Protein 7DVD (pdb70)

Structure (mmCIF, N/CA/C/O backbone):
data_7DVD
#
_entry.id   7DVD
#
_cell.length_a   68.612
_cell.length_b   73.411
_cell.length_c   84.408
_cell.angle_alpha   89.939
_cell.angle_beta   89.823
_cell.angle_gamma   89.996
#
_symmetry.space_group_name_H-M   'P 1'
#
loop_
_entity.id
_entity.type
_entity.pdbx_description
1 polymer 'Cellular tumor antigen p53'
2 polymer 'Bcl-2-binding component 3, isoforms 1/2'
3 non-polymer 'ZINC ION'
4 water water
#
loop_
_atom_site.group_PDB
_atom_site.id
_atom_site.type_symbol
_atom_site.label_atom_id
_atom_site.label_alt_id
_atom_site.label_comp_id
_atom_site.label_asym_id
_atom_site.label_entity_id
_atom_site.label_seq_id
_atom_site.pdbx_PDB_ins_code
_atom_site.Cartn_x
_atom_site.Cartn_y
_atom_site.Cartn_z
_atom_site.occupancy
_atom_site.B_iso_or_equiv
_atom_site.auth_seq_id
_atom_site.auth_comp_id
_atom_site.auth_asym_id
_atom_site.auth_atom_id
_atom_site.pdbx_PDB_model_num
ATOM 1 N N . PRO A 1 1 ? -16.00746 -9.13812 -28.07497 1.000 63.39612 92 PRO A N 1
ATOM 2 C CA . PRO A 1 1 ? -16.23578 -10.59271 -28.02665 1.000 61.37936 92 PRO A CA 1
ATOM 3 C C . PRO A 1 1 ? -15.09273 -11.41700 -28.66263 1.000 60.53801 92 PRO A C 1
ATOM 4 O O . PRO A 1 1 ? -13.92119 -10.99060 -28.63247 1.000 56.40135 92 PRO A O 1
ATOM 8 N N . LEU A 1 2 ? -15.42577 -12.59353 -29.20046 1.000 45.93473 93 LEU A N 1
ATOM 9 C CA . LEU A 1 2 ? -14.48712 -13.39106 -29.97461 1.000 44.02124 93 LEU A CA 1
ATOM 10 C C . LEU A 1 2 ? -14.82615 -13.27459 -31.44935 1.000 44.81312 93 LEU A C 1
ATOM 11 O O . LEU A 1 2 ? -15.97345 -13.49566 -31.85289 1.000 45.94113 93 LEU A O 1
ATOM 16 N N . SER A 1 3 ? -13.83776 -12.90734 -32.24690 1.000 44.08912 94 SER A N 1
ATOM 17 C CA . SER A 1 3 ? -14.00852 -13.00974 -33.68193 1.000 39.99520 94 SER A CA 1
ATOM 18 C C . SER A 1 3 ? -13.96220 -14.47742 -34.08834 1.000 46.07007 94 SER A C 1
ATOM 19 O O . SER A 1 3 ? -13.37575 -15.32203 -33.39969 1.000 44.55302 94 SER A O 1
ATOM 22 N N . SER A 1 4 ? -14.60856 -14.78182 -35.21216 1.000 45.17333 95 SER A N 1
ATOM 23 C CA . SER A 1 4 ? -14.42384 -16.09069 -35.81873 1.000 42.71762 95 SER A CA 1
ATOM 24 C C . SER A 1 4 ? -13.14508 -16.14199 -36.64280 1.000 45.29975 95 SER A C 1
ATOM 25 O O . SER A 1 4 ? -12.43966 -17.15921 -36.62435 1.000 53.76162 95 SER A O 1
ATOM 28 N N . SER A 1 5 ? -12.82241 -15.05860 -37.34593 1.000 44.39343 96 SER A N 1
ATOM 29 C CA . SER A 1 5 ? -11.70204 -14.99397 -38.27370 1.000 45.35686 96 SER A CA 1
ATOM 30 C C . SER A 1 5 ? -10.45952 -14.42675 -37.58892 1.000 44.91723 96 SER A C 1
ATOM 31 O O . SER A 1 5 ? -10.50209 -13.91294 -36.47138 1.000 42.08276 96 SER A O 1
ATOM 34 N N . VAL A 1 6 ? -9.32010 -14.55264 -38.27316 1.000 49.77009 97 VAL A N 1
ATOM 35 C CA . VAL A 1 6 ? -8.10652 -13.83424 -37.91610 1.000 45.02510 97 VAL A CA 1
ATOM 36 C C . VAL A 1 6 ? -7.61652 -13.08127 -39.14811 1.000 51.93999 97 VAL A C 1
ATOM 37 O O . VAL A 1 6 ? -7.35867 -13.70100 -40.18743 1.000 51.72319 97 VAL A O 1
ATOM 41 N N . PRO A 1 7 ? -7.48541 -11.74798 -39.08842 1.000 45.87496 98 PRO A N 1
ATOM 42 C CA . PRO A 1 7 ? -6.99117 -10.98942 -40.24480 1.000 38.23258 98 PRO A CA 1
ATOM 43 C C . PRO A 1 7 ? -5.62564 -11.47014 -40.70747 1.000 40.55110 98 PRO A C 1
ATOM 44 O O . PRO A 1 7 ? -4.78605 -11.89521 -39.90589 1.000 39.67243 98 PRO A O 1
ATOM 48 N N . SER A 1 8 ? -5.40865 -11.41068 -42.01989 1.000 36.02881 99 SER A N 1
ATOM 49 C CA . SER A 1 8 ? -4.08692 -11.70748 -42.54097 1.000 30.36767 99 SER A CA 1
ATOM 50 C C . SER A 1 8 ? -3.11496 -10.60969 -42.12945 1.000 37.43140 99 SER A C 1
ATOM 51 O O . SER A 1 8 ? -3.44744 -9.41930 -42.18302 1.000 40.66907 99 SER A O 1
ATOM 54 N N . GLN A 1 9 ? -1.91021 -11.00109 -41.70870 1.000 30.80637 100 GLN A N 1
ATOM 55 C CA . GLN A 1 9 ? -0.88827 -10.01934 -41.37400 1.000 31.47468 100 GLN A CA 1
ATOM 56 C C . GLN A 1 9 ? 0.28231 -10.04292 -42.33941 1.000 32.16463 100 GLN A C 1
ATOM 57 O O . GLN A 1 9 ? 1.29759 -9.40565 -42.07397 1.000 35.66061 100 GLN A O 1
ATOM 63 N N . LYS A 1 10 ? 0.16008 -10.73217 -43.46807 1.000 38.16303 101 LYS A N 1
ATOM 64 C CA . LYS A 1 10 ? 1.30738 -10.89803 -44.35006 1.000 37.25485 101 LYS A CA 1
ATOM 65 C C . LYS A 1 10 ? 1.59380 -9.61386 -45.09937 1.000 29.80469 101 LYS A C 1
ATOM 66 O O . LYS A 1 10 ? 0.68884 -9.01836 -45.67971 1.000 34.18773 101 LYS A O 1
ATOM 70 N N . THR A 1 11 ? 2.85941 -9.20205 -45.08176 1.000 30.13589 102 THR A N 1
ATOM 71 C CA . THR A 1 11 ? 3.35442 -8.11136 -45.91762 1.000 32.86661 102 THR A CA 1
ATOM 72 C C . THR A 1 11 ? 3.10795 -8.37876 -47.40518 1.000 33.79264 102 THR A C 1
ATOM 73 O O . THR A 1 11 ? 3.44506 -9.44535 -47.93129 1.000 36.80863 102 THR A O 1
ATOM 77 N N . TYR A 1 12 ? 2.56299 -7.38814 -48.09676 1.000 29.61497 103 TYR A N 1
ATOM 78 C CA . TYR A 1 12 ? 2.23500 -7.55229 -49.50758 1.000 34.81265 103 TYR A CA 1
ATOM 79 C C . TYR A 1 12 ? 2.43191 -6.19567 -50.15991 1.000 36.47825 103 TYR A C 1
ATOM 80 O O . TYR A 1 12 ? 1.63351 -5.29058 -49.93038 1.000 36.39882 103 TYR A O 1
ATOM 89 N N . GLN A 1 13 ? 3.49253 -6.02930 -50.94713 1.000 40.98934 104 GLN A N 1
ATOM 90 C CA . GLN A 1 13 ? 3.74295 -4.68593 -51.45416 1.000 40.97907 104 GLN A CA 1
ATOM 91 C C . GLN A 1 13 ? 2.90141 -4.37264 -52.68909 1.000 43.80339 104 GLN A C 1
ATOM 92 O O . GLN A 1 13 ? 2.48930 -3.22025 -52.86620 1.000 43.72405 104 GLN A O 1
ATOM 98 N N . GLY A 1 14 ? 2.60611 -5.36989 -53.52771 1.000 41.13783 105 GLY A N 1
ATOM 99 C CA . GLY A 1 14 ? 1.64151 -5.17499 -54.59732 1.000 35.70095 105 GLY A CA 1
ATOM 100 C C . GLY A 1 14 ? 2.14439 -4.30871 -55.74118 1.000 38.97705 105 GLY A C 1
ATOM 101 O O . GLY A 1 14 ? 3.32790 -3.99117 -55.86529 1.000 41.58380 105 GLY A O 1
ATOM 102 N N . SER A 1 15 ? 1.18402 -3.92162 -56.58948 1.000 39.82581 106 SER A N 1
ATOM 103 C CA . SER A 1 15 ? 1.48799 -3.13430 -57.78047 1.000 34.60190 106 SER A CA 1
ATOM 104 C C . SER A 1 15 ? 2.21431 -1.84229 -57.44533 1.000 36.15710 106 SER A C 1
ATOM 105 O O . SER A 1 15 ? 3.08336 -1.40152 -58.20766 1.000 40.84269 106 SER A O 1
ATOM 108 N N . TYR A 1 16 ? 1.84733 -1.19008 -56.34146 1.000 34.15551 107 TYR A N 1
ATOM 109 C CA . TYR A 1 16 ? 2.25869 0.18974 -56.12909 1.000 39.49148 107 TYR A CA 1
ATOM 110 C C . TYR A 1 16 ? 3.51161 0.32708 -55.28044 1.000 37.87281 107 TYR A C 1
ATOM 111 O O . TYR A 1 16 ? 3.93427 1.45321 -55.01044 1.000 42.32388 107 TYR A O 1
ATOM 120 N N . GLY A 1 17 ? 4.13895 -0.77955 -54.89924 1.000 36.25761 108 GLY A N 1
ATOM 121 C CA . GLY A 1 17 ? 5.32272 -0.72898 -54.06524 1.000 41.21837 108 GLY A CA 1
ATOM 122 C C . GLY A 1 17 ? 5.01964 -0.08178 -52.72926 1.000 42.97478 108 GLY A C 1
ATOM 123 O O . GLY A 1 17 ? 5.56474 0.98600 -52.43390 1.000 43.41760 108 GLY A O 1
ATOM 124 N N . PHE A 1 18 ? 4.15014 -0.70294 -51.92149 1.000 39.80638 109 PHE A N 1
ATOM 125 C CA . PHE A 1 18 ? 3.61743 -0.07651 -50.70895 1.000 38.55768 109 PHE A CA 1
ATOM 126 C C . PHE A 1 18 ? 4.45088 -0.46419 -49.49076 1.000 36.64664 109 PHE A C 1
ATOM 127 O O . PHE A 1 18 ? 4.57517 -1.65309 -49.17423 1.000 37.86438 109 PHE A O 1
ATOM 135 N N . ARG A 1 19 ? 4.99939 0.53686 -48.79450 1.000 35.28175 110 ARG A N 1
ATOM 136 C CA . ARG A 1 19 ? 5.79806 0.30373 -47.59497 1.000 38.44284 110 ARG A CA 1
ATOM 137 C C . ARG A 1 19 ? 5.51813 1.39023 -46.56007 1.000 39.16578 110 ARG A C 1
ATOM 138 O O . ARG A 1 19 ? 5.03458 2.48036 -46.88814 1.000 35.18596 110 ARG A O 1
ATOM 146 N N . LEU A 1 20 ? 5.85188 1.08449 -45.30099 1.000 36.83610 111 LEU A N 1
ATOM 147 C CA . LEU A 1 20 ? 5.71467 2.02587 -44.19166 1.000 39.65532 111 LEU A CA 1
ATOM 148 C C . LEU A 1 20 ? 7.06103 2.64353 -43.81408 1.000 39.48617 111 LEU A C 1
ATOM 149 O O . LEU A 1 20 ? 8.09701 1.96581 -43.82188 1.000 34.82595 111 LEU A O 1
ATOM 154 N N . GLY A 1 21 ? 7.02647 3.93114 -43.44646 1.000 36.48171 112 GLY A N 1
ATOM 155 C CA . GLY A 1 21 ? 8.17068 4.58273 -42.84919 1.000 35.97154 112 GLY A CA 1
ATOM 156 C C . GLY A 1 21 ? 7.79989 5.25841 -41.54189 1.000 34.77562 112 GLY A C 1
ATOM 157 O O . GLY A 1 21 ? 6.62798 5.47703 -41.23670 1.000 35.39316 112 GLY A O 1
ATOM 158 N N . PHE A 1 22 ? 8.82862 5.60289 -40.76902 1.000 33.85933 113 PHE A N 1
ATOM 159 C CA . PHE A 1 22 ? 8.61174 6.19206 -39.45641 1.000 34.63116 113 PHE A CA 1
ATOM 160 C C . PHE A 1 22 ? 9.63755 7.28495 -39.21344 1.000 35.59987 113 PHE A C 1
ATOM 161 O O . PHE A 1 22 ? 10.77528 7.20028 -39.68391 1.000 42.02903 113 PHE A O 1
ATOM 169 N N . LEU A 1 23 ? 9.21733 8.33283 -38.50382 1.000 31.19692 114 LEU A N 1
ATOM 170 C CA . LEU A 1 23 ? 10.18939 9.24962 -37.93719 1.000 32.07816 114 LEU A CA 1
ATOM 171 C C . LEU A 1 23 ? 11.21597 8.45714 -37.12655 1.000 37.78934 114 LEU A C 1
ATOM 172 O O . LEU A 1 23 ? 10.87137 7.51470 -36.40387 1.000 41.64490 114 LEU A O 1
ATOM 177 N N . HIS A 1 24 ? 12.48969 8.80525 -37.27572 1.000 38.60927 115 HIS A N 1
ATOM 178 C CA . HIS A 1 24 ? 13.53690 8.24373 -36.43033 1.000 33.61456 115 HIS A CA 1
ATOM 179 C C . HIS A 1 24 ? 13.73806 9.26173 -35.32345 1.000 28.96545 115 HIS A C 1
ATOM 180 O O . HIS A 1 24 ? 14.41542 10.26790 -35.51803 1.000 31.69313 115 HIS A O 1
ATOM 187 N N . SER A 1 25 ? 13.15480 9.00553 -34.15485 1.000 28.99017 116 SER A N 1
ATOM 188 C CA . SER A 1 25 ? 13.03499 10.04439 -33.14767 1.000 27.30841 116 SER A CA 1
ATOM 189 C C . SER A 1 25 ? 14.01953 9.92020 -31.99531 1.000 29.05284 116 SER A C 1
ATOM 190 O O . SER A 1 25 ? 14.19612 10.88705 -31.25318 1.000 32.39154 116 SER A O 1
ATOM 193 N N . GLY A 1 26 ? 14.68419 8.80496 -31.84272 1.000 26.15111 117 GLY A N 1
ATOM 194 C CA . GLY A 1 26 ? 15.52028 8.64022 -30.68299 1.000 27.14234 117 GLY A CA 1
ATOM 195 C C . GLY A 1 26 ? 14.72225 8.19105 -29.46948 1.000 30.58666 117 GLY A C 1
ATOM 196 O O . GLY A 1 26 ? 13.50761 7.90192 -29.53278 1.000 27.02438 117 GLY A O 1
ATOM 197 N N . THR A 1 27 ? 15.42716 8.15020 -28.32762 1.000 27.58283 118 THR A N 1
ATOM 198 C CA . THR A 1 27 ? 14.85363 7.64817 -27.08409 1.000 33.82524 118 THR A CA 1
ATOM 199 C C . THR A 1 27 ? 15.00470 8.61908 -25.92982 1.000 37.67842 118 THR A C 1
ATOM 200 O O . THR A 1 27 ? 14.82543 8.20550 -24.77179 1.000 36.41068 118 THR A O 1
ATOM 204 N N . ALA A 1 28 ? 15.37279 9.87402 -26.20875 1.000 36.81551 119 ALA A N 1
ATOM 205 C CA . ALA A 1 28 ? 15.29578 10.93027 -25.20975 1.000 37.69955 119 ALA A CA 1
ATOM 206 C C . ALA A 1 28 ? 14.01252 10.77943 -24.41372 1.000 41.88268 119 ALA A C 1
ATOM 207 O O . ALA A 1 28 ? 12.95164 10.49908 -24.97751 1.000 46.37306 119 ALA A O 1
ATOM 209 N N . LYS A 1 29 ? 14.11602 10.93232 -23.09286 1.000 39.65684 120 LYS A N 1
ATOM 210 C CA . LYS A 1 29 ? 12.95387 10.68710 -22.24989 1.000 39.87657 120 LYS A CA 1
ATOM 211 C C . LYS A 1 29 ? 11.74535 11.50511 -22.68211 1.000 42.86243 120 LYS A C 1
ATOM 212 O O . LYS A 1 29 ? 10.61472 11.13985 -22.34241 1.000 51.56449 120 LYS A O 1
ATOM 216 N N . SER A 1 30 ? 11.94724 12.57727 -23.45441 1.000 37.79819 121 SER A N 1
ATOM 217 C CA . SER A 1 30 ? 10.84977 13.47090 -23.80609 1.000 34.84881 121 SER A CA 1
ATOM 218 C C . SER A 1 30 ? 10.01670 12.99696 -25.00268 1.000 40.89711 121 SER A C 1
ATOM 219 O O . SER A 1 30 ? 8.90127 13.50716 -25.19346 1.000 32.83920 121 SER A O 1
ATOM 222 N N . VAL A 1 31 ? 10.51472 12.04250 -25.80577 1.000 42.33127 122 VAL A N 1
ATOM 223 C CA . VAL A 1 31 ? 9.84627 11.71453 -27.06260 1.000 38.24135 122 VAL A CA 1
ATOM 224 C C . VAL A 1 31 ? 8.55972 10.95787 -26.77410 1.000 37.08387 122 VAL A C 1
ATOM 225 O O . VAL A 1 31 ? 8.49817 10.08551 -25.89417 1.000 38.23054 122 VAL A O 1
ATOM 229 N N . THR A 1 32 ? 7.50881 11.30851 -27.50201 1.000 35.21823 123 THR A N 1
ATOM 230 C CA . THR A 1 32 ? 6.23011 10.67597 -27.24400 1.000 40.67068 123 THR A CA 1
ATOM 231 C C . THR A 1 32 ? 5.94006 9.52527 -28.18866 1.000 35.54753 123 THR A C 1
ATOM 232 O O . THR A 1 32 ? 5.18686 8.62395 -27.81281 1.000 33.22956 123 THR A O 1
ATOM 236 N N . CYS A 1 33 ? 6.54264 9.51711 -29.38533 1.000 32.71496 124 CYS A N 1
ATOM 237 C CA . CYS A 1 33 ? 6.38302 8.41401 -30.33281 1.000 33.98653 124 CYS A CA 1
ATOM 238 C C . CYS A 1 33 ? 7.72610 8.11176 -30.98198 1.000 35.66416 124 CYS A C 1
ATOM 239 O O . CYS A 1 33 ? 8.31973 8.99417 -31.61100 1.000 40.06273 124 CYS A O 1
ATOM 242 N N . THR A 1 34 ? 8.19743 6.87516 -30.84122 1.000 28.39666 125 THR A N 1
ATOM 243 C CA . THR A 1 34 ? 9.48104 6.48760 -31.39769 1.000 24.36638 125 THR A CA 1
ATOM 244 C C . THR A 1 34 ? 9.37939 5.05171 -31.89022 1.000 27.48476 125 THR A C 1
ATOM 245 O O . THR A 1 34 ? 8.83707 4.18324 -31.20238 1.000 28.58666 125 THR A O 1
ATOM 249 N N . TYR A 1 35 ? 9.91615 4.79652 -33.06649 1.000 28.92854 126 TYR A N 1
ATOM 250 C CA . TYR A 1 35 ? 9.90178 3.46905 -33.65649 1.000 28.68018 126 TYR A CA 1
ATOM 251 C C . TYR A 1 35 ? 11.27272 2.80340 -33.55758 1.000 28.96803 126 TYR A C 1
ATOM 252 O O . TYR A 1 35 ? 12.31063 3.44994 -33.72344 1.000 31.28318 126 TYR A O 1
ATOM 261 N N . SER A 1 36 ? 11.26393 1.49783 -33.29047 1.000 32.64540 127 SER A N 1
ATOM 262 C CA . SER A 1 36 ? 12.46835 0.68328 -33.14300 1.000 36.74969 127 SER A CA 1
ATOM 263 C C . SER A 1 36 ? 12.65513 -0.19103 -34.37520 1.000 33.74347 127 SER A C 1
ATOM 264 O O . SER A 1 36 ? 11.94278 -1.18587 -34.53763 1.000 36.54748 127 SER A O 1
ATOM 267 N N . PRO A 1 37 ? 13.56551 0.13481 -35.28677 1.000 37.32137 128 PRO A N 1
ATOM 268 C CA . PRO A 1 37 ? 13.75426 -0.76699 -36.44053 1.000 42.80252 128 PRO A CA 1
ATOM 269 C C . PRO A 1 37 ? 14.14546 -2.17552 -36.02766 1.000 38.97211 128 PRO A C 1
ATOM 270 O O . PRO A 1 37 ? 13.71854 -3.14536 -36.66373 1.000 35.27314 128 PRO A O 1
ATOM 274 N N . ALA A 1 38 ? 14.90794 -2.30997 -34.94671 1.000 40.02598 129 ALA A N 1
ATOM 275 C CA . ALA A 1 38 ? 15.35450 -3.62490 -34.50974 1.000 41.27016 129 ALA A CA 1
ATOM 276 C C . ALA A 1 38 ? 14.17236 -4.53874 -34.23251 1.000 43.58560 129 ALA A C 1
ATOM 277 O O . ALA A 1 38 ? 14.12166 -5.67331 -34.71895 1.000 53.21930 129 ALA A O 1
ATOM 279 N N . LEU A 1 39 ? 13.21242 -4.06342 -33.46132 1.000 35.19269 130 LEU A N 1
ATOM 280 C CA . LEU A 1 39 ? 12.08232 -4.87475 -33.04886 1.000 35.11639 130 LEU A CA 1
ATOM 281 C C . LEU A 1 39 ? 10.87348 -4.71253 -33.97345 1.000 36.05069 130 LEU A C 1
ATOM 282 O O . LEU A 1 39 ? 9.83853 -5.35611 -33.75015 1.000 32.28980 130 LEU A O 1
ATOM 287 N N . ASN A 1 40 ? 10.99724 -3.88883 -35.01238 1.000 35.69107 131 ASN A N 1
ATOM 288 C CA . ASN A 1 40 ? 9.87612 -3.45661 -35.85726 1.000 39.32788 131 ASN A CA 1
ATOM 289 C C . ASN A 1 40 ? 8.64889 -3.08907 -35.01626 1.000 36.66952 131 ASN A C 1
ATOM 290 O O . ASN A 1 40 ? 7.53349 -3.58372 -35.21902 1.000 33.05841 131 ASN A O 1
ATOM 295 N N . LYS A 1 41 ? 8.86491 -2.18796 -34.06078 1.000 34.04625 132 LYS A N 1
ATOM 296 C CA . LYS A 1 41 ? 7.90057 -1.96108 -32.99155 1.000 30.44233 132 LYS A CA 1
ATOM 297 C C . LYS A 1 41 ? 7.80839 -0.47285 -32.66541 1.000 28.02541 132 LYS A C 1
ATOM 298 O O . LYS A 1 41 ? 8.81262 0.15992 -32.32256 1.000 28.44026 132 LYS A O 1
ATOM 304 N N . MET A 1 42 ? 6.59886 0.06858 -32.74556 1.000 25.49774 133 MET A N 1
ATOM 305 C CA . MET A 1 42 ? 6.29992 1.44138 -32.36288 1.000 26.87700 133 MET A CA 1
ATOM 306 C C . MET A 1 42 ? 6.02597 1.56656 -30.85824 1.000 34.25534 133 MET A C 1
ATOM 307 O O . MET A 1 42 ? 5.22809 0.80725 -30.28413 1.000 29.60924 133 MET A O 1
ATOM 312 N N . PHE A 1 43 ? 6.67242 2.55108 -30.23187 1.000 35.30646 134 PHE A N 1
ATOM 313 C CA . PHE A 1 43 ? 6.51286 2.86381 -28.81442 1.000 34.06580 134 PHE A CA 1
ATOM 314 C C . PHE A 1 43 ? 5.87837 4.24471 -28.74974 1.000 35.12022 134 PHE A C 1
ATOM 315 O O . PHE A 1 43 ? 6.50010 5.23736 -29.13562 1.000 34.58497 134 PHE A O 1
ATOM 323 N N . CYS A 1 44 ? 4.63958 4.31532 -28.28840 1.000 39.06342 135 CYS A N 1
ATOM 324 C CA . CYS A 1 44 ? 3.88816 5.55757 -28.35325 1.000 37.79932 135 CYS A CA 1
ATOM 325 C C . CYS A 1 44 ? 3.16516 5.82546 -27.02865 1.000 38.48040 135 CYS A C 1
ATOM 326 O O . CYS A 1 44 ? 2.85108 4.90463 -26.26558 1.000 36.20717 135 CYS A O 1
ATOM 329 N N . GLN A 1 45 ? 2.91192 7.10350 -26.75447 1.000 40.59422 136 GLN A N 1
ATOM 330 C CA . GLN A 1 45 ? 2.15365 7.50969 -25.57620 1.000 44.29280 136 GLN A CA 1
ATOM 331 C C . GLN A 1 45 ? 0.64789 7.48569 -25.83679 1.000 44.73924 136 GLN A C 1
ATOM 332 O O . GLN A 1 45 ? 0.17735 7.71930 -26.95406 1.000 41.80729 136 GLN A O 1
ATOM 338 N N . LEU A 1 46 ? -0.09876 7.21267 -24.76947 1.000 43.35506 137 LEU A N 1
ATOM 339 C CA . LEU A 1 46 ? -1.55285 7.31466 -24.74169 1.000 45.07634 137 LEU A CA 1
ATOM 340 C C . LEU A 1 46 ? -2.03809 8.64867 -25.32010 1.000 43.96365 137 LEU A C 1
ATOM 341 O O . LEU A 1 46 ? -1.75248 9.71637 -24.77163 1.000 44.94801 137 LEU A O 1
ATOM 346 N N . ALA A 1 47 ? -2.75822 8.58449 -26.44148 1.000 42.41011 138 ALA A N 1
ATOM 347 C CA . ALA A 1 47 ? -3.39993 9.72072 -27.10697 1.000 46.46438 138 ALA A CA 1
ATOM 348 C C . ALA A 1 47 ? -2.42893 10.74449 -27.70308 1.000 46.30948 138 ALA A C 1
ATOM 349 O O . ALA A 1 47 ? -2.86627 11.81987 -28.12608 1.000 47.45315 138 ALA A O 1
ATOM 351 N N . LYS A 1 48 ? -1.13840 10.46042 -27.76924 1.000 37.14842 139 LYS A N 1
ATOM 352 C CA . LYS A 1 48 ? -0.25505 11.40520 -28.43368 1.000 40.52815 139 LYS A CA 1
ATOM 353 C C . LYS A 1 48 ? -0.10729 11.03332 -29.90754 1.000 38.52912 139 LYS A C 1
ATOM 354 O O . LYS A 1 48 ? -0.39934 9.91300 -30.32198 1.000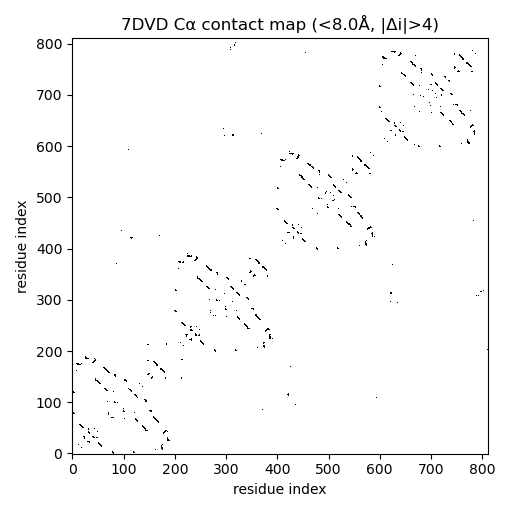 36.05782 139 LYS A O 1
ATOM 360 N N . THR A 1 49 ? 0.34488 11.99912 -30.69717 1.000 34.35571 140 THR A N 1
ATOM 361 C CA . THR A 1 49 ? 0.48782 11.78777 -32.12707 1.000 36.65763 140 THR A CA 1
ATOM 362 C C . THR A 1 49 ? 1.48124 10.66895 -32.41637 1.000 37.78894 140 THR A C 1
ATOM 363 O O . THR A 1 49 ? 2.60650 10.68010 -31.92116 1.000 43.53799 140 THR A O 1
ATOM 367 N N . CYS A 1 50 ? 1.07258 9.70903 -33.23659 1.000 37.55639 141 CYS A N 1
ATOM 368 C CA . CYS A 1 50 ? 1.95084 8.65554 -33.75151 1.000 39.24691 141 CYS A CA 1
ATOM 369 C C . CYS A 1 50 ? 1.96303 8.72532 -35.27882 1.000 40.62276 141 CYS A C 1
ATOM 370 O O . CYS A 1 50 ? 1.04053 8.21483 -35.94745 1.000 45.00175 141 CYS A O 1
ATOM 373 N N . PRO A 1 51 ? 2.94614 9.39037 -35.87919 1.000 37.68063 142 PRO A N 1
ATOM 374 C CA . PRO A 1 51 ? 2.93863 9.51438 -37.34193 1.000 36.66759 142 PRO A CA 1
ATOM 375 C C . PRO A 1 51 ? 3.35042 8.20488 -37.99063 1.000 37.42300 142 PRO A C 1
ATOM 376 O O . PRO A 1 51 ? 4.30559 7.55603 -37.55816 1.000 37.91083 142 PRO A O 1
ATOM 380 N N . VAL A 1 52 ? 2.61328 7.80387 -39.02695 1.000 32.92378 143 VAL A N 1
ATOM 381 C CA . VAL A 1 52 ? 2.98171 6.64560 -39.83491 1.000 37.09253 143 VAL A CA 1
ATOM 382 C C . VAL A 1 52 ? 3.02220 7.08646 -41.29137 1.000 34.23383 143 VAL A C 1
ATOM 383 O O . VAL A 1 52 ? 2.11131 7.76758 -41.76493 1.000 33.04639 143 VAL A O 1
ATOM 387 N N . GLN A 1 53 ? 4.08120 6.72498 -41.99432 1.000 36.09279 144 GLN A N 1
ATOM 388 C CA . GLN A 1 53 ? 4.26917 7.19182 -43.35719 1.000 36.66534 144 GLN A CA 1
ATOM 389 C C . GLN A 1 53 ? 3.96704 6.08764 -44.35762 1.000 39.32088 144 GLN A C 1
ATOM 390 O O . GLN A 1 53 ? 4.38374 4.93359 -44.18855 1.000 37.55795 144 GLN A O 1
ATOM 396 N N . LEU A 1 54 ? 3.25851 6.46355 -45.41154 1.000 39.48824 145 LEU A N 1
ATOM 397 C CA . LEU A 1 54 ? 3.00157 5.58853 -46.54006 1.000 40.64011 145 LEU A CA 1
ATOM 398 C C . LEU A 1 54 ? 3.97205 5.94814 -47.66225 1.000 39.16371 145 LEU A C 1
ATOM 399 O O . LEU A 1 54 ? 4.10655 7.12265 -48.03324 1.000 36.27456 145 LEU A O 1
ATOM 404 N N . TRP A 1 55 ? 4.67168 4.94045 -48.17000 1.000 36.13502 146 TRP A N 1
ATOM 405 C CA . TRP A 1 55 ? 5.65829 5.11476 -49.22651 1.000 42.03278 146 TRP A CA 1
ATOM 406 C C . TRP A 1 55 ? 5.27319 4.20230 -50.38038 1.000 41.63728 146 TRP A C 1
ATOM 407 O O . TRP A 1 55 ? 5.16406 2.98474 -50.20144 1.000 39.15568 146 TRP A O 1
ATOM 418 N N . VAL A 1 56 ? 5.05941 4.78241 -51.55376 1.000 41.50518 147 VAL A N 1
ATOM 419 C CA . VAL A 1 56 ? 4.76224 4.00597 -52.74618 1.000 45.88616 147 VAL A CA 1
ATOM 420 C C . VAL A 1 56 ? 5.78543 4.34034 -53.81837 1.000 48.79828 147 VAL A C 1
ATOM 421 O O . VAL A 1 56 ? 6.25535 5.48176 -53.91245 1.000 49.85147 147 VAL A O 1
ATOM 425 N N . ASP A 1 57 ? 6.15988 3.32822 -54.60295 1.000 46.84137 148 ASP A N 1
ATOM 426 C CA . ASP A 1 57 ? 6.93910 3.59282 -55.79960 1.000 46.23706 148 ASP A CA 1
ATOM 427 C C . ASP A 1 57 ? 6.05607 4.03029 -56.95607 1.000 45.28884 148 ASP A C 1
ATOM 428 O O . ASP A 1 57 ? 6.56113 4.63506 -57.90685 1.000 47.00233 148 ASP A O 1
ATOM 433 N N . SER A 1 58 ? 4.74360 3.80727 -56.85046 1.000 46.09218 149 SER A N 1
ATOM 434 C CA . SER A 1 58 ? 3.77993 4.02328 -57.92526 1.000 44.99367 149 SER A CA 1
ATOM 435 C C . SER A 1 58 ? 2.47938 4.54831 -57.33114 1.000 43.78858 149 SER A C 1
ATOM 436 O O . SER A 1 58 ? 1.93845 3.94558 -56.40100 1.000 50.28575 149 SER A O 1
ATOM 439 N N . THR A 1 59 ? 1.96699 5.64042 -57.86849 1.000 38.06200 150 THR A N 1
ATOM 440 C CA . THR A 1 59 ? 0.79506 6.28285 -57.27409 1.000 45.94013 150 THR A CA 1
ATOM 441 C C . THR A 1 59 ? -0.48729 5.48803 -57.51594 1.000 46.58588 150 THR A C 1
ATOM 442 O O . THR A 1 59 ? -0.87058 5.27534 -58.67406 1.000 48.10212 150 THR A O 1
ATOM 446 N N . PRO A 1 60 ? -1.18531 5.05711 -56.47357 1.000 41.04521 151 PRO A N 1
ATOM 447 C CA . PRO A 1 60 ? -2.44121 4.31878 -56.66251 1.000 40.88303 151 PRO A CA 1
ATOM 448 C C . PRO A 1 60 ? -3.53716 5.23993 -57.16452 1.000 48.31803 151 PRO A C 1
ATOM 449 O O . PRO A 1 60 ? -3.47195 6.46139 -56.95392 1.000 54.85288 151 PRO A O 1
ATOM 453 N N . PRO A 1 61 ? -4.56552 4.69451 -57.81081 1.000 44.54536 152 PRO A N 1
ATOM 454 C CA . PRO A 1 61 ? -5.61479 5.53321 -58.42959 1.000 44.39822 152 PRO A CA 1
ATOM 455 C C . PRO A 1 61 ? -6.33953 6.37661 -57.39134 1.000 48.16975 152 PRO A C 1
ATOM 456 O O . PRO A 1 61 ? -6.07498 6.24909 -56.18727 1.000 49.94509 152 PRO A O 1
ATOM 460 N N . PRO A 1 62 ? -7.26742 7.24507 -57.79554 1.000 51.01930 153 PRO A N 1
ATOM 461 C CA . PRO A 1 62 ? -8.04354 7.99306 -56.80373 1.000 48.20029 153 PRO A CA 1
ATOM 462 C C . PRO A 1 62 ? -9.10289 7.09137 -56.18764 1.000 50.46278 153 PRO A C 1
ATOM 463 O O . PRO A 1 62 ? -9.39448 5.99904 -56.67901 1.000 51.76231 153 PRO A O 1
ATOM 467 N N . GLY A 1 63 ? -9.69005 7.57598 -55.09667 1.000 44.37615 154 GLY A N 1
ATOM 468 C CA . GLY A 1 63 ? -10.64186 6.77665 -54.36926 1.000 37.09372 154 GLY A CA 1
ATOM 469 C C . GLY A 1 63 ? -10.02964 5.70543 -53.50703 1.000 37.52772 154 GLY A C 1
ATOM 470 O O . GLY A 1 63 ? -10.78073 5.00355 -52.81173 1.000 36.91078 154 GLY A O 1
ATOM 471 N N . THR A 1 64 ? -8.69610 5.56178 -53.52917 1.000 37.82831 155 THR A N 1
ATOM 472 C CA . THR A 1 64 ? -7.98240 4.62715 -52.65530 1.000 38.89663 155 THR A CA 1
ATOM 473 C C . THR A 1 64 ? -8.08216 5.07334 -51.19630 1.000 30.52360 155 THR A C 1
ATOM 474 O O . THR A 1 64 ? -8.14974 6.26538 -50.89262 1.000 27.81620 155 THR A O 1
ATOM 478 N N . ARG A 1 65 ? -8.09607 4.09754 -50.28750 1.000 33.88705 156 ARG A N 1
ATOM 479 C CA . ARG A 1 65 ? -8.29751 4.34890 -48.86508 1.000 35.80269 156 ARG A CA 1
ATOM 480 C C . ARG A 1 65 ? -7.23749 3.61688 -48.03387 1.000 31.62078 156 ARG A C 1
ATOM 481 O O . ARG A 1 65 ? -6.63198 2.64904 -48.49593 1.000 36.49226 156 ARG A O 1
ATOM 489 N N . VAL A 1 66 ? -6.98491 4.11079 -46.81613 1.000 28.19883 157 VAL A N 1
ATOM 490 C CA . VAL A 1 66 ? -6.00412 3.53561 -45.88655 1.000 25.39069 157 VAL A CA 1
ATOM 491 C C . VAL A 1 66 ? -6.72183 3.09860 -44.60518 1.000 27.84394 157 VAL A C 1
ATOM 492 O O . VAL A 1 66 ? -7.28250 3.93251 -43.88010 1.000 24.85409 157 VAL A O 1
ATOM 496 N N . ARG A 1 67 ? -6.67214 1.80043 -44.30444 1.000 27.45474 158 ARG A N 1
ATOM 497 C CA . ARG A 1 67 ? -7.29263 1.23108 -43.11444 1.000 21.29650 158 ARG A CA 1
ATOM 498 C C . ARG A 1 67 ? -6.20625 0.88824 -42.10348 1.000 23.89943 158 ARG A C 1
ATOM 499 O O . ARG A 1 67 ? -5.09070 0.52042 -42.48495 1.000 27.70145 158 ARG A O 1
ATOM 507 N N . ALA A 1 68 ? -6.50427 1.08200 -40.82351 1.000 21.56445 159 ALA A N 1
ATOM 508 C CA . ALA A 1 68 ? -5.66173 0.61461 -39.73094 1.000 23.64595 159 ALA A CA 1
ATOM 509 C C . ALA A 1 68 ? -6.49718 -0.26735 -38.81089 1.000 27.37641 159 ALA A C 1
ATOM 510 O O . ALA A 1 68 ? -7.66296 0.03112 -38.53827 1.000 23.33428 159 ALA A O 1
ATOM 512 N N . MET A 1 69 ? -5.90591 -1.36314 -38.34739 1.000 28.94854 160 MET A N 1
ATOM 513 C CA . MET A 1 69 ? -6.61212 -2.30861 -37.49512 1.000 27.90963 160 MET A CA 1
ATOM 514 C C . MET A 1 69 ? -5.60867 -2.96703 -36.56443 1.000 28.56690 160 MET A C 1
ATOM 515 O O . MET A 1 69 ? -4.48837 -3.26632 -36.97185 1.000 27.26242 160 MET A O 1
ATOM 520 N N . ALA A 1 70 ? -6.01365 -3.17974 -35.31793 1.000 33.46806 161 ALA A N 1
ATOM 521 C CA . ALA A 1 70 ? -5.19066 -3.83609 -34.31097 1.000 28.19662 161 ALA A CA 1
ATOM 522 C C . ALA A 1 70 ? -5.66878 -5.25973 -34.04136 1.000 32.58785 161 ALA A C 1
ATOM 523 O O . ALA A 1 70 ? -6.87391 -5.53723 -34.02849 1.000 32.02743 161 ALA A O 1
ATOM 525 N N . ILE A 1 71 ? -4.71208 -6.16444 -33.81675 1.000 36.69574 162 ILE A N 1
ATOM 526 C CA . ILE A 1 71 ? -4.98986 -7.54326 -33.42886 1.000 37.23559 162 ILE A CA 1
ATOM 527 C C . ILE A 1 71 ? -3.96215 -7.94246 -32.38416 1.000 36.38637 162 ILE A C 1
ATOM 528 O O . ILE A 1 71 ? -2.91432 -7.30935 -32.24675 1.000 39.07814 162 ILE A O 1
ATOM 533 N N . TYR A 1 72 ? -4.26889 -9.00366 -31.63827 1.000 36.47140 163 TYR A N 1
ATOM 534 C CA . TYR A 1 72 ? -3.32454 -9.49365 -30.64684 1.000 33.72676 163 TYR A CA 1
ATOM 535 C C . TYR A 1 72 ? -2.26214 -10.35252 -31.32244 1.000 37.60163 163 TYR A C 1
ATOM 536 O O . TYR A 1 72 ? -2.51396 -11.03098 -32.32167 1.000 34.80502 163 TYR A O 1
ATOM 545 N N . LYS A 1 73 ? -1.04898 -10.28498 -30.78309 1.000 41.40056 164 LYS A N 1
ATOM 546 C CA . LYS A 1 73 ? 0.10263 -10.89183 -31.43129 1.000 39.46378 164 LYS A CA 1
ATOM 547 C C . LYS A 1 73 ? 0.24772 -12.36415 -31.07053 1.000 40.38486 164 LYS A C 1
ATOM 548 O O . LYS A 1 73 ? 0.41314 -13.19967 -31.96527 1.000 38.72284 164 LYS A O 1
ATOM 554 N N . GLN A 1 74 ? 0.17383 -12.68963 -29.77544 1.000 39.19942 165 GLN A N 1
ATOM 555 C CA . GLN A 1 74 ? 0.22159 -14.08183 -29.32655 1.000 40.44066 165 GLN A CA 1
ATOM 556 C C . GLN A 1 74 ? -0.92904 -14.90002 -29.91318 1.000 40.09044 165 GLN A C 1
ATOM 557 O O . GLN A 1 74 ? -2.07721 -14.44771 -29.96028 1.000 38.39888 165 GLN A O 1
ATOM 563 N N . SER A 1 75 ? -0.61027 -16.13665 -30.31887 1.000 43.39787 166 SER A N 1
ATOM 564 C CA . SER A 1 75 ? -1.58029 -17.02053 -30.97122 1.000 39.73854 166 SER A CA 1
ATOM 565 C C . SER A 1 75 ? -2.84820 -17.22389 -30.14274 1.000 42.97982 166 SER A C 1
ATOM 566 O O . SER A 1 75 ? -3.95118 -17.29771 -30.69854 1.000 43.37690 166 SER A O 1
ATOM 569 N N . GLN A 1 76 ? -2.71917 -17.33615 -28.81905 1.000 42.03819 167 GLN A N 1
ATOM 570 C CA . GLN A 1 76 ? -3.89044 -17.66441 -28.01107 1.000 45.90277 167 GLN A CA 1
ATOM 571 C C . GLN A 1 76 ? -4.87414 -16.50944 -27.86010 1.000 46.42140 167 GLN A C 1
ATOM 572 O O . GLN A 1 76 ? -5.93887 -16.70702 -27.26510 1.000 53.89242 167 GLN A O 1
ATOM 578 N N . HIS A 1 77 ? -4.56466 -15.31895 -28.35925 1.000 49.70386 168 HIS A N 1
ATOM 579 C CA . HIS A 1 77 ? -5.47169 -14.18388 -28.25123 1.000 49.57404 168 HIS A CA 1
ATOM 580 C C . HIS A 1 77 ? -5.90588 -13.67177 -29.60790 1.000 46.82966 168 HIS A C 1
ATOM 581 O O . HIS A 1 77 ? -6.73111 -12.75087 -29.66791 1.000 43.24682 168 HIS A O 1
ATOM 588 N N . MET A 1 78 ? -5.37917 -14.25435 -30.68976 1.000 39.85064 169 MET A N 1
ATOM 589 C CA . MET A 1 78 ? -5.68005 -13.77160 -32.02508 1.000 39.40401 169 MET A CA 1
ATOM 590 C C . MET A 1 78 ? -7.17445 -13.52862 -32.20609 1.000 42.28979 169 MET A C 1
ATOM 591 O O . MET A 1 78 ? -7.58799 -12.42534 -32.57012 1.000 45.52384 169 MET A O 1
ATOM 596 N N . THR A 1 79 ? -8.00566 -14.52359 -31.90874 1.000 39.04464 170 THR A N 1
ATOM 597 C CA . THR A 1 79 ? -9.40545 -14.29554 -32.27019 1.000 35.02762 170 THR A CA 1
ATOM 598 C C . THR A 1 79 ? -10.10983 -13.26047 -31.36660 1.000 36.74538 170 THR A C 1
ATOM 599 O O . THR A 1 79 ? -11.33613 -13.06101 -31.50525 1.000 38.83676 170 THR A O 1
ATOM 603 N N . GLU A 1 80 ? -9.42138 -12.55764 -30.47114 1.000 33.33459 171 GLU A N 1
ATOM 604 C CA . GLU A 1 80 ? -10.05549 -11.57451 -29.59413 1.000 41.47394 171 GLU A CA 1
ATOM 605 C C . GLU A 1 80 ? -9.93407 -10.15980 -30.17665 1.000 36.75881 171 GLU A C 1
ATOM 606 O O . GLU A 1 80 ? -8.84161 -9.71012 -30.53006 1.000 34.22907 171 GLU A O 1
ATOM 612 N N . VAL A 1 81 ? -11.06402 -9.46659 -30.27665 1.000 37.62622 172 VAL A N 1
ATOM 613 C CA . VAL A 1 81 ? -11.09344 -8.13454 -30.87171 1.000 37.68868 172 VAL A CA 1
ATOM 614 C C . VAL A 1 81 ? -10.35807 -7.16600 -29.96364 1.000 32.07476 172 VAL A C 1
ATOM 615 O O . VAL A 1 81 ? -10.69052 -7.03787 -28.78328 1.000 34.88330 172 VAL A O 1
ATOM 619 N N . VAL A 1 82 ? -9.35542 -6.47721 -30.50311 1.000 29.89790 173 VAL A N 1
ATOM 620 C CA . VAL A 1 82 ? -8.68517 -5.45161 -29.71357 1.000 33.69636 173 VAL A CA 1
ATOM 621 C C . VAL A 1 82 ? -9.62674 -4.26812 -29.50979 1.000 37.20936 173 VAL A C 1
ATOM 622 O O . VAL A 1 82 ? -10.25721 -3.77933 -30.45648 1.000 33.75343 173 VAL A O 1
ATOM 626 N N . ARG A 1 83 ? -9.72759 -3.80412 -28.26281 1.000 43.97262 174 ARG A N 1
ATOM 627 C CA . ARG A 1 83 ? -10.78104 -2.88858 -27.85476 1.000 41.89889 174 ARG A CA 1
ATOM 628 C C . ARG A 1 83 ? -10.36541 -2.18694 -26.57636 1.000 40.19611 174 ARG A C 1
ATOM 629 O O . ARG A 1 83 ? -9.68890 -2.77730 -25.73439 1.000 39.29498 174 ARG A O 1
ATOM 637 N N . ARG A 1 84 ? -10.80150 -0.93078 -26.43308 1.000 43.14003 175 ARG A N 1
ATOM 638 C CA . ARG A 1 84 ? -10.49660 -0.14693 -25.24203 1.000 39.59043 175 ARG A CA 1
ATOM 639 C C . ARG A 1 84 ? -11.08177 -0.79211 -24.00072 1.000 40.92472 175 ARG A C 1
ATOM 640 O O . ARG A 1 84 ? -12.12436 -1.44548 -24.04605 1.000 39.48284 175 ARG A O 1
ATOM 648 N N . CYS A 1 85 ? -10.40659 -0.57525 -22.87703 1.000 47.39575 176 CYS A N 1
ATOM 649 C CA . CYS A 1 85 ? -10.89168 -1.04164 -21.58258 1.000 50.85620 176 CYS A CA 1
ATOM 650 C C . CYS A 1 85 ? -12.14359 -0.27190 -21.14728 1.000 44.71276 176 CYS A C 1
ATOM 651 O O . CYS A 1 85 ? -12.40535 0.83703 -21.62253 1.000 48.36830 176 CYS A O 1
ATOM 654 N N . PRO A 1 86 ? -12.93457 -0.84290 -20.23387 1.000 49.47385 177 PRO A N 1
ATOM 655 C CA . PRO A 1 86 ? -14.14798 -0.13822 -19.76363 1.000 48.40991 177 PRO A CA 1
ATOM 656 C C . PRO A 1 86 ? -13.89866 1.26937 -19.25161 1.000 41.80187 177 PRO A C 1
ATOM 657 O O . PRO A 1 86 ? -14.69837 2.16854 -19.53769 1.000 44.65410 177 PRO A O 1
ATOM 661 N N . HIS A 1 87 ? -12.80145 1.48713 -18.52679 1.000 38.78507 178 HIS A N 1
ATOM 662 C CA . HIS A 1 87 ? -12.50874 2.81042 -17.98802 1.000 44.08945 178 HIS A CA 1
ATOM 663 C C . HIS A 1 87 ? -12.34722 3.83955 -19.10178 1.000 44.91770 178 HIS A C 1
ATOM 664 O O . HIS A 1 87 ? -12.93235 4.92695 -19.04437 1.000 40.83979 178 HIS A O 1
ATOM 671 N N . HIS A 1 88 ? -11.53148 3.52676 -20.11508 1.000 40.95307 179 HIS A N 1
ATOM 672 C CA . HIS A 1 88 ? -11.37811 4.45544 -21.22606 1.000 40.07338 179 HIS A CA 1
ATOM 673 C C . HIS A 1 88 ? -12.57171 4.40873 -22.16888 1.000 45.67219 179 HIS A C 1
ATOM 674 O O . HIS A 1 88 ? -12.83887 5.39172 -22.87082 1.000 41.81986 179 HIS A O 1
ATOM 681 N N . GLU A 1 89 ? -13.30340 3.29278 -22.19623 1.000 45.83485 180 GLU A N 1
ATOM 682 C CA . GLU A 1 89 ? -14.56737 3.28447 -22.91748 1.000 44.81472 180 GLU A CA 1
ATOM 683 C C . GLU A 1 89 ? -15.53740 4.31813 -22.33947 1.000 48.38266 180 GLU A C 1
ATOM 684 O O . GLU A 1 89 ? -16.19892 5.04249 -23.09070 1.000 48.02738 180 GLU A O 1
ATOM 690 N N . ARG A 1 90 ? -15.61821 4.42023 -21.00710 1.000 53.48498 181 ARG A N 1
ATOM 691 C CA . ARG A 1 90 ? -16.50728 5.37028 -20.33957 1.000 53.39954 181 ARG A CA 1
ATOM 692 C C . ARG A 1 90 ? -15.88793 6.75544 -20.15984 1.000 53.70875 181 ARG A C 1
ATOM 693 O O . ARG A 1 90 ? -16.55825 7.64274 -19.62518 1.000 55.56577 181 ARG A O 1
ATOM 701 N N . CYS A 1 91 ? -14.63872 6.96433 -20.57987 1.000 53.15583 182 CYS A N 1
ATOM 702 C CA . CYS A 1 91 ? -13.96160 8.23948 -20.34988 1.000 52.85864 182 CYS A CA 1
ATOM 703 C C . CYS A 1 91 ? -14.61708 9.36968 -21.13850 1.000 56.29706 182 CYS A C 1
ATOM 704 O O . CYS A 1 91 ? -15.20672 9.15250 -22.20249 1.000 55.16310 182 CYS A O 1
ATOM 707 N N . SER A 1 92 ? -14.48557 10.59375 -20.60835 1.000 56.76804 183 SER A N 1
ATOM 708 C CA . SER A 1 92 ? -14.90544 11.81978 -21.29999 1.000 54.30971 183 SER A CA 1
ATOM 709 C C . SER A 1 92 ? -13.87164 12.15332 -22.37582 1.000 54.37462 183 SER A C 1
ATOM 710 O O . SER A 1 92 ? -13.19271 13.18353 -22.34742 1.000 57.81770 183 SER A O 1
ATOM 713 N N . ASP A 1 93 ? -13.79529 11.26561 -23.36414 1.000 49.90025 184 ASP A N 1
ATOM 714 C CA . ASP A 1 93 ? -12.65937 11.18612 -24.26558 1.000 47.22732 184 ASP A CA 1
ATOM 715 C C . ASP A 1 93 ? -12.94130 11.65253 -25.68137 1.000 45.41497 184 ASP A C 1
ATOM 716 O O . ASP A 1 93 ? -11.99234 11.84629 -26.44751 1.000 43.77541 184 ASP A O 1
ATOM 721 N N . SER A 1 94 ? -14.20604 11.84131 -26.04822 1.000 41.94221 185 SER A N 1
ATOM 722 C CA . SER A 1 94 ? -14.59112 11.78772 -27.45310 1.000 33.95935 185 SER A CA 1
ATOM 723 C C . SER A 1 94 ? -14.01297 12.94080 -28.26600 1.000 41.43585 185 SER A C 1
ATOM 724 O O . SER A 1 94 ? -13.96293 14.08322 -27.80981 1.000 41.70734 185 SER A O 1
ATOM 727 N N . ASP A 1 95 ? -13.57405 12.63232 -29.48710 1.000 45.94728 186 ASP A N 1
ATOM 728 C CA . ASP A 1 95 ? -13.13673 13.64562 -30.43910 1.000 41.38534 186 ASP A CA 1
ATOM 729 C C . ASP A 1 95 ? -14.24606 14.11083 -31.36729 1.000 40.74512 186 ASP A C 1
ATOM 730 O O . ASP A 1 95 ? -13.95929 14.81074 -32.33859 1.000 48.21072 186 ASP A O 1
ATOM 735 N N . GLY A 1 96 ? -15.49844 13.73423 -31.09902 1.000 43.66085 187 GLY A N 1
ATOM 736 C CA . GLY A 1 96 ? -16.62349 14.07626 -31.94063 1.000 38.80848 187 GLY A CA 1
ATOM 737 C C . GLY A 1 96 ? -16.90146 13.08905 -33.05537 1.000 38.62138 187 GLY A C 1
ATOM 738 O O . GLY A 1 96 ? -18.04480 12.99230 -33.51193 1.000 37.19390 187 GLY A O 1
ATOM 739 N N . LEU A 1 97 ? -15.89053 12.34777 -33.49993 1.000 40.85561 188 LEU A N 1
ATOM 740 C CA . LEU A 1 97 ? -16.03501 11.42440 -34.61783 1.000 37.96740 188 LEU A CA 1
ATOM 741 C C . LEU A 1 97 ? -15.93337 9.95813 -34.22650 1.000 34.87447 188 LEU A C 1
ATOM 742 O O . LEU A 1 97 ? -16.77547 9.17142 -34.64634 1.000 34.97567 188 LEU A O 1
ATOM 747 N N . ALA A 1 98 ? -14.93973 9.57106 -33.37043 1.000 31.77399 189 ALA A N 1
ATOM 748 C CA . ALA A 1 98 ? -14.52590 8.18728 -33.14000 1.000 27.41360 189 ALA A CA 1
ATOM 749 C C . ALA A 1 98 ? -15.45969 7.46160 -32.15850 1.000 28.72694 189 ALA A C 1
ATOM 750 O O . ALA A 1 98 ? -15.92767 8.04786 -31.18310 1.000 30.65270 189 ALA A O 1
ATOM 752 N N . PRO A 1 99 ? -15.74934 6.18755 -32.38675 1.000 29.81834 190 PRO A N 1
ATOM 753 C CA . PRO A 1 99 ? -16.54111 5.41777 -31.42350 1.000 27.79897 190 PRO A CA 1
ATOM 754 C C . PRO A 1 99 ? -15.77119 5.21861 -30.13663 1.000 34.88948 190 PRO A C 1
ATOM 755 O O . PRO A 1 99 ? -14.56226 4.91803 -30.16597 1.000 34.79309 190 PRO A O 1
ATOM 759 N N . PRO A 1 100 ? -16.45037 5.32560 -28.99105 1.000 32.92828 191 PRO A N 1
ATOM 760 C CA . PRO A 1 100 ? -15.74040 5.32725 -27.69783 1.000 31.12326 191 PRO A CA 1
ATOM 761 C C . PRO A 1 100 ? -14.97095 4.05105 -27.40092 1.000 33.82502 191 PRO A C 1
ATOM 762 O O . PRO A 1 100 ? -14.15322 4.04106 -26.47153 1.000 36.11995 191 PRO A O 1
ATOM 766 N N . GLN A 1 101 ? -15.16413 2.97785 -28.15243 1.000 33.47883 192 GLN A N 1
ATOM 767 C CA . GLN A 1 101 ? -14.44479 1.76119 -27.82104 1.000 36.49412 192 GLN A CA 1
ATOM 768 C C . GLN A 1 101 ? -13.31966 1.40289 -28.78508 1.000 36.81941 192 GLN A C 1
ATOM 769 O O . GLN A 1 101 ? -12.62204 0.41977 -28.52799 1.000 44.56118 192 GLN A O 1
ATOM 775 N N . HIS A 1 102 ? -13.10008 2.15513 -29.86787 1.000 33.62138 193 HIS A N 1
ATOM 776 C CA . HIS A 1 102 ? -11.99255 1.82740 -30.75644 1.000 28.65704 193 HIS A CA 1
ATOM 777 C C . HIS A 1 102 ? -10.66760 2.22999 -30.13413 1.000 28.85801 193 HIS A C 1
ATOM 778 O O . HIS A 1 102 ? -10.52987 3.30838 -29.55029 1.000 29.07300 193 HIS A O 1
ATOM 785 N N . LEU A 1 103 ? -9.68221 1.35294 -30.27956 1.000 30.06896 194 LEU A N 1
ATOM 786 C CA . LEU A 1 103 ? -8.33177 1.69662 -29.87372 1.000 26.64280 194 LEU A CA 1
ATOM 787 C C . LEU A 1 103 ? -7.77427 2.83509 -30.72750 1.000 27.80440 194 LEU A C 1
ATOM 788 O O . LEU A 1 103 ? -7.28339 3.83822 -30.19546 1.000 26.52222 194 LEU A O 1
ATOM 793 N N . ILE A 1 104 ? -7.86707 2.71138 -32.05099 1.000 23.50539 195 ILE A N 1
ATOM 794 C CA . ILE A 1 104 ? -7.12878 3.55388 -32.99106 1.000 22.14251 195 ILE A CA 1
ATOM 795 C C . ILE A 1 104 ? -8.01049 4.68931 -33.49930 1.000 22.06699 195 ILE A C 1
ATOM 796 O O . ILE A 1 104 ? -9.10966 4.46065 -34.01389 1.000 26.55955 195 ILE A O 1
ATOM 801 N N . ARG A 1 105 ? -7.53726 5.91378 -33.37049 1.000 26.61550 196 ARG A N 1
ATOM 802 C CA . ARG A 1 105 ? -8.17184 7.03786 -34.04192 1.000 26.97640 196 ARG A CA 1
ATOM 803 C C . ARG A 1 105 ? -7.18867 7.65280 -35.01886 1.000 24.21632 196 ARG A C 1
ATOM 804 O O . ARG A 1 105 ? -5.99073 7.38730 -34.98691 1.000 29.01397 196 ARG A O 1
ATOM 812 N N . VAL A 1 106 ? -7.70587 8.50380 -35.87814 1.000 26.54554 197 VAL A N 1
ATOM 813 C CA . VAL A 1 106 ? -6.89459 9.37822 -36.71102 1.000 27.39417 197 VAL A CA 1
ATOM 814 C C . VAL A 1 106 ? -7.24439 10.79740 -36.32208 1.000 25.49954 197 VAL A C 1
ATOM 815 O O . VAL A 1 106 ? -8.42814 11.12236 -36.20108 1.000 24.64108 197 VAL A O 1
ATOM 819 N N . GLU A 1 107 ? -6.22827 11.62679 -36.08779 1.000 35.09048 198 GLU A N 1
ATOM 820 C CA . GLU A 1 107 ? -6.42998 13.05280 -35.84566 1.000 38.63992 198 GLU A CA 1
ATOM 821 C C . GLU A 1 107 ? -6.06307 13.86146 -37.08636 1.000 36.61942 198 GLU A C 1
ATOM 822 O O . GLU A 1 107 ? -5.20223 13.46653 -37.88405 1.000 29.05895 198 GLU A O 1
ATOM 828 N N . GLY A 1 108 ? -6.75877 14.98991 -37.25135 1.000 41.61074 199 GLY A N 1
ATOM 829 C CA . GLY A 1 108 ? -6.47902 15.93353 -38.32133 1.000 34.06896 199 GLY A CA 1
ATOM 830 C C . GLY A 1 108 ? -7.23829 15.72453 -39.61317 1.000 39.14785 199 GLY A C 1
ATOM 831 O O . GLY A 1 108 ? -6.83197 16.27308 -40.64473 1.000 42.22707 199 GLY A O 1
ATOM 832 N N . ASN A 1 109 ? -8.33823 14.97107 -39.60415 1.000 36.13079 200 ASN A N 1
ATOM 833 C CA . ASN A 1 109 ? -8.94509 14.56332 -40.86800 1.000 35.95999 200 ASN A CA 1
ATOM 834 C C . ASN A 1 109 ? -10.44739 14.38351 -40.67117 1.000 33.75328 200 ASN A C 1
ATOM 835 O O . ASN A 1 109 ? -10.88797 13.35797 -40.14590 1.000 38.29037 200 ASN A O 1
ATOM 840 N N . LEU A 1 110 ? -11.22622 15.35792 -41.13552 1.000 33.85710 201 LEU A N 1
ATOM 841 C CA . LEU A 1 110 ? -12.67918 15.24900 -41.05647 1.000 34.61566 201 LEU A CA 1
ATOM 842 C C . LEU A 1 110 ? -13.26081 14.19882 -42.00187 1.000 34.45685 201 LEU A C 1
ATOM 843 O O . LEU A 1 110 ? -14.41546 13.79763 -41.81634 1.000 40.58051 201 LEU A O 1
ATOM 848 N N . ARG A 1 111 ? -12.49696 13.71451 -42.98297 1.000 34.33869 202 ARG A N 1
ATOM 849 C CA . ARG A 1 111 ? -12.93979 12.60838 -43.82518 1.000 32.95774 202 ARG A CA 1
ATOM 850 C C . ARG A 1 111 ? -12.69067 11.20345 -43.20029 1.000 33.76352 202 ARG A C 1
ATOM 851 O O . ARG A 1 111 ? -12.70829 10.20077 -43.92809 1.000 30.97413 202 ARG A O 1
ATOM 859 N N . VAL A 1 112 ? -12.45743 11.10648 -41.88588 1.000 33.63997 203 VAL A N 1
ATOM 860 C CA . VAL A 1 112 ? -12.22700 9.81541 -41.24797 1.000 26.71125 203 VAL A CA 1
ATOM 861 C C . VAL A 1 112 ? -13.53087 9.03536 -41.20850 1.000 27.41280 203 VAL A C 1
ATOM 862 O O . VAL A 1 112 ? -14.62858 9.60713 -41.19310 1.000 36.26492 203 VAL A O 1
ATOM 866 N N . GLU A 1 113 ? -13.40714 7.71708 -41.17570 1.000 23.64932 204 GLU A N 1
ATOM 867 C CA . GLU A 1 113 ? -14.51421 6.77539 -41.15981 1.000 24.10991 204 GLU A CA 1
ATOM 868 C C . GLU A 1 113 ? -14.17395 5.66471 -40.18063 1.000 25.86541 204 GLU A C 1
ATOM 869 O O . GLU A 1 113 ? -13.04201 5.15296 -40.16580 1.000 28.32364 204 GLU A O 1
ATOM 875 N N . TYR A 1 114 ? -15.14063 5.27489 -39.36768 1.000 26.00118 205 TYR A N 1
ATOM 876 C CA . TYR A 1 114 ? -14.89963 4.22574 -38.39040 1.000 21.68407 205 TYR A CA 1
ATOM 877 C C . TYR A 1 114 ? -15.86332 3.08705 -38.63319 1.000 25.05190 205 TYR A C 1
ATOM 878 O O . TYR A 1 114 ? -17.04387 3.32146 -38.90860 1.000 25.32990 205 TYR A O 1
ATOM 887 N N . LEU A 1 115 ? -15.35482 1.85310 -38.54510 1.000 25.03961 206 LEU A N 1
ATOM 888 C CA . LEU A 1 115 ? -16.12325 0.68171 -38.94617 1.000 27.13798 206 LEU A CA 1
ATOM 889 C C . LEU A 1 115 ? -16.15974 -0.37864 -37.85028 1.000 28.00326 206 LEU A C 1
ATOM 890 O O . LEU A 1 115 ? -15.11611 -0.81189 -37.34358 1.000 24.75295 206 LEU A O 1
ATOM 895 N N . ASP A 1 116 ? -17.36840 -0.78394 -37.48190 1.000 30.76111 207 ASP A N 1
ATOM 896 C CA . ASP A 1 116 ? -17.60193 -1.95673 -36.63685 1.000 32.79669 207 ASP A CA 1
ATOM 897 C C . ASP A 1 116 ? -18.03579 -3.05833 -37.58771 1.000 35.15952 207 ASP A C 1
ATOM 898 O O . ASP A 1 116 ? -19.17540 -3.05170 -38.05561 1.000 35.84602 207 ASP A O 1
ATOM 903 N N . ASP A 1 117 ? -17.13493 -3.98920 -37.90161 1.000 34.84474 208 ASP A N 1
ATOM 904 C CA . ASP A 1 117 ? -17.47865 -5.03779 -38.85679 1.000 39.31607 208 ASP A CA 1
ATOM 905 C C . ASP A 1 117 ? -18.58256 -5.91683 -38.27207 1.000 42.97480 208 ASP A C 1
ATOM 906 O O . ASP A 1 117 ? -18.39919 -6.51776 -37.20588 1.000 42.52876 208 ASP A O 1
ATOM 911 N N . ARG A 1 118 ? -19.73823 -5.98137 -38.95609 1.000 39.12766 209 ARG A N 1
ATOM 912 C CA . ARG A 1 118 ? -20.91229 -6.62341 -38.37160 1.000 38.08506 209 ARG A CA 1
ATOM 913 C C . ARG A 1 118 ? -20.86023 -8.15146 -38.41195 1.000 41.35944 209 ARG A C 1
ATOM 914 O O . ARG A 1 118 ? -21.65200 -8.78872 -37.70780 1.000 42.33242 209 ARG A O 1
ATOM 916 N N . ASN A 1 119 ? -19.95658 -8.74380 -39.20067 1.000 42.08846 210 ASN A N 1
ATOM 917 C CA . ASN A 1 119 ? -19.72796 -10.18608 -39.24329 1.000 39.81903 210 ASN A CA 1
ATOM 918 C C . ASN A 1 119 ? -18.51886 -10.62716 -38.42379 1.000 39.49564 210 ASN A C 1
ATOM 919 O O . ASN A 1 119 ? -18.55629 -11.69498 -37.80670 1.000 41.16779 210 ASN A O 1
ATOM 924 N N . THR A 1 120 ? -17.42839 -9.86079 -38.42427 1.000 39.05460 211 THR A N 1
ATOM 925 C CA . THR A 1 120 ? -16.22616 -10.25162 -37.70023 1.000 33.58699 211 THR A CA 1
ATOM 926 C C . THR A 1 120 ? -16.10428 -9.63290 -36.31046 1.000 34.60993 211 THR A C 1
ATOM 927 O O . THR A 1 120 ? -15.34584 -10.15671 -35.50468 1.000 39.19722 211 THR A O 1
ATOM 931 N N . PHE A 1 121 ? -16.78957 -8.51911 -36.01965 1.000 40.62666 212 PHE A N 1
ATOM 932 C CA . PHE A 1 121 ? -16.74965 -7.72628 -34.75308 1.000 38.40113 212 PHE A CA 1
ATOM 933 C C . PHE A 1 121 ? -15.50292 -6.86286 -34.62386 1.000 35.15884 212 PHE A C 1
ATOM 934 O O . PHE A 1 121 ? -15.28995 -6.23684 -33.55314 1.000 35.12258 212 PHE A O 1
ATOM 942 N N . ARG A 1 122 ? -14.68746 -6.77381 -35.67319 1.000 34.66507 213 ARG A N 1
ATOM 943 C CA . ARG A 1 122 ? -13.40418 -6.08303 -35.60222 1.000 35.34109 213 ARG A CA 1
ATOM 944 C C . ARG A 1 122 ? -13.56781 -4.57263 -35.77708 1.000 29.13449 213 ARG A C 1
ATOM 945 O O . ARG A 1 122 ? -14.39255 -4.12177 -36.57138 1.000 27.55007 213 ARG A O 1
ATOM 953 N N . HIS A 1 123 ? -12.75291 -3.78991 -35.05350 1.000 34.19619 214 HIS A N 1
ATOM 954 C CA . HIS A 1 123 ? -12.73954 -2.33076 -35.19376 1.000 31.48802 214 HIS A CA 1
ATOM 955 C C . HIS A 1 123 ? -11.66650 -1.91289 -36.18785 1.000 25.52213 214 HIS A C 1
ATOM 956 O O . HIS A 1 123 ? -10.54299 -2.40060 -36.12975 1.000 31.49743 214 HIS A O 1
ATOM 963 N N . SER A 1 124 ? -11.99771 -0.99232 -37.08523 1.000 25.02910 215 SER A N 1
ATOM 964 C CA . SER A 1 124 ? -10.95576 -0.38967 -37.91417 1.000 27.84518 215 SER A CA 1
ATOM 965 C C . SER A 1 124 ? -11.29233 1.07867 -38.18296 1.000 24.96755 215 SER A C 1
ATOM 966 O O . SER A 1 124 ? -12.41504 1.53151 -37.94801 1.000 26.36005 215 SER A O 1
ATOM 969 N N . VAL A 1 125 ? -10.28541 1.82620 -38.63705 1.000 18.70112 216 VAL A N 1
ATOM 970 C CA . VAL A 1 125 ? -10.42396 3.22590 -38.99921 1.000 20.61565 216 VAL A CA 1
ATOM 971 C C . VAL A 1 125 ? -9.83807 3.40510 -40.39212 1.000 24.48634 216 VAL A C 1
ATOM 972 O O . VAL A 1 125 ? -8.83175 2.77753 -40.73298 1.000 25.66679 216 VAL A O 1
ATOM 976 N N . VAL A 1 126 ? -10.49316 4.22758 -41.21287 1.000 28.20465 217 VAL A N 1
ATOM 977 C CA . VAL A 1 126 ? -10.15627 4.37102 -42.62841 1.000 31.51938 217 VAL A CA 1
ATOM 978 C C . VAL A 1 126 ? -10.14801 5.84842 -43.00026 1.000 28.11829 217 VAL A C 1
ATOM 979 O O . VAL A 1 126 ? -11.07758 6.58240 -42.65348 1.000 22.90726 217 VAL A O 1
ATOM 983 N N . VAL A 1 127 ? -9.11920 6.25957 -43.74128 1.000 29.00624 218 VAL A N 1
ATOM 984 C CA . VAL A 1 127 ? -8.97032 7.61483 -44.27472 1.000 29.97087 218 VAL A CA 1
ATOM 985 C C . VAL A 1 127 ? -8.68123 7.49510 -45.76224 1.000 26.03686 218 VAL A C 1
ATOM 986 O O . VAL A 1 127 ? -8.22374 6.44081 -46.22959 1.000 23.65406 218 VAL A O 1
ATOM 990 N N . PRO A 1 128 ? -8.96981 8.54243 -46.54229 1.000 32.87512 219 PRO A N 1
ATOM 991 C CA . PRO A 1 128 ? -8.56011 8.53254 -47.95462 1.000 28.92081 219 PRO A CA 1
ATOM 992 C C . PRO A 1 128 ? -7.05056 8.61869 -48.10126 1.000 31.09729 219 PRO A C 1
ATOM 993 O O . PRO A 1 128 ? -6.35583 9.29678 -47.33981 1.000 27.74065 219 PRO A O 1
ATOM 997 N N . TYR A 1 129 ? -6.54635 7.89711 -49.08897 1.000 34.63197 220 TYR A N 1
ATOM 998 C CA . TYR A 1 129 ? -5.16486 8.06159 -49.50027 1.000 31.19172 220 TYR A CA 1
ATOM 999 C C . TYR A 1 129 ? -4.99036 9.40841 -50.19075 1.000 35.79664 220 TYR A C 1
ATOM 1000 O O . TYR A 1 129 ? -5.80755 9.79772 -51.02827 1.000 38.39206 220 TYR A O 1
ATOM 1009 N N . GLU A 1 130 ? -3.94278 10.13521 -49.82075 1.000 39.70846 221 GLU A N 1
ATOM 1010 C CA . GLU A 1 130 ? -3.54447 11.32406 -50.55465 1.000 42.57685 221 GLU A CA 1
ATOM 1011 C C . GLU A 1 130 ? -2.11168 11.14204 -51.02956 1.000 41.27302 221 GLU A C 1
ATOM 1012 O O . GLU A 1 130 ? -1.27586 10.68226 -50.24566 1.000 44.12178 221 GLU A O 1
ATOM 1018 N N . PRO A 1 131 ? -1.79283 11.46015 -52.28470 1.000 41.85409 222 PRO A N 1
ATOM 1019 C CA . PRO A 1 131 ? -0.38395 11.39570 -52.72797 1.000 44.31183 222 PRO A CA 1
ATOM 1020 C C . PRO A 1 131 ? 0.48546 12.31870 -51.89254 1.000 42.82952 222 PRO A C 1
ATOM 1021 O O . PRO A 1 131 ? -0.02367 13.24673 -51.25131 1.000 42.27517 222 PRO A O 1
ATOM 1025 N N . PRO A 1 132 ? 1.79734 12.09367 -51.86198 1.000 47.00474 223 PRO A N 1
ATOM 1026 C CA . PRO A 1 132 ? 2.69725 13.00062 -51.13312 1.000 45.75063 223 PRO A CA 1
ATOM 1027 C C . PRO A 1 132 ? 2.60668 14.43444 -51.63736 1.000 53.96030 223 PRO A C 1
ATOM 1028 O O . PRO A 1 132 ? 1.98858 14.74184 -52.66055 1.000 56.34597 223 PRO A O 1
ATOM 1032 N N . GLU A 1 133 ? 3.23240 15.33231 -50.87678 1.000 60.27209 224 GLU A N 1
ATOM 1033 C CA . GLU A 1 133 ? 3.45356 16.69393 -51.34659 1.000 61.29322 224 GLU A CA 1
ATOM 1034 C C . GLU A 1 133 ? 4.36831 16.66609 -52.56548 1.000 68.52697 224 GLU A C 1
ATOM 1035 O O . GLU A 1 133 ? 5.19436 15.75814 -52.72225 1.000 68.00334 224 GLU A O 1
ATOM 1041 N N . VAL A 1 134 ? 4.20330 17.64932 -53.45158 1.000 67.54436 225 VAL A N 1
ATOM 1042 C CA . VAL A 1 134 ? 5.17713 17.84362 -54.52580 1.000 67.68243 225 VAL A CA 1
ATOM 1043 C C . VAL A 1 134 ? 6.50744 18.22839 -53.87762 1.000 71.14643 225 VAL A C 1
ATOM 1044 O O . VAL A 1 134 ? 6.64927 19.33612 -53.35261 1.000 75.92689 225 VAL A O 1
ATOM 1048 N N . GLY A 1 135 ? 7.47948 17.30931 -53.89013 1.000 71.24911 226 GLY A N 1
ATOM 1049 C CA . GLY A 1 135 ? 8.74305 17.49722 -53.20081 1.000 64.23312 226 GLY A CA 1
ATOM 1050 C C . GLY A 1 135 ? 8.89465 16.70992 -51.91267 1.000 64.84813 226 GLY A C 1
ATOM 1051 O O . GLY A 1 135 ? 9.96574 16.76587 -51.28870 1.000 61.22598 226 GLY A O 1
ATOM 1052 N N . SER A 1 136 ? 7.85447 16.00765 -51.48118 1.000 61.96148 227 SER A N 1
ATOM 1053 C CA . SER A 1 136 ? 7.94891 15.04177 -50.40044 1.000 57.34062 227 SER A CA 1
ATOM 1054 C C . SER A 1 136 ? 7.96400 13.63599 -50.97481 1.000 50.44867 227 SER A C 1
ATOM 1055 O O . SER A 1 136 ? 7.47711 13.37663 -52.07447 1.000 50.71078 227 SER A O 1
ATOM 1058 N N . ASP A 1 137 ? 8.53613 12.72728 -50.21370 1.000 49.98129 228 ASP A N 1
ATOM 1059 C CA . ASP A 1 137 ? 8.57192 11.34496 -50.63439 1.000 51.78697 228 ASP A CA 1
ATOM 1060 C C . ASP A 1 137 ? 7.42971 10.50761 -50.06067 1.000 48.85360 228 ASP A C 1
ATOM 1061 O O . ASP A 1 137 ? 7.21139 9.39341 -50.54434 1.000 49.57606 228 ASP A O 1
ATOM 1066 N N . CYS A 1 138 ? 6.68983 10.99194 -49.06347 1.000 44.60039 229 CYS A N 1
ATOM 1067 C CA . CYS A 1 138 ? 5.80739 10.08465 -48.34409 1.000 45.79170 229 CYS A CA 1
ATOM 1068 C C . CYS A 1 138 ? 4.52027 10.79291 -47.92988 1.000 39.30978 229 CYS A C 1
ATOM 1069 O O . CYS A 1 138 ? 4.44947 12.02069 -47.86407 1.000 45.84600 229 CYS A O 1
ATOM 1072 N N . THR A 1 139 ? 3.50343 9.98952 -47.62599 1.000 34.49413 230 THR A N 1
ATOM 1073 C CA . THR A 1 139 ? 2.27133 10.46260 -47.00299 1.000 37.14227 230 THR A CA 1
ATOM 1074 C C . THR A 1 139 ? 2.27789 10.09856 -45.52579 1.000 32.85282 230 THR A C 1
ATOM 1075 O O . THR A 1 139 ? 2.69181 9.00343 -45.15701 1.000 31.68027 230 THR A O 1
ATOM 1079 N N . THR A 1 140 ? 1.79137 11.01674 -44.68904 1.000 32.64678 231 THR A N 1
ATOM 1080 C CA . THR A 1 140 ? 1.82151 10.88432 -43.23832 1.000 28.28981 231 THR A CA 1
ATOM 1081 C C . THR A 1 140 ? 0.40440 10.85070 -42.69385 1.000 27.31286 231 THR A C 1
ATOM 1082 O O . THR A 1 140 ? -0.40116 11.71999 -43.02365 1.000 30.11713 231 THR A O 1
ATOM 1086 N N . ILE A 1 141 ? 0.11203 9.86512 -41.84739 1.000 22.70454 232 ILE A N 1
ATOM 1087 C CA . ILE A 1 141 ? -1.15337 9.77002 -41.13219 1.000 24.78367 232 ILE A CA 1
ATOM 1088 C C . ILE A 1 141 ? -0.84318 9.82638 -39.64295 1.000 31.49578 232 ILE A C 1
ATOM 1089 O O . ILE A 1 141 ? 0.04913 9.11035 -39.16885 1.000 30.55355 232 ILE A O 1
ATOM 1094 N N . HIS A 1 142 ? -1.56260 10.69363 -38.91064 1.000 31.13622 233 HIS A N 1
ATOM 1095 C CA . HIS A 1 142 ? -1.37095 10.86610 -37.47088 1.000 29.14541 233 HIS A CA 1
ATOM 1096 C C . HIS A 1 142 ? -2.35264 9.97401 -36.71879 1.000 32.28468 233 HIS A C 1
ATOM 1097 O O . HIS A 1 142 ? -3.55647 10.23962 -36.71692 1.000 28.40917 233 HIS A O 1
ATOM 1104 N N . TYR A 1 143 ? -1.84577 8.91011 -36.08487 1.000 32.74584 234 TYR A N 1
ATOM 1105 C CA . TYR A 1 143 ? -2.69565 7.94713 -35.39154 1.000 33.81342 234 TYR A CA 1
ATOM 1106 C C . TYR A 1 143 ? -2.66570 8.20653 -33.89091 1.000 30.95715 234 TYR A C 1
ATOM 1107 O O . TYR A 1 143 ? -1.66841 8.67577 -33.34727 1.000 34.11598 234 TYR A O 1
ATOM 1116 N N . ASN A 1 144 ? -3.76763 7.89737 -33.22266 1.000 28.50272 235 ASN A N 1
ATOM 1117 C CA . ASN A 1 144 ? -3.84892 7.98974 -31.77310 1.000 31.63830 235 ASN A CA 1
ATOM 1118 C C . ASN A 1 144 ? -4.26344 6.63826 -31.22576 1.000 31.97828 235 ASN A C 1
ATOM 1119 O O . ASN A 1 144 ? -5.23707 6.04985 -31.70318 1.000 34.12127 235 ASN A O 1
ATOM 1124 N N . TYR A 1 145 ? -3.54149 6.15744 -30.22552 1.000 33.61044 236 TYR A N 1
ATOM 1125 C CA . TYR A 1 145 ? -3.92883 4.96912 -29.47420 1.000 32.63369 236 TYR A CA 1
ATOM 1126 C C . TYR A 1 145 ? -4.48895 5.45146 -28.13644 1.000 40.48564 236 TYR A C 1
ATOM 1127 O O . TYR A 1 145 ? -3.81357 6.19681 -27.41337 1.000 44.05640 236 TYR A O 1
ATOM 1136 N N . MET A 1 146 ? -5.74629 5.08799 -27.83731 1.000 40.43814 237 MET A N 1
ATOM 1137 C CA . MET A 1 146 ? -6.48575 5.66949 -26.71509 1.000 38.70801 237 MET A CA 1
ATOM 1138 C C . MET A 1 146 ? -6.63246 4.69747 -25.55039 1.000 42.53502 237 MET A C 1
ATOM 1139 O O . MET A 1 146 ? -7.49750 4.87573 -24.68717 1.000 37.19125 237 MET A O 1
ATOM 1144 N N . CYS A 1 147 ? -5.77610 3.68610 -25.49022 1.000 46.07646 238 CYS A N 1
ATOM 1145 C CA . CYS A 1 147 ? -5.75211 2.78951 -24.34119 1.000 44.54846 238 CYS A CA 1
ATOM 1146 C C . CYS A 1 147 ? -4.36801 2.15652 -24.19058 1.000 53.70785 238 CYS A C 1
ATOM 1147 O O . CYS A 1 147 ? -3.80906 1.63855 -25.16809 1.000 50.02133 238 CYS A O 1
ATOM 1150 N N . ASN A 1 148 ? -3.81804 2.21050 -22.97014 1.000 54.51662 239 ASN A N 1
ATOM 1151 C CA . ASN A 1 148 ? -2.45884 1.73307 -22.70289 1.000 49.86946 239 ASN A CA 1
ATOM 1152 C C . ASN A 1 148 ? -2.35502 0.21348 -22.82294 1.000 49.49250 239 ASN A C 1
ATOM 1153 O O . ASN A 1 148 ? -3.31847 -0.52357 -22.56775 1.000 50.77306 239 ASN A O 1
ATOM 1158 N N . SER A 1 149 ? -1.14989 -0.26062 -23.17716 1.000 47.97107 240 SER A N 1
ATOM 1159 C CA . SER A 1 149 ? -0.90069 -1.70077 -23.16390 1.000 46.27261 240 SER A CA 1
ATOM 1160 C C . SER A 1 149 ? -1.01667 -2.26607 -21.76121 1.000 49.54730 240 SER A C 1
ATOM 1161 O O . SER A 1 149 ? -1.22206 -3.46998 -21.60716 1.000 52.76091 240 SER A O 1
ATOM 1164 N N . SER A 1 150 ? -0.94014 -1.41345 -20.73968 1.000 48.00688 241 SER A N 1
ATOM 1165 C CA . SER A 1 150 ? -1.00865 -1.86070 -19.35792 1.000 54.70552 241 SER A CA 1
ATOM 1166 C C . SER A 1 150 ? -2.42969 -2.06730 -18.85493 1.000 52.40250 241 SER A C 1
ATOM 1167 O O . SER A 1 150 ? -2.61391 -2.79908 -17.87841 1.000 53.97821 241 SER A O 1
ATOM 1170 N N . CYS A 1 151 ? -3.42686 -1.44652 -19.48942 1.000 52.95674 242 CYS A N 1
ATOM 1171 C CA . CYS A 1 151 ? -4.77942 -1.37784 -18.94030 1.000 53.26748 242 CYS A CA 1
ATOM 1172 C C . CYS A 1 151 ? -5.44132 -2.73643 -18.79343 1.000 50.19740 242 CYS A C 1
ATOM 1173 O O . CYS A 1 151 ? -5.81134 -3.36308 -19.78878 1.000 47.87957 242 CYS A O 1
ATOM 1176 N N . MET A 1 152 ? -5.62686 -3.18480 -17.55463 1.000 57.10354 243 MET A N 1
ATOM 1177 C CA . MET A 1 152 ? -6.39096 -4.40143 -17.34158 1.000 55.74391 243 MET A CA 1
ATOM 1178 C C . MET A 1 152 ? -7.85491 -4.13536 -17.67666 1.000 55.42518 243 MET A C 1
ATOM 1179 O O . MET A 1 152 ? -8.33712 -2.99874 -17.62510 1.000 57.04348 243 MET A O 1
ATOM 1184 N N . GLY A 1 153 ? -8.54924 -5.18897 -18.08150 1.000 49.28661 244 GLY A N 1
ATOM 1185 C CA . GLY A 1 153 ? -9.80931 -5.02497 -18.75473 1.000 48.86185 244 GLY A CA 1
ATOM 1186 C C . GLY A 1 153 ? -9.68092 -4.69745 -20.22316 1.000 54.55682 244 GLY A C 1
ATOM 1187 O O . GLY A 1 153 ? -10.69125 -4.72443 -20.93668 1.000 56.01395 244 GLY A O 1
ATOM 1188 N N . GLY A 1 154 ? -8.47582 -4.39097 -20.70302 1.000 51.29566 245 GLY A N 1
ATOM 1189 C CA . GLY A 1 154 ? -8.26086 -4.17632 -22.12007 1.000 51.52011 245 GLY A CA 1
ATOM 1190 C C . GLY A 1 154 ? -7.23379 -5.11583 -22.71961 1.000 51.18095 245 GLY A C 1
ATOM 1191 O O . GLY A 1 154 ? -7.36399 -6.34068 -22.62578 1.000 53.18195 245 GLY A O 1
ATOM 1192 N N . MET A 1 155 ? -6.20823 -4.55261 -23.35484 1.000 48.53587 246 MET A N 1
ATOM 1193 C CA . MET A 1 155 ? -5.12309 -5.38529 -23.85495 1.000 53.69065 246 MET A CA 1
ATOM 1194 C C . MET A 1 155 ? -4.39898 -6.09618 -22.72125 1.000 52.88451 246 MET A C 1
ATOM 1195 O O . MET A 1 155 ? -3.93348 -7.22646 -22.90240 1.000 56.44375 246 MET A O 1
ATOM 1200 N N . ASN A 1 156 ? -4.30854 -5.46921 -21.54873 1.000 52.21531 247 ASN A N 1
ATOM 1201 C CA . ASN A 1 156 ? -3.86357 -6.15977 -20.33871 1.000 56.17352 247 ASN A CA 1
ATOM 1202 C C . ASN A 1 156 ? -2.48607 -6.80196 -20.54836 1.000 58.80484 247 ASN A C 1
ATOM 1203 O O . ASN A 1 156 ? -2.28756 -8.00630 -20.36866 1.000 62.01013 247 ASN A O 1
ATOM 1208 N N . ARG A 1 157 ? -1.53442 -5.98314 -20.98575 1.000 57.50694 248 ARG A N 1
ATOM 1209 C CA . ARG A 1 157 ? -0.13464 -6.37292 -21.12545 1.000 52.64276 248 ARG A CA 1
ATOM 1210 C C . ARG A 1 157 ? 0.07500 -7.46550 -22.17438 1.000 51.92432 248 ARG A C 1
ATOM 1211 O O . ARG A 1 157 ? 1.12083 -8.12060 -22.19115 1.000 55.57877 248 ARG A O 1
ATOM 1219 N N . ARG A 1 158 ? -0.89431 -7.66553 -23.06527 1.000 46.56051 249 ARG A N 1
ATOM 1220 C CA . ARG A 1 158 ? -0.64035 -8.51893 -24.21838 1.000 47.67486 249 ARG A CA 1
ATOM 1221 C C . ARG A 1 158 ? -0.22893 -7.68743 -25.43268 1.000 47.91925 249 ARG A C 1
ATOM 1222 O O . ARG A 1 158 ? -0.85613 -6.66624 -25.72956 1.000 46.44904 249 ARG A O 1
ATOM 1230 N N . PRO A 1 159 ? 0.79415 -8.10242 -26.17305 1.000 48.68098 250 PRO A N 1
ATOM 1231 C CA . PRO A 1 159 ? 1.23298 -7.31408 -27.33180 1.000 44.88529 250 PRO A CA 1
ATOM 1232 C C . PRO A 1 159 ? 0.18916 -7.29338 -28.43969 1.000 41.37890 250 PRO A C 1
ATOM 1233 O O . PRO A 1 159 ? -0.58386 -8.23601 -28.61723 1.000 38.15530 250 PRO A O 1
ATOM 1237 N N . ILE A 1 160 ? 0.17928 -6.19320 -29.19680 1.000 42.31562 251 ILE A N 1
ATOM 1238 C CA . ILE A 1 160 ? -0.69871 -6.05227 -30.35073 1.000 43.23039 251 ILE A CA 1
ATOM 1239 C C . ILE A 1 160 ? 0.14986 -5.72713 -31.57081 1.000 43.70751 251 ILE A C 1
ATOM 1240 O O . ILE A 1 160 ? 1.28565 -5.25265 -31.46580 1.000 43.73131 251 ILE A O 1
ATOM 1245 N N . LEU A 1 161 ? -0.41479 -5.98973 -32.74244 1.000 42.17642 252 LEU A N 1
ATOM 1246 C CA . LEU A 1 161 ? 0.08266 -5.40106 -33.97537 1.000 38.63869 252 LEU A CA 1
ATOM 1247 C C . LEU A 1 161 ? -0.94824 -4.42519 -34.52240 1.000 40.62713 252 LEU A C 1
ATOM 1248 O O . LEU A 1 161 ? -2.13973 -4.50782 -34.21619 1.000 41.23036 252 LEU A O 1
ATOM 1253 N N . THR A 1 162 ? -0.47888 -3.49372 -35.33996 1.000 37.97435 253 THR A N 1
ATOM 1254 C CA . THR A 1 162 ? -1.35668 -2.69137 -36.17006 1.000 33.34736 253 THR A CA 1
ATOM 1255 C C . THR A 1 162 ? -1.15328 -3.13682 -37.60567 1.000 34.60926 253 THR A C 1
ATOM 1256 O O . THR A 1 162 ? -0.01534 -3.34886 -38.04016 1.000 36.03161 253 THR A O 1
ATOM 1260 N N . ILE A 1 163 ? -2.25275 -3.29491 -38.33370 1.000 32.94225 254 ILE A N 1
ATOM 1261 C CA . ILE A 1 163 ? -2.22678 -3.75394 -39.71545 1.000 33.69514 254 ILE A CA 1
ATOM 1262 C C . ILE A 1 163 ? -2.73736 -2.61793 -40.60339 1.000 35.43382 254 ILE A C 1
ATOM 1263 O O . ILE A 1 163 ? -3.93062 -2.27784 -40.57602 1.000 31.75913 254 ILE A O 1
ATOM 1268 N N . ILE A 1 164 ? -1.85172 -2.05168 -41.41024 1.000 31.14069 255 ILE A N 1
ATOM 1269 C CA . ILE A 1 164 ? -2.22105 -1.00678 -42.35286 1.000 34.79032 255 ILE A CA 1
ATOM 1270 C C . ILE A 1 164 ? -2.42742 -1.64161 -43.70872 1.000 33.06835 255 ILE A C 1
ATOM 1271 O O . ILE A 1 164 ? -1.48567 -2.17818 -44.30061 1.000 34.44902 255 ILE A O 1
ATOM 1276 N N . THR A 1 165 ? -3.64376 -1.55537 -44.22573 1.000 36.33500 256 THR A N 1
ATOM 1277 C CA . THR A 1 165 ? -3.95073 -2.07247 -45.55074 1.000 31.53485 256 THR A CA 1
ATOM 1278 C C . THR A 1 165 ? -4.20419 -0.92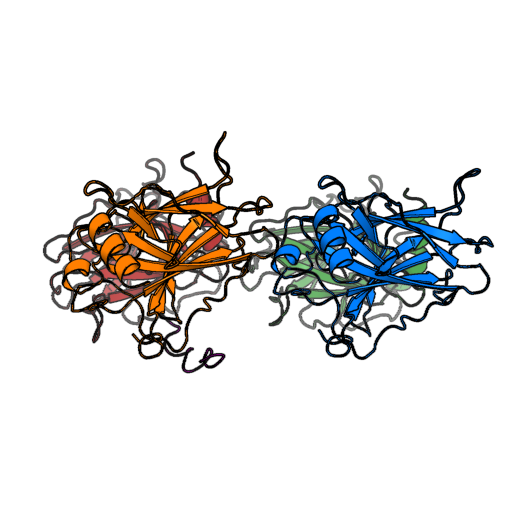217 -46.50687 1.000 34.91645 256 THR A C 1
ATOM 1279 O O . THR A 1 165 ? -4.84738 0.07122 -46.13808 1.000 33.68041 256 THR A O 1
ATOM 1283 N N . LEU A 1 166 ? -3.69829 -1.06127 -47.73606 1.000 31.77920 257 LEU A N 1
ATOM 1284 C CA . LEU A 1 166 ? -4.12461 -0.21257 -48.83940 1.000 29.38626 257 LEU A CA 1
ATOM 1285 C C . LEU A 1 166 ? -5.25805 -0.90105 -49.59698 1.000 34.93351 257 LEU A C 1
ATOM 1286 O O . LEU A 1 166 ? -5.13099 -2.06871 -49.96210 1.000 34.32221 257 LEU A O 1
ATOM 1291 N N . GLU A 1 167 ? -6.37235 -0.18902 -49.81648 1.000 41.38746 258 GLU A N 1
ATOM 1292 C CA . GLU A 1 167 ? -7.52935 -0.73018 -50.53089 1.000 41.09103 258 GLU A CA 1
ATOM 1293 C C . GLU A 1 167 ? -8.00282 0.24199 -51.59901 1.000 41.51978 258 GLU A C 1
ATOM 1294 O O . GLU A 1 167 ? -7.80493 1.45136 -51.48805 1.000 40.08455 258 GLU A O 1
ATOM 1300 N N . ASP A 1 168 ? -8.67806 -0.29820 -52.62026 1.000 44.64686 259 ASP A N 1
ATOM 1301 C CA . ASP A 1 168 ? -9.28893 0.53292 -53.65192 1.000 44.12379 259 ASP A CA 1
ATOM 1302 C C . ASP A 1 168 ? -10.72844 0.90155 -53.26487 1.000 41.26826 259 ASP A C 1
ATOM 1303 O O . ASP A 1 168 ? -11.26193 0.45040 -52.24670 1.000 42.07690 259 ASP A O 1
ATOM 1308 N N . SER A 1 169 ? -11.36770 1.72929 -54.10200 1.000 37.91985 260 SER A N 1
ATOM 1309 C CA . SER A 1 169 ? -12.66826 2.30259 -53.76209 1.000 38.15896 260 SER A CA 1
ATOM 1310 C C . SER A 1 169 ? -13.69850 1.23571 -53.42092 1.000 45.24441 260 SER A C 1
ATOM 1311 O O . SER A 1 169 ? -14.64044 1.50493 -52.66371 1.000 49.27023 260 SER A O 1
ATOM 1314 N N . SER A 1 170 ? -13.54216 0.03081 -53.96571 1.000 42.86719 261 SER A N 1
ATOM 1315 C CA . SER A 1 170 ? -14.45977 -1.07394 -53.72802 1.000 43.96691 261 SER A CA 1
ATOM 1316 C C . SER A 1 170 ? -13.99883 -1.98275 -52.59541 1.000 40.28691 261 SER A C 1
ATOM 1317 O O . SER A 1 170 ? -14.69474 -2.95152 -52.27769 1.000 37.38772 261 SER A O 1
ATOM 1320 N N . GLY A 1 171 ? -12.84009 -1.70936 -52.00235 1.000 37.46460 262 GLY A N 1
ATOM 1321 C CA . GLY A 1 171 ? -12.37586 -2.43176 -50.83538 1.000 40.29902 262 GLY A CA 1
ATOM 1322 C C . GLY A 1 171 ? -11.39163 -3.54619 -51.09727 1.000 42.02494 262 GLY A C 1
ATOM 1323 O O . GLY A 1 171 ? -11.05558 -4.28239 -50.16120 1.000 45.77717 262 GLY A O 1
ATOM 1324 N N . ASN A 1 172 ? -10.92961 -3.70404 -52.33070 1.000 36.62150 263 ASN A N 1
ATOM 1325 C CA . ASN A 1 172 ? -9.99970 -4.76383 -52.65316 1.000 33.56844 263 ASN A CA 1
ATOM 1326 C C . ASN A 1 172 ? -8.60967 -4.41916 -52.15844 1.000 39.49746 263 ASN A C 1
ATOM 1327 O O . ASN A 1 172 ? -8.19029 -3.25392 -52.19297 1.000 42.29963 263 ASN A O 1
ATOM 1332 N N . LEU A 1 173 ? -7.89463 -5.44350 -51.70518 1.000 31.53310 264 LEU A N 1
ATOM 1333 C CA . LEU A 1 173 ? -6.53952 -5.26006 -51.21019 1.000 27.00668 264 LEU A CA 1
ATOM 1334 C C . LEU A 1 173 ? -5.61563 -4.75953 -52.31262 1.000 32.06150 264 LEU A C 1
ATOM 1335 O O . LEU A 1 173 ? -5.61207 -5.28237 -53.43154 1.000 34.28532 264 LEU A O 1
ATOM 1340 N N . LEU A 1 174 ? -4.83031 -3.73626 -51.98948 1.000 31.94938 265 LEU A N 1
ATOM 1341 C CA . LEU A 1 174 ? -3.77034 -3.24702 -52.85666 1.000 30.87347 265 LEU A CA 1
ATOM 1342 C C . LEU A 1 174 ? -2.38592 -3.42527 -52.26545 1.000 31.09585 265 LEU A C 1
ATOM 1343 O O . LEU A 1 174 ? -1.40428 -3.37674 -53.01513 1.000 34.32059 265 LEU A O 1
ATOM 1348 N N . GLY A 1 175 ? -2.28481 -3.61877 -50.95663 1.000 28.33673 266 GLY A N 1
ATOM 1349 C CA . GLY A 1 175 ? -1.01284 -3.81712 -50.28645 1.000 28.93299 266 GLY A CA 1
ATOM 1350 C C . GLY A 1 175 ? -1.27823 -3.88916 -48.80129 1.000 28.50948 266 GLY A C 1
ATOM 1351 O O . GLY A 1 175 ? -2.37094 -3.55059 -48.33280 1.000 30.79776 266 GLY A O 1
ATOM 1352 N N . ARG A 1 176 ? -0.25953 -4.32646 -48.05936 1.000 27.39181 267 ARG A N 1
ATOM 1353 C CA . ARG A 1 176 ? -0.38703 -4.47320 -46.61453 1.000 29.52032 267 ARG A CA 1
ATOM 1354 C C . ARG A 1 176 ? 0.99718 -4.52257 -45.97413 1.000 31.58233 267 ARG A C 1
ATOM 1355 O O . ARG A 1 176 ? 1.90921 -5.17605 -46.49021 1.000 31.12119 267 ARG A O 1
ATOM 1363 N N . ASN A 1 177 ? 1.13464 -3.83618 -44.83996 1.000 26.79478 268 ASN A N 1
ATOM 1364 C CA . ASN A 1 177 ? 2.28756 -3.94168 -43.95664 1.000 28.59365 268 ASN A CA 1
ATOM 1365 C C . ASN A 1 177 ? 1.78240 -3.85846 -42.52777 1.000 24.65617 268 ASN A C 1
ATOM 1366 O O . ASN A 1 177 ? 0.60265 -3.61558 -42.29684 1.000 25.12265 268 ASN A O 1
ATOM 1371 N N . SER A 1 178 ? 2.68976 -4.03507 -41.56559 1.000 25.29367 269 SER A N 1
ATOM 1372 C CA . SER A 1 178 ? 2.32284 -4.22126 -40.16824 1.000 25.22181 269 SER A CA 1
ATOM 1373 C C . SER A 1 178 ? 3.49927 -3.79733 -39.29401 1.000 26.50131 269 SER A C 1
ATOM 1374 O O . SER A 1 178 ? 4.65418 -3.85497 -39.70209 1.000 29.71802 269 SER A O 1
ATOM 1377 N N . PHE A 1 179 ? 3.18599 -3.38553 -38.07489 1.000 27.33085 270 PHE A N 1
ATOM 1378 C CA . PHE A 1 179 ? 4.17950 -3.15343 -37.04341 1.000 28.24231 270 PHE A CA 1
ATOM 1379 C C . PHE A 1 179 ? 3.56165 -3.46824 -35.68122 1.000 35.03336 270 PHE A C 1
ATOM 1380 O O . PHE A 1 179 ? 2.34094 -3.35986 -35.49908 1.000 35.92360 270 PHE A O 1
ATOM 1388 N N . GLU A 1 180 ? 4.41224 -3.87426 -34.72960 1.000 32.43742 271 GLU A N 1
ATOM 1389 C CA . GLU A 1 180 ? 3.99911 -4.01213 -33.33579 1.000 31.80870 271 GLU A CA 1
ATOM 1390 C C . GLU A 1 180 ? 3.80517 -2.63269 -32.72141 1.000 27.81730 271 GLU A C 1
ATOM 1391 O O . GLU A 1 180 ? 4.33375 -1.63317 -33.20516 1.000 28.19275 271 GLU A O 1
ATOM 1397 N N . VAL A 1 181 ? 3.01837 -2.57511 -31.65840 1.000 27.00197 272 VAL A N 1
ATOM 1398 C CA . VAL A 1 181 ? 2.77086 -1.31982 -30.96734 1.000 30.13175 272 VAL A CA 1
ATOM 1399 C C . VAL A 1 181 ? 2.67909 -1.59593 -29.47704 1.000 32.54144 272 VAL A C 1
ATOM 1400 O O . VAL A 1 181 ? 2.00280 -2.53263 -29.04797 1.000 32.93001 272 VAL A O 1
ATOM 1404 N N . ARG A 1 182 ? 3.34974 -0.77414 -28.69019 1.000 34.88588 273 ARG A N 1
ATOM 1405 C CA . ARG A 1 182 ? 3.19015 -0.75677 -27.24654 1.000 36.16599 273 ARG A CA 1
ATOM 1406 C C . ARG A 1 182 ? 2.81587 0.66068 -26.83769 1.000 36.02581 273 ARG A C 1
ATOM 1407 O O . ARG A 1 182 ? 3.49653 1.61884 -27.21252 1.000 40.33474 273 ARG A O 1
ATOM 1415 N N . VAL A 1 183 ? 1.71850 0.81127 -26.12133 1.000 36.75003 274 VAL A N 1
ATOM 1416 C CA . VAL A 1 183 ? 1.30084 2.12210 -25.64800 1.000 37.77872 274 VAL A CA 1
ATOM 1417 C C . VAL A 1 183 ? 1.65495 2.19957 -24.17001 1.000 38.01618 274 VAL A C 1
ATOM 1418 O O . VAL A 1 183 ? 1.04673 1.52351 -23.33841 1.000 37.55165 274 VAL A O 1
ATOM 1422 N N . CYS A 1 184 ? 2.65049 3.01563 -23.83916 1.000 41.58704 275 CYS A N 1
ATOM 1423 C CA . CYS A 1 184 ? 3.15551 3.07051 -22.47048 1.000 49.49680 275 CYS A CA 1
ATOM 1424 C C . CYS A 1 184 ? 3.08950 4.49149 -21.92750 1.000 54.55129 275 CYS A C 1
ATOM 1425 O O . CYS A 1 184 ? 2.45916 5.36584 -22.52914 1.000 54.40494 275 CYS A O 1
ATOM 1428 N N . ALA A 1 185 ? 3.72631 4.72942 -20.78847 1.000 57.81462 276 ALA A N 1
ATOM 1429 C CA . ALA A 1 185 ? 3.94546 6.09750 -20.34861 1.000 54.46045 276 ALA A CA 1
ATOM 1430 C C . ALA A 1 185 ? 5.30145 6.62884 -20.80419 1.000 55.96694 276 ALA A C 1
ATOM 1431 O O . ALA A 1 185 ? 5.41969 7.81581 -21.12474 1.000 60.70304 276 ALA A O 1
ATOM 1433 N N . CYS A 1 186 ? 6.33098 5.77512 -20.85845 1.000 54.40752 277 CYS A N 1
ATOM 1434 C CA . CYS A 1 186 ? 7.69266 6.18495 -21.20894 1.000 62.58215 277 CYS A CA 1
ATOM 1435 C C . CYS A 1 186 ? 8.14227 5.52393 -22.51929 1.000 60.24694 277 CYS A C 1
ATOM 1436 O O . CYS A 1 186 ? 8.79936 4.47500 -22.50251 1.000 59.67994 277 CYS A O 1
ATOM 1439 N N . PRO A 1 187 ? 7.84162 6.10604 -23.68234 1.000 52.26622 278 PRO A N 1
ATOM 1440 C CA . PRO A 1 187 ? 8.17648 5.43729 -24.95045 1.000 48.80680 278 PRO A CA 1
ATOM 1441 C C . PRO A 1 187 ? 9.66096 5.44445 -25.24366 1.000 52.09921 278 PRO A C 1
ATOM 1442 O O . PRO A 1 187 ? 10.23513 4.39886 -25.56169 1.000 50.53852 278 PRO A O 1
ATOM 1446 N N . GLY A 1 188 ? 10.28587 6.62335 -25.17374 1.000 53.80341 279 GLY A N 1
ATOM 1447 C CA . GLY A 1 188 ? 11.73821 6.67030 -25.24065 1.000 49.11437 279 GLY A CA 1
ATOM 1448 C C . GLY A 1 188 ? 12.38291 5.70224 -24.26741 1.000 47.94474 279 GLY A C 1
ATOM 1449 O O . GLY A 1 188 ? 13.23159 4.89047 -24.64306 1.000 41.82313 279 GLY A O 1
ATOM 1450 N N . ARG A 1 189 ? 11.94824 5.74619 -23.00731 1.000 51.98387 280 ARG A N 1
ATOM 1451 C CA . ARG A 1 189 ? 12.56159 4.92400 -21.97260 1.000 51.05055 280 ARG A CA 1
ATOM 1452 C C . ARG A 1 189 ? 12.29235 3.44912 -22.20230 1.000 49.91353 280 ARG A C 1
ATOM 1453 O O . ARG A 1 189 ? 13.20012 2.61862 -22.09492 1.000 51.50017 280 ARG A O 1
ATOM 1461 N N . ASP A 1 190 ? 11.05118 3.09812 -22.52085 1.000 54.37919 281 ASP A N 1
ATOM 1462 C CA . ASP A 1 190 ? 10.73108 1.68511 -22.62877 1.000 51.28097 281 ASP A CA 1
ATOM 1463 C C . ASP A 1 190 ? 11.27219 1.06205 -23.91102 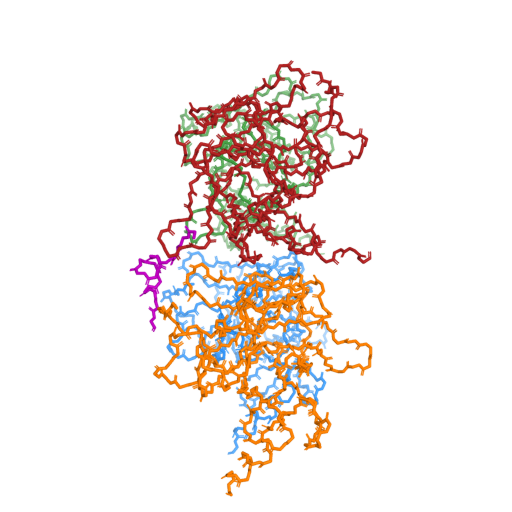1.000 53.84396 281 ASP A C 1
ATOM 1464 O O . ASP A 1 190 ? 11.41580 -0.16897 -23.96600 1.000 53.26990 281 ASP A O 1
ATOM 1469 N N . ARG A 1 191 ? 11.58953 1.86957 -24.93587 1.000 46.64679 282 ARG A N 1
ATOM 1470 C CA . ARG A 1 191 ? 12.18771 1.30653 -26.14334 1.000 43.43290 282 ARG A CA 1
ATOM 1471 C C . ARG A 1 191 ? 13.64576 0.92639 -25.90213 1.000 46.61365 282 ARG A C 1
ATOM 1472 O O . ARG A 1 191 ? 14.08018 -0.18741 -26.23760 1.000 39.24832 282 ARG A O 1
ATOM 1480 N N . ARG A 1 192 ? 14.41782 1.85563 -25.33056 1.000 43.06818 283 ARG A N 1
ATOM 1481 C CA . ARG A 1 192 ? 15.82189 1.59466 -25.02614 1.000 44.54304 283 ARG A CA 1
ATOM 1482 C C . ARG A 1 192 ? 15.97634 0.36692 -24.12901 1.000 51.35582 283 ARG A C 1
ATOM 1483 O O . ARG A 1 192 ? 16.87979 -0.44870 -24.33247 1.000 54.25118 283 ARG A O 1
ATOM 1491 N N . THR A 1 193 ? 15.08738 0.20961 -23.14313 1.000 53.18764 284 THR A N 1
ATOM 1492 C CA . THR A 1 193 ? 15.08196 -0.98890 -22.30949 1.000 52.59555 284 THR A CA 1
ATOM 1493 C C . THR A 1 193 ? 14.76387 -2.23498 -23.13626 1.000 53.54784 284 THR A C 1
ATOM 1494 O O . THR A 1 193 ? 15.48894 -3.23362 -23.08363 1.000 58.42536 284 THR A O 1
ATOM 1498 N N . GLU A 1 194 ? 13.66998 -2.20142 -23.89580 1.000 51.44244 285 GLU A N 1
ATOM 1499 C CA . GLU A 1 194 ? 13.32364 -3.34902 -24.72317 1.000 50.59539 285 GLU A CA 1
ATOM 1500 C C . GLU A 1 194 ? 14.36843 -3.58160 -25.79901 1.000 58.04521 285 GLU A C 1
ATOM 1501 O O . GLU A 1 194 ? 14.58199 -4.72052 -26.22878 1.000 57.09732 285 GLU A O 1
ATOM 1507 N N . GLU A 1 195 ? 14.97998 -2.50760 -26.30946 1.000 58.27907 286 GLU A N 1
ATOM 1508 C CA . GLU A 1 195 ? 16.05958 -2.74326 -27.25255 1.000 58.27569 286 GLU A CA 1
ATOM 1509 C C . GLU A 1 195 ? 17.25191 -3.36157 -26.55264 1.000 61.82670 286 GLU A C 1
ATOM 1510 O O . GLU A 1 195 ? 18.08697 -3.99617 -27.21349 1.000 62.59346 286 GLU A O 1
ATOM 1516 N N . GLU A 1 196 ? 17.30707 -3.21311 -25.21903 1.000 62.44849 287 GLU A N 1
ATOM 1517 C CA . GLU A 1 196 ? 18.33061 -3.82344 -24.38144 1.000 64.51718 287 GLU A CA 1
ATOM 1518 C C . GLU A 1 196 ? 18.00584 -5.29554 -24.08094 1.000 70.19801 287 GLU A C 1
ATOM 1519 O O . GLU A 1 196 ? 18.94152 -6.10356 -23.93910 1.000 69.53117 287 GLU A O 1
ATOM 1525 N N . ASN A 1 197 ? 16.70090 -5.64510 -23.93619 1.000 70.21174 288 ASN A N 1
ATOM 1526 C CA . ASN A 1 197 ? 16.20001 -7.01904 -24.08075 1.000 68.72469 288 ASN A CA 1
ATOM 1527 C C . ASN A 1 197 ? 17.14650 -7.77553 -24.99020 1.000 68.88940 288 ASN A C 1
ATOM 1528 O O . ASN A 1 197 ? 18.03717 -8.53249 -24.59330 1.000 69.07071 288 ASN A O 1
ATOM 1533 N N . LEU A 1 198 ? 16.84586 -7.51564 -26.25454 1.000 67.24478 289 LEU A N 1
ATOM 1534 C CA . LEU A 1 198 ? 17.56106 -7.96783 -27.42013 1.000 68.13748 289 LEU A CA 1
ATOM 1535 C C . LEU A 1 198 ? 18.98991 -7.43800 -27.42007 1.000 67.95669 289 LEU A C 1
ATOM 1536 O O . LEU A 1 198 ? 19.21650 -6.24638 -27.18580 1.000 63.81365 289 LEU A O 1
ATOM 1541 N N . ARG A 1 199 ? 19.92700 -8.35547 -27.65170 1.000 63.76583 290 ARG A N 1
ATOM 1542 C CA . ARG A 1 199 ? 21.36319 -8.17470 -27.88230 1.000 59.19361 290 ARG A CA 1
ATOM 1543 C C . ARG A 1 199 ? 22.12823 -9.34184 -27.26078 1.000 61.96796 290 ARG A C 1
ATOM 1544 O O . ARG A 1 199 ? 22.26466 -10.41136 -27.85882 1.000 59.32264 290 ARG A O 1
ATOM 1552 N N . PRO B 1 1 ? -18.65758 -12.36118 10.20387 1.000 67.71148 92 PRO B N 1
ATOM 1553 C CA . PRO B 1 1 ? -19.49053 -12.86019 9.10251 1.000 63.09914 92 PRO B CA 1
ATOM 1554 C C . PRO B 1 1 ? -18.65507 -13.29830 7.90905 1.000 59.78860 92 PRO B C 1
ATOM 1555 O O . PRO B 1 1 ? -18.67314 -12.60021 6.90662 1.000 63.41278 92 PRO B O 1
ATOM 1559 N N . LEU B 1 2 ? -17.96402 -14.43264 8.03655 1.000 60.42546 93 LEU B N 1
ATOM 1560 C CA . LEU B 1 2 ? -17.02628 -14.91025 7.02401 1.000 56.26644 93 LEU B CA 1
ATOM 1561 C C . LEU B 1 2 ? -17.55688 -14.68453 5.61782 1.000 53.61517 93 LEU B C 1
ATOM 1562 O O . LEU B 1 2 ? -18.73264 -14.91583 5.32500 1.000 58.81944 93 LEU B O 1
ATOM 1567 N N . SER B 1 3 ? -16.68067 -14.21135 4.75553 1.000 54.03535 94 SER B N 1
ATOM 1568 C CA . SER B 1 3 ? -17.06306 -13.84948 3.40684 1.000 56.75290 94 SER B CA 1
ATOM 1569 C C . SER B 1 3 ? -16.74672 -14.96660 2.42705 1.000 58.71682 94 SER B C 1
ATOM 1570 O O . SER B 1 3 ? -15.61295 -15.46274 2.41837 1.000 60.04979 94 SER B O 1
ATOM 1573 N N . SER B 1 4 ? -17.76386 -15.37453 1.63460 1.000 61.57691 95 SER B N 1
ATOM 1574 C CA . SER B 1 4 ? -17.60052 -16.15094 0.40893 1.000 63.83075 95 SER B CA 1
ATOM 1575 C C . SER B 1 4 ? -16.55596 -15.65418 -0.58249 1.000 58.36720 95 SER B C 1
ATOM 1576 O O . SER B 1 4 ? -16.45521 -16.21044 -1.67998 1.000 60.37614 95 SER B O 1
ATOM 1579 N N . SER B 1 5 ? -15.76431 -14.64980 -0.23206 1.000 58.94549 96 SER B N 1
ATOM 1580 C CA . SER B 1 5 ? -14.74512 -14.25150 -1.18422 1.000 61.41216 96 SER B CA 1
ATOM 1581 C C . SER B 1 5 ? -13.68872 -13.41303 -0.49968 1.000 58.07686 96 SER B C 1
ATOM 1582 O O . SER B 1 5 ? -13.85076 -12.95825 0.63684 1.000 55.84523 96 SER B O 1
ATOM 1585 N N . VAL B 1 6 ? -12.59248 -13.23004 -1.22750 1.000 51.20819 97 VAL B N 1
ATOM 1586 C CA . VAL B 1 6 ? -11.40879 -12.55790 -0.71045 1.000 45.16891 97 VAL B CA 1
ATOM 1587 C C . VAL B 1 6 ? -10.89123 -11.53533 -1.71729 1.000 45.08293 97 VAL B C 1
ATOM 1588 O O . VAL B 1 6 ? -10.51530 -11.91347 -2.83462 1.000 47.78593 97 VAL B O 1
ATOM 1592 N N . PRO B 1 7 ? -10.83950 -10.24543 -1.36752 1.000 41.45772 98 PRO B N 1
ATOM 1593 C CA . PRO B 1 7 ? -10.38844 -9.22830 -2.32942 1.000 33.40392 98 PRO B CA 1
ATOM 1594 C C . PRO B 1 7 ? -9.02090 -9.55194 -2.88441 1.000 35.02363 98 PRO B C 1
ATOM 1595 O O . PRO B 1 7 ? -8.16514 -10.09914 -2.18642 1.000 42.58932 98 PRO B O 1
ATOM 1599 N N . SER B 1 8 ? -8.80980 -9.18870 -4.14649 1.000 31.90367 99 SER B N 1
ATOM 1600 C CA . SER B 1 8 ? -7.49483 -9.35681 -4.74202 1.000 30.50034 99 SER B CA 1
ATOM 1601 C C . SER B 1 8 ? -6.52600 -8.34301 -4.14891 1.000 34.20164 99 SER B C 1
ATOM 1602 O O . SER B 1 8 ? -6.87305 -7.16965 -3.94741 1.000 36.02128 99 SER B O 1
ATOM 1605 N N . GLN B 1 9 ? -5.30063 -8.79921 -3.86596 1.000 31.63338 100 GLN B N 1
ATOM 1606 C CA . GLN B 1 9 ? -4.24366 -7.92919 -3.36408 1.000 31.96288 100 GLN B CA 1
ATOM 1607 C C . GLN B 1 9 ? -3.13727 -7.70026 -4.37568 1.000 32.94117 100 GLN B C 1
ATOM 1608 O O . GLN B 1 9 ? -2.16867 -6.99604 -4.06264 1.000 35.40335 100 GLN B O 1
ATOM 1614 N N . LYS B 1 10 ? -3.25962 -8.25972 -5.57835 1.000 31.31704 101 LYS B N 1
ATOM 1615 C CA . LYS B 1 10 ? -2.17496 -8.20692 -6.55256 1.000 31.36874 101 LYS B CA 1
ATOM 1616 C C . LYS B 1 10 ? -1.84228 -6.77129 -6.89463 1.000 30.13073 101 LYS B C 1
ATOM 1617 O O . LYS B 1 10 ? -2.72764 -6.00723 -7.29698 1.000 29.16132 101 LYS B O 1
ATOM 1621 N N . THR B 1 11 ? -0.56916 -6.40710 -6.72880 1.000 29.39204 102 THR B N 1
ATOM 1622 C CA . THR B 1 11 ? -0.13994 -5.06208 -7.08127 1.000 33.92282 102 THR B CA 1
ATOM 1623 C C . THR B 1 11 ? -0.29756 -4.84499 -8.58462 1.000 41.33592 102 THR B C 1
ATOM 1624 O O . THR B 1 11 ? -0.11888 -5.76487 -9.38871 1.000 40.80097 102 THR B O 1
ATOM 1628 N N . TYR B 1 12 ? -0.69303 -3.62816 -8.95903 1.000 42.35702 103 TYR B N 1
ATOM 1629 C CA . TYR B 1 12 ? -1.08437 -3.35064 -10.33947 1.000 38.89246 103 TYR B CA 1
ATOM 1630 C C . TYR B 1 12 ? -1.03364 -1.84612 -10.51842 1.000 37.81924 103 TYR B C 1
ATOM 1631 O O . TYR B 1 12 ? -1.88184 -1.14252 -9.96938 1.000 42.54442 103 TYR B O 1
ATOM 1640 N N . GLN B 1 13 ? -0.05709 -1.35221 -11.27552 1.000 37.79608 104 GLN B N 1
ATOM 1641 C CA . GLN B 1 13 ? 0.06174 0.09261 -11.40840 1.000 37.45562 104 GLN B CA 1
ATOM 1642 C C . GLN B 1 13 ? -0.90292 0.65283 -12.45078 1.000 40.48897 104 GLN B C 1
ATOM 1643 O O . GLN B 1 13 ? -1.37401 1.79302 -12.31660 1.000 46.03776 104 GLN B O 1
ATOM 1649 N N . GLY B 1 14 ? -1.23351 -0.12196 -13.46905 1.000 41.46948 105 GLY B N 1
ATOM 1650 C CA . GLY B 1 14 ? -2.13219 0.37779 -14.49647 1.000 40.62427 105 GLY B CA 1
ATOM 1651 C C . GLY B 1 14 ? -1.60775 1.59459 -15.26624 1.000 42.09445 105 GLY B C 1
ATOM 1652 O O . GLY B 1 14 ? -0.45980 2.03979 -15.13228 1.000 39.32046 105 GLY B O 1
ATOM 1653 N N . SER B 1 15 ? -2.51923 2.12871 -16.08382 1.000 43.53145 106 SER B N 1
ATOM 1654 C CA . SER B 1 15 ? -2.24237 3.29445 -16.91922 1.000 39.52213 106 SER B CA 1
ATOM 1655 C C . SER B 1 15 ? -1.61957 4.43806 -16.12705 1.000 40.52651 106 SER B C 1
ATOM 1656 O O . SER B 1 15 ? -0.65570 5.06659 -16.58990 1.000 38.59241 106 SER B O 1
ATOM 1659 N N . TYR B 1 16 ? -2.14093 4.72359 -14.93254 1.000 36.59922 107 TYR B N 1
ATOM 1660 C CA . TYR B 1 16 ? -1.77173 5.96418 -14.27289 1.000 35.67546 107 TYR B CA 1
ATOM 1661 C C . TYR B 1 16 ? -0.49639 5.85160 -13.42593 1.000 37.62193 107 TYR B C 1
ATOM 1662 O O . TYR B 1 16 ? -0.19659 6.76402 -12.64954 1.000 35.15739 107 TYR B O 1
ATOM 1671 N N . GLY B 1 17 ? 0.28731 4.79270 -13.60483 1.000 38.35986 108 GLY B N 1
ATOM 1672 C CA . GLY B 1 17 ? 1.56043 4.68838 -12.90146 1.000 44.25804 108 GLY B CA 1
ATOM 1673 C C . GLY B 1 17 ? 1.41801 4.72587 -11.39861 1.000 37.33296 108 GLY B C 1
ATOM 1674 O O . GLY B 1 17 ? 2.23378 5.34927 -10.71200 1.000 37.74472 108 GLY B O 1
ATOM 1675 N N . PHE B 1 18 ? 0.40096 4.05633 -10.87589 1.000 37.19882 109 PHE B N 1
ATOM 1676 C CA . PHE B 1 18 ? -0.01382 4.22629 -9.49099 1.000 38.61675 109 PHE B CA 1
ATOM 1677 C C . PHE B 1 18 ? 0.89286 3.43057 -8.55869 1.000 34.95741 109 PHE B C 1
ATOM 1678 O O . PHE B 1 18 ? 1.12795 2.23735 -8.77536 1.000 35.96682 109 PHE B O 1
ATOM 1686 N N . ARG B 1 19 ? 1.42716 4.10936 -7.54515 1.000 35.59498 110 ARG B N 1
ATOM 1687 C CA . ARG B 1 19 ? 2.26055 3.49717 -6.51633 1.000 33.63298 110 ARG B CA 1
ATOM 1688 C C . ARG B 1 19 ? 2.01069 4.22943 -5.19739 1.000 30.35740 110 ARG B C 1
ATOM 1689 O O . ARG B 1 19 ? 1.40969 5.30888 -5.16815 1.000 31.70586 110 ARG B O 1
ATOM 1697 N N . LEU B 1 20 ? 2.45601 3.62520 -4.09790 1.000 35.18485 111 LEU B N 1
ATOM 1698 C CA . LEU B 1 20 ? 2.31715 4.21349 -2.76390 1.000 35.06459 111 LEU B CA 1
ATOM 1699 C C . LEU B 1 20 ? 3.63870 4.76469 -2.24405 1.000 28.57643 111 LEU B C 1
ATOM 1700 O O . LEU B 1 20 ? 4.70336 4.16551 -2.45223 1.000 24.85067 111 LEU B O 1
ATOM 1705 N N . GLY B 1 21 ? 3.54609 5.89257 -1.53955 1.000 29.03758 112 GLY B N 1
ATOM 1706 C CA . GLY B 1 21 ? 4.68728 6.48836 -0.86525 1.000 28.21776 112 GLY B CA 1
ATOM 1707 C C . GLY B 1 21 ? 4.41196 6.69697 0.61588 1.000 32.69112 112 GLY B C 1
ATOM 1708 O O . GLY B 1 21 ? 3.26179 6.80447 1.05406 1.000 31.59377 112 GLY B O 1
ATOM 1709 N N . PHE B 1 22 ? 5.47743 6.72001 1.40272 1.000 36.20362 113 PHE B N 1
ATOM 1710 C CA . PHE B 1 22 ? 5.32639 6.79826 2.84641 1.000 29.57088 113 PHE B CA 1
ATOM 1711 C C . PHE B 1 22 ? 6.35635 7.77875 3.35513 1.000 29.55905 113 PHE B C 1
ATOM 1712 O O . PHE B 1 22 ? 7.42309 7.91969 2.75749 1.000 34.99704 113 PHE B O 1
ATOM 1720 N N . LEU B 1 23 ? 6.01287 8.48303 4.43150 1.000 26.43813 114 LEU B N 1
ATOM 1721 C CA . LEU B 1 23 ? 6.96124 9.38506 5.06849 1.000 32.57656 114 LEU B CA 1
ATOM 1722 C C . LEU B 1 23 ? 8.12828 8.60509 5.68653 1.000 33.86512 114 LEU B C 1
ATOM 1723 O O . LEU B 1 23 ? 7.91809 7.61715 6.39956 1.000 37.67824 114 LEU B O 1
ATOM 1728 N N . HIS B 1 24 ? 9.36551 9.05705 5.43027 1.000 36.85359 115 HIS B N 1
ATOM 1729 C CA . HIS B 1 24 ? 10.55922 8.45182 6.03850 1.000 32.81585 115 HIS B CA 1
ATOM 1730 C C . HIS B 1 24 ? 10.77532 9.02442 7.43357 1.000 26.40662 115 HIS B C 1
ATOM 1731 O O . HIS B 1 24 ? 11.69906 9.80554 7.67271 1.000 28.02622 115 HIS B O 1
ATOM 1738 N N . SER B 1 25 ? 9.92350 8.60172 8.37157 1.000 27.24797 116 SER B N 1
ATOM 1739 C CA . SER B 1 25 ? 9.84727 9.27435 9.67195 1.000 25.49936 116 SER B CA 1
ATOM 1740 C C . SER B 1 25 ? 10.83214 8.77429 10.71504 1.000 26.39512 116 SER B C 1
ATOM 1741 O O . SER B 1 25 ? 10.91308 9.38806 11.78310 1.000 25.76202 116 SER B O 1
ATOM 1744 N N . GLY B 1 26 ? 11.53941 7.66461 10.47738 1.000 28.42434 117 GLY B N 1
ATOM 1745 C CA . GLY B 1 26 ? 12.44299 7.14322 11.48447 1.000 26.72784 117 GLY B CA 1
ATOM 1746 C C . GLY B 1 26 ? 11.69731 6.37191 12.55598 1.000 20.91980 117 GLY B C 1
ATOM 1747 O O . GLY B 1 26 ? 10.53257 6.03018 12.39969 1.000 22.89632 117 GLY B O 1
ATOM 1748 N N . THR B 1 27 ? 12.38556 6.10198 13.66783 1.000 22.28994 118 THR B N 1
ATOM 1749 C CA . THR B 1 27 ? 11.82134 5.23240 14.70201 1.000 29.39135 118 THR B CA 1
ATOM 1750 C C . THR B 1 27 ? 11.94289 5.80246 16.12216 1.000 26.61283 118 THR B C 1
ATOM 1751 O O . THR B 1 27 ? 12.01549 5.03886 17.08443 1.000 27.32999 118 THR B O 1
ATOM 1755 N N . ALA B 1 28 ? 11.92786 7.12856 16.28285 1.000 26.95415 119 ALA B N 1
ATOM 1756 C CA . ALA B 1 28 ? 12.04160 7.73767 17.60743 1.000 28.36051 119 ALA B CA 1
ATOM 1757 C C . ALA B 1 28 ? 10.76565 7.52937 18.42266 1.000 33.60918 119 ALA B C 1
ATOM 1758 O O . ALA B 1 28 ? 9.69001 7.26200 17.87579 1.000 36.62953 119 ALA B O 1
ATOM 1760 N N . LYS B 1 29 ? 10.88869 7.67731 19.75263 1.000 33.74410 120 LYS B N 1
ATOM 1761 C CA . LYS B 1 29 ? 9.74832 7.40660 20.63273 1.000 30.58769 120 LYS B CA 1
ATOM 1762 C C . LYS B 1 29 ? 8.55407 8.27392 20.29332 1.000 36.15365 120 LYS B C 1
ATOM 1763 O O . LYS B 1 29 ? 7.41295 7.82644 20.44445 1.000 45.67277 120 LYS B O 1
ATOM 1767 N N . SER B 1 30 ? 8.78124 9.51073 19.84154 1.000 34.42232 121 SER B N 1
ATOM 1768 C CA . SER B 1 30 ? 7.66137 10.40056 19.56846 1.000 30.59273 121 SER B CA 1
ATOM 1769 C C . SER B 1 30 ? 6.94566 10.07369 18.25726 1.000 36.49164 121 SER B C 1
ATOM 1770 O O . SER B 1 30 ? 5.83066 10.57573 18.04275 1.000 38.90790 121 SER B O 1
ATOM 1773 N N . VAL B 1 31 ? 7.55565 9.24285 17.39348 1.000 34.63498 122 VAL B N 1
ATOM 1774 C CA . VAL B 1 31 ? 6.99863 8.91125 16.07594 1.000 32.56690 122 VAL B CA 1
ATOM 1775 C C . VAL B 1 31 ? 5.70784 8.11832 16.24342 1.000 35.79440 122 VAL B C 1
ATOM 1776 O O . VAL B 1 31 ? 5.69071 7.08853 16.92959 1.000 44.33907 122 VAL B O 1
ATOM 1780 N N . THR B 1 32 ? 4.60998 8.57988 15.62962 1.000 34.32884 123 THR B N 1
ATOM 1781 C CA . THR B 1 32 ? 3.36621 7.81078 15.77670 1.000 34.72894 123 THR B CA 1
ATOM 1782 C C . THR B 1 32 ? 3.08877 6.89054 14.60693 1.000 29.45155 123 THR B C 1
ATOM 1783 O O . THR B 1 32 ? 2.45502 5.84987 14.79260 1.000 32.05409 123 THR B O 1
ATOM 1787 N N . CYS B 1 33 ? 3.56574 7.22837 13.42006 1.000 27.72356 124 CYS B N 1
ATOM 1788 C CA . CYS B 1 33 ? 3.42384 6.36765 12.26147 1.000 29.27376 124 CYS B CA 1
ATOM 1789 C C . CYS B 1 33 ? 4.76063 6.29663 11.54599 1.000 34.24719 124 CYS B C 1
ATOM 1790 O O . CYS B 1 33 ? 5.45311 7.31179 11.41503 1.000 35.36030 124 CYS B O 1
ATOM 1793 N N . THR B 1 34 ? 5.13979 5.09127 11.12119 1.000 33.09850 125 THR B N 1
ATOM 1794 C CA . THR B 1 34 ? 6.44460 4.89300 10.51131 1.000 27.47945 125 THR B CA 1
ATOM 1795 C C . THR B 1 34 ? 6.39287 3.63909 9.64119 1.000 24.25845 125 THR B C 1
ATOM 1796 O O . THR B 1 34 ? 5.75900 2.64792 9.99863 1.000 23.70624 125 THR B O 1
ATOM 1800 N N . TYR B 1 35 ? 7.01465 3.70833 8.47802 1.000 26.36891 126 TYR B N 1
ATOM 1801 C CA . TYR B 1 35 ? 6.91199 2.65520 7.48277 1.000 27.54500 126 TYR B CA 1
ATOM 1802 C C . TYR B 1 35 ? 8.23124 1.90804 7.38702 1.000 29.14128 126 TYR B C 1
ATOM 1803 O O . TYR B 1 35 ? 9.29961 2.51527 7.41182 1.000 30.75327 126 TYR B O 1
ATOM 1812 N N . SER B 1 36 ? 8.14533 0.58815 7.28905 1.000 29.57886 127 SER B N 1
ATOM 1813 C CA . SER B 1 36 ? 9.29497 -0.29611 7.13613 1.000 33.38898 127 SER B CA 1
ATOM 1814 C C . SER B 1 36 ? 9.38007 -0.78651 5.69398 1.000 35.56647 127 SER B C 1
ATOM 1815 O O . SER B 1 36 ? 8.73534 -1.79376 5.34094 1.000 37.15262 127 SER B O 1
ATOM 1818 N N . PRO B 1 37 ? 10.15448 -0.12194 4.81918 1.000 34.40439 128 PRO B N 1
ATOM 1819 C CA . PRO B 1 37 ? 10.29854 -0.64799 3.44909 1.000 36.53154 128 PRO B CA 1
ATOM 1820 C C . PRO B 1 37 ? 10.83383 -2.06868 3.38927 1.000 40.07295 128 PRO B C 1
ATOM 1821 O O . PRO B 1 37 ? 10.45963 -2.81692 2.47663 1.000 42.84598 128 PRO B O 1
ATOM 1825 N N . ALA B 1 38 ? 11.70536 -2.47091 4.31908 1.000 42.18986 129 ALA B N 1
ATOM 1826 C CA . ALA B 1 38 ? 12.24682 -3.82695 4.24056 1.000 46.40745 129 ALA B CA 1
ATOM 1827 C C . ALA B 1 38 ? 11.18322 -4.86408 4.57449 1.000 39.94431 129 ALA B C 1
ATOM 1828 O O . ALA B 1 38 ? 11.26113 -6.00576 4.11179 1.000 41.40263 129 ALA B O 1
ATOM 1830 N N . LEU B 1 39 ? 10.18070 -4.49186 5.35713 1.000 36.94187 130 LEU B N 1
ATOM 1831 C CA . LEU B 1 39 ? 9.06266 -5.38315 5.63338 1.000 38.01580 130 LEU B CA 1
ATOM 1832 C C . LEU B 1 39 ? 7.79968 -5.01575 4.85924 1.000 35.73544 130 LEU B C 1
ATOM 1833 O O . LEU B 1 39 ? 6.81206 -5.76034 4.92859 1.000 35.36571 130 LEU B O 1
ATOM 1838 N N . ASN B 1 40 ? 7.81914 -3.90091 4.12232 1.000 36.66229 131 ASN B N 1
ATOM 1839 C CA . ASN B 1 40 ? 6.62728 -3.32488 3.49005 1.000 35.65534 131 ASN B CA 1
ATOM 1840 C C . ASN B 1 40 ? 5.46602 -3.26953 4.48907 1.000 37.28357 131 ASN B C 1
ATOM 1841 O O . ASN B 1 40 ? 4.34034 -3.70830 4.22741 1.000 35.83009 131 ASN B O 1
ATOM 1846 N N . LYS B 1 41 ? 5.76487 -2.73522 5.67004 1.000 31.55877 132 LYS B N 1
ATOM 1847 C CA . LYS B 1 41 ? 4.87102 -2.83076 6.80652 1.000 30.86303 132 LYS B CA 1
ATOM 1848 C C . LYS B 1 41 ? 4.76062 -1.47413 7.47571 1.000 27.60411 132 LYS B C 1
ATOM 1849 O O . LYS B 1 41 ? 5.77366 -0.82995 7.76251 1.000 25.35129 132 LYS B O 1
ATOM 1855 N N . MET B 1 42 ? 3.52120 -1.04772 7.69625 1.000 30.72437 133 MET B N 1
ATOM 1856 C CA . MET B 1 42 ? 3.18639 0.19745 8.38413 1.000 29.92703 133 MET B CA 1
ATOM 1857 C C . MET B 1 42 ? 3.02227 -0.04484 9.88749 1.000 29.52733 133 MET B C 1
ATOM 1858 O O . MET B 1 42 ? 2.14796 -0.81311 10.29750 1.000 29.35214 133 MET B O 1
ATOM 1863 N N . PHE B 1 43 ? 3.83753 0.61257 10.70880 1.000 27.67449 134 PHE B N 1
ATOM 1864 C CA . PHE B 1 43 ? 3.66781 0.57356 12.15968 1.000 28.74639 134 PHE B CA 1
ATOM 1865 C C . PHE B 1 43 ? 3.00729 1.87803 12.58747 1.000 34.49266 134 PHE B C 1
ATOM 1866 O O . PHE B 1 43 ? 3.59002 2.95606 12.43722 1.000 34.78939 134 PHE B O 1
ATOM 1874 N N . CYS B 1 44 ? 1.78303 1.78826 13.08079 1.000 33.80252 135 CYS B N 1
ATOM 1875 C CA . CYS B 1 44 ? 1.04346 2.96181 13.48830 1.000 36.38900 135 CYS B CA 1
ATOM 1876 C C . CYS B 1 44 ? 0.54447 2.76552 14.91658 1.000 42.01192 135 CYS B C 1
ATOM 1877 O O . CYS B 1 44 ? 0.53592 1.64513 15.44452 1.000 44.42758 135 CYS B O 1
ATOM 1880 N N . GLN B 1 45 ? 0.17824 3.88249 15.55387 1.000 42.63302 136 GLN B N 1
ATOM 1881 C CA . GLN B 1 45 ? -0.51525 3.89718 16.83920 1.000 42.19910 136 GLN B CA 1
ATOM 1882 C C . GLN B 1 45 ? -2.00815 4.12561 16.64764 1.000 42.67256 136 GLN B C 1
ATOM 1883 O O . GLN B 1 45 ? -2.42735 4.90810 15.78760 1.000 38.74249 136 GLN B O 1
ATOM 1889 N N . LEU B 1 46 ? -2.79675 3.45191 17.48404 1.000 44.94203 137 LEU B N 1
ATOM 1890 C CA . LEU B 1 46 ? -4.23951 3.63718 17.57616 1.000 39.33655 137 LEU B CA 1
ATOM 1891 C C . LEU B 1 46 ? -4.63556 5.10208 17.43229 1.000 35.29011 137 LEU B C 1
ATOM 1892 O O . LEU B 1 46 ? -4.04834 5.97241 18.06796 1.000 36.79525 137 LEU B O 1
ATOM 1897 N N . ALA B 1 47 ? -5.63130 5.36746 16.58383 1.000 35.30639 138 ALA B N 1
ATOM 1898 C CA . ALA B 1 47 ? -6.27987 6.66957 16.42328 1.000 34.84944 138 ALA B CA 1
ATOM 1899 C C . ALA B 1 47 ? -5.32142 7.80537 16.03296 1.000 38.13889 138 ALA B C 1
ATOM 1900 O O . ALA B 1 47 ? -5.72892 8.97959 16.01533 1.000 41.56742 138 ALA B O 1
ATOM 1902 N N . LYS B 1 48 ? -4.07407 7.50787 15.70628 1.000 31.93506 139 LYS B N 1
ATOM 1903 C CA . LYS B 1 48 ? -3.13971 8.53735 15.28038 1.000 36.75727 139 LYS B CA 1
ATOM 1904 C C . LYS B 1 48 ? -3.07741 8.59441 13.75576 1.000 34.97853 139 LYS B C 1
ATOM 1905 O O . LYS B 1 48 ? -3.46256 7.65729 13.05596 1.000 31.94359 139 LYS B O 1
ATOM 1911 N N . THR B 1 49 ? -2.56423 9.71605 13.25825 1.000 37.30855 140 THR B N 1
ATOM 1912 C CA . THR B 1 49 ? -2.46856 9.96510 11.82742 1.000 33.99525 140 THR B CA 1
ATOM 1913 C C . THR B 1 49 ? -1.45861 9.01525 11.17683 1.000 33.27876 140 THR B C 1
ATOM 1914 O O . THR B 1 49 ? -0.32592 8.86461 11.64480 1.000 31.91637 140 THR B O 1
ATOM 1918 N N . CYS B 1 50 ? -1.87233 8.37125 10.09141 1.000 37.01861 141 CYS B N 1
ATOM 1919 C CA . CYS B 1 50 ? -0.97532 7.57332 9.25601 1.000 32.36000 141 CYS B CA 1
ATOM 1920 C C . CYS B 1 50 ? -1.03422 8.10958 7.83834 1.000 33.23414 141 CYS B C 1
ATOM 1921 O O . CYS B 1 50 ? -1.98403 7.80469 7.10606 1.000 36.17249 141 CYS B O 1
ATOM 1924 N N . PRO B 1 51 ? -0.08352 8.92973 7.40197 1.000 36.92515 142 PRO B N 1
ATOM 1925 C CA . PRO B 1 51 ? -0.07005 9.34822 5.99377 1.000 31.91308 142 PRO B CA 1
ATOM 1926 C C . PRO B 1 51 ? 0.19304 8.17061 5.06921 1.000 34.04002 142 PRO B C 1
ATOM 1927 O O . PRO B 1 51 ? 1.08003 7.35243 5.32210 1.000 36.52422 142 PRO B O 1
ATOM 1931 N N . VAL B 1 52 ? -0.59829 8.07769 4.00040 1.000 35.64982 143 VAL B N 1
ATOM 1932 C CA . VAL B 1 52 ? -0.20548 7.34138 2.80611 1.000 29.94119 143 VAL B CA 1
ATOM 1933 C C . VAL B 1 52 ? -0.10754 8.34195 1.67432 1.000 31.70375 143 VAL B C 1
ATOM 1934 O O . VAL B 1 52 ? -0.88548 9.29848 1.62079 1.000 35.86474 143 VAL B O 1
ATOM 1938 N N . GLN B 1 53 ? 0.85835 8.14450 0.78588 1.000 32.82630 144 GLN B N 1
ATOM 1939 C CA . GLN B 1 53 ? 1.05174 9.03269 -0.34501 1.000 30.15441 144 GLN B CA 1
ATOM 1940 C C . GLN B 1 53 ? 0.63964 8.30192 -1.60469 1.000 36.93914 144 GLN B C 1
ATOM 1941 O O . GLN B 1 53 ? 1.06193 7.16236 -1.83735 1.000 36.32096 144 GLN B O 1
ATOM 1947 N N . LEU B 1 54 ? -0.19982 8.95702 -2.39845 1.000 35.61584 145 LEU B N 1
ATOM 1948 C CA . LEU B 1 54 ? -0.56752 8.47253 -3.71329 1.000 34.08414 145 LEU B CA 1
ATOM 1949 C C . LEU B 1 54 ? 0.39151 9.07933 -4.72622 1.000 33.40114 145 LEU B C 1
ATOM 1950 O O . LEU B 1 54 ? 0.54367 10.30570 -4.79117 1.000 35.77538 145 LEU B O 1
ATOM 1955 N N . TRP B 1 55 ? 1.08548 8.22652 -5.46784 1.000 33.77651 146 TRP B N 1
ATOM 1956 C CA . TRP B 1 55 ? 2.03148 8.67070 -6.48177 1.000 34.15165 146 TRP B CA 1
ATOM 1957 C C . TRP B 1 55 ? 1.55927 8.15592 -7.83240 1.000 35.63658 146 TRP B C 1
ATOM 1958 O O . TRP B 1 55 ? 1.32613 6.95167 -7.99433 1.000 37.41561 146 TRP B O 1
ATOM 1969 N N . VAL B 1 56 ? 1.42166 9.05764 -8.79844 1.000 37.79334 147 VAL B N 1
ATOM 1970 C CA . VAL B 1 56 ? 1.05315 8.67799 -10.15530 1.000 43.56211 147 VAL B CA 1
ATOM 1971 C C . VAL B 1 56 ? 2.07449 9.23537 -11.14099 1.000 43.11398 147 VAL B C 1
ATOM 1972 O O . VAL B 1 56 ? 2.81184 10.17992 -10.84608 1.000 48.06397 147 VAL B O 1
ATOM 1976 N N . ASP B 1 57 ? 2.13161 8.60580 -12.31926 1.000 47.00099 148 ASP B N 1
ATOM 1977 C CA . ASP B 1 57 ? 2.87468 9.13750 -13.46067 1.000 40.57560 148 ASP B CA 1
ATOM 1978 C C . ASP B 1 57 ? 2.00757 10.03013 -14.32362 1.000 44.91511 148 ASP B C 1
ATOM 1979 O O . ASP B 1 57 ? 2.51796 10.96845 -14.94335 1.000 53.07633 148 ASP B O 1
ATOM 1984 N N . SER B 1 58 ? 0.70784 9.74477 -14.38217 1.000 45.04363 149 SER B N 1
ATOM 1985 C CA . SER B 1 58 ? -0.27081 10.55773 -15.08775 1.000 44.08167 149 SER B CA 1
ATOM 1986 C C . SER B 1 58 ? -1.36956 10.92904 -14.09920 1.000 42.21841 149 SER B C 1
ATOM 1987 O O . SER B 1 58 ? -1.68145 10.16019 -13.18837 1.000 44.55223 149 SER B O 1
ATOM 1990 N N . THR B 1 59 ? -1.97719 12.09228 -14.28818 1.000 39.23722 150 THR B N 1
ATOM 1991 C CA . THR B 1 59 ? -3.07031 12.48406 -13.41903 1.000 37.06048 150 THR B CA 1
ATOM 1992 C C . THR B 1 59 ? -4.34180 11.77387 -13.85760 1.000 36.69831 150 THR B C 1
ATOM 1993 O O . THR B 1 59 ? -4.74913 11.91188 -15.01556 1.000 40.66050 150 THR B O 1
ATOM 1997 N N . PRO B 1 60 ? -4.98661 11.01150 -12.98952 1.000 33.96569 151 PRO B N 1
ATOM 1998 C CA . PRO B 1 60 ? -6.21558 10.31667 -13.38162 1.000 34.35595 151 PRO B CA 1
ATOM 1999 C C . PRO B 1 60 ? -7.36159 11.29800 -13.58096 1.000 35.93241 151 PRO B C 1
ATOM 2000 O O . PRO B 1 60 ? -7.34511 12.42072 -13.04056 1.000 34.78784 151 PRO B O 1
ATOM 2004 N N . PRO B 1 61 ? -8.37904 10.91571 -14.35038 1.000 32.70965 152 PRO B N 1
ATOM 2005 C CA . PRO B 1 61 ? -9.51061 11.85028 -14.64144 1.000 33.80264 152 PRO B CA 1
ATOM 2006 C C . PRO B 1 61 ? -10.20386 12.29582 -13.36629 1.000 38.84652 152 PRO B C 1
ATOM 2007 O O . PRO B 1 61 ? -10.02435 11.67451 -12.30320 1.000 38.90035 152 PRO B O 1
ATOM 2011 N N . PRO B 1 62 ? -10.99571 13.37415 -13.41835 1.000 40.89307 153 PRO B N 1
ATOM 2012 C CA . PRO B 1 62 ? -11.78263 13.75734 -12.24156 1.000 36.68099 153 PRO B CA 1
ATOM 2013 C C . PRO B 1 62 ? -12.80921 12.67953 -11.90822 1.000 34.93395 153 PRO B C 1
ATOM 2014 O O . PRO B 1 62 ? -13.17542 11.85405 -12.75040 1.000 37.75483 153 PRO B O 1
ATOM 2018 N N . GLY B 1 63 ? -13.25827 12.67829 -10.64827 1.000 31.11816 154 GLY B N 1
ATOM 2019 C CA . GLY B 1 63 ? -14.15271 11.65612 -10.14212 1.000 28.33776 154 GLY B CA 1
ATOM 2020 C C . GLY B 1 63 ? -13.49467 10.33556 -9.81777 1.000 31.18542 154 GLY B C 1
ATOM 2021 O O . GLY B 1 63 ? -14.19308 9.37775 -9.46344 1.000 27.80577 154 GLY B O 1
ATOM 2022 N N . THR B 1 64 ? -12.17860 10.23858 -9.96890 1.000 38.15255 155 THR B N 1
ATOM 2023 C CA . THR B 1 64 ? -11.44885 9.07153 -9.50821 1.000 31.94974 155 THR B CA 1
ATOM 2024 C C . THR B 1 64 ? -11.47635 9.06320 -7.98968 1.000 31.57380 155 THR B C 1
ATOM 2025 O O . THR B 1 64 ? -11.52408 10.11599 -7.34804 1.000 32.78414 155 THR B O 1
ATOM 2029 N N . ARG B 1 65 ? -11.54441 7.86710 -7.41082 1.000 36.38610 156 ARG B N 1
ATOM 2030 C CA . ARG B 1 65 ? -11.69228 7.71104 -5.96646 1.000 34.39937 156 ARG B CA 1
ATOM 2031 C C . ARG B 1 65 ? -10.65424 6.71780 -5.44112 1.000 34.33093 156 ARG B C 1
ATOM 2032 O O . ARG B 1 65 ? -10.08164 5.92604 -6.19711 1.000 31.34302 156 ARG B O 1
ATOM 2040 N N . VAL B 1 66 ? -10.41618 6.75382 -4.12943 1.000 31.17624 157 VAL B N 1
ATOM 2041 C CA . VAL B 1 66 ? -9.33468 5.99373 -3.50343 1.000 28.65761 157 VAL B CA 1
ATOM 2042 C C . VAL B 1 66 ? -9.90411 5.20223 -2.32627 1.000 30.87178 157 VAL B C 1
ATOM 2043 O O . VAL B 1 66 ? -10.38152 5.79444 -1.34814 1.000 32.61850 157 VAL B O 1
ATOM 2047 N N . ARG B 1 67 ? -9.83215 3.87242 -2.40080 1.000 28.28310 158 ARG B N 1
ATOM 2048 C CA . ARG B 1 67 ? -10.43244 3.00472 -1.39608 1.000 25.83837 158 ARG B CA 1
ATOM 2049 C C . ARG B 1 67 ? -9.36195 2.28335 -0.58229 1.000 28.43510 158 ARG B C 1
ATOM 2050 O O . ARG B 1 67 ? -8.29094 1.94098 -1.09672 1.000 30.15721 158 ARG B O 1
ATOM 2058 N N . ALA B 1 68 ? -9.66195 2.07634 0.70936 1.000 27.46426 159 ALA B N 1
ATOM 2059 C CA . ALA B 1 68 ? -8.77784 1.39601 1.65176 1.000 29.60451 159 ALA B CA 1
ATOM 2060 C C . ALA B 1 68 ? -9.52922 0.25943 2.32306 1.000 35.39281 159 ALA B C 1
ATOM 2061 O O . ALA B 1 68 ? -10.66854 0.42915 2.76810 1.000 33.44100 159 ALA B O 1
ATOM 2063 N N . MET B 1 69 ? -8.89220 -0.89498 2.40988 1.000 37.33391 160 MET B N 1
ATOM 2064 C CA . MET B 1 69 ? -9.60055 -2.04370 2.93320 1.000 35.81056 160 MET B CA 1
ATOM 2065 C C . MET B 1 69 ? -8.58481 -2.93522 3.62346 1.000 36.50025 160 MET B C 1
ATOM 2066 O O . MET B 1 69 ? -7.42005 -2.99471 3.22063 1.000 36.91104 160 MET B O 1
ATOM 2071 N N . ALA B 1 70 ? -9.03419 -3.59953 4.68652 1.000 39.98361 161 ALA B N 1
ATOM 2072 C CA . ALA B 1 70 ? -8.20531 -4.49273 5.48084 1.000 34.86980 161 ALA B CA 1
ATOM 2073 C C . ALA B 1 70 ? -8.72165 -5.91799 5.36286 1.000 28.67757 161 ALA B C 1
ATOM 2074 O O . ALA B 1 70 ? -9.91740 -6.17409 5.49870 1.000 26.33381 161 ALA B O 1
ATOM 2076 N N . ILE B 1 71 ? -7.80693 -6.83476 5.09943 1.000 33.36278 162 ILE B N 1
ATOM 2077 C CA . ILE B 1 71 ? -8.06204 -8.26132 5.13403 1.000 33.56744 162 ILE B CA 1
ATOM 2078 C C . ILE B 1 71 ? -6.95416 -8.86640 5.98146 1.000 33.84390 162 ILE B C 1
ATOM 2079 O O . ILE B 1 71 ? -5.93404 -8.22287 6.24128 1.000 33.71537 162 ILE B O 1
ATOM 2084 N N . TYR B 1 72 ? -7.16952 -10.10083 6.44210 1.000 31.79706 163 TYR B N 1
ATOM 2085 C CA . TYR B 1 72 ? -6.13600 -10.80241 7.19232 1.000 31.76663 163 TYR B CA 1
ATOM 2086 C C . TYR B 1 72 ? -5.11323 -11.41723 6.23687 1.000 36.58312 163 TYR B C 1
ATOM 2087 O O . TYR B 1 72 ? -5.44877 -11.86682 5.13897 1.000 36.97804 163 TYR B O 1
ATOM 2096 N N . LYS B 1 73 ? -3.84989 -11.41508 6.66503 1.000 38.91918 164 LYS B N 1
ATOM 2097 C CA . LYS B 1 73 ? -2.75078 -11.83359 5.80713 1.000 39.11350 164 LYS B CA 1
ATOM 2098 C C . LYS B 1 73 ? -2.65144 -13.34624 5.71499 1.000 37.44791 164 LYS B C 1
ATOM 2099 O O . LYS B 1 73 ? -2.33483 -13.88240 4.64616 1.000 38.65885 164 LYS B O 1
ATOM 2105 N N . GLN B 1 74 ? -2.90507 -14.04247 6.81971 1.000 36.07828 165 GLN B N 1
ATOM 2106 C CA . GLN B 1 74 ? -2.80823 -15.49739 6.83991 1.000 35.71043 165 GLN B CA 1
ATOM 2107 C C . GLN B 1 74 ? -3.98490 -16.13017 6.10290 1.000 37.22070 165 GLN B C 1
ATOM 2108 O O . GLN B 1 74 ? -5.13802 -15.73395 6.28898 1.000 44.11493 165 GLN B O 1
ATOM 2114 N N . SER B 1 75 ? -3.68261 -17.14195 5.28428 1.000 36.25922 166 SER B N 1
ATOM 2115 C CA . SER B 1 75 ? -4.67952 -17.78349 4.42604 1.000 40.61698 166 SER B CA 1
ATOM 2116 C C . SER B 1 75 ? -5.88622 -18.31092 5.19908 1.000 39.82581 166 SER B C 1
ATOM 2117 O O . SER B 1 75 ? -7.02652 -18.16547 4.75335 1.000 40.05658 166 SER B O 1
ATOM 2120 N N . GLN B 1 76 ? -5.65026 -18.94446 6.34592 1.000 42.38949 167 GLN B N 1
ATOM 2121 C CA . GLN B 1 76 ? -6.67156 -19.51818 7.22236 1.000 47.26165 167 GLN B CA 1
ATOM 2122 C C . GLN B 1 76 ? -7.55154 -18.47822 7.93398 1.000 44.98099 167 GLN B C 1
ATOM 2123 O O . GLN B 1 76 ? -8.40175 -18.87489 8.73749 1.000 45.29772 167 GLN B O 1
ATOM 2129 N N . HIS B 1 77 ? -7.37051 -17.17951 7.70157 1.000 45.57114 168 HIS B N 1
ATOM 2130 C CA . HIS B 1 77 ? -8.23165 -16.17599 8.31349 1.000 44.58716 168 HIS B CA 1
ATOM 2131 C C . HIS B 1 77 ? -8.83699 -15.22693 7.29013 1.000 45.29323 168 HIS B C 1
ATOM 2132 O O . HIS B 1 77 ? -9.59850 -14.33229 7.68388 1.000 45.78662 168 HIS B O 1
ATOM 2139 N N . MET B 1 78 ? -8.54946 -15.41748 5.99414 1.000 40.06776 169 MET B N 1
ATOM 2140 C CA . MET B 1 78 ? -8.86658 -14.39447 5.00252 1.000 48.09445 169 MET B CA 1
ATOM 2141 C C . MET B 1 78 ? -10.36726 -14.18687 4.84739 1.000 49.95087 169 MET B C 1
ATOM 2142 O O . MET B 1 78 ? -10.82133 -13.05447 4.66091 1.000 54.04880 169 MET B O 1
ATOM 2147 N N . THR B 1 79 ? -11.15843 -15.25828 4.88507 1.000 46.28657 170 THR B N 1
ATOM 2148 C CA . THR B 1 79 ? -12.59315 -15.07042 4.70319 1.000 46.69032 170 THR B CA 1
ATOM 2149 C C . THR B 1 79 ? -13.17672 -14.16435 5.78239 1.000 53.52500 170 THR B C 1
ATOM 2150 O O . THR B 1 79 ? -14.17802 -13.48020 5.53713 1.000 58.98745 170 THR B O 1
ATOM 2154 N N . GLU B 1 80 ? -12.55512 -14.10958 6.96070 1.000 47.51570 171 GLU B N 1
ATOM 2155 C CA . GLU B 1 80 ? -13.10847 -13.30737 8.04308 1.000 46.38539 171 GLU B CA 1
ATOM 2156 C C . GLU B 1 80 ? -12.89121 -11.82033 7.78543 1.000 39.93100 171 GLU B C 1
ATOM 2157 O O . GLU B 1 80 ? -11.77329 -11.37461 7.52174 1.000 40.02056 171 GLU B O 1
ATOM 2163 N N . VAL B 1 81 ? -13.97922 -11.06175 7.86284 1.000 38.66410 172 VAL B N 1
ATOM 2164 C CA . VAL B 1 81 ? -13.94095 -9.61703 7.72035 1.000 32.11179 172 VAL B CA 1
ATOM 2165 C C . VAL B 1 81 ? -13.13644 -9.01682 8.86006 1.000 31.92745 172 VAL B C 1
ATOM 2166 O O . VAL B 1 81 ? -13.26577 -9.43113 10.01393 1.000 37.51455 172 VAL B O 1
ATOM 2170 N N . VAL B 1 82 ? -12.27988 -8.05170 8.53907 1.000 36.35458 173 VAL B N 1
ATOM 2171 C CA . VAL B 1 82 ? -11.53514 -7.32245 9.55650 1.000 31.10793 173 VAL B CA 1
ATOM 2172 C C . VAL B 1 82 ? -12.40827 -6.20390 10.10290 1.000 35.11839 173 VAL B C 1
ATOM 2173 O O . VAL B 1 82 ? -13.02473 -5.44645 9.34595 1.000 33.90112 173 VAL B O 1
ATOM 2177 N N . ARG B 1 83 ? -12.44191 -6.08514 11.42307 1.000 39.49795 174 ARG B N 1
ATOM 2178 C CA . ARG B 1 83 ? -13.48358 -5.34133 12.11034 1.000 39.85413 174 ARG B CA 1
ATOM 2179 C C . ARG B 1 83 ? -12.96059 -5.00608 13.49584 1.000 36.85673 174 ARG B C 1
ATOM 2180 O O . ARG B 1 83 ? -12.07524 -5.68648 14.01410 1.000 36.98286 174 ARG B O 1
ATOM 2188 N N . ARG B 1 84 ? -13.52889 -3.96862 14.10077 1.000 36.41745 175 ARG B N 1
ATOM 2189 C CA . ARG B 1 84 ? -13.11742 -3.61825 15.44688 1.000 38.47521 175 ARG B CA 1
ATOM 2190 C C . ARG B 1 84 ? -13.52130 -4.70688 16.43404 1.000 37.02093 175 ARG B C 1
ATOM 2191 O O . ARG B 1 84 ? -14.30660 -5.59991 16.13073 1.000 44.48424 175 ARG B O 1
ATOM 2199 N N . CYS B 1 85 ? -12.95162 -4.62864 17.62074 1.000 40.11691 176 CYS B N 1
ATOM 2200 C CA . CYS B 1 85 ? -13.29849 -5.50065 18.72415 1.000 45.15851 176 CYS B CA 1
ATOM 2201 C C . CYS B 1 85 ? -14.51552 -4.95664 19.46311 1.000 38.32591 176 CYS B C 1
ATOM 2202 O O . CYS B 1 85 ? -14.81476 -3.77051 19.39082 1.000 34.17991 176 CYS B O 1
ATOM 2205 N N . PRO B 1 86 ? -15.25066 -5.81369 20.16521 1.000 43.21042 177 PRO B N 1
ATOM 2206 C CA . PRO B 1 86 ? -16.50461 -5.35105 20.78785 1.000 52.41482 177 PRO B CA 1
ATOM 2207 C C . PRO B 1 86 ? -16.35130 -4.17186 21.73987 1.000 49.02145 177 PRO B C 1
ATOM 2208 O O . PRO B 1 86 ? -17.19387 -3.26220 21.70920 1.000 47.05072 177 PRO B O 1
ATOM 2212 N N . HIS B 1 87 ? -15.29977 -4.14863 22.56447 1.000 45.07330 178 HIS B N 1
ATOM 2213 C CA . HIS B 1 87 ? -15.01268 -2.98163 23.39663 1.000 43.06415 178 HIS B CA 1
ATOM 2214 C C . HIS B 1 87 ? -14.96548 -1.69687 22.56818 1.000 45.07067 178 HIS B C 1
ATOM 2215 O O . HIS B 1 87 ? -15.72537 -0.75196 22.80977 1.000 44.74406 178 HIS B O 1
ATOM 2222 N N . HIS B 1 88 ? -14.06872 -1.65549 21.57574 1.000 46.13418 179 HIS B N 1
ATOM 2223 C CA . HIS B 1 88 ? -13.81059 -0.43205 20.82993 1.000 43.68296 179 HIS B CA 1
ATOM 2224 C C . HIS B 1 88 ? -14.97613 -0.04962 19.92532 1.000 46.14416 179 HIS B C 1
ATOM 2225 O O . HIS B 1 88 ? -15.14058 1.13825 19.60795 1.000 43.74623 179 HIS B O 1
ATOM 2232 N N . GLU B 1 89 ? -15.79847 -1.02397 19.52662 1.000 43.36653 180 GLU B N 1
ATOM 2233 C CA . GLU B 1 89 ? -16.97936 -0.72345 18.72255 1.000 43.09677 180 GLU B CA 1
ATOM 2234 C C . GLU B 1 89 ? -17.99850 0.12078 19.48722 1.000 43.63113 180 GLU B C 1
ATOM 2235 O O . GLU B 1 89 ? -18.66652 0.96440 18.88956 1.000 45.02571 180 GLU B O 1
ATOM 2241 N N . ARG B 1 90 ? -18.14230 -0.09366 20.79874 1.000 47.83383 181 ARG B N 1
ATOM 2242 C CA . ARG B 1 90 ? -19.03560 0.70234 21.63498 1.000 51.77191 181 ARG B CA 1
ATOM 2243 C C . ARG B 1 90 ? -18.27318 1.68382 22.51657 1.000 51.17746 181 ARG B C 1
ATOM 2244 O O . ARG B 1 90 ? -18.78806 2.12208 23.55124 1.000 51.63530 181 ARG B O 1
ATOM 2252 N N . CYS B 1 91 ? -17.03298 1.98439 22.14628 1.000 53.35881 182 CYS B N 1
ATOM 2253 C CA . CYS B 1 91 ? -16.33371 3.19236 22.54863 1.000 50.18628 182 CYS B CA 1
ATOM 2254 C C . CYS B 1 91 ? -17.10669 4.42716 22.06811 1.000 52.91653 182 CYS B C 1
ATOM 2255 O O . CYS B 1 91 ? -17.83292 4.39015 21.06327 1.000 57.76325 182 CYS B O 1
ATOM 2258 N N . SER B 1 92 ? -16.95037 5.53894 22.78805 1.000 53.51663 183 SER B N 1
ATOM 2259 C CA . SER B 1 92 ? -17.61776 6.78200 22.38475 1.000 53.52032 183 SER B CA 1
ATOM 2260 C C . SER B 1 92 ? -16.76095 7.65598 21.46668 1.000 52.47654 183 SER B C 1
ATOM 2261 O O . SER B 1 92 ? -16.80751 8.88206 21.56246 1.000 53.13361 183 SER B O 1
ATOM 2264 N N . ASP B 1 93 ? -16.01142 7.06501 20.53560 1.000 55.17456 184 ASP B N 1
ATOM 2265 C CA . ASP B 1 93 ? -15.00906 7.77632 19.74323 1.000 48.75370 184 ASP B CA 1
ATOM 2266 C C . ASP B 1 93 ? -15.49532 8.15660 18.34135 1.000 49.73900 184 ASP B C 1
ATOM 2267 O O . ASP B 1 93 ? -14.67394 8.50777 17.48230 1.000 45.26182 184 ASP B O 1
ATOM 2272 N N . SER B 1 94 ? -16.80732 8.09787 18.10279 1.000 48.75221 185 SER B N 1
ATOM 2273 C CA . SER B 1 94 ? -17.39140 8.42991 16.80892 1.000 46.66190 185 SER B CA 1
ATOM 2274 C C . SER B 1 94 ? -16.94277 9.79738 16.29609 1.000 49.89855 185 SER B C 1
ATOM 2275 O O . SER B 1 94 ? -17.13965 10.82361 16.95745 1.000 49.25265 185 SER B O 1
ATOM 2278 N N . ASP B 1 95 ? -16.35562 9.80596 15.09647 1.000 45.97715 186 ASP B N 1
ATOM 2279 C CA . ASP B 1 95 ? -15.98044 11.04032 14.41866 1.000 43.34765 186 ASP B CA 1
ATOM 2280 C C . ASP B 1 95 ? -17.15677 11.70119 13.70430 1.000 45.50474 186 ASP B C 1
ATOM 2281 O O . ASP B 1 95 ? -16.95285 12.63980 12.92527 1.000 51.17142 186 ASP B O 1
ATOM 2286 N N . GLY B 1 96 ? -18.37662 11.23208 13.95092 1.000 46.35724 187 GLY B N 1
ATOM 2287 C CA . GLY B 1 96 ? -19.56073 11.82293 13.37314 1.000 42.92835 187 GLY B CA 1
ATOM 2288 C C . GLY B 1 96 ? -19.89918 11.35172 11.98549 1.000 47.19483 187 GLY B C 1
ATOM 2289 O O . GLY B 1 96 ? -20.94194 11.75926 11.45179 1.000 52.56242 187 GLY B O 1
ATOM 2290 N N . LEU B 1 97 ? -19.05276 10.52065 11.36972 1.000 48.02241 188 LEU B N 1
ATOM 2291 C CA . LEU B 1 97 ? -19.37809 9.96224 10.05976 1.000 43.69022 188 LEU B CA 1
ATOM 2292 C C . LEU B 1 97 ? -19.00233 8.50037 9.89528 1.000 37.30242 188 LEU B C 1
ATOM 2293 O O . LEU B 1 97 ? -19.60690 7.83518 9.05160 1.000 38.95575 188 LEU B O 1
ATOM 2298 N N . ALA B 1 98 ? -18.06416 7.96226 10.66394 1.000 36.44544 189 ALA B N 1
ATOM 2299 C CA . ALA B 1 98 ? -17.60956 6.58344 10.48976 1.000 34.57749 189 ALA B CA 1
ATOM 2300 C C . ALA B 1 98 ? -18.56243 5.59388 11.17563 1.000 37.40685 189 ALA B C 1
ATOM 2301 O O . ALA B 1 98 ? -19.03295 5.84033 12.29176 1.000 32.84711 189 ALA B O 1
ATOM 2303 N N . PRO B 1 99 ? -18.86576 4.46668 10.53683 1.000 38.50992 190 PRO B N 1
ATOM 2304 C CA . PRO B 1 99 ? -19.61997 3.42992 11.23181 1.000 33.56458 190 PRO B CA 1
ATOM 2305 C C . PRO B 1 99 ? -18.82639 2.93657 12.42006 1.000 37.85355 190 PRO B C 1
ATOM 2306 O O . PRO B 1 99 ? -17.58174 2.92492 12.39217 1.000 38.31103 190 PRO B O 1
ATOM 2310 N N . PRO B 1 100 ? -19.49877 2.51341 13.49310 1.000 43.21927 191 PRO B N 1
ATOM 2311 C CA . PRO B 1 100 ? -18.76352 2.18765 14.72818 1.000 41.06583 191 PRO B CA 1
ATOM 2312 C C . PRO B 1 100 ? -17.82227 1.00868 14.58078 1.000 38.59376 191 PRO B C 1
ATOM 2313 O O . PRO B 1 100 ? -16.91925 0.84626 15.41441 1.000 38.65098 191 PRO B O 1
ATOM 2317 N N . GLN B 1 101 ? -17.98490 0.19493 13.53773 1.000 36.78442 192 GLN B N 1
ATOM 2318 C CA . GLN B 1 101 ? -17.25850 -1.06147 13.43024 1.000 40.73671 192 GLN B CA 1
ATOM 2319 C C . GLN B 1 101 ? -16.03261 -0.99665 12.53585 1.000 39.89722 192 GLN B C 1
ATOM 2320 O O . GLN B 1 101 ? -15.17210 -1.87624 12.65393 1.000 44.21882 192 GLN B O 1
ATOM 2326 N N . HIS B 1 102 ? -15.93602 -0.00878 11.64189 1.000 35.15117 193 HIS B N 1
ATOM 2327 C CA . HIS B 1 102 ? -14.84740 0.02350 10.67060 1.000 30.95288 193 HIS B CA 1
ATOM 2328 C C . HIS B 1 102 ? -13.50527 0.26750 11.34875 1.000 35.98999 193 HIS B C 1
ATOM 2329 O O . HIS B 1 102 ? -13.38095 1.14227 12.21206 1.000 42.40925 193 HIS B O 1
ATOM 2336 N N . LEU B 1 103 ? -12.49815 -0.52290 10.96631 1.000 34.98611 194 LEU B N 1
ATOM 2337 C CA . LEU B 1 103 ? -11.16702 -0.33422 11.53431 1.000 33.01999 194 LEU B CA 1
ATOM 2338 C C . LEU B 1 103 ? -10.53231 0.94615 11.00667 1.000 33.35744 194 LEU B C 1
ATOM 2339 O O . LEU B 1 103 ? -9.90538 1.69470 11.76828 1.000 32.12247 194 LEU B O 1
ATOM 2344 N N . ILE B 1 104 ? -10.72087 1.23044 9.71737 1.000 32.14849 195 ILE B N 1
ATOM 2345 C CA . ILE B 1 104 ? -9.97018 2.25372 8.99605 1.000 30.65615 195 ILE B CA 1
ATOM 2346 C C . ILE B 1 104 ? -10.84984 3.48526 8.78717 1.000 31.45796 195 ILE B C 1
ATOM 2347 O O . ILE B 1 104 ? -11.95360 3.39503 8.23473 1.000 33.13176 195 ILE B O 1
ATOM 2352 N N . ARG B 1 105 ? -10.37021 4.63533 9.23752 1.000 27.11977 196 ARG B N 1
ATOM 2353 C CA . ARG B 1 105 ? -11.02632 5.90630 8.99438 1.000 27.77662 196 ARG B CA 1
ATOM 2354 C C . ARG B 1 105 ? -10.09509 6.79737 8.18711 1.000 34.03302 196 ARG B C 1
ATOM 2355 O O . ARG B 1 105 ? -8.88468 6.54483 8.09244 1.000 32.58326 196 ARG B O 1
ATOM 2363 N N . VAL B 1 106 ? -10.68562 7.83203 7.58739 1.000 28.35782 197 VAL B N 1
ATOM 2364 C CA . VAL B 1 106 ? -9.95817 8.97263 7.04945 1.000 26.31571 197 VAL B CA 1
ATOM 2365 C C . VAL B 1 106 ? -10.32477 10.17446 7.89891 1.000 26.90032 197 VAL B C 1
ATOM 2366 O O . VAL B 1 106 ? -11.51320 10.46444 8.08434 1.000 29.26927 197 VAL B O 1
ATOM 2370 N N . GLU B 1 107 ? -9.31950 10.86158 8.42257 1.000 29.95904 198 GLU B N 1
ATOM 2371 C CA . GLU B 1 107 ? -9.53797 12.11109 9.13804 1.000 31.74168 198 GLU B CA 1
ATOM 2372 C C . GLU B 1 107 ? -9.27935 13.29485 8.21321 1.000 31.01896 198 GLU B C 1
ATOM 2373 O O . GLU B 1 107 ? -8.51896 13.19741 7.24428 1.000 25.27094 198 GLU B O 1
ATOM 2379 N N . GLY B 1 108 ? -9.94468 14.41029 8.51311 1.000 32.54731 199 GLY B N 1
ATOM 2380 C CA . GLY B 1 108 ? -9.74868 15.63678 7.75888 1.000 26.36055 199 GLY B CA 1
ATOM 2381 C C . GLY B 1 108 ? -10.25642 15.59697 6.33180 1.000 28.73504 199 GLY B C 1
ATOM 2382 O O . GLY B 1 108 ? -9.65097 16.21949 5.45012 1.000 26.18988 199 GLY B O 1
ATOM 2383 N N . ASN B 1 109 ? -11.34690 14.86822 6.06946 1.000 28.11239 200 ASN B N 1
ATOM 2384 C CA . ASN B 1 109 ? -11.92243 14.83846 4.72737 1.000 30.42836 200 ASN B CA 1
ATOM 2385 C C . ASN B 1 109 ? -13.42238 14.63746 4.86642 1.000 30.98095 200 ASN B C 1
ATOM 2386 O O . ASN B 1 109 ? -13.87775 13.51157 5.08985 1.000 36.33778 200 ASN B O 1
ATOM 2391 N N . LEU B 1 110 ? -14.17353 15.73359 4.70779 1.000 32.68745 201 LEU B N 1
ATOM 2392 C CA . LEU B 1 110 ? -15.62627 15.70124 4.78191 1.000 30.13048 201 LEU B CA 1
ATOM 2393 C C . LEU B 1 110 ? -16.25876 15.02300 3.57734 1.000 34.68344 201 LEU B C 1
ATOM 2394 O O . LEU B 1 110 ? -17.44082 14.68741 3.63214 1.000 34.98117 201 LEU B O 1
ATOM 2399 N N . ARG B 1 111 ? -15.50595 14.80449 2.49481 1.000 36.64766 202 ARG B N 1
ATOM 2400 C CA . ARG B 1 111 ? -15.97715 13.95927 1.40460 1.000 36.93440 202 ARG B CA 1
ATOM 2401 C C . ARG B 1 111 ? -15.67506 12.45275 1.62392 1.000 35.31412 202 ARG B C 1
ATOM 2402 O O . ARG B 1 111 ? -15.65695 11.70203 0.64375 1.000 32.62500 202 ARG B O 1
ATOM 2410 N N . VAL B 1 112 ? -15.46089 12.00810 2.87280 1.000 34.58950 203 VAL B N 1
ATOM 2411 C CA . VAL B 1 112 ? -15.24762 10.59153 3.16778 1.000 32.88920 203 VAL B CA 1
ATOM 2412 C C . VAL B 1 112 ? -16.56094 9.83391 2.98703 1.000 27.63311 203 VAL B C 1
ATOM 2413 O O . VAL B 1 112 ? -17.65244 10.38056 3.18299 1.000 31.85895 203 VAL B O 1
ATOM 2417 N N . GLU B 1 113 ? -16.46609 8.58327 2.53456 1.000 32.09465 204 GLU B N 1
ATOM 2418 C CA . GLU B 1 113 ? -17.64730 7.74249 2.30517 1.000 34.69336 204 GLU B CA 1
ATOM 2419 C C . GLU B 1 113 ? -17.35292 6.31183 2.71359 1.000 34.81180 204 GLU B C 1
ATOM 2420 O O . GLU B 1 113 ? -16.28459 5.77777 2.39677 1.000 39.69857 204 GLU B O 1
ATOM 2426 N N . TYR B 1 114 ? -18.29641 5.68730 3.40560 1.000 32.10643 205 TYR B N 1
ATOM 2427 C CA . TYR B 1 114 ? -18.04248 4.40644 4.04773 1.000 31.63312 205 TYR B CA 1
ATOM 2428 C C . TYR B 1 114 ? -18.95085 3.34476 3.44778 1.000 28.75228 205 TYR B C 1
ATOM 2429 O O . TYR B 1 114 ? -20.11641 3.61391 3.15501 1.000 38.13708 205 TYR B O 1
ATOM 2438 N N . LEU B 1 115 ? -18.42237 2.14111 3.24913 1.000 27.23327 206 LEU B N 1
ATOM 2439 C CA . LEU B 1 115 ? -19.16861 1.08030 2.57426 1.000 29.29262 206 LEU B CA 1
ATOM 2440 C C . LEU B 1 115 ? -19.25262 -0.17118 3.43854 1.000 25.98755 206 LEU B C 1
ATOM 2441 O O . LEU B 1 115 ? -18.23040 -0.70165 3.86614 1.000 24.08677 206 LEU B O 1
ATOM 2446 N N . ASP B 1 116 ? -20.46988 -0.61904 3.70570 1.000 29.07041 207 ASP B N 1
ATOM 2447 C CA . ASP B 1 116 ? -20.75555 -1.94846 4.23487 1.000 28.85108 207 ASP B CA 1
ATOM 2448 C C . ASP B 1 116 ? -21.27080 -2.74880 3.05049 1.000 32.63432 207 ASP B C 1
ATOM 2449 O O . ASP B 1 116 ? -22.43788 -2.61645 2.67749 1.000 36.27862 207 ASP B O 1
ATOM 2454 N N . ASP B 1 117 ? -20.41286 -3.57441 2.45591 1.000 32.48495 208 ASP B N 1
ATOM 2455 C CA . ASP B 1 117 ? -20.78125 -4.28243 1.23421 1.000 38.60888 208 ASP B CA 1
ATOM 2456 C C . ASP B 1 117 ? -21.92582 -5.26339 1.48666 1.000 38.78775 208 ASP B C 1
ATOM 2457 O O . ASP B 1 117 ? -21.79654 -6.18565 2.29767 1.000 33.06253 208 ASP B O 1
ATOM 2462 N N . ARG B 1 118 ? -23.03892 -5.06183 0.76180 1.000 46.13201 209 ARG B N 1
ATOM 2463 C CA . ARG B 1 118 ? -24.24182 -5.88264 0.90916 1.000 41.94018 209 ARG B CA 1
ATOM 2464 C C . ARG B 1 118 ? -23.95046 -7.37144 0.76170 1.000 43.87639 209 ARG B C 1
ATOM 2465 O O . ARG B 1 118 ? -24.60056 -8.19491 1.40796 1.000 40.77785 209 ARG B O 1
ATOM 2467 N N . ASN B 1 119 ? -22.96742 -7.73152 -0.06292 1.000 49.23131 210 ASN B N 1
ATOM 2468 C CA . ASN B 1 119 ? -22.62679 -9.12709 -0.31298 1.000 51.35491 210 ASN B CA 1
ATOM 2469 C C . ASN B 1 119 ? -21.33122 -9.51597 0.39176 1.000 53.38760 210 ASN B C 1
ATOM 2470 O O . ASN B 1 119 ? -21.37332 -10.26322 1.37454 1.000 57.27987 210 ASN B O 1
ATOM 2475 N N . THR B 1 120 ? -20.17077 -9.03036 -0.06471 1.000 49.52514 211 THR B N 1
ATOM 2476 C CA . THR B 1 120 ? -18.90642 -9.49943 0.51214 1.000 47.57590 211 THR B CA 1
ATOM 2477 C C . THR B 1 120 ? -18.84786 -9.36076 2.03602 1.000 43.92912 211 THR B C 1
ATOM 2478 O O . THR B 1 120 ? -18.12094 -10.11288 2.69047 1.000 46.86377 211 THR B O 1
ATOM 2482 N N . PHE B 1 121 ? -19.60508 -8.42470 2.61907 1.000 43.99609 212 PHE B N 1
ATOM 2483 C CA . PHE B 1 121 ? -19.60676 -8.08623 4.04894 1.000 40.56932 212 PHE B CA 1
ATOM 2484 C C . PHE B 1 121 ? -18.36787 -7.30688 4.47634 1.000 34.57334 212 PHE B C 1
ATOM 2485 O O . PHE B 1 121 ? -18.18600 -7.05287 5.67080 1.000 33.90267 212 PHE B O 1
ATOM 2493 N N . ARG B 1 122 ? -17.50741 -6.91829 3.55060 1.000 36.20203 213 ARG B N 1
ATOM 2494 C CA . ARG B 1 122 ? -16.29440 -6.20616 3.92174 1.000 38.08010 213 ARG B CA 1
ATOM 2495 C C . ARG B 1 122 ? -16.56805 -4.71893 4.15198 1.000 32.21704 213 ARG B C 1
ATOM 2496 O O . ARG B 1 122 ? -17.48156 -4.13252 3.56585 1.000 29.30458 213 ARG B O 1
ATOM 2504 N N . HIS B 1 123 ? -15.78078 -4.12182 5.04136 1.000 30.37469 214 HIS B N 1
ATOM 2505 C CA . HIS B 1 123 ? -15.79176 -2.68347 5.24976 1.000 27.01845 214 HIS B CA 1
ATOM 2506 C C . HIS B 1 123 ? -14.78655 -2.02337 4.32240 1.000 28.09126 214 HIS B C 1
ATOM 2507 O O . HIS B 1 123 ? -13.77622 -2.62142 3.94025 1.000 33.47308 214 HIS B O 1
ATOM 2514 N N . SER B 1 124 ? -15.07980 -0.78367 3.94712 1.000 28.90442 215 SER B N 1
ATOM 2515 C CA . SER B 1 124 ? -14.11226 0.03220 3.22645 1.000 29.42168 215 SER B CA 1
ATOM 2516 C C . SER B 1 124 ? -14.47790 1.49799 3.41446 1.000 32.27921 215 SER B C 1
ATOM 2517 O O . SER B 1 124 ? -15.62126 1.83700 3.76030 1.000 29.08782 215 SER B O 1
ATOM 2520 N N . VAL B 1 125 ? -13.47497 2.35543 3.17942 1.000 29.81193 216 VAL B N 1
ATOM 2521 C CA . VAL B 1 125 ? -13.56868 3.80817 3.27959 1.000 28.36707 216 VAL B CA 1
ATOM 2522 C C . VAL B 1 125 ? -12.95001 4.42462 2.02546 1.000 32.88421 216 VAL B C 1
ATOM 2523 O O . VAL B 1 125 ? -11.95082 3.91264 1.50743 1.000 32.86899 216 VAL B O 1
ATOM 2527 N N . VAL B 1 126 ? -13.54462 5.52106 1.52897 1.000 35.95009 217 VAL B N 1
ATOM 2528 C CA . VAL B 1 126 ? -13.24342 6.06195 0.19658 1.000 37.91511 217 VAL B CA 1
ATOM 2529 C C . VAL B 1 126 ? -13.25145 7.59065 0.21481 1.000 38.37921 217 VAL B C 1
ATOM 2530 O O . VAL B 1 126 ? -14.13691 8.21801 0.81101 1.000 37.49519 217 VAL B O 1
ATOM 2534 N N . VAL B 1 127 ? -12.27665 8.18296 -0.47138 1.000 34.96142 218 VAL B N 1
ATOM 2535 C CA . VAL B 1 127 ? -12.19316 9.63177 -0.64333 1.000 32.68919 218 VAL B CA 1
ATOM 2536 C C . VAL B 1 127 ? -11.98828 9.89823 -2.12200 1.000 28.41008 218 VAL B C 1
ATOM 2537 O O . VAL B 1 127 ? -11.53033 9.01722 -2.86611 1.000 28.42119 218 VAL B O 1
ATOM 2541 N N . PRO B 1 128 ? -12.35365 11.08346 -2.58487 1.000 30.47253 219 PRO B N 1
ATOM 2542 C CA . PRO B 1 128 ? -12.05364 11.44427 -3.97321 1.000 28.60526 219 PRO B CA 1
ATOM 2543 C C . PRO B 1 128 ? -10.55893 11.61694 -4.17675 1.000 32.61119 219 PRO B C 1
ATOM 2544 O O . PRO B 1 128 ? -9.82117 12.02347 -3.27129 1.000 33.23890 219 PRO B O 1
ATOM 2548 N N . TYR B 1 129 ? -10.10485 11.26514 -5.37997 1.000 33.87738 220 TYR B N 1
ATOM 2549 C CA . TYR B 1 129 ? -8.72759 11.53193 -5.75122 1.000 29.48439 220 TYR B CA 1
ATOM 2550 C C . TYR B 1 129 ? -8.58489 13.01831 -6.06853 1.000 35.05011 220 TYR B C 1
ATOM 2551 O O . TYR B 1 129 ? -9.31563 13.56126 -6.91016 1.000 29.21469 220 TYR B O 1
ATOM 2560 N N . GLU B 1 130 ? -7.65131 13.67426 -5.37981 1.000 31.64268 221 GLU B N 1
ATOM 2561 C CA . GLU B 1 130 ? -7.23202 15.00392 -5.73620 1.000 27.71990 221 GLU B CA 1
ATOM 2562 C C . GLU B 1 130 ? -5.77989 14.98318 -6.18651 1.000 35.64022 221 GLU B C 1
ATOM 2563 O O . GLU B 1 130 ? -4.93387 14.34100 -5.53828 1.000 32.04682 221 GLU B O 1
ATOM 2569 N N . PRO B 1 131 ? -5.45990 15.64771 -7.29483 1.000 34.44958 222 PRO B N 1
ATOM 2570 C CA . PRO B 1 131 ? -4.06635 15.73945 -7.72613 1.000 29.17284 222 PRO B CA 1
ATOM 2571 C C . PRO B 1 131 ? -3.24550 16.46928 -6.68277 1.000 33.17795 222 PRO B C 1
ATOM 2572 O O . PRO B 1 131 ? -3.80585 17.17402 -5.83413 1.000 31.67928 222 PRO B O 1
ATOM 2576 N N . PRO B 1 132 ? -1.92434 16.28858 -6.67501 1.000 37.42501 223 PRO B N 1
ATOM 2577 C CA . PRO B 1 132 ? -1.11811 16.86131 -5.59082 1.000 32.32566 223 PRO B CA 1
ATOM 2578 C C . PRO B 1 132 ? -1.19121 18.37802 -5.55011 1.000 38.60287 223 PRO B C 1
ATOM 2579 O O . PRO B 1 132 ? -1.26813 19.06679 -6.57615 1.000 38.19228 223 PRO B O 1
ATOM 2583 N N . GLU B 1 133 ? -1.12827 18.89187 -4.33132 1.000 40.42640 224 GLU B N 1
ATOM 2584 C CA . GLU B 1 133 ? -1.08311 20.32101 -4.06221 1.000 43.69462 224 GLU B CA 1
ATOM 2585 C C . GLU B 1 133 ? 0.11648 20.99545 -4.74151 1.000 44.21843 224 GLU B C 1
ATOM 2586 O O . GLU B 1 133 ? 0.95607 20.32562 -5.35486 1.000 43.22595 224 GLU B O 1
ATOM 2592 N N . VAL B 1 134 ? 0.18581 22.33032 -4.65148 1.000 39.01141 225 VAL B N 1
ATOM 2593 C CA . VAL B 1 134 ? 1.26974 23.09701 -5.25620 1.000 41.31520 225 VAL B CA 1
ATOM 2594 C C . VAL B 1 134 ? 2.60639 22.70857 -4.62877 1.000 44.03944 225 VAL B C 1
ATOM 2595 O O . VAL B 1 134 ? 2.76536 22.68490 -3.40098 1.000 41.95375 225 VAL B O 1
ATOM 2599 N N . GLY B 1 135 ? 3.58700 22.41977 -5.47248 1.000 43.85042 226 GLY B N 1
ATOM 2600 C CA . GLY B 1 135 ? 4.89973 22.06115 -4.96761 1.000 53.11705 226 GLY B CA 1
ATOM 2601 C C . GLY B 1 135 ? 5.03440 20.63787 -4.44492 1.000 56.19551 226 GLY B C 1
ATOM 2602 O O . GLY B 1 135 ? 6.14573 20.10280 -4.32999 1.000 55.96299 226 GLY B O 1
ATOM 2603 N N . SER B 1 136 ? 3.91400 20.00846 -4.11128 1.000 54.65507 227 SER B N 1
ATOM 2604 C CA . SER B 1 136 ? 3.93439 18.62203 -3.68351 1.000 52.36206 227 SER B CA 1
ATOM 2605 C C . SER B 1 136 ? 3.88113 17.72543 -4.90570 1.000 52.10469 227 SER B C 1
ATOM 2606 O O . SER B 1 136 ? 3.14866 18.00246 -5.86003 1.000 53.03862 227 SER B O 1
ATOM 2609 N N . ASP B 1 137 ? 4.66767 16.65007 -4.87240 1.000 51.13686 228 ASP B N 1
ATOM 2610 C CA . ASP B 1 137 ? 4.70759 15.68206 -5.95617 1.000 48.90724 228 ASP B CA 1
ATOM 2611 C C . ASP B 1 137 ? 3.87673 14.44072 -5.65901 1.000 44.49496 228 ASP B C 1
ATOM 2612 O O . ASP B 1 137 ? 4.02712 13.42520 -6.34571 1.000 38.75901 228 ASP B O 1
ATOM 2617 N N . CYS B 1 138 ? 2.99835 14.50097 -4.66117 1.000 40.46003 229 CYS B N 1
ATOM 2618 C CA . CYS B 1 138 ? 2.18854 13.33547 -4.36621 1.000 35.99544 229 CYS B CA 1
ATOM 2619 C C . CYS B 1 138 ? 0.96755 13.78792 -3.58750 1.000 33.29128 229 CYS B C 1
ATOM 2620 O O . CYS B 1 138 ? 0.92798 14.89510 -3.04512 1.000 36.38149 229 CYS B O 1
ATOM 2623 N N . THR B 1 139 ? -0.00741 12.89887 -3.50383 1.000 29.37488 230 THR B N 1
ATOM 2624 C CA . THR B 1 139 ? -1.22315 13.13380 -2.74937 1.000 31.89818 230 THR B CA 1
ATOM 2625 C C . THR B 1 139 ? -1.16868 12.34751 -1.45495 1.000 30.64391 230 THR B C 1
ATOM 2626 O O . THR B 1 139 ? -0.81738 11.16792 -1.46842 1.000 34.83431 230 THR B O 1
ATOM 2630 N N . THR B 1 140 ? -1.54897 12.98668 -0.34497 1.000 32.30337 231 THR B N 1
ATOM 2631 C CA . THR B 1 140 ? -1.51763 12.35561 0.97095 1.000 29.23454 231 THR B CA 1
ATOM 2632 C C . THR B 1 140 ? -2.92151 12.17805 1.53024 1.000 28.68090 231 THR B C 1
ATOM 2633 O O . THR B 1 140 ? -3.75108 13.09117 1.46153 1.000 30.96230 231 THR B O 1
ATOM 2637 N N . ILE B 1 141 ? -3.18046 11.00034 2.09312 1.000 26.87658 232 ILE B N 1
ATOM 2638 C CA . ILE B 1 141 ? -4.42081 10.70355 2.80490 1.000 25.18757 232 ILE B CA 1
ATOM 2639 C C . ILE B 1 141 ? -4.04598 10.32799 4.22330 1.000 30.16840 232 ILE B C 1
ATOM 2640 O O . ILE B 1 141 ? -3.24479 9.40821 4.42927 1.000 37.19065 232 ILE B O 1
ATOM 2645 N N . HIS B 1 142 ? -4.62298 11.02462 5.19695 1.000 29.08026 233 HIS B N 1
ATOM 2646 C CA . HIS B 1 142 ? -4.37193 10.76225 6.60975 1.000 28.64424 233 HIS B CA 1
ATOM 2647 C C . HIS B 1 142 ? -5.30993 9.65609 7.10610 1.000 29.57509 233 HIS B C 1
ATOM 2648 O O . HIS B 1 142 ? -6.49575 9.88909 7.32879 1.000 32.22515 233 HIS B O 1
ATOM 2655 N N . TYR B 1 143 ? -4.78911 8.44769 7.30563 1.000 30.92669 234 TYR B N 1
ATOM 2656 C CA . TYR B 1 143 ? -5.61237 7.33251 7.77099 1.000 32.51030 234 TYR B CA 1
ATOM 2657 C C . TYR B 1 143 ? -5.53241 7.17397 9.29066 1.000 28.04963 234 TYR B C 1
ATOM 2658 O O . TYR B 1 143 ? -4.51788 7.49410 9.90570 1.000 28.50750 234 TYR B O 1
ATOM 2667 N N . ASN B 1 144 ? -6.61489 6.68121 9.89097 1.000 24.65585 235 ASN B N 1
ATOM 2668 C CA . ASN B 1 144 ? -6.63520 6.27573 11.29732 1.000 29.22571 235 ASN B CA 1
ATOM 2669 C C . ASN B 1 144 ? -7.04576 4.81247 11.38293 1.000 30.10900 235 ASN B C 1
ATOM 2670 O O . ASN B 1 144 ? -7.97959 4.38338 10.69696 1.000 28.09469 235 ASN B O 1
ATOM 2675 N N . TYR B 1 145 ? -6.36719 4.04733 12.23535 1.000 30.66964 236 TYR B N 1
ATOM 2676 C CA . TYR B 1 145 ? -6.76695 2.67672 12.55697 1.000 29.08211 236 TYR B CA 1
ATOM 2677 C C . TYR B 1 145 ? -7.26359 2.65929 13.99183 1.000 30.67758 236 TYR B C 1
ATOM 2678 O O . TYR B 1 145 ? -6.58337 3.17065 14.88840 1.000 32.44754 236 TYR B O 1
ATOM 2687 N N . MET B 1 146 ? -8.45894 2.10347 14.21294 1.000 31.00955 237 MET B N 1
ATOM 2688 C CA . MET B 1 146 ? -9.18425 2.35668 15.45743 1.000 32.78343 237 MET B CA 1
ATOM 2689 C C . MET B 1 146 ? -9.22238 1.14747 16.39173 1.000 39.76553 237 MET B C 1
ATOM 2690 O O . MET B 1 146 ? -10.03602 1.10765 17.32477 1.000 40.97334 237 MET B O 1
ATOM 2695 N N . CYS B 1 147 ? -8.32173 0.18709 16.20022 1.000 33.49083 238 CYS B N 1
ATOM 2696 C CA . CYS B 1 147 ? -8.23023 -0.97497 17.07339 1.000 36.76514 238 CYS B CA 1
ATOM 2697 C C . CYS B 1 147 ? -6.79018 -1.47876 17.03379 1.000 43.05597 238 CYS B C 1
ATOM 2698 O O . CYS B 1 147 ? -6.14680 -1.40934 15.97815 1.000 42.89869 238 CYS B O 1
ATOM 2701 N N . ASN B 1 148 ? -6.26674 -1.92052 18.19205 1.000 42.32198 239 ASN B N 1
ATOM 2702 C CA . ASN B 1 148 ? -4.90914 -2.48219 18.27102 1.000 43.38631 239 ASN B CA 1
ATOM 2703 C C . ASN B 1 148 ? -4.86519 -3.88826 17.67413 1.000 42.16094 239 ASN B C 1
ATOM 2704 O O . ASN B 1 148 ? -5.78710 -4.69351 17.86783 1.000 38.32773 239 ASN B O 1
ATOM 2709 N N . SER B 1 149 ? -3.75526 -4.20191 16.99251 1.000 40.01499 240 SER B N 1
ATOM 2710 C CA . SER B 1 149 ? -3.53452 -5.56606 16.51709 1.000 42.68843 240 SER B CA 1
ATOM 2711 C C . SER B 1 149 ? -3.54880 -6.57682 17.65296 1.000 40.86046 240 SER B C 1
ATOM 2712 O O . SER B 1 149 ? -3.64333 -7.78149 17.39394 1.000 39.06799 240 SER B O 1
ATOM 2715 N N . SER B 1 150 ? -3.44868 -6.11639 18.90694 1.000 43.63100 241 SER B N 1
ATOM 2716 C CA . SER B 1 150 ? -3.44306 -6.96221 20.09286 1.000 43.19327 241 SER B CA 1
ATOM 2717 C C . SER B 1 150 ? -4.82905 -7.22899 20.64875 1.000 42.45714 241 SER B C 1
ATOM 2718 O O . SER B 1 150 ? -4.95918 -8.01523 21.59121 1.000 53.34895 241 SER B O 1
ATOM 2721 N N . CYS B 1 151 ? -5.84952 -6.57893 20.12660 1.000 39.24842 242 CYS B N 1
ATOM 2722 C CA . CYS B 1 151 ? -7.16313 -6.64730 20.73341 1.000 41.81388 242 CYS B CA 1
ATOM 2723 C C . CYS B 1 151 ? -7.77944 -8.02752 20.55858 1.000 47.75988 242 CYS B C 1
ATOM 2724 O O . CYS B 1 151 ? -7.96056 -8.50741 19.43281 1.000 47.93786 242 CYS B O 1
ATOM 2727 N N . MET B 1 152 ? -8.12524 -8.65589 21.67920 1.000 42.83970 243 MET B N 1
ATOM 2728 C CA . MET B 1 152 ? -9.01080 -9.80872 21.63855 1.000 47.71257 243 MET B CA 1
ATOM 2729 C C . MET B 1 152 ? -10.44409 -9.36875 21.31185 1.000 48.64808 243 MET B C 1
ATOM 2730 O O . MET B 1 152 ? -10.80985 -8.19678 21.40317 1.000 54.36908 243 MET B O 1
ATOM 2735 N N . GLY B 1 153 ? -11.26909 -10.32777 20.91038 1.000 47.68386 244 GLY B N 1
ATOM 2736 C CA . GLY B 1 153 ? -12.52298 -9.98114 20.28879 1.000 50.06981 244 GLY B CA 1
ATOM 2737 C C . GLY B 1 153 ? -12.39970 -9.39398 18.89637 1.000 58.39711 244 GLY B C 1
ATOM 2738 O O . GLY B 1 153 ? -13.43153 -9.18442 18.24120 1.000 55.21296 244 GLY B O 1
ATOM 2739 N N . GLY B 1 154 ? -11.17667 -9.13229 18.41177 1.000 58.02625 245 GLY B N 1
ATOM 2740 C CA . GLY B 1 154 ? -10.96532 -8.60414 17.07109 1.000 57.90461 245 GLY B CA 1
ATOM 2741 C C . GLY B 1 154 ? -9.78276 -9.20226 16.32561 1.000 50.40628 245 GLY B C 1
ATOM 2742 O O . GLY B 1 154 ? -9.77063 -10.40248 16.04765 1.000 49.68458 245 GLY B O 1
ATOM 2743 N N . MET B 1 155 ? -8.77843 -8.37780 16.00093 1.000 51.22353 246 MET B N 1
ATOM 2744 C CA . MET B 1 155 ? -7.62358 -8.86474 15.24065 1.000 52.30759 246 MET B CA 1
ATOM 2745 C C . MET B 1 155 ? -6.81734 -9.90995 16.00991 1.000 45.13161 246 MET B C 1
ATOM 2746 O O . MET B 1 155 ? -6.20741 -10.79549 15.39658 1.000 41.93796 246 MET B O 1
ATOM 2751 N N . ASN B 1 156 ? -6.78110 -9.81626 17.33408 1.000 41.78560 247 ASN B N 1
ATOM 2752 C CA . ASN B 1 156 ? -6.28798 -10.91084 18.16247 1.000 47.32415 247 ASN B CA 1
ATOM 2753 C C . ASN B 1 156 ? -4.90648 -11.36907 17.70684 1.000 42.69398 247 ASN B C 1
ATOM 2754 O O . ASN B 1 156 ? -4.66458 -12.55530 17.48124 1.000 43.31347 247 ASN B O 1
ATOM 2759 N N . ARG B 1 157 ? -4.00476 -10.40105 17.53598 1.000 42.25750 248 ARG B N 1
ATOM 2760 C CA . ARG B 1 157 ? -2.60057 -10.64068 17.18888 1.000 43.83209 248 ARG B CA 1
ATOM 2761 C C . ARG B 1 157 ? -2.42415 -11.29635 15.80389 1.000 41.90846 248 ARG B C 1
ATOM 2762 O O . ARG B 1 157 ? -1.39367 -11.92953 15.53942 1.000 40.57187 248 ARG B O 1
ATOM 2770 N N . ARG B 1 158 ? -3.41201 -11.14517 14.90240 1.000 36.99119 249 ARG B N 1
ATOM 2771 C CA . ARG B 1 158 ? -3.32666 -11.65931 13.53622 1.000 41.70383 249 ARG B CA 1
ATOM 2772 C C . ARG B 1 158 ? -2.91317 -10.54500 12.57493 1.000 44.57366 249 ARG B C 1
ATOM 2773 O O . ARG B 1 158 ? -3.58424 -9.50092 12.53129 1.000 42.58539 249 ARG B O 1
ATOM 2781 N N . PRO B 1 159 ? -1.85808 -10.71272 11.77138 1.000 42.15302 250 PRO B N 1
ATOM 2782 C CA . PRO B 1 159 ? -1.42122 -9.61693 10.89419 1.000 34.58002 250 PRO B CA 1
ATOM 2783 C C . PRO B 1 159 ? -2.46530 -9.29713 9.83004 1.000 34.28453 250 PRO B C 1
ATOM 2784 O O . PRO B 1 159 ? -3.12584 -10.18966 9.29731 1.000 32.21961 250 PRO B O 1
ATOM 2788 N N . ILE B 1 160 ? -2.60383 -8.00960 9.49969 1.000 30.92012 251 ILE B N 1
ATOM 2789 C CA . ILE B 1 160 ? -3.53625 -7.62107 8.44944 1.000 32.90626 251 ILE B CA 1
ATOM 2790 C C . ILE B 1 160 ? -2.79148 -6.84509 7.37404 1.000 30.53855 251 ILE B C 1
ATOM 2791 O O . ILE B 1 160 ? -1.69062 -6.33395 7.58807 1.000 32.30860 251 ILE B O 1
ATOM 2796 N N . LEU B 1 161 ? -3.37911 -6.82186 6.18782 1.000 28.41855 252 LEU B N 1
ATOM 2797 C CA . LEU B 1 161 ? -2.94124 -5.95677 5.10641 1.000 30.24554 252 LEU B CA 1
ATOM 2798 C C . LEU B 1 161 ? -3.94036 -4.82617 4.92004 1.000 31.51986 252 LEU B C 1
ATOM 2799 O O . LEU B 1 161 ? -5.12930 -4.96764 5.21236 1.000 34.32612 252 LEU B O 1
ATOM 2804 N N . THR B 1 162 ? -3.47117 -3.71242 4.38548 1.000 32.23511 253 THR B N 1
ATOM 2805 C CA . THR B 1 162 ? -4.37600 -2.70731 3.85929 1.000 30.23520 253 THR B CA 1
ATOM 2806 C C . THR B 1 162 ? -4.21179 -2.67402 2.35304 1.000 32.59974 253 THR B C 1
ATOM 2807 O O . THR B 1 162 ? -3.08297 -2.67193 1.85462 1.000 29.81532 253 THR B O 1
ATOM 2811 N N . ILE B 1 163 ? -5.33640 -2.71520 1.63858 1.000 31.26394 254 ILE B N 1
ATOM 2812 C CA . ILE B 1 163 ? -5.35275 -2.68656 0.18876 1.000 29.59049 254 ILE B CA 1
ATOM 2813 C C . ILE B 1 163 ? -5.90162 -1.33932 -0.24196 1.000 33.37885 254 ILE B C 1
ATOM 2814 O O . ILE B 1 163 ? -7.07428 -1.03291 0.01187 1.000 37.65937 254 ILE B O 1
ATOM 2819 N N . ILE B 1 164 ? -5.05968 -0.53394 -0.88814 1.000 33.83060 255 ILE B N 1
ATOM 2820 C CA . ILE B 1 164 ? -5.45951 0.73543 -1.48091 1.000 30.63282 255 ILE B CA 1
ATOM 2821 C C . ILE B 1 164 ? -5.63339 0.49844 -2.96934 1.000 34.74633 255 ILE B C 1
ATOM 2822 O O . ILE B 1 164 ? -4.69850 0.04622 -3.64630 1.000 27.66329 255 ILE B O 1
ATOM 2827 N N . THR B 1 165 ? -6.83096 0.80053 -3.47146 1.000 33.18061 256 THR B N 1
ATOM 2828 C CA . THR B 1 165 ? -7.16327 0.67195 -4.88145 1.000 32.49867 256 THR B CA 1
ATOM 2829 C C . THR B 1 165 ? -7.63296 2.02043 -5.39767 1.000 35.83370 256 THR B C 1
ATOM 2830 O O . THR B 1 165 ? -8.42795 2.69745 -4.73122 1.000 35.39515 256 THR B O 1
ATOM 2834 N N . LEU B 1 166 ? -7.12708 2.40715 -6.57153 1.000 30.07614 257 LEU B N 1
ATOM 2835 C CA . LEU B 1 166 ? -7.62456 3.55636 -7.30884 1.000 30.68771 257 LEU B CA 1
ATOM 2836 C C . LEU B 1 166 ? -8.65977 3.08993 -8.33655 1.000 33.54060 257 LEU B C 1
ATOM 2837 O O . LEU B 1 166 ? -8.42595 2.12099 -9.06362 1.000 31.80191 257 LEU B O 1
ATOM 2842 N N . GLU B 1 167 ? -9.80119 3.77819 -8.39903 1.000 37.85986 258 GLU B N 1
ATOM 2843 C CA . GLU B 1 167 ? -10.89551 3.39787 -9.29121 1.000 36.44259 258 GLU B CA 1
ATOM 2844 C C . GLU B 1 167 ? -11.48084 4.62192 -9.97672 1.000 38.41226 258 GLU B C 1
ATOM 2845 O O . GLU B 1 167 ? -11.40397 5.74418 -9.47232 1.000 41.46164 258 GLU B O 1
ATOM 2851 N N . ASP B 1 168 ? -12.09195 4.40209 -11.13201 1.000 42.39739 259 ASP B N 1
ATOM 2852 C CA . ASP B 1 168 ? -12.75759 5.53139 -11.76363 1.000 40.22446 259 ASP B CA 1
ATOM 2853 C C . ASP B 1 168 ? -14.15277 5.69584 -11.17356 1.000 36.58836 259 ASP B C 1
ATOM 2854 O O . ASP B 1 168 ? -14.63311 4.85980 -10.40793 1.000 37.47687 259 ASP B O 1
ATOM 2859 N N . SER B 1 169 ? -14.81247 6.78967 -11.54978 1.000 37.58601 260 SER B N 1
ATOM 2860 C CA . SER B 1 169 ? -16.09912 7.11601 -10.95108 1.000 33.60515 260 SER B CA 1
ATOM 2861 C C . SER B 1 169 ? -17.14581 6.04676 -11.20495 1.000 33.18513 260 SER B C 1
ATOM 2862 O O . SER B 1 169 ? -18.13192 5.98294 -10.47179 1.000 38.43288 260 SER B O 1
ATOM 2865 N N . SER B 1 170 ? -16.95591 5.20337 -12.20959 1.000 34.46485 261 SER B N 1
ATOM 2866 C CA . SER B 1 170 ? -17.86358 4.09663 -12.46536 1.000 39.74392 261 SER B CA 1
ATOM 2867 C C . SER B 1 170 ? -17.49318 2.81964 -11.70842 1.000 36.82277 261 SER B C 1
ATOM 2868 O O . SER B 1 170 ? -18.22226 1.82906 -11.80081 1.000 34.99835 261 SER B O 1
ATOM 2871 N N . GLY B 1 171 ? -16.38445 2.80995 -10.97709 1.000 33.02845 262 GLY B N 1
ATOM 2872 C CA . GLY B 1 171 ? -15.99329 1.65418 -10.20792 1.000 33.26417 262 GLY B CA 1
ATOM 2873 C C . GLY B 1 171 ? -14.93471 0.77784 -10.84129 1.000 40.11999 262 GLY B C 1
ATOM 2874 O O . GLY B 1 171 ? -14.50599 -0.19774 -10.21187 1.000 38.95444 262 GLY B O 1
ATOM 2875 N N . ASN B 1 172 ? -14.49813 1.08662 -12.05829 1.000 40.20291 263 ASN B N 1
ATOM 2876 C CA . ASN B 1 172 ? -13.47822 0.27726 -12.70396 1.000 37.38221 263 ASN B CA 1
ATOM 2877 C C . ASN B 1 172 ? -12.14616 0.43479 -11.97796 1.000 38.50036 263 ASN B C 1
ATOM 2878 O O . ASN B 1 172 ? -11.79599 1.52368 -11.52148 1.000 43.40721 263 ASN B O 1
ATOM 2883 N N . LEU B 1 173 ? -11.41395 -0.66463 -11.84405 1.000 33.07694 264 LEU B N 1
ATOM 2884 C CA . LEU B 1 173 ? -10.11295 -0.61959 -11.19388 1.000 33.70448 264 LEU B CA 1
ATOM 2885 C C . LEU B 1 173 ? -9.11864 0.17531 -12.03683 1.000 36.58626 264 LEU B C 1
ATOM 2886 O O . LEU B 1 173 ? -9.13820 0.11963 -13.27146 1.000 45.06761 264 LEU B O 1
ATOM 2891 N N . LEU B 1 174 ? -8.24353 0.92303 -11.37365 1.000 31.94979 265 LEU B N 1
ATOM 2892 C CA . LEU B 1 174 ? -7.18519 1.64516 -12.07381 1.000 38.49343 265 LEU B CA 1
ATOM 2893 C C . LEU B 1 174 ? -5.80069 1.38520 -11.50509 1.000 41.42623 265 LEU B C 1
ATOM 2894 O O . LEU B 1 174 ? -4.80145 1.74767 -12.14609 1.000 44.64294 265 LEU B O 1
ATOM 2899 N N . GLY B 1 175 ? -5.70768 0.77747 -10.33841 1.000 31.87646 266 GLY B N 1
ATOM 2900 C CA . GLY B 1 175 ? -4.44037 0.61535 -9.69074 1.000 33.23231 266 GLY B CA 1
ATOM 2901 C C . GLY B 1 175 ? -4.71110 -0.05372 -8.37199 1.000 38.41295 266 GLY B C 1
ATOM 2902 O O . GLY B 1 175 ? -5.78980 0.15257 -7.80391 1.000 33.61779 266 GLY B O 1
ATOM 2903 N N . ARG B 1 176 ? -3.76421 -0.87117 -7.90321 1.000 35.07187 267 ARG B N 1
ATOM 2904 C CA . ARG B 1 176 ? -3.83278 -1.48350 -6.59120 1.000 30.90067 267 ARG B CA 1
ATOM 2905 C C . ARG B 1 176 ? -2.40685 -1.60989 -6.04691 1.000 30.12909 267 ARG B C 1
ATOM 2906 O O . ARG B 1 176 ? -1.47563 -1.92919 -6.78711 1.000 29.75695 267 ARG B O 1
ATOM 2914 N N . ASN B 1 177 ? -2.24057 -1.30893 -4.76060 1.000 29.70769 268 ASN B N 1
ATOM 2915 C CA . ASN B 1 177 ? -1.01119 -1.53228 -4.00574 1.000 29.38133 268 ASN B CA 1
ATOM 2916 C C . ASN B 1 177 ? -1.42634 -2.03423 -2.62411 1.000 32.25822 268 ASN B C 1
ATOM 2917 O O . ASN B 1 177 ? -2.61879 -2.13905 -2.32403 1.000 33.04110 268 ASN B O 1
ATOM 2922 N N . SER B 1 178 ? -0.46337 -2.37616 -1.77239 1.000 31.44092 269 SER B N 1
ATOM 2923 C CA . SER B 1 178 ? -0.86077 -2.92572 -0.48272 1.000 30.78922 269 SER B CA 1
ATOM 2924 C C . SER B 1 178 ? 0.32215 -2.89869 0.47299 1.000 30.32761 269 SER B C 1
ATOM 2925 O O . SER B 1 178 ? 1.47349 -2.70921 0.06929 1.000 28.02789 269 SER B O 1
ATOM 2928 N N . PHE B 1 179 ? 0.01002 -3.06863 1.76080 1.000 29.66482 270 PHE B N 1
ATOM 2929 C CA . PHE B 1 179 ? 1.03155 -3.09589 2.78973 1.000 28.52999 270 PHE B CA 1
ATOM 2930 C C . PHE B 1 179 ? 0.48240 -3.71263 4.06037 1.000 32.36088 270 PHE B C 1
ATOM 2931 O O . PHE B 1 179 ? -0.71774 -3.63465 4.33951 1.000 32.53433 270 PHE B O 1
ATOM 2939 N N . GLU B 1 180 ? 1.38358 -4.31369 4.83267 1.000 28.87894 271 GLU B N 1
ATOM 2940 C CA . GLU B 1 180 ? 1.00595 -4.84160 6.12306 1.000 29.17509 271 GLU B CA 1
ATOM 2941 C C . GLU B 1 180 ? 0.91258 -3.71053 7.12924 1.000 26.73791 271 GLU B C 1
ATOM 2942 O O . GLU B 1 180 ? 1.52152 -2.64901 6.96777 1.000 24.44554 271 GLU B O 1
ATOM 2948 N N . VAL B 1 181 ? 0.15743 -3.95802 8.19516 1.000 26.98177 272 VAL B N 1
ATOM 2949 C CA . VAL B 1 181 ? -0.10392 -2.94644 9.20936 1.000 29.55469 272 VAL B CA 1
ATOM 2950 C C . VAL B 1 181 ? 0.00028 -3.59065 10.57783 1.000 31.58249 272 VAL B C 1
ATOM 2951 O O . VAL B 1 181 ? -0.62721 -4.62239 10.83793 1.000 33.69114 272 VAL B O 1
ATOM 2955 N N . ARG B 1 182 ? 0.77557 -2.97864 11.45774 1.000 31.70506 273 ARG B N 1
ATOM 2956 C CA . ARG B 1 182 ? 0.75393 -3.30828 12.87510 1.000 33.46953 273 ARG B CA 1
ATOM 2957 C C . ARG B 1 182 ? 0.25145 -2.08315 13.62774 1.000 36.86219 273 ARG B C 1
ATOM 2958 O O . ARG B 1 182 ? 0.81326 -0.98928 13.49873 1.000 32.62782 273 ARG B O 1
ATOM 2966 N N . VAL B 1 183 ? -0.83006 -2.24737 14.36999 1.000 38.04108 274 VAL B N 1
ATOM 2967 C CA . VAL B 1 183 ? -1.35563 -1.17113 15.19051 1.000 43.38799 274 VAL B CA 1
ATOM 2968 C C . VAL B 1 183 ? -0.90673 -1.45188 16.61172 1.000 39.61507 274 VAL B C 1
ATOM 2969 O O . VAL B 1 183 ? -1.42430 -2.36922 17.25556 1.000 39.95729 274 VAL B O 1
ATOM 2973 N N . CYS B 1 184 ? 0.06922 -0.67379 17.09152 1.000 39.25839 275 CYS B N 1
ATOM 2974 C CA . CYS B 1 184 ? 0.67062 -0.92926 18.39281 1.000 41.34351 275 CYS B CA 1
ATOM 2975 C C . CYS B 1 184 ? 0.76144 0.32379 19.25114 1.000 45.65072 275 CYS B C 1
ATOM 2976 O O . CYS B 1 184 ? 0.18338 1.36747 18.92336 1.000 52.40254 275 CYS B O 1
ATOM 2979 N N . ALA B 1 185 ? 1.47570 0.20931 20.37102 1.000 44.84435 276 ALA B N 1
ATOM 2980 C CA . ALA B 1 185 ? 1.68292 1.31826 21.29071 1.000 49.78713 276 ALA B CA 1
ATOM 2981 C C . ALA B 1 185 ? 3.00621 2.03474 21.08209 1.000 48.02285 276 ALA B C 1
ATOM 2982 O O . ALA B 1 185 ? 3.11412 3.21406 21.43901 1.000 48.71848 276 ALA B O 1
ATOM 2984 N N . CYS B 1 186 ? 4.00628 1.36490 20.52238 1.000 48.12178 277 CYS B N 1
ATOM 2985 C CA . CYS B 1 186 ? 5.31124 1.97813 20.26437 1.000 45.26025 277 CYS B CA 1
ATOM 2986 C C . CYS B 1 186 ? 5.76017 1.58683 18.86240 1.000 41.90691 277 CYS B C 1
ATOM 2987 O O . CYS B 1 186 ? 6.57257 0.65893 18.69113 1.000 43.40060 277 CYS B O 1
ATOM 2990 N N . PRO B 1 187 ? 5.23263 2.25402 17.82451 1.000 44.85451 278 PRO B N 1
ATOM 2991 C CA . PRO B 1 187 ? 5.69753 1.94100 16.46443 1.000 39.83274 278 PRO B CA 1
ATOM 2992 C C . PRO B 1 187 ? 7.18316 2.08716 16.28423 1.000 28.37615 278 PRO B C 1
ATOM 2993 O O . PRO B 1 187 ? 7.81477 1.22688 15.65417 1.000 34.89423 278 PRO B O 1
ATOM 2997 N N . GLY B 1 188 ? 7.76121 3.14166 16.82033 1.000 32.73100 279 GLY B N 1
ATOM 2998 C CA . GLY B 1 188 ? 9.20835 3.24141 16.88816 1.000 36.87217 279 GLY B CA 1
ATOM 2999 C C . GLY B 1 188 ? 9.85928 1.95177 17.36303 1.000 32.60655 279 GLY B C 1
ATOM 3000 O O . GLY B 1 188 ? 10.55411 1.28145 16.58938 1.000 30.68208 279 GLY B O 1
ATOM 3001 N N . ARG B 1 189 ? 9.55983 1.55819 18.61051 1.000 35.84217 280 ARG B N 1
ATOM 3002 C CA . ARG B 1 189 ? 10.18457 0.37969 19.21339 1.000 36.97800 280 ARG B CA 1
ATOM 3003 C C . ARG B 1 189 ? 9.86638 -0.89070 18.43605 1.000 37.88497 280 ARG B C 1
ATOM 3004 O O . ARG B 1 189 ? 10.76536 -1.69875 18.15066 1.000 39.13655 280 ARG B O 1
ATOM 3012 N N . ASP B 1 190 ? 8.59161 -1.09506 18.09304 1.000 32.00062 281 ASP B N 1
ATOM 3013 C CA . ASP B 1 190 ? 8.21824 -2.35807 17.47205 1.000 34.71059 281 ASP B CA 1
ATOM 3014 C C . ASP B 1 190 ? 8.76588 -2.46408 16.05049 1.000 38.79054 281 ASP B C 1
ATOM 3015 O O . ASP B 1 190 ? 9.08050 -3.56811 15.59166 1.000 38.25939 281 ASP B O 1
ATOM 3020 N N . ARG B 1 191 ? 8.94466 -1.34051 15.34925 1.000 40.39455 282 ARG B N 1
ATOM 3021 C CA . ARG B 1 191 ? 9.56133 -1.43555 14.03431 1.000 33.09483 282 ARG B CA 1
ATOM 3022 C C . ARG B 1 191 ? 11.00064 -1.92120 14.14779 1.000 37.64927 282 ARG B C 1
ATOM 3023 O O . ARG B 1 191 ? 11.44111 -2.75620 13.34782 1.000 39.14494 282 ARG B O 1
ATOM 3031 N N . ARG B 1 192 ? 11.74673 -1.41938 15.14493 1.000 38.57320 283 ARG B N 1
ATOM 3032 C CA . ARG B 1 192 ? 13.12836 -1.86440 15.34556 1.000 38.86482 283 ARG B CA 1
ATOM 3033 C C . ARG B 1 192 ? 13.19108 -3.36427 15.60783 1.000 43.30857 283 ARG B C 1
ATOM 3034 O O . ARG B 1 192 ? 13.91052 -4.08827 14.91449 1.000 46.68073 283 ARG B O 1
ATOM 3042 N N . THR B 1 193 ? 12.43876 -3.84512 16.61305 1.000 42.49135 284 THR B N 1
ATOM 3043 C CA . THR B 1 193 ? 12.38321 -5.27307 16.92800 1.000 38.78840 284 THR B CA 1
ATOM 3044 C C . THR B 1 193 ? 12.12521 -6.11771 15.68781 1.000 42.28915 284 THR B C 1
ATOM 3045 O O . THR B 1 193 ? 12.83597 -7.09415 15.43119 1.000 42.52475 284 THR B O 1
ATOM 3049 N N . GLU B 1 194 ? 11.09388 -5.77150 14.91525 1.000 34.97087 285 GLU B N 1
ATOM 3050 C CA . GLU B 1 194 ? 10.75334 -6.59725 13.76358 1.000 38.74404 285 GLU B CA 1
ATOM 3051 C C . GLU B 1 194 ? 11.88512 -6.62226 12.74851 1.000 44.37618 285 GLU B C 1
ATOM 3052 O O . GLU B 1 194 ? 12.27089 -7.69043 12.25795 1.000 47.44574 285 GLU B O 1
ATOM 3058 N N . GLU B 1 195 ? 12.42855 -5.45097 12.41133 1.000 41.83838 286 GLU B N 1
ATOM 3059 C CA . GLU B 1 195 ? 13.55714 -5.42636 11.48832 1.000 45.75543 286 GLU B CA 1
ATOM 3060 C C . GLU B 1 195 ? 14.78080 -6.11385 12.07927 1.000 46.71357 286 GLU B C 1
ATOM 3061 O O . GLU B 1 195 ? 15.65586 -6.54899 11.32457 1.000 47.39430 286 GLU B O 1
ATOM 3067 N N . GLU B 1 196 ? 14.85923 -6.22037 13.41091 1.000 47.45665 287 GLU B N 1
ATOM 3068 C CA . GLU B 1 196 ? 15.97155 -6.93658 14.02652 1.000 53.36261 287 GLU B CA 1
ATOM 3069 C C . GLU B 1 196 ? 15.97777 -8.39353 13.58585 1.000 50.84337 287 GLU B C 1
ATOM 3070 O O . GLU B 1 196 ? 17.04802 -8.98671 13.41144 1.000 50.47507 287 GLU B O 1
ATOM 3076 N N . ASN B 1 197 ? 14.79370 -8.96013 13.34354 1.000 51.39587 288 ASN B N 1
ATOM 3077 C CA . ASN B 1 197 ? 14.67369 -10.35278 12.94341 1.000 49.64055 288 ASN B CA 1
ATOM 3078 C C . ASN B 1 197 ? 14.99576 -10.56487 11.46904 1.000 56.16673 288 ASN B C 1
ATOM 3079 O O . ASN B 1 197 ? 15.40150 -11.66985 11.08041 1.000 57.41050 288 ASN B O 1
ATOM 3084 N N . LEU B 1 198 ? 14.84280 -9.53478 10.63796 1.000 56.96566 289 LEU B N 1
ATOM 3085 C CA . LEU B 1 198 ? 15.33749 -9.58749 9.26275 1.000 53.68555 289 LEU B CA 1
ATOM 3086 C C . LEU B 1 198 ? 16.85875 -9.55629 9.33590 1.000 51.90488 289 LEU B C 1
ATOM 3087 O O . LEU B 1 198 ? 17.49443 -8.52136 9.11568 1.000 47.11348 289 LEU B O 1
ATOM 3092 N N . ARG B 1 199 ? 17.42675 -10.73281 9.63419 1.000 51.85409 290 ARG B N 1
ATOM 3093 C CA . ARG B 1 199 ? 18.81149 -10.93139 10.09877 1.000 50.79877 290 ARG B CA 1
ATOM 3094 C C . ARG B 1 199 ? 18.89011 -10.69224 11.60843 1.000 53.86274 290 ARG B C 1
ATOM 3095 O O . ARG B 1 199 ? 18.26443 -11.40929 12.40196 1.000 51.19786 290 ARG B O 1
ATOM 3103 N N . PRO C 1 1 ? -50.56916 19.58485 -45.20244 1.000 63.09210 92 PRO C N 1
ATOM 3104 C CA . PRO C 1 1 ? -50.57520 20.98482 -45.65238 1.000 63.72841 92 PRO C CA 1
ATOM 3105 C C . PRO C 1 1 ? -49.51875 21.86445 -44.93336 1.000 62.92555 92 PRO C C 1
ATOM 3106 O O . PRO C 1 1 ? -48.32076 21.50356 -44.88853 1.000 56.93213 92 PRO C O 1
ATOM 3110 N N . LEU C 1 2 ? -49.94986 23.00390 -44.37955 1.000 53.17286 93 LEU C N 1
ATOM 3111 C CA . LEU C 1 2 ? -49.05371 23.92715 -43.69516 1.000 43.62629 93 LEU C CA 1
ATOM 3112 C C . LEU C 1 2 ? -49.40638 23.98612 -42.21601 1.000 45.76285 93 LEU C C 1
ATOM 3113 O O . LEU C 1 2 ? -50.55588 24.24367 -41.84754 1.000 41.53366 93 LEU C O 1
ATOM 3118 N N . SER C 1 3 ? -48.41309 23.72266 -41.37758 1.000 51.17051 94 SER C N 1
ATOM 3119 C CA . SER C 1 3 ? -48.54399 23.85322 -39.93995 1.000 40.97584 94 SER C CA 1
ATOM 3120 C C . SER C 1 3 ? -48.50240 25.32579 -39.55929 1.000 47.99029 94 SER C C 1
ATOM 3121 O O . SER C 1 3 ? -48.13854 26.19383 -40.36612 1.000 46.25298 94 SER C O 1
ATOM 3124 N N . SER C 1 4 ? -48.86235 25.61486 -38.30465 1.000 48.41635 95 SER C N 1
ATOM 3125 C CA . SER C 1 4 ? -48.78629 26.98240 -37.80814 1.000 38.32342 95 SER C CA 1
ATOM 3126 C C . SER C 1 4 ? -47.64434 27.19659 -36.83227 1.000 43.53319 95 SER C C 1
ATOM 3127 O O . SER C 1 4 ? -47.36336 28.34507 -36.46622 1.000 47.45775 95 SER C O 1
ATOM 3130 N N . SER C 1 5 ? -46.97944 26.12692 -36.41063 1.000 41.41582 96 SER C N 1
ATOM 3131 C CA . SER C 1 5 ? -45.88093 26.17952 -35.46040 1.000 41.20906 96 SER C CA 1
ATOM 3132 C C . SER C 1 5 ? -44.72788 25.37653 -36.02912 1.000 40.89151 96 SER C C 1
ATOM 3133 O O . SER C 1 5 ? -44.90538 24.61132 -36.97570 1.000 38.77671 96 SER C O 1
ATOM 3136 N N . VAL C 1 6 ? -43.53476 25.55391 -35.46209 1.000 42.26206 97 VAL C N 1
ATOM 3137 C CA . VAL C 1 6 ? -42.39907 24.71164 -35.79041 1.000 38.78337 97 VAL C CA 1
ATOM 3138 C C . VAL C 1 6 ? -41.81698 24.09714 -34.52468 1.000 45.20981 97 VAL C C 1
ATOM 3139 O O . VAL C 1 6 ? -41.25165 24.81779 -33.69596 1.000 40.77368 97 VAL C O 1
ATOM 3143 N N . PRO C 1 7 ? -41.84721 22.76194 -34.37577 1.000 44.02646 98 PRO C N 1
ATOM 3144 C CA . PRO C 1 7 ? -41.54248 22.15024 -33.08177 1.000 40.79886 98 PRO C CA 1
ATOM 3145 C C . PRO C 1 7 ? -40.08981 22.35150 -32.71528 1.000 42.04836 98 PRO C C 1
ATOM 3146 O O . PRO C 1 7 ? -39.22250 22.42522 -33.58802 1.000 37.75202 98 PRO C O 1
ATOM 3150 N N . SER C 1 8 ? -39.83950 22.46135 -31.40654 1.000 40.51791 99 SER C N 1
ATOM 3151 C CA . SER C 1 8 ? -38.48438 22.67618 -30.92584 1.000 35.85686 99 SER C CA 1
ATOM 3152 C C . SER C 1 8 ? -37.54632 21.59398 -31.45684 1.000 41.87708 99 SER C C 1
ATOM 3153 O O . SER C 1 8 ? -37.81314 20.39049 -31.32667 1.000 44.97364 99 SER C O 1
ATOM 3156 N N . GLN C 1 9 ? -36.44981 22.01558 -32.07493 1.000 34.98207 100 GLN C N 1
ATOM 3157 C CA . GLN C 1 9 ? -35.43894 21.06175 -32.50028 1.000 37.69470 100 GLN C CA 1
ATOM 3158 C C . GLN C 1 9 ? -34.23274 21.07600 -31.57306 1.000 41.14751 100 GLN C C 1
ATOM 3159 O O . GLN C 1 9 ? -33.13129 20.67251 -31.97269 1.000 42.96066 100 GLN C O 1
ATOM 3165 N N . LYS C 1 10 ? -34.43605 21.50543 -30.33390 1.000 42.38043 101 LYS C N 1
ATOM 3166 C CA . LYS C 1 10 ? -33.35585 21.82956 -29.41337 1.000 45.87894 101 LYS C CA 1
ATOM 3167 C C . LYS C 1 10 ? -32.91770 20.58342 -28.65541 1.000 45.81143 101 LYS C C 1
ATOM 3168 O O . LYS C 1 10 ? -33.73096 19.94678 -27.97398 1.000 46.38816 101 LYS C O 1
ATOM 3172 N N . THR C 1 11 ? -31.63435 20.24745 -28.75834 1.000 46.25460 102 THR C N 1
ATOM 3173 C CA . THR C 1 11 ? -31.09633 19.14554 -27.97218 1.000 43.86802 102 THR C CA 1
ATOM 3174 C C . THR C 1 11 ? -31.28589 19.40819 -26.48073 1.000 41.00601 102 THR C C 1
ATOM 3175 O O . THR C 1 11 ? -31.06794 20.52221 -25.99723 1.000 42.50614 102 THR C O 1
ATOM 3179 N N . TYR C 1 12 ? -31.69505 18.36756 -25.74872 1.000 37.86720 103 TYR C N 1
ATOM 3180 C CA . TYR C 1 12 ? -31.97792 18.50293 -24.32111 1.000 34.15034 103 TYR C CA 1
ATOM 3181 C C . TYR C 1 12 ? -31.83507 17.11859 -23.69912 1.000 34.87515 103 TYR C C 1
ATOM 3182 O O . TYR C 1 12 ? -32.73490 16.28932 -23.83075 1.000 35.92584 103 TYR C O 1
ATOM 3191 N N . GLN C 1 13 ? -30.70762 16.87790 -23.03085 1.000 42.67344 104 GLN C N 1
ATOM 3192 C CA . GLN C 1 13 ? -30.47106 15.54457 -22.49333 1.000 48.42646 104 GLN C CA 1
ATOM 3193 C C . GLN C 1 13 ? -31.37050 15.22723 -21.30904 1.000 50.86988 104 GLN C C 1
ATOM 3194 O O . GLN C 1 13 ? -31.63017 14.04339 -21.04594 1.000 53.43854 104 GLN C O 1
ATOM 3200 N N . GLY C 1 14 ? -31.86923 16.24664 -20.60737 1.000 42.39338 105 GLY C N 1
ATOM 3201 C CA . GLY C 1 14 ? -32.86098 16.02410 -19.57228 1.000 37.89583 105 GLY C CA 1
ATOM 3202 C C . GLY C 1 14 ? -32.26282 15.36606 -18.35478 1.000 40.27950 105 GLY C C 1
ATOM 3203 O O . GLY C 1 14 ? -31.07042 15.07703 -18.27953 1.000 44.15247 105 GLY C O 1
ATOM 3204 N N . SER C 1 15 ? -33.13597 15.10833 -17.38152 1.000 41.46611 106 SER C N 1
ATOM 3205 C CA . SER C 1 15 ? -32.69888 14.53008 -16.11574 1.000 46.02336 106 SER C CA 1
ATOM 3206 C C . SER C 1 15 ? -32.36069 13.04953 -16.23090 1.000 50.08344 106 SER C C 1
ATOM 3207 O O . SER C 1 15 ? -31.87475 12.46069 -15.25678 1.000 55.11926 106 SER C O 1
ATOM 3210 N N . TYR C 1 16 ? -32.59181 12.43118 -17.38782 1.000 50.60244 107 TYR C N 1
ATOM 3211 C CA . TYR C 1 16 ? -32.21837 11.03899 -17.58906 1.000 52.03894 107 TYR C CA 1
ATOM 3212 C C . TYR C 1 16 ? -30.94661 10.88349 -18.40956 1.000 48.71172 107 TYR C C 1
ATOM 3213 O O . TYR C 1 16 ? -30.40516 9.77565 -18.48415 1.000 48.74667 107 TYR C O 1
ATOM 3222 N N . GLY C 1 17 ? -30.43217 11.96808 -18.97835 1.000 48.11173 108 GLY C N 1
ATOM 3223 C CA . GLY C 1 17 ? -29.19248 11.90593 -19.72829 1.000 51.62767 108 GLY C CA 1
ATOM 3224 C C . GLY C 1 17 ? -29.37088 11.15464 -21.02882 1.000 49.62380 108 GLY C C 1
ATOM 3225 O O . GLY C 1 17 ? -28.77294 10.09344 -21.22725 1.000 51.08870 108 GLY C O 1
ATOM 3226 N N . PHE C 1 18 ? -30.17481 11.70684 -21.93097 1.000 42.36606 109 PHE C N 1
ATOM 3227 C CA . PHE C 1 18 ? -30.68277 10.97452 -23.08342 1.000 42.93651 109 PHE C CA 1
ATOM 3228 C C . PHE C 1 18 ? -29.94932 11.42942 -24.34245 1.000 41.89995 109 PHE C C 1
ATOM 3229 O O . PHE C 1 18 ? -30.10834 12.57494 -24.77402 1.000 47.28916 109 PHE C O 1
ATOM 3237 N N . ARG C 1 19 ? -29.16823 10.53117 -24.94851 1.000 40.31844 110 ARG C N 1
ATOM 3238 C CA . ARG C 1 19 ? -28.45601 10.83621 -26.18663 1.000 36.49390 110 ARG C CA 1
ATOM 3239 C C . ARG C 1 19 ? -28.69553 9.74217 -27.22920 1.000 32.24943 110 ARG C C 1
ATOM 3240 O O . ARG C 1 19 ? -29.09186 8.61964 -26.90103 1.000 33.49248 110 ARG C O 1
ATOM 3248 N N . LEU C 1 20 ? -28.44374 10.07537 -28.50240 1.000 31.08167 111 LEU C N 1
ATOM 3249 C CA . LEU C 1 20 ? -28.64416 9.14998 -29.62330 1.000 29.93246 111 LEU C CA 1
ATOM 3250 C C . LEU C 1 20 ? -27.34381 8.45616 -30.01644 1.000 30.09029 111 LEU C C 1
ATOM 3251 O O . LEU C 1 20 ? -26.28213 9.08380 -30.05986 1.000 29.75631 111 LEU C O 1
ATOM 3256 N N . GLY C 1 21 ? -27.44442 7.16288 -30.34409 1.000 30.07492 112 GLY C N 1
ATOM 3257 C CA . GLY C 1 21 ? -26.34169 6.40730 -30.90403 1.000 26.34172 112 GLY C CA 1
ATOM 3258 C C . GLY C 1 21 ? -26.69897 5.82215 -32.26459 1.000 22.93686 112 GLY C C 1
ATOM 3259 O O . GLY C 1 21 ? -27.87836 5.76165 -32.66614 1.000 24.28620 112 GLY C O 1
ATOM 3260 N N . PHE C 1 22 ? -25.66038 5.38104 -32.97074 1.000 25.06678 113 PHE C N 1
ATOM 3261 C CA . PHE C 1 22 ? -25.78278 4.89861 -34.33914 1.000 22.83816 113 PHE C CA 1
ATOM 3262 C C . PHE C 1 22 ? -24.77918 3.78711 -34.57855 1.000 21.87298 113 PHE C C 1
ATOM 3263 O O . PHE C 1 22 ? -23.70576 3.76698 -33.97583 1.000 25.94179 113 PHE C O 1
ATOM 3271 N N . LEU C 1 23 ? -25.15213 2.84518 -35.44566 1.000 27.25210 114 LEU C N 1
ATOM 3272 C CA . LEU C 1 23 ? -24.20601 1.83465 -35.90202 1.000 29.04004 114 LEU C CA 1
ATOM 3273 C C . LEU C 1 23 ? -23.02094 2.49437 -36.60306 1.000 31.08414 114 LEU C C 1
ATOM 3274 O O . LEU C 1 23 ? -23.16532 3.47523 -37.34758 1.000 24.97244 114 LEU C O 1
ATOM 3279 N N . HIS C 1 24 ? -21.83877 1.95264 -36.35344 1.000 32.43654 115 HIS C N 1
ATOM 3280 C CA . HIS C 1 24 ? -20.62881 2.39196 -37.03659 1.000 32.63122 115 HIS C CA 1
ATOM 3281 C C . HIS C 1 24 ? -20.40625 1.43182 -38.21153 1.000 32.32799 115 HIS C C 1
ATOM 3282 O O . HIS C 1 24 ? -19.71624 0.41751 -38.08797 1.000 35.17558 115 HIS C O 1
ATOM 3289 N N . SER C 1 25 ? -20.97201 1.76960 -39.37820 1.000 25.66056 116 SER C N 1
ATOM 3290 C CA . SER C 1 25 ? -21.10713 0.80352 -40.45697 1.000 28.73320 116 SER C CA 1
ATOM 3291 C C . SER C 1 25 ? -20.20009 1.04348 -41.66421 1.000 33.28671 116 SER C C 1
ATOM 3292 O O . SER C 1 25 ? -20.11247 0.17408 -42.54135 1.000 27.12017 116 SER C O 1
ATOM 3295 N N . GLY C 1 26 ? -19.54292 2.17241 -41.76210 1.000 29.94786 117 GLY C N 1
ATOM 3296 C CA . GLY C 1 26 ? -18.71920 2.37194 -42.93530 1.000 28.60782 117 GLY C CA 1
ATOM 3297 C C . GLY C 1 26 ? -19.54746 2.78319 -44.12985 1.000 31.12076 117 GLY C C 1
ATOM 3298 O O . GLY C 1 26 ? -20.75778 3.02154 -44.04038 1.000 33.19821 117 GLY C O 1
ATOM 3299 N N . THR C 1 27 ? -18.87230 2.86041 -45.28097 1.000 31.36297 118 THR C N 1
ATOM 3300 C CA . THR C 1 27 ? -19.49512 3.35237 -46.50737 1.000 34.23072 118 THR C CA 1
ATOM 3301 C C . THR C 1 27 ? -19.29242 2.40345 -47.67581 1.000 40.86562 118 THR C C 1
ATOM 3302 O O . THR C 1 27 ? -19.34755 2.85069 -48.83156 1.000 45.41072 118 THR C O 1
ATOM 3306 N N . ALA C 1 28 ? -19.01601 1.12520 -47.41317 1.000 39.81790 119 ALA C N 1
ATOM 3307 C CA . ALA C 1 28 ? -18.99488 0.13701 -48.48602 1.000 38.49126 119 ALA C CA 1
ATOM 3308 C C . ALA C 1 28 ? -20.34057 0.12140 -49.20174 1.000 43.74415 119 ALA C C 1
ATOM 3309 O O . ALA C 1 28 ? -21.38480 0.43429 -48.61525 1.000 39.28184 119 ALA C O 1
ATOM 3311 N N . LYS C 1 29 ? -20.30035 -0.22400 -50.49555 1.000 45.91647 120 LYS C N 1
ATOM 3312 C CA . LYS C 1 29 ? -21.51823 -0.31038 -51.29696 1.000 42.33601 120 LYS C CA 1
ATOM 3313 C C . LYS C 1 29 ? -22.58381 -1.14291 -50.59668 1.000 47.16178 120 LYS C C 1
ATOM 3314 O O . LYS C 1 29 ? -23.78190 -0.86117 -50.71403 1.000 42.77137 120 LYS C O 1
ATOM 3318 N N . SER C 1 30 ? -22.14757 -2.14591 -49.82921 1.000 48.66780 121 SER C N 1
ATOM 3319 C CA . SER C 1 30 ? -23.03226 -3.08870 -49.14924 1.000 50.87469 121 SER C CA 1
ATOM 3320 C C . SER C 1 30 ? -24.03950 -2.42531 -48.20351 1.000 52.40239 121 SER C C 1
ATOM 3321 O O . SER C 1 30 ? -25.10376 -2.99655 -47.93380 1.000 54.16736 121 SER C O 1
ATOM 3324 N N . VAL C 1 31 ? -23.71885 -1.26218 -47.64910 1.000 50.62588 122 VAL C N 1
ATOM 3325 C CA . VAL C 1 31 ? -24.41837 -0.78695 -46.45972 1.000 50.38134 122 VAL C CA 1
ATOM 3326 C C . VAL C 1 31 ? -25.69786 -0.05565 -46.85811 1.000 47.92859 122 VAL C C 1
ATOM 3327 O O . VAL C 1 31 ? -25.69499 0.84513 -47.71061 1.000 46.66756 122 VAL C O 1
ATOM 3331 N N . THR C 1 32 ? -26.80937 -0.49333 -46.27202 1.000 49.06211 123 THR C N 1
ATOM 3332 C CA . THR C 1 32 ? -28.10561 0.10935 -46.51788 1.000 46.53681 123 THR C CA 1
ATOM 3333 C C . THR C 1 32 ? -28.35531 1.31121 -45.62348 1.000 45.37613 123 THR C C 1
ATOM 3334 O O . THR C 1 32 ? -29.25208 2.10985 -45.91246 1.000 46.79526 123 THR C O 1
ATOM 3338 N N . CYS C 1 33 ? -27.55002 1.47979 -44.58112 1.000 44.20349 124 CYS C N 1
ATOM 3339 C CA . CYS C 1 33 ? -27.78269 2.50026 -43.57137 1.000 41.90418 124 CYS C CA 1
ATOM 3340 C C . CYS C 1 33 ? -26.45170 2.86301 -42.93109 1.000 39.99205 124 CYS C C 1
ATOM 3341 O O . CYS C 1 33 ? -25.80141 2.01314 -42.31329 1.000 41.28457 124 CYS C O 1
ATOM 3344 N N . THR C 1 34 ? -26.05692 4.12049 -43.05880 1.000 33.98271 125 THR C N 1
ATOM 3345 C CA . THR C 1 34 ? -24.84501 4.58119 -42.41272 1.000 31.78185 125 THR C CA 1
ATOM 3346 C C . THR C 1 34 ? -25.00455 6.04141 -42.00197 1.000 30.04154 125 THR C C 1
ATOM 3347 O O . THR C 1 34 ? -25.59999 6.84211 -42.72517 1.000 35.03203 125 THR C O 1
ATOM 3351 N N . TYR C 1 35 ? -24.47125 6.36606 -40.83227 1.000 25.70060 126 TYR C N 1
ATOM 3352 C CA . TYR C 1 35 ? -24.54246 7.68102 -40.22430 1.000 26.70422 126 TYR C CA 1
ATOM 3353 C C . TYR C 1 35 ? -23.16868 8.32899 -40.19814 1.000 28.88823 126 TYR C C 1
ATOM 3354 O O . TYR C 1 35 ? -22.16747 7.67071 -39.89916 1.000 33.37809 126 TYR C O 1
ATOM 3363 N N . SER C 1 36 ? -23.14838 9.63866 -40.47140 1.000 29.50568 127 SER C N 1
ATOM 3364 C CA . SER C 1 36 ? -21.93974 10.43983 -40.53246 1.000 31.48587 127 SER C CA 1
ATOM 3365 C C . SER C 1 36 ? -21.77478 11.17080 -39.21802 1.000 28.45631 127 SER C C 1
ATOM 3366 O O . SER C 1 36 ? -22.62586 11.99521 -38.88542 1.000 28.29341 127 SER C O 1
ATOM 3369 N N . PRO C 1 37 ? -20.73926 10.89514 -38.42910 1.000 31.39617 128 PRO C N 1
ATOM 3370 C CA . PRO C 1 37 ? -20.51094 11.73305 -37.24111 1.000 28.15599 128 PRO C CA 1
ATOM 3371 C C . PRO C 1 37 ? -20.21999 13.17742 -37.60239 1.000 34.51590 128 PRO C C 1
ATOM 3372 O O . PRO C 1 37 ? -20.71509 14.08920 -36.92655 1.000 35.99438 128 PRO C O 1
ATOM 3376 N N . ALA C 1 38 ? -19.45415 13.41539 -38.67268 1.000 34.71597 129 ALA C N 1
ATOM 3377 C CA . ALA C 1 38 ? -19.06397 14.77753 -39.01875 1.000 32.84520 129 ALA C CA 1
ATOM 3378 C C . ALA C 1 38 ? -20.27711 15.63059 -39.34457 1.000 35.83805 129 ALA C C 1
ATOM 3379 O O . ALA C 1 38 ? -20.44239 16.72994 -38.80234 1.000 41.41276 129 ALA C O 1
ATOM 3381 N N . LEU C 1 39 ? -21.13317 15.14308 -40.23964 1.000 34.75552 130 LEU C N 1
ATOM 3382 C CA . LEU C 1 39 ? -22.30590 15.88730 -40.67161 1.000 32.53930 130 LEU C CA 1
ATOM 3383 C C . LEU C 1 39 ? -23.48022 15.77598 -39.69477 1.000 33.02171 130 LEU C C 1
ATOM 3384 O O . LEU C 1 39 ? -24.40263 16.58661 -39.78018 1.000 32.99189 130 LEU C O 1
ATOM 3389 N N . ASN C 1 40 ? -23.43062 14.83823 -38.73779 1.000 34.75431 131 ASN C N 1
ATOM 3390 C CA . ASN C 1 40 ? -24.58476 14.39760 -37.92749 1.000 33.76835 131 ASN C CA 1
ATOM 3391 C C . ASN C 1 40 ? -25.75649 13.98187 -38.80753 1.000 35.17329 131 ASN C C 1
ATOM 3392 O O . ASN C 1 40 ? -26.88072 14.45948 -38.65173 1.000 37.09823 131 ASN C O 1
ATOM 3397 N N . LYS C 1 41 ? -25.49293 13.06469 -39.73243 1.000 33.30043 132 LYS C N 1
ATOM 3398 C CA . LYS C 1 41 ? -26.41002 12.81811 -40.82963 1.000 32.40026 132 LYS C CA 1
ATOM 3399 C C . LYS C 1 41 ? -26.50699 11.32118 -41.05697 1.000 34.66299 132 LYS C C 1
ATOM 3400 O O . LYS C 1 41 ? -25.49953 10.65340 -41.33196 1.000 29.44360 132 LYS C O 1
ATOM 3406 N N . MET C 1 42 ? -27.71600 10.80083 -40.93918 1.000 31.98549 133 MET C N 1
ATOM 3407 C CA . MET C 1 42 ? -27.97606 9.41598 -41.27891 1.000 35.64621 133 MET C CA 1
ATOM 3408 C C . MET C 1 42 ? -28.28717 9.31712 -42.76657 1.000 41.24254 133 MET C C 1
ATOM 3409 O O . MET C 1 42 ? -29.09921 10.08742 -43.29211 1.000 36.46879 133 MET C O 1
ATOM 3414 N N . PHE C 1 43 ? -27.62530 8.38003 -43.43911 1.000 41.15584 134 PHE C N 1
ATOM 3415 C CA . PHE C 1 43 ? -27.87976 8.07074 -44.83485 1.000 40.76005 134 PHE C CA 1
ATOM 3416 C C . PHE C 1 43 ? -28.44648 6.66701 -44.87202 1.000 40.27660 134 PHE C C 1
ATOM 3417 O O . PHE C 1 43 ? -27.77600 5.72571 -44.42560 1.000 38.04482 134 PHE C O 1
ATOM 3425 N N . CYS C 1 44 ? -29.67046 6.51677 -45.38530 1.000 38.55720 135 CYS C N 1
ATOM 3426 C CA . CYS C 1 44 ? -30.19152 5.16501 -45.49494 1.000 42.85110 135 CYS C CA 1
ATOM 3427 C C . CYS C 1 44 ? -31.19188 5.06845 -46.63685 1.000 41.03069 135 CYS C C 1
ATOM 3428 O O . CYS C 1 44 ? -31.45169 6.03085 -47.36054 1.000 41.55062 135 CYS C O 1
ATOM 3431 N N . GLN C 1 45 ? -31.71916 3.87269 -46.81954 1.000 39.58473 136 GLN C N 1
ATOM 3432 C CA . GLN C 1 45 ? -32.41068 3.50878 -48.03768 1.000 42.52382 136 GLN C CA 1
ATOM 3433 C C . GLN C 1 45 ? -33.88542 3.32563 -47.74303 1.000 37.29193 136 GLN C C 1
ATOM 3434 O O . GLN C 1 45 ? -34.24267 2.77009 -46.70297 1.000 39.45028 136 GLN C O 1
ATOM 3440 N N . LEU C 1 46 ? -34.72686 3.77192 -48.67871 1.000 33.01007 137 LEU C N 1
ATOM 3441 C CA . LEU C 1 46 ? -36.17984 3.61480 -48.58615 1.000 43.13692 137 LEU C CA 1
ATOM 3442 C C . LEU C 1 46 ? -36.59000 2.20805 -48.13757 1.000 41.55915 137 LEU C C 1
ATOM 3443 O O . LEU C 1 46 ? -36.30665 1.22167 -48.81656 1.000 41.80438 137 LEU C O 1
ATOM 3448 N N . ALA C 1 47 ? -37.26532 2.11955 -46.99004 1.000 44.99852 138 ALA C N 1
ATOM 3449 C CA . ALA C 1 47 ? -37.82798 0.89047 -46.40332 1.000 47.90097 138 ALA C CA 1
ATOM 3450 C C . ALA C 1 47 ? -36.77084 -0.10562 -45.93445 1.000 44.27142 138 ALA C C 1
ATOM 3451 O O . ALA C 1 47 ? -37.12860 -1.21348 -45.51508 1.000 47.29692 138 ALA C O 1
ATOM 3453 N N . LYS C 1 48 ? -35.49042 0.23928 -45.98858 1.000 40.23902 139 LYS C N 1
ATOM 3454 C CA . LYS C 1 48 ? -34.49329 -0.53184 -45.27333 1.000 36.53051 139 LYS C CA 1
ATOM 3455 C C . LYS C 1 48 ? -34.46174 -0.09845 -43.80625 1.000 44.04946 139 LYS C C 1
ATOM 3456 O O . LYS C 1 48 ? -34.98901 0.95429 -43.42570 1.000 43.38343 139 LYS C O 1
ATOM 3462 N N . THR C 1 49 ? -33.85219 -0.93794 -42.97612 1.000 41.07161 140 THR C N 1
ATOM 3463 C CA . THR C 1 49 ? -33.78592 -0.69320 -41.54293 1.000 40.78683 140 THR C CA 1
ATOM 3464 C C . THR C 1 49 ? -32.74524 0.38042 -41.25875 1.000 42.33537 140 THR C C 1
ATOM 3465 O O . THR C 1 49 ? -31.56796 0.21891 -41.59412 1.000 48.65697 140 THR C O 1
ATOM 3469 N N . CYS C 1 50 ? -33.17354 1.47286 -40.63554 1.000 43.21160 141 CYS C N 1
ATOM 3470 C CA . CYS C 1 50 ? -32.24695 2.48616 -40.13196 1.000 48.03531 141 CYS C CA 1
ATOM 3471 C C . CYS C 1 50 ? -32.22371 2.38238 -38.59843 1.000 46.68401 141 CYS C C 1
ATOM 3472 O O . CYS C 1 50 ? -33.14575 2.85670 -37.91745 1.000 42.60022 141 CYS C O 1
ATOM 3475 N N . PRO C 1 51 ? -31.23168 1.72883 -38.00785 1.000 43.95749 142 PRO C N 1
ATOM 3476 C CA . PRO C 1 51 ? -31.22633 1.57211 -36.54985 1.000 40.41634 142 PRO C CA 1
ATOM 3477 C C . PRO C 1 51 ? -30.86696 2.88118 -35.86651 1.000 33.21542 142 PRO C C 1
ATOM 3478 O O . PRO C 1 51 ? -30.03229 3.64606 -36.35537 1.000 36.41439 142 PRO C O 1
ATOM 3482 N N . VAL C 1 52 ? -31.52351 3.13901 -34.73500 1.000 28.56424 143 VAL C N 1
ATOM 3483 C CA . VAL C 1 52 ? -31.24255 4.29791 -33.89313 1.000 28.68501 143 VAL C CA 1
ATOM 3484 C C . VAL C 1 52 ? -31.24413 3.84157 -32.44161 1.000 26.90007 143 VAL C C 1
ATOM 3485 O O . VAL C 1 52 ? -32.25017 3.33429 -31.94858 1.000 21.75218 143 VAL C O 1
ATOM 3489 N N . GLN C 1 53 ? -30.13502 4.04701 -31.75338 1.000 28.98200 144 GLN C N 1
ATOM 3490 C CA . GLN C 1 53 ? -29.99694 3.62317 -30.37513 1.000 27.93409 144 GLN C CA 1
ATOM 3491 C C . GLN C 1 53 ? -30.39497 4.74188 -29.41867 1.000 26.02390 144 GLN C C 1
ATOM 3492 O O . GLN C 1 53 ? -30.10928 5.91631 -29.65911 1.000 27.50129 144 GLN C O 1
ATOM 3498 N N . LEU C 1 54 ? -31.05618 4.37445 -28.32904 1.000 29.44664 145 LEU C N 1
ATOM 3499 C CA . LEU C 1 54 ? -31.46974 5.32556 -27.30000 1.000 29.02046 145 LEU C CA 1
ATOM 3500 C C . LEU C 1 54 ? -30.59931 5.09065 -26.08315 1.000 31.03505 145 LEU C C 1
ATOM 3501 O O . LEU C 1 54 ? -30.63646 4.00891 -25.48904 1.000 34.32001 145 LEU C O 1
ATOM 3506 N N . TRP C 1 55 ? -29.80001 6.08353 -25.73470 1.000 34.87993 146 TRP C N 1
ATOM 3507 C CA . TRP C 1 55 ? -28.83530 5.97020 -24.65322 1.000 35.24923 146 TRP C CA 1
ATOM 3508 C C . TRP C 1 55 ? -29.24455 6.88635 -23.50353 1.000 38.49950 146 TRP C C 1
ATOM 3509 O O . TRP C 1 55 ? -29.43496 8.09807 -23.69657 1.000 34.83509 146 TRP C O 1
ATOM 3520 N N . VAL C 1 56 ? -29.37321 6.30357 -22.31773 1.000 37.77369 147 VAL C N 1
ATOM 3521 C CA . VAL C 1 56 ? -29.69918 7.02595 -21.09731 1.000 44.49097 147 VAL C CA 1
ATOM 3522 C C . VAL C 1 56 ? -28.58969 6.80479 -20.07469 1.000 52.07303 147 VAL C C 1
ATOM 3523 O O . VAL C 1 56 ? -27.84094 5.82141 -20.13238 1.000 54.70480 147 VAL C O 1
ATOM 3527 N N . ASP C 1 57 ? -28.47589 7.74220 -19.13714 1.000 53.33038 148 ASP C N 1
ATOM 3528 C CA . ASP C 1 57 ? -27.63448 7.54129 -17.96423 1.000 49.91440 148 ASP C CA 1
ATOM 3529 C C . ASP C 1 57 ? -28.40007 6.87889 -16.82245 1.000 49.43615 148 ASP C C 1
ATOM 3530 O O . ASP C 1 57 ? -27.80434 6.13948 -16.03217 1.000 55.48765 148 ASP C O 1
ATOM 3535 N N . SER C 1 58 ? -29.71028 7.11856 -16.73407 1.000 49.69773 149 SER C N 1
ATOM 3536 C CA . SER C 1 58 ? -30.59567 6.49574 -15.75694 1.000 47.80762 149 SER C CA 1
ATOM 3537 C C . SER C 1 58 ? -31.90254 6.15193 -16.45862 1.000 47.81587 149 SER C C 1
ATOM 3538 O O . SER C 1 58 ? -32.23082 6.72177 -17.50059 1.000 53.58131 149 SER C O 1
ATOM 3541 N N . THR C 1 59 ? -32.65940 5.22101 -15.89023 1.000 42.13151 150 THR C N 1
ATOM 3542 C CA . THR C 1 59 ? -33.81368 4.68454 -16.60822 1.000 49.54197 150 THR C CA 1
ATOM 3543 C C . THR C 1 59 ? -35.06245 5.52123 -16.36451 1.000 49.79779 150 THR C C 1
ATOM 3544 O O . THR C 1 59 ? -35.47241 5.68357 -15.20683 1.000 45.82925 150 THR C O 1
ATOM 3548 N N . PRO C 1 60 ? -35.69502 6.04386 -17.40988 1.000 49.36065 151 PRO C N 1
ATOM 3549 C CA . PRO C 1 60 ? -37.00990 6.68897 -17.26534 1.000 47.85532 151 PRO C CA 1
ATOM 3550 C C . PRO C 1 60 ? -37.98734 5.76108 -16.57037 1.000 45.89619 151 PRO C C 1
ATOM 3551 O O . PRO C 1 60 ? -37.81988 4.53166 -16.60411 1.000 45.43733 151 PRO C O 1
ATOM 3555 N N . PRO C 1 61 ? -39.01626 6.30456 -15.93107 1.000 44.16439 152 PRO C N 1
ATOM 3556 C CA . PRO C 1 61 ? -40.02837 5.45035 -15.29629 1.000 47.68570 152 PRO C CA 1
ATOM 3557 C C . PRO C 1 61 ? -40.78354 4.65920 -16.35024 1.000 45.48103 152 PRO C C 1
ATOM 3558 O O . PRO C 1 61 ? -40.71660 4.99663 -17.54421 1.000 40.54714 152 PRO C O 1
ATOM 3562 N N . PRO C 1 62 ? -41.51437 3.60985 -15.95976 1.000 47.50940 153 PRO C N 1
ATOM 3563 C CA . PRO C 1 62 ? -42.26208 2.82947 -16.95483 1.000 39.20720 153 PRO C CA 1
ATOM 3564 C C . PRO C 1 62 ? -43.42333 3.64231 -17.49152 1.000 33.68608 153 PRO C C 1
ATOM 3565 O O . PRO C 1 62 ? -43.93445 4.55625 -16.84075 1.000 43.03712 153 PRO C O 1
ATOM 3569 N N . GLY C 1 63 ? -43.84609 3.29011 -18.69722 1.000 31.98729 154 GLY C N 1
ATOM 3570 C CA . GLY C 1 63 ? -44.78394 4.10081 -19.43389 1.000 22.69574 154 GLY C CA 1
ATOM 3571 C C . GLY C 1 63 ? -44.14780 5.26826 -20.13522 1.000 22.41660 154 GLY C C 1
ATOM 3572 O O . GLY C 1 63 ? -44.85567 6.04235 -20.79086 1.000 19.30591 154 GLY C O 1
ATOM 3573 N N . THR C 1 64 ? -42.83945 5.43798 -20.00107 1.000 23.10731 155 THR C N 1
ATOM 3574 C CA . THR C 1 64 ? -42.13763 6.38342 -20.85674 1.000 29.05254 155 THR C CA 1
ATOM 3575 C C . THR C 1 64 ? -42.27979 5.98680 -22.32444 1.000 24.12103 155 THR C C 1
ATOM 3576 O O . THR C 1 64 ? -42.26980 4.80790 -22.67632 1.000 22.55625 155 THR C O 1
ATOM 3580 N N . ARG C 1 65 ? -42.41069 6.97620 -23.18527 1.000 27.53387 156 ARG C N 1
ATOM 3581 C CA . ARG C 1 65 ? -42.58751 6.72065 -24.59964 1.000 31.07632 156 ARG C CA 1
ATOM 3582 C C . ARG C 1 65 ? -41.50340 7.42244 -25.41108 1.000 30.04873 156 ARG C C 1
ATOM 3583 O O . ARG C 1 65 ? -40.84579 8.35865 -24.93762 1.000 25.59189 156 ARG C O 1
ATOM 3591 N N . VAL C 1 66 ? -41.33301 6.95207 -26.65113 1.000 32.25071 157 VAL C N 1
ATOM 3592 C CA . VAL C 1 66 ? -40.33959 7.48275 -27.58630 1.000 32.47777 157 VAL C CA 1
ATOM 3593 C C . VAL C 1 66 ? -41.03307 7.86641 -28.88085 1.000 29.27179 157 VAL C C 1
ATOM 3594 O O . VAL C 1 66 ? -41.60605 7.00833 -29.56057 1.000 27.18098 157 VAL C O 1
ATOM 3598 N N . ARG C 1 67 ? -40.94542 9.14090 -29.23543 1.000 28.45856 158 ARG C N 1
ATOM 3599 C CA . ARG C 1 67 ? -41.61849 9.70655 -30.39399 1.000 26.91959 158 ARG C CA 1
ATOM 3600 C C . ARG C 1 67 ? -40.57896 10.11805 -31.42407 1.000 21.44943 158 ARG C C 1
ATOM 3601 O O . ARG C 1 67 ? -39.46779 10.52970 -31.07277 1.000 23.78470 158 ARG C O 1
ATOM 3609 N N . ALA C 1 68 ? -40.91413 9.94186 -32.68807 1.000 22.14836 159 ALA C N 1
ATOM 3610 C CA . ALA C 1 68 ? -40.08391 10.41128 -33.78762 1.000 23.59635 159 ALA C CA 1
ATOM 3611 C C . ALA C 1 68 ? -40.97171 11.23337 -34.70631 1.000 22.48905 159 ALA C C 1
ATOM 3612 O O . ALA C 1 68 ? -42.14333 10.89974 -34.90387 1.000 24.48167 159 ALA C O 1
ATOM 3614 N N . MET C 1 69 ? -40.41575 12.31935 -35.23525 1.000 22.74778 160 MET C N 1
ATOM 3615 C CA . MET C 1 69 ? -41.12781 13.25534 -36.09728 1.000 23.50400 160 MET C CA 1
ATOM 3616 C C . MET C 1 69 ? -40.11499 13.93423 -37.01218 1.000 23.59986 160 MET C C 1
ATOM 3617 O O . MET C 1 69 ? -39.00957 14.24856 -36.58023 1.000 24.31589 160 MET C O 1
ATOM 3622 N N . ALA C 1 70 ? -40.46860 14.14723 -38.27151 1.000 25.00259 161 ALA C N 1
ATOM 3623 C CA . ALA C 1 70 ? -39.56944 14.80114 -39.21548 1.000 25.66115 161 ALA C CA 1
ATOM 3624 C C . ALA C 1 70 ? -40.03789 16.21863 -39.56742 1.000 26.78971 161 ALA C C 1
ATOM 3625 O O . ALA C 1 70 ? -41.23402 16.46928 -39.73327 1.000 26.11398 161 ALA C O 1
ATOM 3627 N N . ILE C 1 71 ? -39.08965 17.15043 -39.69855 1.000 27.10328 162 ILE C N 1
ATOM 3628 C CA . ILE C 1 71 ? -39.35568 18.47625 -40.25140 1.000 27.31273 162 ILE C CA 1
ATOM 3629 C C . ILE C 1 71 ? -38.28043 18.79315 -41.28701 1.000 28.06768 162 ILE C C 1
ATOM 3630 O O . ILE C 1 71 ? -37.26035 18.11430 -41.37992 1.000 35.40593 162 ILE C O 1
ATOM 3635 N N . TYR C 1 72 ? -38.51636 19.84285 -42.06753 1.000 33.01143 163 TYR C N 1
ATOM 3636 C CA . TYR C 1 72 ? -37.56646 20.28385 -43.09102 1.000 34.55882 163 TYR C CA 1
ATOM 3637 C C . TYR C 1 72 ? -36.45345 21.12201 -42.46692 1.000 37.71236 163 TYR C C 1
ATOM 3638 O O . TYR C 1 72 ? -36.71268 21.99723 -41.63649 1.000 40.92447 163 TYR C O 1
ATOM 3647 N N . LYS C 1 73 ? -35.20904 20.86009 -42.87077 1.000 42.68947 164 LYS C N 1
ATOM 3648 C CA . LYS C 1 73 ? -34.09248 21.58610 -42.27315 1.000 42.16175 164 LYS C CA 1
ATOM 3649 C C . LYS C 1 73 ? -34.12270 23.06629 -42.63645 1.000 45.62015 164 LYS C C 1
ATOM 3650 O O . LYS C 1 73 ? -33.89748 23.91856 -41.76967 1.000 51.85297 164 LYS C O 1
ATOM 3656 N N . GLN C 1 74 ? -34.40254 23.40001 -43.89476 1.000 36.85155 165 GLN C N 1
ATOM 3657 C CA . GLN C 1 74 ? -34.28017 24.79123 -44.32233 1.000 41.72424 165 GLN C CA 1
ATOM 3658 C C . GLN C 1 74 ? -35.35141 25.67967 -43.68729 1.000 44.18247 165 GLN C C 1
ATOM 3659 O O . GLN C 1 74 ? -36.51992 25.30551 -43.58552 1.000 41.82521 165 GLN C O 1
ATOM 3665 N N . SER C 1 75 ? -34.93317 26.86967 -43.26364 1.000 49.23901 166 SER C N 1
ATOM 3666 C CA . SER C 1 75 ? -35.80484 27.97822 -42.88446 1.000 42.87563 166 SER C CA 1
ATOM 3667 C C . SER C 1 75 ? -37.11984 28.06431 -43.66037 1.000 47.68718 166 SER C C 1
ATOM 3668 O O . SER C 1 75 ? -38.20158 28.07873 -43.05992 1.000 46.40328 166 SER C O 1
ATOM 3671 N N . GLN C 1 76 ? -37.04078 28.14067 -44.99447 1.000 47.29482 167 GLN C N 1
ATOM 3672 C CA . GLN C 1 76 ? -38.19838 28.50791 -45.80698 1.000 45.79497 167 GLN C CA 1
ATOM 3673 C C . GLN C 1 76 ? -39.27007 27.42521 -45.85515 1.000 42.86755 167 GLN C C 1
ATOM 3674 O O . GLN C 1 76 ? -40.36532 27.67836 -46.37830 1.000 47.58332 167 GLN C O 1
ATOM 3680 N N . HIS C 1 77 ? -38.99761 26.23467 -45.34797 1.000 37.74110 168 HIS C N 1
ATOM 3681 C CA . HIS C 1 77 ? -39.92155 25.13025 -45.52863 1.000 35.34947 168 HIS C CA 1
ATOM 3682 C C . HIS C 1 77 ? -40.35850 24.52636 -44.21213 1.000 33.66139 168 HIS C C 1
ATOM 3683 O O . HIS C 1 77 ? -41.14860 23.57401 -44.21258 1.000 31.93502 168 HIS C O 1
ATOM 3690 N N . MET C 1 78 ? -39.86951 25.05194 -43.09051 1.000 34.76479 169 MET C N 1
ATOM 3691 C CA . MET C 1 78 ? -40.15568 24.42855 -41.81264 1.000 30.30716 169 MET C CA 1
ATOM 3692 C C . MET C 1 78 ? -41.64479 24.22959 -41.60032 1.000 26.64760 169 MET C C 1
ATOM 3693 O O . MET C 1 78 ? -42.06084 23.16047 -41.16821 1.000 36.54805 169 MET C O 1
ATOM 3698 N N . THR C 1 79 ? -42.47455 25.21477 -41.93971 1.000 28.84595 170 THR C N 1
ATOM 3699 C CA . THR C 1 79 ? -43.88820 25.02828 -41.62846 1.000 29.88008 170 THR C CA 1
ATOM 3700 C C . THR C 1 79 ? -44.60590 24.04346 -42.56281 1.000 30.41992 170 THR C C 1
ATOM 3701 O O . THR C 1 79 ? -45.79710 23.76883 -42.34833 1.000 30.29184 170 THR C O 1
ATOM 3705 N N . GLU C 1 80 ? -43.93637 23.51534 -43.58295 1.000 30.38957 171 GLU C N 1
ATOM 3706 C CA . GLU C 1 80 ? -44.51094 22.45022 -44.39447 1.000 35.49971 171 GLU C CA 1
ATOM 3707 C C . GLU C 1 80 ? -44.44107 21.11534 -43.63845 1.000 32.90506 171 GLU C C 1
ATOM 3708 O O . GLU C 1 80 ? -43.50067 20.84612 -42.88450 1.000 29.12872 171 GLU C O 1
ATOM 3714 N N . VAL C 1 81 ? -45.46787 20.29558 -43.79852 1.000 32.84811 172 VAL C N 1
ATOM 3715 C CA . VAL C 1 81 ? -45.52906 19.02821 -43.08165 1.000 36.06956 172 VAL C CA 1
ATOM 3716 C C . VAL C 1 81 ? -44.84546 17.96659 -43.92623 1.000 31.09515 172 VAL C C 1
ATOM 3717 O O . VAL C 1 81 ? -45.21822 17.75562 -45.08646 1.000 28.52524 172 VAL C O 1
ATOM 3721 N N . VAL C 1 82 ? -43.83303 17.31755 -43.35113 1.000 28.36027 173 VAL C N 1
ATOM 3722 C CA . VAL C 1 82 ? -43.15535 16.20975 -44.02191 1.000 28.02714 173 VAL C CA 1
ATOM 3723 C C . VAL C 1 82 ? -44.11936 15.03727 -44.16680 1.000 29.70718 173 VAL C C 1
ATOM 3724 O O . VAL C 1 82 ? -44.54828 14.44206 -43.17776 1.000 30.20353 173 VAL C O 1
ATOM 3728 N N . ARG C 1 83 ? -44.46712 14.69973 -45.40477 1.000 31.05718 174 ARG C N 1
ATOM 3729 C CA . ARG C 1 83 ? -45.35412 13.59436 -45.69960 1.000 31.59282 174 ARG C CA 1
ATOM 3730 C C . ARG C 1 83 ? -44.83166 12.88429 -46.94131 1.000 36.43579 174 ARG C C 1
ATOM 3731 O O . ARG C 1 83 ? -44.01377 13.42476 -47.68534 1.000 32.12894 174 ARG C O 1
ATOM 3739 N N . ARG C 1 84 ? -45.30297 11.65413 -47.15527 1.000 33.21743 175 ARG C N 1
ATOM 3740 C CA . ARG C 1 84 ? -44.88011 10.88985 -48.31563 1.000 33.37975 175 ARG C CA 1
ATOM 3741 C C . ARG C 1 84 ? -45.38115 11.52078 -49.61293 1.000 43.62492 175 ARG C C 1
ATOM 3742 O O . ARG C 1 84 ? -46.44041 12.15593 -49.65262 1.000 43.25666 175 ARG C O 1
ATOM 3750 N N . CYS C 1 85 ? -44.59772 11.33206 -50.69414 1.000 42.06414 176 CYS C N 1
ATOM 3751 C CA . CYS C 1 85 ? -44.97867 11.82566 -52.01242 1.000 43.33995 176 CYS C CA 1
ATOM 3752 C C . CYS C 1 85 ? -46.26823 11.13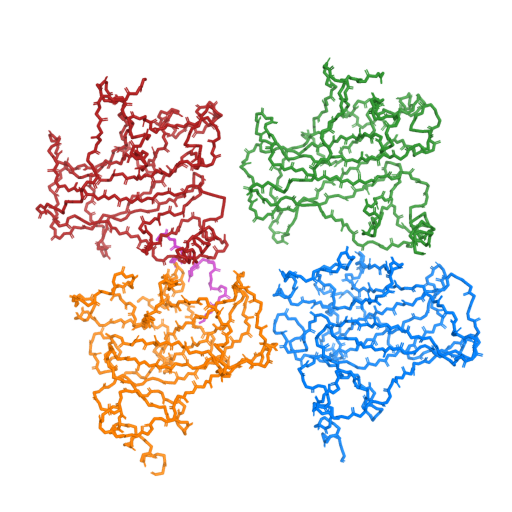630 -52.47059 1.000 45.60079 176 CYS C C 1
ATOM 3753 O O . CYS C 1 85 ? -46.62760 10.08098 -51.93908 1.000 49.70006 176 CYS C O 1
ATOM 3756 N N . PRO C 1 86 ? -46.99293 11.70454 -53.45639 1.000 46.16887 177 PRO C N 1
ATOM 3757 C CA . PRO C 1 86 ? -48.29434 11.08824 -53.81449 1.000 41.39067 177 PRO C CA 1
ATOM 3758 C C . PRO C 1 86 ? -48.14238 9.65134 -54.27961 1.000 40.04358 177 PRO C C 1
ATOM 3759 O O . PRO C 1 86 ? -48.95353 8.78941 -53.91800 1.000 39.74364 177 PRO C O 1
ATOM 3763 N N . HIS C 1 87 ? -47.07777 9.36786 -55.02887 1.000 37.76898 178 HIS C N 1
ATOM 3764 C CA . HIS C 1 87 ? -46.85000 8.02134 -55.53075 1.000 42.24352 178 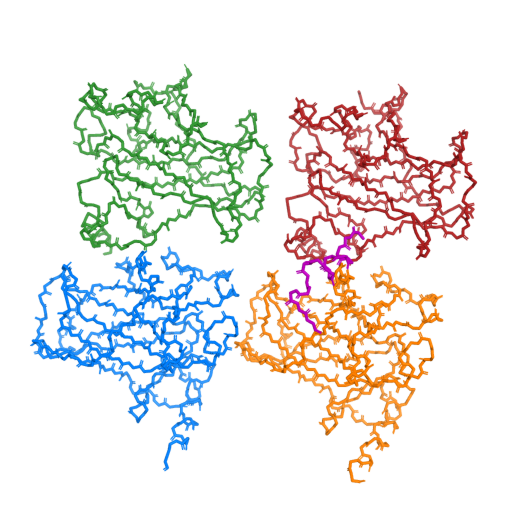HIS C CA 1
ATOM 3765 C C . HIS C 1 87 ? -46.68933 7.02453 -54.38668 1.000 40.41594 178 HIS C C 1
ATOM 3766 O O . HIS C 1 87 ? -47.37154 5.99566 -54.34997 1.000 35.59205 178 HIS C O 1
ATOM 3773 N N . HIS C 1 88 ? -45.78665 7.30587 -53.44325 1.000 38.29520 179 HIS C N 1
ATOM 3774 C CA . HIS C 1 88 ? -45.55979 6.33875 -52.37204 1.000 44.72947 179 HIS C CA 1
ATOM 3775 C C . HIS C 1 88 ? -46.76220 6.23494 -51.44713 1.000 46.34698 179 HIS C C 1
ATOM 3776 O O . HIS C 1 88 ? -47.03710 5.15801 -50.90342 1.000 44.98443 179 HIS C O 1
ATOM 3783 N N . GLU C 1 89 ? -47.47881 7.33967 -51.25356 1.000 44.33071 180 GLU C N 1
ATOM 3784 C CA . GLU C 1 89 ? -48.72686 7.28952 -50.50616 1.000 45.68586 180 GLU C CA 1
ATOM 3785 C C . GLU C 1 89 ? -49.64582 6.21140 -51.06747 1.000 44.72464 180 GLU C C 1
ATOM 3786 O O . GLU C 1 89 ? -50.15141 5.36031 -50.32479 1.000 47.60041 180 GLU C O 1
ATOM 3792 N N . ARG C 1 90 ? -49.84049 6.21029 -52.38947 1.000 48.05643 181 ARG C N 1
ATOM 3793 C CA . ARG C 1 90 ? -50.80564 5.33306 -53.05164 1.000 50.76631 181 ARG C CA 1
ATOM 3794 C C . ARG C 1 90 ? -50.25200 3.94976 -53.37131 1.000 50.79535 181 ARG C C 1
ATOM 3795 O O . ARG C 1 90 ? -50.96189 3.14429 -53.97821 1.000 53.82504 181 ARG C O 1
ATOM 3803 N N . CYS C 1 91 ? -49.02087 3.64276 -52.98682 1.000 50.67820 182 CYS C N 1
ATOM 3804 C CA . CYS C 1 91 ? -48.49338 2.33039 -53.31803 1.000 55.30636 182 CYS C CA 1
ATOM 3805 C C . CYS C 1 91 ? -48.78648 1.34466 -52.18956 1.000 60.96412 182 CYS C C 1
ATOM 3806 O O . CYS C 1 91 ? -49.03491 1.72700 -51.04200 1.000 59.02188 182 CYS C O 1
ATOM 3809 N N . SER C 1 92 ? -48.76563 0.06002 -52.54046 1.000 61.16405 183 SER C N 1
ATOM 3810 C CA . SER C 1 92 ? -49.07950 -1.02503 -51.61398 1.000 56.72649 183 SER C CA 1
ATOM 3811 C C . SER C 1 92 ? -47.83948 -1.47360 -50.84952 1.000 58.46934 183 SER C C 1
ATOM 3812 O O . SER C 1 92 ? -47.50169 -2.65227 -50.79676 1.000 63.94280 183 SER C O 1
ATOM 3815 N N . ASP C 1 93 ? -47.15290 -0.49393 -50.25934 1.000 62.48720 184 ASP C N 1
ATOM 3816 C CA . ASP C 1 93 ? -46.04715 -0.65625 -49.32204 1.000 57.17804 184 ASP C CA 1
ATOM 3817 C C . ASP C 1 93 ? -46.52631 -0.98678 -47.91307 1.000 57.96280 184 ASP C C 1
ATOM 3818 O O . ASP C 1 93 ? -45.69779 -1.09863 -47.00313 1.000 57.99894 184 ASP C O 1
ATOM 3823 N N . SER C 1 94 ? -47.83530 -1.13585 -47.71364 1.000 56.89248 185 SER C N 1
ATOM 3824 C CA . SER C 1 94 ? -48.41251 -1.16478 -46.37473 1.000 55.24577 185 SER C CA 1
ATOM 3825 C C . SER C 1 94 ? -47.86719 -2.31070 -45.51898 1.000 57.05112 185 SER C C 1
ATOM 3826 O O . SER C 1 94 ? -47.53689 -3.39349 -46.00960 1.000 55.38080 185 SER C O 1
ATOM 3829 N N . ASP C 1 95 ? -47.79298 -2.06360 -44.21117 1.000 54.88111 186 ASP C N 1
ATOM 3830 C CA . ASP C 1 95 ? -47.42919 -3.09609 -43.25134 1.000 53.61597 186 ASP C CA 1
ATOM 3831 C C . ASP C 1 95 ? -48.56823 -3.43618 -42.29926 1.000 54.94460 186 ASP C C 1
ATOM 3832 O O . ASP C 1 95 ? -48.33391 -4.08969 -41.27335 1.000 57.37242 186 ASP C O 1
ATOM 3837 N N . GLY C 1 96 ? -49.79461 -3.02161 -42.60616 1.000 53.32169 187 GLY C N 1
ATOM 3838 C CA . GLY C 1 96 ? -50.88692 -3.27878 -41.69476 1.000 45.00917 187 GLY C CA 1
ATOM 3839 C C . GLY C 1 96 ? -51.01927 -2.23782 -40.60345 1.000 45.61537 187 GLY C C 1
ATOM 3840 O O . GLY C 1 96 ? -52.14128 -1.88783 -40.23786 1.000 44.31432 187 GLY C O 1
ATOM 3841 N N . LEU C 1 97 ? -49.90643 -1.70817 -40.08844 1.000 48.96895 188 LEU C N 1
ATOM 3842 C CA . LEU C 1 97 ? -49.98991 -0.80614 -38.94732 1.000 45.52729 188 LEU C CA 1
ATOM 3843 C C . LEU C 1 97 ? -49.85633 0.67986 -39.28696 1.000 43.64861 188 LEU C C 1
ATOM 3844 O O . LEU C 1 97 ? -50.44054 1.50360 -38.58095 1.000 42.74007 188 LEU C O 1
ATOM 3849 N N . ALA C 1 98 ? -49.15087 1.07174 -40.35302 1.000 42.42517 189 ALA C N 1
ATOM 3850 C CA . ALA C 1 98 ? -48.85960 2.50482 -40.40295 1.000 40.58463 189 ALA C CA 1
ATOM 3851 C C . ALA C 1 98 ? -49.78729 3.24867 -41.35895 1.000 39.18371 189 ALA C C 1
ATOM 3852 O O . ALA C 1 98 ? -50.36603 2.66188 -42.27789 1.000 44.23401 189 ALA C O 1
ATOM 3854 N N . PRO C 1 99 ? -49.97614 4.54919 -41.14966 1.000 38.02409 190 PRO C N 1
ATOM 3855 C CA . PRO C 1 99 ? -50.77535 5.34555 -42.08111 1.000 39.35502 190 PRO C CA 1
ATOM 3856 C C . PRO C 1 99 ? -50.02408 5.60749 -43.37422 1.000 42.68916 190 PRO C C 1
ATOM 3857 O O . PRO C 1 99 ? -48.83486 5.96975 -43.35540 1.000 40.78459 190 PRO C O 1
ATOM 3861 N N . PRO C 1 100 ? -50.70147 5.49022 -44.52092 1.000 41.44238 191 PRO C N 1
ATOM 3862 C CA . PRO C 1 100 ? -49.98706 5.51790 -45.81589 1.000 40.16639 191 PRO C CA 1
ATOM 3863 C C . PRO C 1 100 ? -49.28102 6.84250 -46.12838 1.000 39.45789 191 PRO C C 1
ATOM 3864 O O . PRO C 1 100 ? -48.45659 6.88201 -47.05758 1.000 40.38867 191 PRO C O 1
ATOM 3868 N N . GLN C 1 101 ? -49.54852 7.91837 -45.39148 1.000 34.57014 192 GLN C N 1
ATOM 3869 C CA . GLN C 1 101 ? -48.84779 9.16429 -45.67066 1.000 32.70534 192 GLN C CA 1
ATOM 3870 C C . GLN C 1 101 ? -47.58548 9.34655 -44.85147 1.000 31.75332 192 GLN C C 1
ATOM 3871 O O . GLN C 1 101 ? -46.75557 10.19058 -45.20503 1.000 39.52961 192 GLN C O 1
ATOM 3877 N N . HIS C 1 102 ? -47.41229 8.59070 -43.77923 1.000 29.58458 193 HIS C N 1
ATOM 3878 C CA . HIS C 1 102 ? -46.31193 8.86018 -42.86867 1.000 31.15859 193 HIS C CA 1
ATOM 3879 C C . HIS C 1 102 ? -44.98293 8.50041 -43.50307 1.000 26.42984 193 HIS C C 1
ATOM 3880 O O . HIS C 1 102 ? -44.82686 7.41554 -44.07061 1.000 26.18493 193 HIS C O 1
ATOM 3887 N N . LEU C 1 103 ? -44.01357 9.40478 -43.36164 1.000 27.50663 194 LEU C N 1
ATOM 3888 C CA . LEU C 1 103 ? -42.65514 9.10827 -43.79485 1.000 30.62380 194 LEU C CA 1
ATOM 3889 C C . LEU C 1 103 ? -42.01468 8.05660 -42.90701 1.000 29.79507 194 LEU C C 1
ATOM 3890 O O . LEU C 1 103 ? -41.39741 7.11276 -43.40615 1.000 34.41768 194 LEU C O 1
ATOM 3895 N N . ILE C 1 104 ? -42.17248 8.18301 -41.59925 1.000 29.77486 195 ILE C N 1
ATOM 3896 C CA . ILE C 1 104 ? -41.41796 7.39459 -40.63154 1.000 32.04135 195 ILE C CA 1
ATOM 3897 C C . ILE C 1 104 ? -42.29104 6.25583 -40.11243 1.000 32.46272 195 ILE C C 1
ATOM 3898 O O . ILE C 1 104 ? -43.34273 6.49489 -39.51686 1.000 35.53604 195 ILE C O 1
ATOM 3903 N N . ARG C 1 105 ? -41.86667 5.01563 -40.33688 1.000 40.56384 196 ARG C N 1
ATOM 3904 C CA . ARG C 1 105 ? -42.45408 3.86356 -39.67024 1.000 41.00998 196 ARG C CA 1
ATOM 3905 C C . ARG C 1 105 ? -41.47215 3.31945 -38.64379 1.000 38.51381 196 ARG C C 1
ATOM 3906 O O . ARG C 1 105 ? -40.25947 3.52463 -38.73851 1.000 38.69446 196 ARG C O 1
ATOM 3914 N N . VAL C 1 106 ? -42.01220 2.60329 -37.66571 1.000 40.25315 197 VAL C N 1
ATOM 3915 C CA . VAL C 1 106 ? -41.23107 1.69176 -36.83546 1.000 38.99585 197 VAL C CA 1
ATOM 3916 C C . VAL C 1 106 ? -41.54365 0.26623 -37.26984 1.000 35.75142 197 VAL C C 1
ATOM 3917 O O . VAL C 1 106 ? -42.71861 -0.11365 -37.38781 1.000 36.22925 197 VAL C O 1
ATOM 3921 N N . GLU C 1 107 ? -40.50090 -0.51890 -37.52835 1.000 43.11664 198 GLU C N 1
ATOM 3922 C CA . GLU C 1 107 ? -40.65986 -1.94177 -37.81092 1.000 49.41505 198 GLU C CA 1
ATOM 3923 C C . GLU C 1 107 ? -40.29776 -2.75868 -36.56919 1.000 40.28337 198 GLU C C 1
ATOM 3924 O O . GLU C 1 107 ? -39.43565 -2.36512 -35.77368 1.000 37.03427 198 GLU C O 1
ATOM 3930 N N . GLY C 1 108 ? -41.00205 -3.87091 -36.38294 1.000 39.23927 199 GLY C N 1
ATOM 3931 C CA . GLY C 1 108 ? -40.70209 -4.80273 -35.30716 1.000 41.02137 199 GLY C CA 1
ATOM 3932 C C . GLY C 1 108 ? -41.40743 -4.54753 -33.99386 1.000 41.42495 199 GLY C C 1
ATOM 3933 O O . GLY C 1 108 ? -40.97239 -5.06032 -32.95998 1.000 40.79066 199 GLY C O 1
ATOM 3934 N N . ASN C 1 109 ? -42.48529 -3.77683 -33.99034 1.000 43.99812 200 ASN C N 1
ATOM 3935 C CA . ASN C 1 109 ? -43.15264 -3.41804 -32.74484 1.000 45.50822 200 ASN C CA 1
ATOM 3936 C C . ASN C 1 109 ? -44.65077 -3.38832 -33.00237 1.000 48.04903 200 ASN C C 1
ATOM 3937 O O . ASN C 1 109 ? -45.13592 -2.53991 -33.75935 1.000 52.24249 200 ASN C O 1
ATOM 3942 N N . LEU C 1 110 ? -45.38434 -4.31294 -32.39224 1.000 44.18062 201 LEU C N 1
ATOM 3943 C CA . LEU C 1 110 ? -46.83205 -4.30478 -32.52151 1.000 47.60695 201 LEU C CA 1
ATOM 3944 C C . LEU C 1 110 ? -47.50636 -3.37590 -31.50719 1.000 47.86356 201 LEU C C 1
ATOM 3945 O O . LEU C 1 110 ? -48.73988 -3.30815 -31.47354 1.000 53.21739 201 LEU C O 1
ATOM 3950 N N . ARG C 1 111 ? -46.73386 -2.64493 -30.69771 1.000 42.99114 202 ARG C N 1
ATOM 3951 C CA . ARG C 1 111 ? -47.26142 -1.59027 -29.83440 1.000 44.12937 202 ARG C CA 1
ATOM 3952 C C . ARG C 1 111 ? -46.93894 -0.19062 -30.35922 1.000 38.42262 202 ARG C C 1
ATOM 3953 O O . ARG C 1 111 ? -47.16077 0.79371 -29.64759 1.000 32.91000 202 ARG C O 1
ATOM 3961 N N . VAL C 1 112 ? -46.41158 -0.08888 -31.58338 1.000 36.36157 203 VAL C N 1
ATOM 3962 C CA . VAL C 1 112 ? -46.21689 1.18107 -32.27233 1.000 32.97921 203 VAL C CA 1
ATOM 3963 C C . VAL C 1 112 ? -47.55307 1.89223 -32.32172 1.000 33.70738 203 VAL C C 1
ATOM 3964 O O . VAL C 1 112 ? -48.60705 1.25345 -32.44052 1.000 41.58935 203 VAL C O 1
ATOM 3968 N N . GLU C 1 113 ? -47.52668 3.21237 -32.22373 1.000 30.99365 204 GLU C N 1
ATOM 3969 C CA . GLU C 1 113 ? -48.73588 4.00806 -32.32367 1.000 29.00303 204 GLU C CA 1
ATOM 3970 C C . GLU C 1 113 ? -48.40114 5.20545 -33.17794 1.000 33.89721 204 GLU C C 1
ATOM 3971 O O . GLU C 1 113 ? -47.31943 5.79316 -33.03075 1.000 36.52143 204 GLU C O 1
ATOM 3977 N N . TYR C 1 114 ? -49.31246 5.56087 -34.07419 1.000 29.80332 205 TYR C N 1
ATOM 3978 C CA . TYR C 1 114 ? -49.07693 6.67576 -34.97183 1.000 30.59589 205 TYR C CA 1
ATOM 3979 C C . TYR C 1 114 ? -50.12370 7.75033 -34.72984 1.000 38.35365 205 TYR C C 1
ATOM 3980 O O . TYR C 1 114 ? -51.26500 7.45597 -34.35790 1.000 33.83225 205 TYR C O 1
ATOM 3989 N N . LEU C 1 115 ? -49.73283 9.00337 -34.97729 1.000 40.48425 206 LEU C N 1
ATOM 3990 C CA . LEU C 1 115 ? -50.55276 10.15230 -34.61876 1.000 32.35905 206 LEU C CA 1
ATOM 3991 C C . LEU C 1 115 ? -50.55807 11.17730 -35.74142 1.000 32.82137 206 LEU C C 1
ATOM 3992 O O . LEU C 1 115 ? -49.50994 11.50639 -36.30041 1.000 30.96957 206 LEU C O 1
ATOM 3997 N N . ASP C 1 116 ? -51.74533 11.67197 -36.06182 1.000 35.36621 207 ASP C N 1
ATOM 3998 C CA . ASP C 1 116 ? -51.94315 12.82313 -36.93204 1.000 34.58923 207 ASP C CA 1
ATOM 3999 C C . ASP C 1 116 ? -52.39499 13.95424 -36.01465 1.000 33.37397 207 ASP C C 1
ATOM 4000 O O . ASP C 1 116 ? -53.55876 13.99801 -35.62174 1.000 33.64445 207 ASP C O 1
ATOM 4005 N N . ASP C 1 117 ? -51.46584 14.84588 -35.64511 1.000 38.58114 208 ASP C N 1
ATOM 4006 C CA . ASP C 1 117 ? -51.76463 15.88986 -34.66583 1.000 39.28966 208 ASP C CA 1
ATOM 4007 C C . ASP C 1 117 ? -52.83867 16.83264 -35.21702 1.000 35.80931 208 ASP C C 1
ATOM 4008 O O . ASP C 1 117 ? -52.64579 17.47375 -36.25470 1.000 33.51619 208 ASP C O 1
ATOM 4013 N N . ARG C 1 118 ? -53.97853 16.90538 -34.52730 1.000 31.65537 209 ARG C N 1
ATOM 4014 C CA . ARG C 1 118 ? -55.11980 17.60557 -35.09398 1.000 36.62163 209 ARG C CA 1
ATOM 4015 C C . ARG C 1 118 ? -54.98818 19.12819 -35.04727 1.000 33.90778 209 ARG C C 1
ATOM 4016 O O . ARG C 1 118 ? -55.75823 19.80143 -35.73791 1.000 33.80282 209 ARG C O 1
ATOM 4018 N N . ASN C 1 119 ? -54.01629 19.67766 -34.30925 1.000 32.12355 210 ASN C N 1
ATOM 4019 C CA . ASN C 1 119 ? -53.78227 21.12241 -34.21681 1.000 28.18931 210 ASN C CA 1
ATOM 4020 C C . ASN C 1 119 ? -52.63777 21.61330 -35.08613 1.000 32.00698 210 ASN C C 1
ATOM 4021 O O . ASN C 1 119 ? -52.76358 22.66418 -35.73415 1.000 32.01942 210 ASN C O 1
ATOM 4026 N N . THR C 1 120 ? -51.50325 20.91641 -35.07527 1.000 27.71924 211 THR C N 1
ATOM 4027 C CA . THR C 1 120 ? -50.36256 21.34464 -35.86447 1.000 30.87147 211 THR C CA 1
ATOM 4028 C C . THR C 1 120 ? -50.21652 20.58541 -37.17201 1.000 32.80069 211 THR C C 1
ATOM 4029 O O . THR C 1 120 ? -49.44899 21.02043 -38.03195 1.000 34.45612 211 THR C O 1
ATOM 4033 N N . PHE C 1 121 ? -50.92252 19.47264 -37.34482 1.000 32.60287 212 PHE C N 1
ATOM 4034 C CA . PHE C 1 121 ? -50.97086 18.65762 -38.55672 1.000 31.83164 212 PHE C CA 1
ATOM 4035 C C . PHE C 1 121 ? -49.76853 17.74504 -38.72899 1.000 27.48255 212 PHE C C 1
ATOM 4036 O O . PHE C 1 121 ? -49.75755 16.99275 -39.70761 1.000 29.33368 212 PHE C O 1
ATOM 4044 N N . ARG C 1 122 ? -48.76182 17.78277 -37.85173 1.000 26.24142 213 ARG C N 1
ATOM 4045 C CA . ARG C 1 122 ? -47.54811 16.98873 -38.06629 1.000 30.44930 213 ARG C CA 1
ATOM 4046 C C . ARG C 1 122 ? -47.76324 15.48573 -37.81141 1.000 26.78057 213 ARG C C 1
ATOM 4047 O O . ARG C 1 122 ? -48.48483 15.08858 -36.89557 1.000 25.20629 213 ARG C O 1
ATOM 4055 N N . HIS C 1 123 ? -47.10221 14.64747 -38.61192 1.000 28.86714 214 HIS C N 1
ATOM 4056 C CA . HIS C 1 123 ? -47.10039 13.20365 -38.38577 1.000 29.64024 214 HIS C CA 1
ATOM 4057 C C . HIS C 1 123 ? -46.03782 12.81541 -37.36481 1.000 26.50290 214 HIS C C 1
ATOM 4058 O O . HIS C 1 123 ? -44.94567 13.38085 -37.32467 1.000 26.85714 214 HIS C O 1
ATOM 4065 N N . SER C 1 124 ? -46.33734 11.79705 -36.57195 1.000 26.37904 215 SER C N 1
ATOM 4066 C CA . SER C 1 124 ? -45.34008 11.28404 -35.64753 1.000 27.14592 215 SER C CA 1
ATOM 4067 C C . SER C 1 124 ? -45.63688 9.81659 -35.36282 1.000 28.52441 215 SER C C 1
ATOM 4068 O O . SER C 1 124 ? -46.77036 9.34412 -35.52610 1.000 27.74898 215 SER C O 1
ATOM 4071 N N . VAL C 1 125 ? -44.60407 9.09484 -34.93402 1.000 25.11812 216 VAL C N 1
ATOM 4072 C CA . VAL C 1 125 ? -44.71075 7.66986 -34.63902 1.000 28.47614 216 VAL C CA 1
ATOM 4073 C C . VAL C 1 125 ? -44.08284 7.43986 -33.28243 1.000 29.50776 216 VAL C C 1
ATOM 4074 O O . VAL C 1 125 ? -43.04097 8.02825 -32.98292 1.000 31.87001 216 VAL C O 1
ATOM 4078 N N . VAL C 1 126 ? -44.73263 6.63966 -32.43624 1.000 29.96971 217 VAL C N 1
ATOM 4079 C CA . VAL C 1 126 ? -44.31502 6.53180 -31.04001 1.000 30.85820 217 VAL C CA 1
ATOM 4080 C C . VAL C 1 126 ? -44.36644 5.07490 -30.60466 1.000 31.49621 217 VAL C C 1
ATOM 4081 O O . VAL C 1 126 ? -45.26943 4.32486 -30.99841 1.000 29.22162 217 VAL C O 1
ATOM 4085 N N . VAL C 1 127 ? -43.37675 4.68028 -29.80199 1.000 30.81958 218 VAL C N 1
ATOM 4086 C CA . VAL C 1 127 ? -43.30862 3.34737 -29.20572 1.000 31.71014 218 VAL C CA 1
ATOM 4087 C C . VAL C 1 127 ? -43.06134 3.50451 -27.71370 1.000 36.37518 218 VAL C C 1
ATOM 4088 O O . VAL C 1 127 ? -42.56435 4.54916 -27.25679 1.000 33.63599 218 VAL C O 1
ATOM 4092 N N . PRO C 1 128 ? -43.41536 2.48695 -26.92289 1.000 37.40094 219 PRO C N 1
ATOM 4093 C CA . PRO C 1 128 ? -43.04320 2.48396 -25.50158 1.000 31.13618 219 PRO C CA 1
ATOM 4094 C C . PRO C 1 128 ? -41.55249 2.22073 -25.34047 1.000 37.74950 219 PRO C C 1
ATOM 4095 O O . PRO C 1 128 ? -40.99589 1.31765 -25.96780 1.000 44.79425 219 PRO C O 1
ATOM 4099 N N . TYR C 1 129 ? -40.90063 3.02841 -24.51041 1.000 37.76847 220 TYR C N 1
ATOM 4100 C CA . TYR C 1 129 ? -39.49892 2.79597 -24.19928 1.000 34.11533 220 TYR C CA 1
ATOM 4101 C C . TYR C 1 129 ? -39.33758 1.48634 -23.45514 1.000 37.82596 220 TYR C C 1
ATOM 4102 O O . TYR C 1 129 ? -40.10006 1.17905 -22.54009 1.000 38.51356 220 TYR C O 1
ATOM 4111 N N . GLU C 1 130 ? -38.33392 0.71676 -23.83904 1.000 36.88256 221 GLU C N 1
ATOM 4112 C CA . GLU C 1 130 ? -37.98469 -0.46643 -23.08248 1.000 42.57351 221 GLU C CA 1
ATOM 4113 C C . GLU C 1 130 ? -36.53302 -0.34286 -22.63043 1.000 37.19092 221 GLU C C 1
ATOM 4114 O O . GLU C 1 130 ? -35.68026 0.04448 -23.43773 1.000 38.78810 221 GLU C O 1
ATOM 4120 N N . PRO C 1 131 ? -36.20622 -0.61328 -21.36991 1.000 36.93615 222 PRO C N 1
ATOM 4121 C CA . PRO C 1 131 ? -34.80624 -0.51435 -20.95244 1.000 41.04621 222 PRO C CA 1
ATOM 4122 C C . PRO C 1 131 ? -33.94923 -1.41529 -21.81943 1.000 37.73735 222 PRO C C 1
ATOM 4123 O O . PRO C 1 131 ? -34.48426 -2.27379 -22.53601 1.000 35.60748 222 PRO C O 1
ATOM 4127 N N . PRO C 1 132 ? -32.63214 -1.21983 -21.83161 1.000 39.79590 223 PRO C N 1
ATOM 4128 C CA . PRO C 1 132 ? -31.77471 -2.10704 -22.63007 1.000 39.21002 223 PRO C CA 1
ATOM 4129 C C . PRO C 1 132 ? -31.89891 -3.54651 -22.15388 1.000 42.14204 223 PRO C C 1
ATOM 4130 O O . PRO C 1 132 ? -32.10421 -3.81212 -20.96550 1.000 42.46873 223 PRO C O 1
ATOM 4134 N N . GLU C 1 133 ? -31.80322 -4.47789 -23.10647 1.000 47.51138 224 GLU C N 1
ATOM 4135 C CA . GLU C 1 133 ? -31.71683 -5.89326 -22.76241 1.000 45.77435 224 GLU C CA 1
ATOM 4136 C C . GLU C 1 133 ? -30.49630 -6.11246 -21.87869 1.000 49.63026 224 GLU C C 1
ATOM 4137 O O . GLU C 1 133 ? -29.53623 -5.33195 -21.91577 1.000 50.79831 224 GLU C O 1
ATOM 4143 N N . VAL C 1 134 ? -30.54852 -7.15327 -21.03760 1.000 48.73687 225 VAL C N 1
ATOM 4144 C CA . VAL C 1 134 ? -29.41947 -7.40062 -20.14578 1.000 52.30457 225 VAL C CA 1
ATOM 4145 C C . VAL C 1 134 ? -28.17246 -7.59786 -20.98680 1.000 54.69766 225 VAL C C 1
ATOM 4146 O O . VAL C 1 134 ? -28.22460 -8.16065 -22.09174 1.000 53.92023 225 VAL C O 1
ATOM 4150 N N . GLY C 1 135 ? -27.04712 -7.09524 -20.48109 1.000 53.47093 226 GLY C N 1
ATOM 4151 C CA . GLY C 1 135 ? -25.82311 -7.13646 -21.24830 1.000 52.82864 226 GLY C CA 1
ATOM 4152 C C . GLY C 1 135 ? -25.77402 -6.17039 -22.40967 1.000 52.84657 226 GLY C C 1
ATOM 4153 O O . GLY C 1 135 ? -25.02684 -6.40903 -23.36275 1.000 54.92600 226 GLY C O 1
ATOM 4154 N N . SER C 1 136 ? -26.56039 -5.09246 -22.36652 1.000 46.38677 227 SER C N 1
ATOM 4155 C CA . SER C 1 136 ? -26.49874 -4.05151 -23.38132 1.000 46.76113 227 SER C CA 1
ATOM 4156 C C . SER C 1 136 ? -26.48702 -2.68215 -22.71964 1.000 41.77749 227 SER C C 1
ATOM 4157 O O . SER C 1 136 ? -26.96318 -2.50230 -21.59314 1.000 42.02559 227 SER C O 1
ATOM 4160 N N . ASP C 1 137 ? -25.94463 -1.71224 -23.45050 1.000 34.08955 228 ASP C N 1
ATOM 4161 C CA . ASP C 1 137 ? -25.90640 -0.33153 -23.00884 1.000 30.89823 228 ASP C CA 1
ATOM 4162 C C . ASP C 1 137 ? -26.94308 0.54945 -23.68391 1.000 26.96249 228 ASP C C 1
ATOM 4163 O O . ASP C 1 137 ? -26.98437 1.74100 -23.40049 1.000 30.30576 228 ASP C O 1
ATOM 4168 N N . CYS C 1 138 ? -27.77722 0.01633 -24.56455 1.000 31.33319 229 CYS C N 1
ATOM 4169 C CA . CYS C 1 138 ? -28.65398 0.89431 -25.32668 1.000 32.59606 229 CYS C CA 1
ATOM 4170 C C . CYS C 1 138 ? -29.90322 0.13867 -25.75959 1.000 27.78981 229 CYS C C 1
ATOM 4171 O O . CYS C 1 138 ? -29.94801 -1.08499 -25.73602 1.000 33.15690 229 CYS C O 1
ATOM 4174 N N . THR C 1 139 ? -30.93878 0.88590 -26.12855 1.000 32.56060 230 THR C N 1
ATOM 4175 C CA . THR C 1 139 ? -32.14298 0.31352 -26.72929 1.000 29.59101 230 THR C CA 1
ATOM 4176 C C . THR C 1 139 ? -32.18857 0.71942 -28.18829 1.000 34.04750 230 THR C C 1
ATOM 4177 O O . THR C 1 139 ? -32.03927 1.90234 -28.50376 1.000 31.22984 230 THR C O 1
ATOM 4181 N N . THR C 1 140 ? -32.42576 -0.24671 -29.06694 1.000 29.64561 231 THR C N 1
ATOM 4182 C CA . THR C 1 140 ? -32.45972 0.01894 -30.49070 1.000 24.98946 231 THR C CA 1
ATOM 4183 C C . THR C 1 140 ? -33.90349 0.02663 -31.00606 1.000 30.21604 231 THR C C 1
ATOM 4184 O O . THR C 1 140 ? -34.73775 -0.79816 -30.61531 1.000 28.74005 231 THR C O 1
ATOM 4188 N N . ILE C 1 141 ? -34.20696 0.99804 -31.85160 1.000 24.45814 232 ILE C N 1
ATOM 4189 C CA . ILE C 1 141 ? -35.49064 1.08969 -32.51421 1.000 26.32171 232 ILE C CA 1
ATOM 4190 C C . ILE C 1 141 ? -35.19923 1.01111 -34.00447 1.000 33.71530 232 ILE C C 1
ATOM 4191 O O . ILE C 1 141 ? -34.25784 1.65370 -34.48502 1.000 34.17949 232 ILE C O 1
ATOM 4196 N N . HIS C 1 142 ? -35.96384 0.19821 -34.72610 1.000 27.67822 233 HIS C N 1
ATOM 4197 C CA . HIS C 1 142 ? -35.76697 0.04766 -36.15871 1.000 30.59781 233 HIS C CA 1
ATOM 4198 C C . HIS C 1 142 ? -36.79339 0.93049 -36.85652 1.000 34.45742 233 HIS C C 1
ATOM 4199 O O . HIS C 1 142 ? -37.99039 0.62446 -36.87209 1.000 32.88752 233 HIS C O 1
ATOM 4206 N N . TYR C 1 143 ? -36.30999 2.04458 -37.40605 1.000 36.63551 234 TYR C N 1
ATOM 4207 C CA . TYR C 1 143 ? -37.08851 2.95098 -38.23424 1.000 36.84774 234 TYR C CA 1
ATOM 4208 C C . TYR C 1 143 ? -36.88193 2.59291 -39.70529 1.000 41.42263 234 TYR C C 1
ATOM 4209 O O . TYR C 1 143 ? -35.83539 2.06762 -40.10061 1.000 40.21433 234 TYR C O 1
ATOM 4218 N N . ASN C 1 144 ? -37.90596 2.84565 -40.50663 1.000 34.97676 235 ASN C N 1
ATOM 4219 C CA . ASN C 1 144 ? -37.77907 2.85443 -41.94993 1.000 40.05380 235 ASN C CA 1
ATOM 4220 C C . ASN C 1 144 ? -38.19624 4.23499 -42.41727 1.000 41.98103 235 ASN C C 1
ATOM 4221 O O . ASN C 1 144 ? -38.96445 4.92174 -41.74260 1.000 47.71914 235 ASN C O 1
ATOM 4226 N N . TYR C 1 145 ? -37.68436 4.64498 -43.56406 1.000 38.79295 236 TYR C N 1
ATOM 4227 C CA . TYR C 1 145 ? -38.11041 5.87222 -44.21747 1.000 34.84842 236 TYR C CA 1
ATOM 4228 C C . TYR C 1 145 ? -38.70168 5.46915 -45.55878 1.000 35.48256 236 TYR C C 1
ATOM 4229 O O . TYR C 1 145 ? -38.05306 4.75460 -46.33194 1.000 37.95485 236 TYR C O 1
ATOM 4238 N N . MET C 1 146 ? -39.93996 5.89019 -45.81928 1.000 33.89048 237 MET C N 1
ATOM 4239 C CA . MET C 1 146 ? -40.77542 5.25735 -46.82992 1.000 31.99419 237 MET C CA 1
ATOM 4240 C C . MET C 1 146 ? -40.96286 6.13578 -48.05890 1.000 33.29694 237 MET C C 1
ATOM 4241 O O . MET C 1 146 ? -41.95711 6.02464 -48.77992 1.000 35.61299 237 MET C O 1
ATOM 4246 N N . CYS C 1 147 ? -39.97912 6.98387 -48.33298 1.000 34.69573 238 CYS C N 1
ATOM 4247 C CA . CYS C 1 147 ? -40.00063 7.98285 -49.39940 1.000 38.15924 238 CYS C CA 1
ATOM 4248 C C . CYS C 1 147 ? -38.57918 8.50937 -49.56085 1.000 36.06166 238 CYS C C 1
ATOM 4249 O O . CYS C 1 147 ? -37.86967 8.67423 -48.57329 1.000 29.86477 238 CYS C O 1
ATOM 4252 N N . ASN C 1 148 ? -38.14755 8.69212 -50.80734 1.000 40.01624 239 ASN C N 1
ATOM 4253 C CA . ASN C 1 148 ? -36.78111 9.12380 -51.06429 1.000 35.80441 239 ASN C CA 1
ATOM 4254 C C . ASN C 1 148 ? -36.66634 10.63904 -50.93041 1.000 35.58603 239 ASN C C 1
ATOM 4255 O O . ASN C 1 148 ? -37.63944 11.37243 -51.11935 1.000 38.56708 239 ASN C O 1
ATOM 4260 N N . SER C 1 149 ? -35.46311 11.10877 -50.58581 1.000 31.35878 240 SER C N 1
ATOM 4261 C CA . SER C 1 149 ? -35.22419 12.54645 -50.55534 1.000 33.11875 240 SER C CA 1
ATOM 4262 C C . SER C 1 149 ? -35.53461 13.17991 -51.89880 1.000 37.01129 240 SER C C 1
ATOM 4263 O O . SER C 1 149 ? -35.95865 14.33426 -51.95404 1.000 37.68345 240 SER C O 1
ATOM 4266 N N . SER C 1 150 ? -35.31915 12.45136 -52.99054 1.000 35.98879 241 SER C N 1
ATOM 4267 C CA . SER C 1 150 ? -35.50284 12.97712 -54.33294 1.000 42.17608 241 SER C CA 1
ATOM 4268 C C . SER C 1 150 ? -36.91346 12.76937 -54.87474 1.000 42.22764 241 SER C C 1
ATOM 4269 O O . SER C 1 150 ? -37.12370 12.91286 -56.08278 1.000 43.56671 241 SER C O 1
ATOM 4272 N N . CYS C 1 151 ? -37.88007 12.42912 -54.02895 1.000 43.61414 242 CYS C N 1
ATOM 4273 C CA . CYS C 1 151 ? -39.23164 12.17377 -54.51904 1.000 41.06911 242 CYS C CA 1
ATOM 4274 C C . CYS C 1 151 ? -39.89843 13.48409 -54.85722 1.000 40.08957 242 CYS C C 1
ATOM 4275 O O . CYS C 1 151 ? -40.12549 14.31016 -53.97248 1.000 43.39484 242 CYS C O 1
ATOM 4278 N N . MET C 1 152 ? -40.20814 13.68981 -56.12905 1.000 45.89229 243 MET C N 1
ATOM 4279 C CA . MET C 1 152 ? -40.95653 14.88416 -56.46796 1.000 45.50646 243 MET C CA 1
ATOM 4280 C C . MET C 1 152 ? -42.39850 14.71057 -56.04899 1.000 39.97993 243 MET C C 1
ATOM 4281 O O . MET C 1 152 ? -42.93575 13.60010 -56.04503 1.000 37.58036 243 MET C O 1
ATOM 4286 N N . GLY C 1 153 ? -43.03102 15.83650 -55.73290 1.000 37.34271 244 GLY C N 1
ATOM 4287 C CA . GLY C 1 153 ? -44.28501 15.83159 -55.03748 1.000 36.44087 244 GLY C CA 1
ATOM 4288 C C . GLY C 1 153 ? -44.14554 15.59176 -53.55474 1.000 40.62407 244 GLY C C 1
ATOM 4289 O O . GLY C 1 153 ? -45.11341 15.81376 -52.81678 1.000 37.25784 244 GLY C O 1
ATOM 4290 N N . GLY C 1 154 ? -42.97030 15.14482 -53.09775 1.000 38.34254 245 GLY C N 1
ATOM 4291 C CA . GLY C 1 154 ? -42.67792 14.96190 -51.69133 1.000 39.26487 245 GLY C CA 1
ATOM 4292 C C . GLY C 1 154 ? -41.57747 15.88280 -51.19981 1.000 39.66139 245 GLY C C 1
ATOM 4293 O O . GLY C 1 154 ? -41.57751 17.08060 -51.50346 1.000 41.15988 245 GLY C O 1
ATOM 4294 N N . MET C 1 155 ? -40.63386 15.33182 -50.43303 1.000 39.93547 246 MET C N 1
ATOM 4295 C CA . MET C 1 155 ? -39.52033 16.12900 -49.92836 1.000 41.40070 246 MET C CA 1
ATOM 4296 C C . MET C 1 155 ? -38.84949 16.92057 -51.04261 1.000 39.44648 246 MET C C 1
ATOM 4297 O O . MET C 1 155 ? -38.49701 18.08883 -50.84953 1.000 43.54510 246 MET C O 1
ATOM 4302 N N . ASN C 1 156 ? -38.71046 16.33026 -52.23347 1.000 44.07222 247 ASN C N 1
ATOM 4303 C CA . ASN C 1 156 ? -38.38003 17.11886 -53.42470 1.000 44.76553 247 ASN C CA 1
ATOM 4304 C C . ASN C 1 156 ? -36.98272 17.74707 -53.28492 1.000 45.99917 247 ASN C C 1
ATOM 4305 O O . ASN C 1 156 ? -36.75717 18.91771 -53.60712 1.000 46.10445 247 ASN C O 1
ATOM 4310 N N . ARG C 1 157 ? -36.04464 16.95699 -52.74911 1.000 42.01844 248 ARG C N 1
ATOM 4311 C CA . ARG C 1 157 ? -34.64015 17.29477 -52.53893 1.000 35.49810 248 ARG C CA 1
ATOM 4312 C C . ARG C 1 157 ? -34.42420 18.32810 -51.45129 1.000 33.07174 248 ARG C C 1
ATOM 4313 O O . ARG C 1 157 ? -33.32950 18.89111 -51.36674 1.000 36.82265 248 ARG C O 1
ATOM 4321 N N . ARG C 1 158 ? -35.42970 18.60924 -50.62835 1.000 34.23038 249 ARG C N 1
ATOM 4322 C CA . ARG C 1 158 ? -35.02230 19.42511 -49.49284 1.000 33.88671 249 ARG C CA 1
ATOM 4323 C C . ARG C 1 158 ? -34.61367 18.54988 -48.30586 1.000 33.29283 249 ARG C C 1
ATOM 4324 O O . ARG C 1 158 ? -35.28238 17.55482 -48.00287 1.000 35.21968 249 ARG C O 1
ATOM 4332 N N . PRO C 1 159 ? -33.54052 18.93064 -47.62021 1.000 32.42463 250 PRO C N 1
ATOM 4333 C CA . PRO C 1 159 ? -33.06973 18.15083 -46.45818 1.000 33.17584 250 PRO C CA 1
ATOM 4334 C C . PRO C 1 159 ? -34.11200 18.06114 -45.34927 1.000 32.01579 250 PRO C C 1
ATOM 4335 O O . PRO C 1 159 ? -34.90839 18.97567 -45.13371 1.000 32.60266 250 PRO C O 1
ATOM 4339 N N . ILE C 1 160 ? -34.08135 16.95938 -44.60014 1.000 34.67727 251 ILE C N 1
ATOM 4340 C CA . ILE C 1 160 ? -34.98805 16.82234 -43.46918 1.000 34.13944 251 ILE C CA 1
ATOM 4341 C C . ILE C 1 160 ? -34.19473 16.50865 -42.21101 1.000 33.19366 251 ILE C C 1
ATOM 4342 O O . ILE C 1 160 ? -33.01595 16.15747 -42.25772 1.000 31.85038 251 ILE C O 1
ATOM 4347 N N . LEU C 1 161 ? -34.85123 16.72048 -41.07090 1.000 37.64330 252 LEU C N 1
ATOM 4348 C CA . LEU C 1 161 ? -34.37811 16.30537 -39.75991 1.000 30.79410 252 LEU C CA 1
ATOM 4349 C C . LEU C 1 161 ? -35.37527 15.30573 -39.19798 1.000 27.64164 252 LEU C C 1
ATOM 4350 O O . LEU C 1 161 ? -36.57050 15.39496 -39.48852 1.000 28.14333 252 LEU C O 1
ATOM 4355 N N . THR C 1 162 ? -34.88755 14.32713 -38.43647 1.000 24.73560 253 THR C N 1
ATOM 4356 C CA . THR C 1 162 ? -35.74277 13.57607 -37.52317 1.000 23.20617 253 THR C CA 1
ATOM 4357 C C . THR C 1 162 ? -35.50791 14.12319 -36.12711 1.000 17.67057 253 THR C C 1
ATOM 4358 O O . THR C 1 162 ? -34.36473 14.35384 -35.73568 1.000 25.15711 253 THR C O 1
ATOM 4362 N N . ILE C 1 163 ? -36.56971 14.34299 -35.38647 1.000 14.93011 254 ILE C N 1
ATOM 4363 C CA . ILE C 1 163 ? -36.48782 14.70405 -33.97599 1.000 20.18926 254 ILE C CA 1
ATOM 4364 C C . ILE C 1 163 ? -36.99322 13.51826 -33.15923 1.000 18.53723 254 ILE C C 1
ATOM 4365 O O . ILE C 1 163 ? -38.08392 12.98854 -33.42079 1.000 15.92330 254 ILE C O 1
ATOM 4370 N N . ILE C 1 164 ? -36.19949 13.08934 -32.19344 1.000 12.36438 255 ILE C N 1
ATOM 4371 C CA . ILE C 1 164 ? -36.58129 12.00826 -31.30156 1.000 21.51951 255 ILE C CA 1
ATOM 4372 C C . ILE C 1 164 ? -36.79421 12.60350 -29.93493 1.000 22.24276 255 ILE C C 1
ATOM 4373 O O . ILE C 1 164 ? -35.86999 13.16713 -29.34594 1.000 23.99713 255 ILE C O 1
ATOM 4378 N N . THR C 1 165 ? -37.98357 12.45583 -29.40720 1.000 23.00001 256 THR C N 1
ATOM 4379 C CA . THR C 1 165 ? -38.23003 12.97343 -28.08332 1.000 28.12604 256 THR C CA 1
ATOM 4380 C C . THR C 1 165 ? -38.52718 11.81602 -27.15367 1.000 32.77905 256 THR C C 1
ATOM 4381 O O . THR C 1 165 ? -39.01982 10.76297 -27.57088 1.000 34.65401 256 THR C O 1
ATOM 4385 N N . LEU C 1 166 ? -38.18874 12.02621 -25.89309 1.000 34.64133 257 LEU C N 1
ATOM 4386 C CA . LEU C 1 166 ? -38.54424 11.14587 -24.79679 1.000 32.38520 257 LEU C CA 1
ATOM 4387 C C . LEU C 1 166 ? -39.67462 11.81407 -24.02815 1.000 30.78317 257 LEU C C 1
ATOM 4388 O O . LEU C 1 166 ? -39.53646 12.96954 -23.62531 1.000 32.68477 257 LEU C O 1
ATOM 4393 N N . GLU C 1 167 ? -40.79982 11.11857 -23.85370 1.000 32.18203 258 GLU C N 1
ATOM 4394 C CA . GLU C 1 167 ? -41.93051 11.67930 -23.12255 1.000 33.10746 258 GLU C CA 1
ATOM 4395 C C . GLU C 1 167 ? -42.37109 10.75533 -21.98619 1.000 34.60181 258 GLU C C 1
ATOM 4396 O O . GLU C 1 167 ? -42.23485 9.52872 -22.07660 1.000 26.29144 258 GLU C O 1
ATOM 4402 N N . ASP C 1 168 ? -42.96054 11.35352 -20.93168 1.000 34.22633 259 ASP C N 1
ATOM 4403 C CA . ASP C 1 168 ? -43.53606 10.56914 -19.83968 1.000 29.99157 259 ASP C CA 1
ATOM 4404 C C . ASP C 1 168 ? -44.91229 10.01924 -20.25075 1.000 35.63781 259 ASP C C 1
ATOM 4405 O O . ASP C 1 168 ? -45.39498 10.26398 -21.36450 1.000 37.08321 259 ASP C O 1
ATOM 4410 N N . SER C 1 169 ? -45.55295 9.24675 -19.35531 1.000 28.21166 260 SER C N 1
ATOM 4411 C CA . SER C 1 169 ? -46.84077 8.63049 -19.67687 1.000 29.12611 260 SER C CA 1
ATOM 4412 C C . SER C 1 169 ? -47.92012 9.64341 -20.07904 1.000 37.20386 260 SER C C 1
ATOM 4413 O O . SER C 1 169 ? -48.87524 9.26550 -20.77094 1.000 34.82586 260 SER C O 1
ATOM 4416 N N . SER C 1 170 ? -47.79622 10.91197 -19.66446 1.000 39.15342 261 SER C N 1
ATOM 4417 C CA . SER C 1 170 ? -48.82443 11.92525 -19.87806 1.000 37.79329 261 SER C CA 1
ATOM 4418 C C . SER C 1 170 ? -48.44237 12.97056 -20.92127 1.000 39.31318 261 SER C C 1
ATOM 4419 O O . SER C 1 170 ? -49.20342 13.92857 -21.11561 1.000 38.28532 261 SER C O 1
ATOM 4422 N N . GLY C 1 171 ? -47.28616 12.83450 -21.58176 1.000 34.04850 262 GLY C N 1
ATOM 4423 C CA . GLY C 1 171 ? -46.91498 13.68019 -22.70889 1.000 35.12021 262 GLY C CA 1
ATOM 4424 C C . GLY C 1 171 ? -45.77179 14.63815 -22.44662 1.000 40.67314 262 GLY C C 1
ATOM 4425 O O . GLY C 1 171 ? -45.22751 15.21537 -23.40017 1.000 43.73542 262 GLY C O 1
ATOM 4426 N N . ASN C 1 172 ? -45.39347 14.81838 -21.18798 1.000 40.74775 263 ASN C N 1
ATOM 4427 C CA . ASN C 1 172 ? -44.38131 15.79256 -20.82594 1.000 41.62867 263 ASN C CA 1
ATOM 4428 C C . ASN C 1 172 ? -43.04219 15.42057 -21.43824 1.000 40.65234 263 ASN C C 1
ATOM 4429 O O . ASN C 1 172 ? -42.65254 14.24506 -21.44413 1.000 40.36232 263 ASN C O 1
ATOM 4434 N N . LEU C 1 173 ? -42.33533 16.44218 -21.93467 1.000 35.04265 264 LEU C N 1
ATOM 4435 C CA . LEU C 1 173 ? -40.97555 16.27763 -22.44687 1.000 34.63869 264 LEU C CA 1
ATOM 4436 C C . LEU C 1 173 ? -40.02695 15.80500 -21.35528 1.000 33.71350 264 LEU C C 1
ATOM 4437 O O . LEU C 1 173 ? -40.00606 16.35793 -20.25273 1.000 39.34095 264 LEU C O 1
ATOM 4442 N N . LEU C 1 174 ? -39.22791 14.78384 -21.66569 1.000 32.28684 265 LEU C N 1
ATOM 4443 C CA . LEU C 1 174 ? -38.15606 14.34437 -20.77733 1.000 33.83177 265 LEU C CA 1
ATOM 4444 C C . LEU C 1 174 ? -36.76044 14.44630 -21.37426 1.000 25.52947 265 LEU C C 1
ATOM 4445 O O . LEU C 1 174 ? -35.79823 14.45110 -20.60839 1.000 26.33624 265 LEU C O 1
ATOM 4450 N N . GLY C 1 175 ? -36.62756 14.52167 -22.69640 1.000 25.62405 266 GLY C N 1
ATOM 4451 C CA . GLY C 1 175 ? -35.34262 14.73753 -23.34704 1.000 20.92452 266 GLY C CA 1
ATOM 4452 C C . GLY C 1 175 ? -35.57737 14.85859 -24.83797 1.000 24.57461 266 GLY C C 1
ATOM 4453 O O . GLY C 1 175 ? -36.64821 14.52420 -25.34820 1.000 26.34759 266 GLY C O 1
ATOM 4454 N N . ARG C 1 176 ? -34.56228 15.34591 -25.53964 1.000 27.65776 267 ARG C N 1
ATOM 4455 C CA . ARG C 1 176 ? -34.75236 15.47329 -26.98318 1.000 34.36609 267 ARG C CA 1
ATOM 4456 C C . ARG C 1 176 ? -33.40859 15.51381 -27.69269 1.000 31.60867 267 ARG C C 1
ATOM 4457 O O . ARG C 1 176 ? -32.47429 16.16936 -27.22664 1.000 32.41175 267 ARG C O 1
ATOM 4465 N N . ASN C 1 177 ? -33.32776 14.80971 -28.82128 1.000 25.29459 268 ASN C N 1
ATOM 4466 C CA . ASN C 1 177 ? -32.18791 14.87932 -29.72980 1.000 27.19646 268 ASN C CA 1
ATOM 4467 C C . ASN C 1 177 ? -32.73423 14.92649 -31.14371 1.000 25.04035 268 ASN C C 1
ATOM 4468 O O . ASN C 1 177 ? -33.93231 14.75290 -31.36989 1.000 23.05135 268 ASN C O 1
ATOM 4473 N N . SER C 1 178 ? -31.84343 15.11169 -32.11315 1.000 29.63835 269 SER C N 1
ATOM 4474 C CA . SER C 1 178 ? -32.26501 15.16361 -33.50840 1.000 26.21374 269 SER C CA 1
ATOM 4475 C C . SER C 1 178 ? -31.07666 14.85628 -34.39596 1.000 25.13904 269 SER C C 1
ATOM 4476 O O . SER C 1 178 ? -29.92485 14.90523 -33.96066 1.000 24.13424 269 SER C O 1
ATOM 4479 N N . PHE C 1 179 ? -31.37875 14.55695 -35.65311 1.000 26.88005 270 PHE C N 1
ATOM 4480 C CA . PHE C 1 179 ? -30.35688 14.35696 -36.67265 1.000 29.83248 270 PHE C CA 1
ATOM 4481 C C . PHE C 1 179 ? -30.96277 14.59008 -38.05379 1.000 27.56744 270 PHE C C 1
ATOM 4482 O O . PHE C 1 179 ? -32.17705 14.46597 -38.25132 1.000 26.66873 270 PHE C O 1
ATOM 4490 N N . GLU C 1 180 ? -30.09285 14.91487 -39.00944 1.000 28.51970 271 GLU C N 1
ATOM 4491 C CA . GLU C 1 180 ? -30.49426 15.05720 -40.39793 1.000 27.00698 271 GLU C CA 1
ATOM 4492 C C . GLU C 1 180 ? -30.56971 13.69219 -41.05975 1.000 28.93001 271 GLU C C 1
ATOM 4493 O O . GLU C 1 180 ? -29.84246 12.76234 -40.69852 1.000 27.22210 271 GLU C O 1
ATOM 4499 N N . VAL C 1 181 ? -31.47573 13.56944 -42.02660 1.000 27.36361 272 VAL C N 1
ATOM 4500 C CA . VAL C 1 181 ? -31.61018 12.34430 -42.79501 1.000 30.57168 272 VAL C CA 1
ATOM 4501 C C . VAL C 1 181 ? -31.56444 12.65733 -44.27995 1.000 31.44108 272 VAL C C 1
ATOM 4502 O O . VAL C 1 181 ? -31.99458 13.72033 -44.73502 1.000 32.40213 272 VAL C O 1
ATOM 4506 N N . ARG C 1 182 ? -31.03124 11.70757 -45.03735 1.000 32.62346 273 ARG C N 1
ATOM 4507 C CA . ARG C 1 182 ? -31.16602 11.67032 -46.48532 1.000 28.13169 273 ARG C CA 1
ATOM 4508 C C . ARG C 1 182 ? -31.42853 10.21826 -46.87320 1.000 34.34314 273 ARG C C 1
ATOM 4509 O O . ARG C 1 182 ? -30.59267 9.33699 -46.62640 1.000 32.06787 273 ARG C O 1
ATOM 4517 N N . VAL C 1 183 ? -32.61049 9.96508 -47.42259 1.000 30.45628 274 VAL C N 1
ATOM 4518 C CA . VAL C 1 183 ? -32.95369 8.66076 -47.95930 1.000 32.71091 274 VAL C CA 1
ATOM 4519 C C . VAL C 1 183 ? -32.57184 8.65547 -49.43667 1.000 36.08794 274 VAL C C 1
ATOM 4520 O O . VAL C 1 183 ? -33.11294 9.43779 -50.22052 1.000 31.40970 274 VAL C O 1
ATOM 4524 N N . CYS C 1 184 ? -31.62998 7.78597 -49.81673 1.000 33.67774 275 CYS C N 1
ATOM 4525 C CA . CYS C 1 184 ? -31.08437 7.78133 -51.16557 1.000 37.03584 275 CYS C CA 1
ATOM 4526 C C . CYS C 1 184 ? -30.98570 6.34767 -51.67358 1.000 44.61191 275 CYS C C 1
ATOM 4527 O O . CYS C 1 184 ? -31.32402 5.39196 -50.96773 1.000 44.22668 275 CYS C O 1
ATOM 4530 N N . ALA C 1 185 ? -30.49417 6.19842 -52.90922 1.000 41.92064 276 ALA C N 1
ATOM 4531 C CA . ALA C 1 185 ? -30.30593 4.86762 -53.48329 1.000 35.98968 276 ALA C CA 1
ATOM 4532 C C . ALA C 1 185 ? -29.08663 4.16696 -52.89485 1.000 41.58110 276 ALA C C 1
ATOM 4533 O O . ALA C 1 185 ? -29.14741 2.98781 -52.53039 1.000 46.63970 276 ALA C O 1
ATOM 4535 N N . CYS C 1 186 ? -27.95667 4.85479 -52.82782 1.000 41.95847 277 CYS C N 1
ATOM 4536 C CA . CYS C 1 186 ? -26.72106 4.24856 -52.33510 1.000 45.92065 277 CYS C CA 1
ATOM 4537 C C . CYS C 1 186 ? -26.19050 5.10511 -51.20193 1.000 49.57754 277 CYS C C 1
ATOM 4538 O O . CYS C 1 186 ? -25.56114 6.14730 -51.45170 1.000 56.38426 277 CYS C O 1
ATOM 4541 N N . PRO C 1 187 ? -26.42786 4.72936 -49.95892 1.000 46.52777 278 PRO C N 1
ATOM 4542 C CA . PRO C 1 187 ? -26.02788 5.58352 -48.83192 1.000 48.01782 278 PRO C CA 1
ATOM 4543 C C . PRO C 1 187 ? -24.53941 5.51955 -48.55341 1.000 51.29150 278 PRO C C 1
ATOM 4544 O O . PRO C 1 187 ? -23.92930 6.55965 -48.26965 1.000 49.42349 278 PRO C O 1
ATOM 4548 N N . GLY C 1 188 ? -23.96243 4.30734 -48.59083 1.000 47.28053 279 GLY C N 1
ATOM 4549 C CA . GLY C 1 188 ? -22.52648 4.16258 -48.50189 1.000 42.14290 279 GLY C CA 1
ATOM 4550 C C . GLY C 1 188 ? -21.82686 5.18210 -49.37850 1.000 46.52721 279 GLY C C 1
ATOM 4551 O O . GLY C 1 188 ? -21.08949 6.03485 -48.88093 1.000 47.57002 279 GLY C O 1
ATOM 4552 N N . ARG C 1 189 ? -22.10477 5.13538 -50.68488 1.000 50.72343 280 ARG C N 1
ATOM 4553 C CA . ARG C 1 189 ? -21.43352 6.02036 -51.63405 1.000 50.07466 280 ARG C CA 1
ATOM 4554 C C . ARG C 1 189 ? -21.87022 7.46896 -51.45147 1.000 48.08424 280 ARG C C 1
ATOM 4555 O O . ARG C 1 189 ? -21.06737 8.39147 -51.61940 1.000 51.29197 280 ARG C O 1
ATOM 4563 N N . ASP C 1 190 ? -23.13453 7.69503 -51.10541 1.000 49.00269 281 ASP C N 1
ATOM 4564 C CA . ASP C 1 190 ? -23.59233 9.06530 -50.91760 1.000 47.99189 281 ASP C CA 1
ATOM 4565 C C . ASP C 1 190 ? -22.94169 9.71004 -49.70404 1.000 51.70408 281 ASP C C 1
ATOM 4566 O O . ASP C 1 190 ? -22.77126 10.93632 -49.67286 1.000 53.77096 281 ASP C O 1
ATOM 4571 N N . ARG C 1 191 ? -22.59273 8.91745 -48.68689 1.000 49.83058 282 ARG C N 1
ATOM 4572 C CA . ARG C 1 191 ? -21.90852 9.49548 -47.53609 1.000 50.83633 282 ARG C CA 1
ATOM 4573 C C . ARG C 1 191 ? -20.47242 9.87084 -47.88805 1.000 50.53357 282 ARG C C 1
ATOM 4574 O O . ARG C 1 191 ? -19.99837 10.95244 -47.51304 1.000 49.12603 282 ARG C O 1
ATOM 4582 N N . ARG C 1 192 ? -19.77039 8.99399 -48.61445 1.000 45.38273 283 ARG C N 1
ATOM 4583 C CA . ARG C 1 192 ? -18.40472 9.29974 -49.02903 1.000 50.07133 283 ARG C CA 1
ATOM 4584 C C . ARG C 1 192 ? -18.34494 10.62220 -49.79363 1.000 52.71719 283 ARG C C 1
ATOM 4585 O O . ARG C 1 192 ? -17.49093 11.47383 -49.51928 1.000 50.16353 283 ARG C O 1
ATOM 4593 N N . THR C 1 193 ? -19.27359 10.82755 -50.73099 1.000 57.90069 284 THR C N 1
ATOM 4594 C CA . THR C 1 193 ? -19.21664 12.00602 -51.59225 1.000 60.98695 284 THR C CA 1
ATOM 4595 C C . THR C 1 193 ? -19.50448 13.29591 -50.83054 1.000 58.76815 284 THR C C 1
ATOM 4596 O O . THR C 1 193 ? -18.97897 14.35134 -51.19789 1.000 61.21568 284 THR C O 1
ATOM 4600 N N . GLU C 1 194 ? -20.32631 13.23417 -49.77578 1.000 57.78994 285 GLU C N 1
ATOM 4601 C CA . GLU C 1 194 ? -20.68152 14.43330 -49.02029 1.000 53.77963 285 GLU C CA 1
ATOM 4602 C C . GLU C 1 194 ? -19.63771 14.75308 -47.96236 1.000 53.23877 285 GLU C C 1
ATOM 4603 O O . GLU C 1 194 ? -19.20960 15.90435 -47.83913 1.000 56.55499 285 GLU C O 1
ATOM 4609 N N . GLU C 1 195 ? -19.23266 13.75004 -47.17541 1.000 54.94567 286 GLU C N 1
ATOM 4610 C CA . GLU C 1 195 ? -18.16102 13.94420 -46.20174 1.000 53.10154 286 GLU C CA 1
ATOM 4611 C C . GLU C 1 195 ? -16.88717 14.45817 -46.86308 1.000 57.24514 286 GLU C C 1
ATOM 4612 O O . GLU C 1 195 ? -16.04646 15.06255 -46.18586 1.000 58.33679 286 GLU C O 1
ATOM 4618 N N . GLU C 1 196 ? -16.73348 14.23131 -48.17402 1.000 61.31659 287 GLU C N 1
ATOM 4619 C CA . GLU C 1 196 ? -15.56939 14.70072 -48.92246 1.000 63.67256 287 GLU C CA 1
ATOM 4620 C C . GLU C 1 196 ? -15.69643 16.17663 -49.28884 1.000 66.34025 287 GLU C C 1
ATOM 4621 O O . GLU C 1 196 ? -14.70670 16.92088 -49.23863 1.000 63.16026 287 GLU C O 1
ATOM 4627 N N . ASN C 1 197 ? -16.91042 16.61825 -49.64399 1.000 67.01124 288 ASN C N 1
ATOM 4628 C CA . ASN C 1 197 ? -17.12053 18.02765 -49.95667 1.000 63.11316 288 ASN C CA 1
ATOM 4629 C C . ASN C 1 197 ? -17.08223 18.88732 -48.69837 1.000 61.00168 288 ASN C C 1
ATOM 4630 O O . ASN C 1 197 ? -16.44501 19.94822 -48.69466 1.000 65.61889 288 ASN C O 1
ATOM 4635 N N . LEU C 1 198 ? -17.72466 18.45115 -47.61346 1.000 55.03452 289 LEU C N 1
ATOM 4636 C CA . LEU C 1 198 ? -17.24061 18.88978 -46.31267 1.000 56.81673 289 LEU C CA 1
ATOM 4637 C C . LEU C 1 198 ? -15.75319 18.54617 -46.25291 1.000 62.63957 289 LEU C C 1
ATOM 4638 O O . LEU C 1 198 ? -15.34248 17.47856 -46.71656 1.000 61.65046 289 LEU C O 1
ATOM 4643 N N . ARG C 1 199 ? -14.94773 19.48800 -45.75435 1.000 60.84618 290 ARG C N 1
ATOM 4644 C CA . ARG C 1 199 ? -13.47234 19.40407 -45.69834 1.000 55.38987 290 ARG C CA 1
ATOM 4645 C C . ARG C 1 199 ? -12.83461 19.92454 -46.98332 1.000 60.19199 290 ARG C C 1
ATOM 4646 O O . ARG C 1 199 ? -12.62891 21.13241 -47.14026 1.000 59.40315 290 ARG C O 1
ATOM 4654 N N . PRO D 1 1 ? -55.41215 23.25802 1.73926 1.000 57.74677 92 PRO D N 1
ATOM 4655 C CA . PRO D 1 1 ? -54.91433 24.59428 2.09876 1.000 53.91027 92 PRO D CA 1
ATOM 4656 C C . PRO D 1 1 ? -53.52230 24.54923 2.74139 1.000 53.15979 92 PRO D C 1
ATOM 4657 O O . PRO D 1 1 ? -52.99422 23.45045 2.92547 1.000 50.67552 92 PRO D O 1
ATOM 4661 N N . LEU D 1 2 ? -52.93881 25.71395 3.04005 1.000 50.65666 93 LEU D N 1
ATOM 4662 C CA . LEU D 1 2 ? -51.75064 25.77226 3.88630 1.000 42.82171 93 LEU D CA 1
ATOM 4663 C C . LEU D 1 2 ? -52.12207 25.49737 5.33822 1.000 47.04801 93 LEU D C 1
ATOM 4664 O O . LEU D 1 2 ? -53.21609 25.83103 5.80363 1.000 41.29763 93 LEU D O 1
ATOM 4669 N N . SER D 1 3 ? -51.18641 24.89334 6.06204 1.000 52.16373 94 SER D N 1
ATOM 4670 C CA . SER D 1 3 ? -51.47732 24.30906 7.36241 1.000 50.01601 94 SER D CA 1
ATOM 4671 C C . SER D 1 3 ? -51.23083 25.31260 8.46975 1.000 56.88268 94 SER D C 1
ATOM 4672 O O . SER D 1 3 ? -50.17869 25.95784 8.48956 1.000 58.06250 94 SER D O 1
ATOM 4675 N N . SER D 1 4 ? -52.18060 25.39819 9.41756 1.000 58.01688 95 SER D N 1
ATOM 4676 C CA . SER D 1 4 ? -52.07420 26.31961 10.55019 1.000 55.00662 95 SER D CA 1
ATOM 4677 C C . SER D 1 4 ? -50.91619 25.98558 11.47496 1.000 54.05688 95 SER D C 1
ATOM 4678 O O . SER D 1 4 ? -50.56838 26.80201 12.33098 1.000 54.62857 95 SER D O 1
ATOM 4681 N N . SER D 1 5 ? -50.34162 24.80039 11.35663 1.000 52.76583 96 SER D N 1
ATOM 4682 C CA . SER D 1 5 ? -49.28997 24.38075 12.26086 1.000 47.94430 96 SER D CA 1
ATOM 4683 C C . SER D 1 5 ? -48.02913 24.04327 11.47316 1.000 46.82035 96 SER D C 1
ATOM 4684 O O . SER D 1 5 ? -48.01133 24.03750 10.23505 1.000 42.33671 96 SER D O 1
ATOM 4687 N N . VAL D 1 6 ? -46.96371 23.80069 12.23011 1.000 42.59812 97 VAL D N 1
ATOM 4688 C CA . VAL D 1 6 ? -45.70734 23.24355 11.74074 1.000 40.13574 97 VAL D CA 1
ATOM 4689 C C . VAL D 1 6 ? -45.28244 22.15323 12.71763 1.000 41.13699 97 VAL D C 1
ATOM 4690 O O . VAL D 1 6 ? -45.24050 22.39802 13.93068 1.000 42.18251 97 VAL D O 1
ATOM 4694 N N . PRO D 1 7 ? -44.98555 20.94237 12.26363 1.000 38.92216 98 PRO D N 1
ATOM 4695 C CA . PRO D 1 7 ? -44.44937 19.94268 13.18931 1.000 33.95806 98 PRO D CA 1
ATOM 4696 C C . PRO D 1 7 ? -43.05387 20.34081 13.63055 1.000 37.00048 98 PRO D C 1
ATOM 4697 O O . PRO D 1 7 ? -42.26157 20.87076 12.84850 1.000 34.95086 98 PRO D O 1
ATOM 4701 N N . SER D 1 8 ? -42.76320 20.11837 14.90390 1.000 33.23591 99 SER D N 1
ATOM 4702 C CA . SER D 1 8 ? -41.39039 20.26515 15.34560 1.000 36.52471 99 SER D CA 1
ATOM 4703 C C . SER D 1 8 ? -40.52889 19.19251 14.69852 1.000 37.42441 99 SER D C 1
ATOM 4704 O O . SER D 1 8 ? -40.96385 18.05794 14.49205 1.000 36.80057 99 SER D O 1
ATOM 4707 N N . GLN D 1 9 ? -39.31071 19.57233 14.34359 1.000 40.07163 100 GLN D N 1
ATOM 4708 C CA . GLN D 1 9 ? -38.31033 18.64646 13.83977 1.000 40.70333 100 GLN D CA 1
ATOM 4709 C C . GLN D 1 9 ? -37.21294 18.45214 14.85717 1.000 40.53304 100 GLN D C 1
ATOM 4710 O O . GLN D 1 9 ? -36.18852 17.83340 14.55183 1.000 40.45559 100 GLN D O 1
ATOM 4716 N N . LYS D 1 10 ? -37.39219 19.01309 16.04583 1.000 40.74051 101 LYS D N 1
ATOM 4717 C CA . LYS D 1 10 ? -36.32074 19.05183 17.02478 1.000 41.18264 101 LYS D CA 1
ATOM 4718 C C . LYS D 1 10 ? -36.04616 17.64579 17.51402 1.000 38.01339 101 LYS D C 1
ATOM 4719 O O . LYS D 1 10 ? -36.97076 16.92002 17.89231 1.000 37.49506 101 LYS D O 1
ATOM 4723 N N . THR D 1 11 ? -34.77715 17.25605 17.48155 1.000 37.06358 102 THR D N 1
ATOM 4724 C CA . THR D 1 11 ? -34.40930 15.90499 17.86237 1.000 40.44615 102 THR D CA 1
ATOM 4725 C C . THR D 1 11 ? -34.70265 15.66161 19.34783 1.000 42.47487 102 THR D C 1
ATOM 4726 O O . THR D 1 11 ? -34.60584 16.56819 20.18137 1.000 37.70984 102 THR D O 1
ATOM 4730 N N . TYR D 1 12 ? -35.08256 14.41936 19.67327 1.000 43.32425 103 TYR D N 1
ATOM 4731 C CA . TYR D 1 12 ? -35.46534 14.07229 21.04669 1.000 40.38740 103 TYR D CA 1
ATOM 4732 C C . TYR D 1 12 ? -35.33259 12.56444 21.21994 1.000 35.72139 103 TYR D C 1
ATOM 4733 O O . TYR D 1 12 ? -36.16410 11.81239 20.71204 1.000 40.47297 103 TYR D O 1
ATOM 4742 N N . GLN D 1 13 ? -34.31330 12.11926 21.94657 1.000 37.40253 104 GLN D N 1
ATOM 4743 C CA . GLN D 1 13 ? -34.12999 10.67945 22.09286 1.000 39.97812 104 GLN D CA 1
ATOM 4744 C C . GLN D 1 13 ? -35.15749 10.06644 23.04576 1.000 41.76816 104 GLN D C 1
ATOM 4745 O O . GLN D 1 13 ? -35.54277 8.89665 22.87680 1.000 39.75939 104 GLN D O 1
ATOM 4751 N N . GLY D 1 14 ? -35.61853 10.83559 24.04598 1.000 40.94828 105 GLY D N 1
ATOM 4752 C CA . GLY D 1 14 ? -36.57092 10.39671 25.07145 1.000 37.64460 105 GLY D CA 1
ATOM 4753 C C . GLY D 1 14 ? -36.11125 9.15970 25.82566 1.000 36.86644 105 GLY D C 1
ATOM 4754 O O . GLY D 1 14 ? -34.98309 8.69240 25.68917 1.000 42.03491 105 GLY D O 1
ATOM 4755 N N . SER D 1 15 ? -37.04211 8.61345 26.61732 1.000 40.87468 106 SER D N 1
ATOM 4756 C CA . SER D 1 15 ? -36.71960 7.51110 27.53024 1.000 39.43807 106 SER D CA 1
ATOM 4757 C C . SER D 1 15 ? -36.04768 6.33919 26.83424 1.000 35.10969 106 SER D C 1
ATOM 4758 O O . SER D 1 15 ? -35.20710 5.65775 27.42852 1.000 37.16365 106 SER D O 1
ATOM 4761 N N . TYR D 1 16 ? -36.39275 6.08524 25.59041 1.000 40.60695 107 TYR D N 1
ATOM 4762 C CA . TYR D 1 16 ? -35.94996 4.85630 24.94764 1.000 48.34607 107 TYR D CA 1
ATOM 4763 C C . TYR D 1 16 ? -34.63467 5.00410 24.17635 1.000 42.11905 107 TYR D C 1
ATOM 4764 O O . TYR D 1 16 ? -34.17657 4.02993 23.56961 1.000 42.99051 107 TYR D O 1
ATOM 4773 N N . GLY D 1 17 ? -33.98045 6.16490 24.24261 1.000 42.86776 108 GLY D N 1
ATOM 4774 C CA . GLY D 1 17 ? -32.73003 6.35461 23.52738 1.000 42.79806 108 GLY D CA 1
ATOM 4775 C C . GLY D 1 17 ? -32.92913 6.20558 22.03461 1.000 38.30517 108 GLY D C 1
ATOM 4776 O O . GLY D 1 17 ? -32.19473 5.49467 21.35440 1.000 42.88282 108 GLY D O 1
ATOM 4777 N N . PHE D 1 18 ? -33.94192 6.87164 21.51739 1.000 40.67870 109 PHE D N 1
ATOM 4778 C CA . PHE D 1 18 ? -34.36976 6.65830 20.14672 1.000 39.36063 109 PHE D CA 1
ATOM 4779 C C . PHE D 1 18 ? -33.45170 7.42560 19.20460 1.000 36.91283 109 PHE D C 1
ATOM 4780 O O . PHE D 1 18 ? -33.29436 8.64206 19.33834 1.000 35.19230 109 PHE D O 1
ATOM 4788 N N . ARG D 1 19 ? -32.82404 6.70222 18.28190 1.000 36.07862 110 ARG D N 1
ATOM 4789 C CA . ARG D 1 19 ? -31.94705 7.25351 17.25988 1.000 34.38522 110 ARG D CA 1
ATOM 4790 C C . ARG D 1 19 ? -32.31007 6.60564 15.93379 1.000 33.61666 110 ARG D C 1
ATOM 4791 O O . ARG D 1 19 ? -32.78417 5.46085 15.90662 1.000 33.21482 110 ARG D O 1
ATOM 4799 N N . LEU D 1 20 ? -32.06119 7.32710 14.82923 1.000 31.87086 111 LEU D N 1
ATOM 4800 C CA . LEU D 1 20 ? -32.16362 6.73856 13.49156 1.000 32.49769 111 LEU D CA 1
ATOM 4801 C C . LEU D 1 20 ? -30.81738 6.21268 13.00955 1.000 26.18136 111 LEU D C 1
ATOM 4802 O O . LEU D 1 20 ? -29.76679 6.77759 13.32798 1.000 28.39096 111 LEU D O 1
ATOM 4807 N N . GLY D 1 21 ? -30.86158 5.12429 12.23643 1.000 30.44247 112 GLY D N 1
ATOM 4808 C CA . GLY D 1 21 ? -29.67642 4.58077 11.59922 1.000 26.91354 112 GLY D CA 1
ATOM 4809 C C . GLY D 1 21 ? -29.91498 4.30355 10.12643 1.000 30.07058 112 GLY D C 1
ATOM 4810 O O . GLY D 1 21 ? -31.05372 4.17051 9.65861 1.000 30.73318 112 GLY D O 1
ATOM 4811 N N . PHE D 1 22 ? -28.81502 4.20966 9.38758 1.000 33.41652 113 PHE D N 1
ATOM 4812 C CA . PHE D 1 22 ? -28.88921 4.00255 7.94501 1.000 26.87293 113 PHE D CA 1
ATOM 4813 C C . PHE D 1 22 ? -27.85544 2.97744 7.52982 1.000 30.51716 113 PHE D C 1
ATOM 4814 O O . PHE D 1 22 ? -26.85326 2.76698 8.21605 1.000 38.05366 113 PHE D O 1
ATOM 4822 N N . LEU D 1 23 ? -28.10502 2.32993 6.39862 1.000 28.23952 114 LEU D N 1
ATOM 4823 C CA . LEU D 1 23 ? -27.07862 1.47143 5.83139 1.000 32.10214 114 LEU D CA 1
ATOM 4824 C C . LEU D 1 23 ? -25.97795 2.33176 5.21494 1.000 34.85272 114 LEU D C 1
ATOM 4825 O O . LEU D 1 23 ? -26.26081 3.33949 4.55347 1.000 37.04363 114 LEU D O 1
ATOM 4830 N N . HIS D 1 24 ? -24.71909 1.95855 5.46749 1.000 31.64882 115 HIS D N 1
ATOM 4831 C CA . HIS D 1 24 ? -23.57879 2.58790 4.79752 1.000 34.79138 115 HIS D CA 1
ATOM 4832 C C . HIS D 1 24 ? -23.39244 1.88803 3.44465 1.000 33.79752 115 HIS D C 1
ATOM 4833 O O . HIS D 1 24 ? -22.71820 0.86205 3.32630 1.000 36.21143 115 HIS D O 1
ATOM 4840 N N . SER D 1 25 ? -24.00678 2.42837 2.39807 1.000 28.25374 116 SER D N 1
ATOM 4841 C CA . SER D 1 25 ? -24.05299 1.68764 1.14603 1.000 39.09720 116 SER D CA 1
ATOM 4842 C C . SER D 1 25 ? -23.31762 2.35761 -0.00455 1.000 40.51396 116 SER D C 1
ATOM 4843 O O . SER D 1 25 ? -23.36904 1.84347 -1.12414 1.000 44.80570 116 SER D O 1
ATOM 4846 N N . GLY D 1 26 ? -22.61980 3.46850 0.23613 1.000 37.40950 117 GLY D N 1
ATOM 4847 C CA . GLY D 1 26 ? -21.80024 4.05556 -0.79865 1.000 35.40668 117 GLY D CA 1
ATOM 4848 C C . GLY D 1 26 ? -22.64024 4.59876 -1.93808 1.000 35.87731 117 GLY D C 1
ATOM 4849 O O . GLY D 1 26 ? -23.85985 4.68172 -1.86364 1.000 37.75784 117 GLY D O 1
ATOM 4850 N N . THR D 1 27 ? -21.93935 4.93553 -3.02558 1.000 33.44806 118 THR D N 1
ATOM 4851 C CA . THR D 1 27 ? -22.47399 5.72611 -4.13734 1.000 37.40635 118 THR D CA 1
ATOM 4852 C C . THR D 1 27 ? -22.10722 5.13852 -5.50406 1.000 42.97362 118 THR D C 1
ATOM 4853 O O . THR D 1 27 ? -21.77022 5.87861 -6.43559 1.000 47.91908 118 THR D O 1
ATOM 4857 N N . ALA D 1 28 ? -22.16609 3.81974 -5.66913 1.000 40.69957 119 ALA D N 1
ATOM 4858 C CA . ALA D 1 28 ? -22.01365 3.28814 -7.01957 1.000 43.02616 119 ALA D CA 1
ATOM 4859 C C . ALA D 1 28 ? -23.30168 3.49933 -7.82711 1.000 47.80342 119 ALA D C 1
ATOM 4860 O O . ALA D 1 28 ? -24.37246 3.78856 -7.28045 1.000 47.32211 119 ALA D O 1
ATOM 4862 N N . LYS D 1 29 ? -23.18001 3.35421 -9.15485 1.000 50.36772 120 LYS D N 1
ATOM 4863 C CA . LYS D 1 29 ? -24.29478 3.61919 -10.06682 1.000 42.30924 120 LYS D CA 1
ATOM 4864 C C . LYS D 1 29 ? -25.53566 2.81601 -9.69573 1.000 47.22630 120 LYS D C 1
ATOM 4865 O O . LYS D 1 29 ? -26.66323 3.28685 -9.88842 1.000 47.55923 120 LYS D O 1
ATOM 4869 N N . SER D 1 30 ? -25.34591 1.61750 -9.14703 1.000 42.54252 121 SER D N 1
ATOM 4870 C CA . SER D 1 30 ? -26.41879 0.67166 -8.89424 1.000 38.39001 121 SER D CA 1
ATOM 4871 C C . SER D 1 30 ? -27.13601 0.88556 -7.56739 1.000 42.00960 121 SER D C 1
ATOM 4872 O O . SER D 1 30 ? -28.14022 0.21149 -7.31539 1.000 45.96227 121 SER D O 1
ATOM 4875 N N . VAL D 1 31 ? -26.65126 1.76995 -6.70726 1.000 42.84073 122 VAL D N 1
ATOM 4876 C CA . VAL D 1 31 ? -27.26104 1.95810 -5.39393 1.000 44.96285 122 VAL D CA 1
ATOM 4877 C C . VAL D 1 31 ? -28.44616 2.90222 -5.54426 1.000 48.13468 122 VAL D C 1
ATOM 4878 O O . VAL D 1 31 ? -28.31676 3.98999 -6.12259 1.000 55.77304 122 VAL D O 1
ATOM 4882 N N . THR D 1 32 ? -29.61424 2.48125 -5.05391 1.000 43.74091 123 THR D N 1
ATOM 4883 C CA . THR D 1 32 ? -30.80589 3.31028 -5.17386 1.000 46.80114 123 THR D CA 1
ATOM 4884 C C . THR D 1 32 ? -31.12769 4.07755 -3.90160 1.000 47.50097 123 THR D C 1
ATOM 4885 O O . THR D 1 32 ? -31.86782 5.05993 -3.96779 1.000 52.93489 123 THR D O 1
ATOM 4889 N N . CYS D 1 33 ? -30.60376 3.66516 -2.75187 1.000 42.31343 124 CYS D N 1
ATOM 4890 C CA . CYS D 1 33 ? -30.74159 4.45565 -1.53628 1.000 42.22384 124 CYS D CA 1
ATOM 4891 C C . CYS D 1 33 ? -29.37531 4.54242 -0.85835 1.000 43.48087 124 CYS D C 1
ATOM 4892 O O . CYS D 1 33 ? -28.71452 3.52056 -0.64467 1.000 36.47387 124 CYS D O 1
ATOM 4895 N N . THR D 1 34 ? -28.94038 5.76421 -0.55524 1.000 38.17550 125 THR D N 1
ATOM 4896 C CA . THR D 1 34 ? -27.66219 5.97175 0.10236 1.000 34.29761 125 THR D CA 1
ATOM 4897 C C . THR D 1 34 ? -27.75564 7.20521 0.98985 1.000 32.45552 125 THR D C 1
ATOM 4898 O O . THR D 1 34 ? -28.35602 8.21019 0.61467 1.000 35.55669 125 THR D O 1
ATOM 4902 N N . TYR D 1 35 ? -27.17616 7.12187 2.17055 1.000 31.62607 126 TYR D N 1
ATOM 4903 C CA . TYR D 1 35 ? -27.31204 8.17366 3.16416 1.000 32.92880 126 TYR D CA 1
ATOM 4904 C C . TYR D 1 35 ? -25.98749 8.87586 3.36683 1.000 30.40976 126 TYR D C 1
ATOM 4905 O O . TYR D 1 35 ? -24.93827 8.22929 3.45670 1.000 27.63902 126 TYR D O 1
ATOM 4914 N N . SER D 1 36 ? -26.06691 10.19622 3.48582 1.000 30.74034 127 SER D N 1
ATOM 4915 C CA . SER D 1 36 ? -24.89712 11.04884 3.65333 1.000 35.17928 127 SER D CA 1
ATOM 4916 C C . SER D 1 36 ? -24.82977 11.58557 5.08033 1.000 31.94664 127 SER D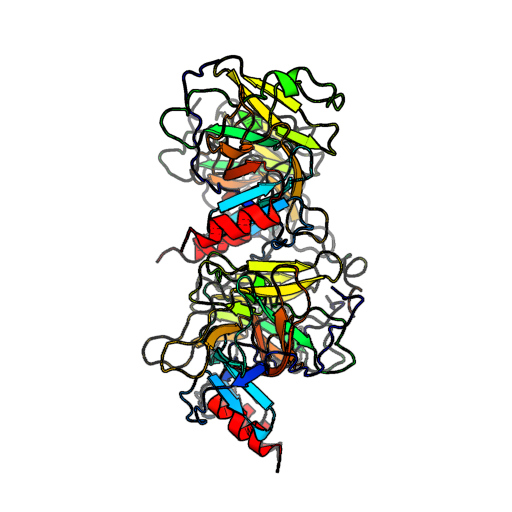 C 1
ATOM 4917 O O . SER D 1 36 ? -25.60774 12.48787 5.44022 1.000 24.77048 127 SER D O 1
ATOM 4920 N N . PRO D 1 37 ? -23.92817 11.06542 5.91940 1.000 32.46450 128 PRO D N 1
ATOM 4921 C CA . PRO D 1 37 ? -23.80946 11.60304 7.28621 1.000 31.11660 128 PRO D CA 1
ATOM 4922 C C . PRO D 1 37 ? -23.42169 13.06498 7.33975 1.000 30.15818 128 PRO D C 1
ATOM 4923 O O . PRO D 1 37 ? -23.92340 13.77765 8.21725 1.000 35.80149 128 PRO D O 1
ATOM 4927 N N . ALA D 1 38 ? -22.56192 13.54911 6.43211 1.000 38.17413 129 ALA D N 1
ATOM 4928 C CA . ALA D 1 38 ? -22.10176 14.94209 6.52560 1.000 34.32365 129 ALA D CA 1
ATOM 4929 C C . ALA D 1 38 ? -23.19813 15.94104 6.17651 1.000 30.42561 129 ALA D C 1
ATOM 4930 O O . ALA D 1 38 ? -23.17515 17.07052 6.67031 1.000 35.98659 129 ALA D O 1
ATOM 4932 N N . LEU D 1 39 ? -24.15354 15.57092 5.33155 1.000 28.01262 130 LEU D N 1
ATOM 4933 C CA . LEU D 1 39 ? -25.30035 16.44215 5.10261 1.000 26.23773 130 LEU D CA 1
ATOM 4934 C C . LEU D 1 39 ? -26.54427 16.00696 5.87820 1.000 27.24068 130 LEU D C 1
ATOM 4935 O O . LEU D 1 39 ? -27.49964 16.79042 5.96521 1.000 32.29160 130 LEU D O 1
ATOM 4940 N N . ASN D 1 40 ? -26.53517 14.80630 6.48884 1.000 30.89476 131 ASN D N 1
ATOM 4941 C CA . ASN D 1 40 ? -27.70578 14.23103 7.17255 1.000 25.64820 131 ASN D CA 1
ATOM 4942 C C . ASN D 1 40 ? -28.87413 14.14624 6.19500 1.000 28.22345 131 ASN D C 1
ATOM 4943 O O . ASN D 1 40 ? -29.99739 14.57421 6.46409 1.000 22.63000 131 ASN D O 1
ATOM 4948 N N . LYS D 1 41 ? -28.57609 13.58681 5.03371 1.000 27.66951 132 LYS D N 1
ATOM 4949 C CA . LYS D 1 41 ? -29.42273 13.68373 3.87274 1.000 26.13722 132 LYS D CA 1
ATOM 4950 C C . LYS D 1 41 ? -29.47647 12.31419 3.22804 1.000 29.99039 132 LYS D C 1
ATOM 4951 O O . LYS D 1 41 ? -28.44439 11.65182 3.05100 1.000 23.70517 132 LYS D O 1
ATOM 4957 N N . MET D 1 42 ? -30.68918 11.88253 2.91964 1.000 30.79626 133 MET D N 1
ATOM 4958 C CA . MET D 1 42 ? -30.91092 10.61565 2.25903 1.000 33.13846 133 MET D CA 1
ATOM 4959 C C . MET D 1 42 ? -31.16452 10.89022 0.78851 1.000 39.24525 133 MET D C 1
ATOM 4960 O O . MET D 1 42 ? -32.01236 11.72273 0.45572 1.000 41.26149 133 MET D O 1
ATOM 4965 N N . PHE D 1 43 ? -30.43147 10.20345 -0.08887 1.000 39.67988 134 PHE D N 1
ATOM 4966 C CA . PHE D 1 43 ? -30.62612 10.31065 -1.53745 1.000 39.07973 134 PHE D CA 1
ATOM 4967 C C . PHE D 1 43 ? -31.18107 8.97181 -1.99845 1.000 43.98655 134 PHE D C 1
ATOM 4968 O O . PHE D 1 43 ? -30.45595 7.97332 -1.99247 1.000 49.74537 134 PHE D O 1
ATOM 4976 N N . CYS D 1 44 ? -32.45983 8.92218 -2.37303 1.000 45.05704 135 CYS D N 1
ATOM 4977 C CA . CYS D 1 44 ? -32.98430 7.69029 -2.95028 1.000 49.07734 135 CYS D CA 1
ATOM 4978 C C . CYS D 1 44 ? -33.85583 8.00504 -4.15827 1.000 48.16674 135 CYS D C 1
ATOM 4979 O O . CYS D 1 44 ? -34.09915 9.16596 -4.49986 1.000 44.66963 135 CYS D O 1
ATOM 4982 N N . GLN D 1 45 ? -34.28641 6.93781 -4.83091 1.000 47.64362 136 GLN D N 1
ATOM 4983 C CA . GLN D 1 45 ? -34.96086 7.01377 -6.11688 1.000 43.82147 136 GLN D CA 1
ATOM 4984 C C . GLN D 1 45 ? -36.44607 6.73875 -5.97856 1.000 43.53921 136 GLN D C 1
ATOM 4985 O O . GLN D 1 45 ? -36.87603 5.99747 -5.08746 1.000 44.52030 136 GLN D O 1
ATOM 4991 N N . LEU D 1 46 ? -37.20770 7.32361 -6.90595 1.000 44.03145 137 LEU D N 1
ATOM 4992 C CA . LEU D 1 46 ? -38.64152 7.11329 -7.05562 1.000 40.94079 137 LEU D CA 1
ATOM 4993 C C . LEU D 1 46 ? -39.02189 5.65861 -6.82714 1.000 41.30503 137 LEU D C 1
ATOM 4994 O O . LEU D 1 46 ? -38.53161 4.76294 -7.51934 1.000 48.17881 137 LEU D O 1
ATOM 4999 N N . ALA D 1 47 ? -39.89761 5.43591 -5.84431 1.000 38.71679 138 ALA D N 1
ATOM 5000 C CA . ALA D 1 47 ? -40.49634 4.14620 -5.49551 1.000 41.57116 138 ALA D CA 1
ATOM 5001 C C . ALA D 1 47 ? -39.48266 3.03599 -5.26475 1.000 38.88747 138 ALA D C 1
ATOM 5002 O O . ALA D 1 47 ? -39.85008 1.85991 -5.23447 1.000 43.97608 138 ALA D O 1
ATOM 5004 N N . LYS D 1 48 ? -38.22035 3.37426 -5.07258 1.000 40.67184 139 LYS D N 1
ATOM 5005 C CA . LYS D 1 48 ? -37.28575 2.34480 -4.65848 1.000 37.29033 139 LYS D CA 1
ATOM 5006 C C . LYS D 1 48 ? -37.30327 2.21625 -3.13728 1.000 43.70040 139 LYS D C 1
ATOM 5007 O O . LYS D 1 48 ? -37.80870 3.07978 -2.41413 1.000 40.42088 139 LYS D O 1
ATOM 5013 N N . THR D 1 49 ? -36.75681 1.10708 -2.65606 1.000 45.65231 140 THR D N 1
ATOM 5014 C CA . THR D 1 49 ? -36.73090 0.84226 -1.22623 1.000 35.96571 140 THR D CA 1
ATOM 5015 C C . THR D 1 49 ? -35.70606 1.75723 -0.57000 1.000 34.10959 140 THR D C 1
ATOM 5016 O O . THR D 1 49 ? -34.52898 1.75389 -0.94302 1.000 37.61375 140 THR D O 1
ATOM 5020 N N . CYS D 1 50 ? -36.16076 2.57535 0.37798 1.000 42.92298 141 CYS D N 1
ATOM 5021 C CA . CYS D 1 50 ? -35.26801 3.41700 1.17158 1.000 35.88885 141 CYS D CA 1
ATOM 5022 C C . CYS D 1 50 ? -35.33119 2.92130 2.62120 1.000 39.38207 141 CYS D C 1
ATOM 5023 O O . CYS D 1 50 ? -36.31609 3.17880 3.33387 1.000 33.46388 141 CYS D O 1
ATOM 5026 N N . PRO D 1 51 ? -34.36417 2.12674 3.07139 1.000 39.54259 142 PRO D N 1
ATOM 5027 C CA . PRO D 1 51 ? -34.40328 1.63256 4.44701 1.000 38.78501 142 PRO D CA 1
ATOM 5028 C C . PRO D 1 51 ? -34.13420 2.73769 5.44009 1.000 36.16443 142 PRO D C 1
ATOM 5029 O O . PRO D 1 51 ? -33.49954 3.74379 5.12748 1.000 39.42666 142 PRO D O 1
ATOM 5033 N N . VAL D 1 52 ? -34.66459 2.54657 6.64255 1.000 36.24029 143 VAL D N 1
ATOM 5034 C CA . VAL D 1 52 ? -34.41170 3.41392 7.78773 1.000 29.22999 143 VAL D CA 1
ATOM 5035 C C . VAL D 1 52 ? -34.39160 2.51926 9.00819 1.000 28.07638 143 VAL D C 1
ATOM 5036 O O . VAL D 1 52 ? -35.26775 1.66591 9.16747 1.000 27.67184 143 VAL D O 1
ATOM 5040 N N . GLN D 1 53 ? -33.38933 2.69864 9.86291 1.000 31.48969 144 GLN D N 1
ATOM 5041 C CA . GLN D 1 53 ? -33.23959 1.88641 11.05985 1.000 30.21426 144 GLN D CA 1
ATOM 5042 C C . GLN D 1 53 ? -33.69467 2.63959 12.30243 1.000 33.64052 144 GLN D C 1
ATOM 5043 O O . GLN D 1 53 ? -33.39003 3.82389 12.47811 1.000 36.25320 144 GLN D O 1
ATOM 5049 N N . LEU D 1 54 ? -34.45504 1.94946 13.14694 1.000 37.10296 145 LEU D N 1
ATOM 5050 C CA . LEU D 1 54 ? -34.82824 2.43337 14.46836 1.000 30.55720 145 LEU D CA 1
ATOM 5051 C C . LEU D 1 54 ? -33.86037 1.82701 15.46642 1.000 27.78658 145 LEU D C 1
ATOM 5052 O O . LEU D 1 54 ? -33.71620 0.60122 15.52763 1.000 27.54679 145 LEU D O 1
ATOM 5057 N N . TRP D 1 55 ? -33.15915 2.68155 16.20312 1.000 31.24453 146 TRP D N 1
ATOM 5058 C CA . TRP D 1 55 ? -32.20160 2.24166 17.21165 1.000 36.03597 146 TRP D CA 1
ATOM 5059 C C . TRP D 1 55 ? -32.65583 2.75604 18.57272 1.000 34.79411 146 TRP D C 1
ATOM 5060 O O . TRP D 1 55 ? -32.81134 3.96736 18.76108 1.000 34.61506 146 TRP D O 1
ATOM 5071 N N . VAL D 1 56 ? -32.87927 1.83474 19.51182 1.000 38.35755 147 VAL D N 1
ATOM 5072 C CA . VAL D 1 56 ? -33.21496 2.17987 20.88604 1.000 39.40123 147 VAL D CA 1
ATOM 5073 C C . VAL D 1 56 ? -32.15857 1.59755 21.82056 1.000 40.41211 147 VAL D C 1
ATOM 5074 O O . VAL D 1 56 ? -31.35324 0.74165 21.44505 1.000 42.75540 147 VAL D O 1
ATOM 5078 N N . ASP D 1 57 ? -32.14861 2.11088 23.04926 1.000 41.53572 148 ASP D N 1
ATOM 5079 C CA . ASP D 1 57 ? -31.39138 1.52994 24.14864 1.000 43.21734 148 ASP D CA 1
ATOM 5080 C C . ASP D 1 57 ? -32.28550 0.74773 25.09922 1.000 44.27568 148 ASP D C 1
ATOM 5081 O O . ASP D 1 57 ? -31.77696 0.07880 26.00769 1.000 48.54986 148 ASP D O 1
ATOM 5086 N N . SER D 1 58 ? -33.59885 0.82289 24.90153 1.000 35.48157 149 SER D N 1
ATOM 5087 C CA . SER D 1 58 ? -34.59097 0.20696 25.76092 1.000 38.51685 149 SER D CA 1
ATOM 5088 C C . SER D 1 58 ? -35.79084 -0.09761 24.87984 1.000 39.39609 149 SER D C 1
ATOM 5089 O O . SER D 1 58 ? -36.14655 0.71419 24.02424 1.000 41.87252 149 SER D O 1
ATOM 5092 N N . THR D 1 59 ? -36.43010 -1.23754 25.09941 1.000 37.69855 150 THR D N 1
ATOM 5093 C CA . THR D 1 59 ? -37.54059 -1.62174 24.24061 1.000 37.16006 150 THR D CA 1
ATOM 5094 C C . THR D 1 59 ? -38.77592 -0.80089 24.58409 1.000 37.23874 150 THR D C 1
ATOM 5095 O O . THR D 1 59 ? -39.23962 -0.84945 25.72727 1.000 43.46972 150 THR D O 1
ATOM 5099 N N . PRO D 1 60 ? -39.33255 -0.03836 23.64587 1.000 40.62800 151 PRO D N 1
ATOM 5100 C CA . PRO D 1 60 ? -40.63137 0.57973 23.90252 1.000 42.62531 151 PRO D CA 1
ATOM 5101 C C . PRO D 1 60 ? -41.68232 -0.47315 24.08824 1.000 40.43442 151 PRO D C 1
ATOM 5102 O O . PRO D 1 60 ? -41.61521 -1.57627 23.50153 1.000 40.61345 151 PRO D O 1
ATOM 5106 N N . PRO D 1 61 ? -42.67727 -0.22334 24.93602 1.000 41.38799 152 PRO D N 1
ATOM 5107 C CA . PRO D 1 61 ? -43.71926 -1.22026 25.16213 1.000 44.19812 152 PRO D CA 1
ATOM 5108 C C . PRO D 1 61 ? -44.44160 -1.53302 23.85802 1.000 43.07770 152 PRO D C 1
ATOM 5109 O O . PRO D 1 61 ? -44.45961 -0.70299 22.93387 1.000 45.27635 152 PRO D O 1
ATOM 5113 N N . PRO D 1 62 ? -45.00740 -2.73217 23.73457 1.000 46.72534 153 PRO D N 1
ATOM 5114 C CA . PRO D 1 62 ? -45.80761 -3.01753 22.53847 1.000 42.27007 153 PRO D CA 1
ATOM 5115 C C . PRO D 1 62 ? -46.99307 -2.07228 22.51663 1.000 39.64530 153 PRO D C 1
ATOM 5116 O O . PRO D 1 62 ? -47.40918 -1.55901 23.55367 1.000 35.89567 153 PRO D O 1
ATOM 5120 N N . GLY D 1 63 ? -47.51951 -1.82594 21.31405 1.000 40.80552 154 GLY D N 1
ATOM 5121 C CA . GLY D 1 63 ? -48.45292 -0.74837 21.08430 1.000 36.65382 154 GLY D CA 1
ATOM 5122 C C . GLY D 1 63 ? -47.80257 0.56017 20.68573 1.000 35.88869 154 GLY D C 1
ATOM 5123 O O . GLY D 1 63 ? -48.49796 1.46903 20.21301 1.000 34.16496 154 GLY D O 1
ATOM 5124 N N . THR D 1 64 ? -46.49741 0.68916 20.88852 1.000 34.21482 155 THR D N 1
ATOM 5125 C CA . THR D 1 64 ? -45.75330 1.84418 20.40162 1.000 35.19879 155 THR D CA 1
ATOM 5126 C C . THR D 1 64 ? -45.83517 1.91321 18.87911 1.000 30.99822 155 THR D C 1
ATOM 5127 O O . THR D 1 64 ? -45.96403 0.89536 18.19535 1.000 29.20865 155 THR D O 1
ATOM 5131 N N . ARG D 1 65 ? -45.82537 3.12129 18.33600 1.000 33.43460 156 ARG D N 1
ATOM 5132 C CA . ARG D 1 65 ? -45.97097 3.27251 16.89298 1.000 31.81369 156 ARG D CA 1
ATOM 5133 C C . ARG D 1 65 ? -44.91504 4.21764 16.33158 1.000 30.88905 156 ARG D C 1
ATOM 5134 O O . ARG D 1 65 ? -44.30884 5.01694 17.04771 1.000 26.16986 156 ARG D O 1
ATOM 5142 N N . VAL D 1 66 ? -44.68267 4.08574 15.02761 1.000 35.65552 157 VAL D N 1
ATOM 5143 C CA . VAL D 1 66 ? -43.64289 4.82085 14.31969 1.000 32.97714 157 VAL D CA 1
ATOM 5144 C C . VAL D 1 66 ? -44.29248 5.58278 13.18485 1.000 29.12846 157 VAL D C 1
ATOM 5145 O O . VAL D 1 66 ? -44.85095 4.97655 12.26594 1.000 31.56107 157 VAL D O 1
ATOM 5149 N N . ARG D 1 67 ? -44.18032 6.89859 13.22432 1.000 27.37589 158 ARG D N 1
ATOM 5150 C CA . ARG D 1 67 ? -44.79442 7.76921 12.24164 1.000 28.59798 158 ARG D CA 1
ATOM 5151 C C . ARG D 1 67 ? -43.72660 8.47978 11.41924 1.000 24.77991 158 ARG D C 1
ATOM 5152 O O . ARG D 1 67 ? -42.72261 8.94707 11.96332 1.000 25.59926 158 ARG D O 1
ATOM 5160 N N . ALA D 1 68 ? -43.95522 8.57119 10.10901 1.000 26.60061 159 ALA D N 1
ATOM 5161 C CA . ALA D 1 68 ? -43.12406 9.35844 9.20410 1.000 25.28095 159 ALA D CA 1
ATOM 5162 C C . ALA D 1 68 ? -43.94818 10.49150 8.59144 1.000 16.99436 159 ALA D C 1
ATOM 5163 O O . ALA D 1 68 ? -45.14187 10.34614 8.35549 1.000 18.64632 159 ALA D O 1
ATOM 5165 N N . MET D 1 69 ? -43.31228 11.62268 8.33914 1.000 18.88036 160 MET D N 1
ATOM 5166 C CA . MET D 1 69 ? -44.02013 12.78836 7.82027 1.000 21.14817 160 MET D CA 1
ATOM 5167 C C . MET D 1 69 ? -42.97927 13.68132 7.16690 1.000 20.24668 160 MET D C 1
ATOM 5168 O O . MET D 1 69 ? -41.85965 13.78616 7.67407 1.000 21.53516 160 MET D O 1
ATOM 5173 N N . ALA D 1 70 ? -43.31641 14.26448 6.01991 1.000 18.05443 161 ALA D N 1
ATOM 5174 C CA . ALA D 1 70 ? -42.40826 15.17904 5.32947 1.000 23.99490 161 ALA D CA 1
ATOM 5175 C C . ALA D 1 70 ? -42.89084 16.62646 5.44651 1.000 22.59756 161 ALA D C 1
ATOM 5176 O O . ALA D 1 70 ? -44.07928 16.91305 5.27977 1.000 19.30566 161 ALA D O 1
ATOM 5178 N N . ILE D 1 71 ? -41.96523 17.53713 5.74142 1.000 24.21260 162 ILE D N 1
ATOM 5179 C CA . ILE D 1 71 ? -42.22339 18.96701 5.65432 1.000 25.30354 162 ILE D CA 1
ATOM 5180 C C . ILE D 1 71 ? -41.17115 19.60974 4.74177 1.000 27.04133 162 ILE D C 1
ATOM 5181 O O . ILE D 1 71 ? -40.14882 19.00835 4.41313 1.000 26.51055 162 ILE D O 1
ATOM 5186 N N . TYR D 1 72 ? -41.44517 20.85554 4.32846 1.000 32.03577 163 TYR D N 1
ATOM 5187 C CA . TYR D 1 72 ? -40.50585 21.62896 3.51922 1.000 27.90381 163 TYR D CA 1
ATOM 5188 C C . TYR D 1 72 ? -39.43862 22.22221 4.41785 1.000 28.89160 163 TYR D C 1
ATOM 5189 O O . TYR D 1 72 ? -39.74501 22.76143 5.48120 1.000 31.25371 163 TYR D O 1
ATOM 5198 N N . LYS D 1 73 ? -38.18276 22.10632 3.99898 1.000 30.65222 164 LYS D N 1
ATOM 5199 C CA . LYS D 1 73 ? -37.09656 22.53953 4.86564 1.000 35.58021 164 LYS D CA 1
ATOM 5200 C C . LYS D 1 73 ? -37.09966 24.05101 5.04552 1.000 35.81282 164 LYS D C 1
ATOM 5201 O O . LYS D 1 73 ? -37.02557 24.54543 6.17401 1.000 42.23105 164 LYS D O 1
ATOM 5207 N N . GLN D 1 74 ? -37.18540 24.80055 3.95325 1.000 29.24923 165 GLN D N 1
ATOM 5208 C CA . GLN D 1 74 ? -37.05354 26.24853 4.03837 1.000 31.60748 165 GLN D CA 1
ATOM 5209 C C . GLN D 1 74 ? -38.21346 26.87381 4.80520 1.000 29.99141 165 GLN D C 1
ATOM 5210 O O . GLN D 1 74 ? -39.37023 26.51744 4.59923 1.000 34.99129 165 GLN D O 1
ATOM 5216 N N . SER D 1 75 ? -37.89204 27.84174 5.66892 1.000 32.21816 166 SER D N 1
ATOM 5217 C CA . SER D 1 75 ? -38.88993 28.46083 6.54222 1.000 35.35994 166 SER D CA 1
ATOM 5218 C C . SER D 1 75 ? -40.02998 29.12092 5.76415 1.000 33.53888 166 SER D C 1
ATOM 5219 O O . SER D 1 75 ? -41.16199 29.16966 6.25644 1.000 27.44575 166 SER D O 1
ATOM 5222 N N . GLN D 1 76 ? -39.75640 29.62280 4.55400 1.000 30.03931 167 GLN D N 1
ATOM 5223 C CA . GLN D 1 76 ? -40.78104 30.30031 3.77285 1.000 32.44194 167 GLN D CA 1
ATOM 5224 C C . GLN D 1 76 ? -41.78050 29.34629 3.11955 1.000 36.18056 167 GLN D C 1
ATOM 5225 O O . GLN D 1 76 ? -42.84148 29.80460 2.66744 1.000 33.24790 167 GLN D O 1
ATOM 5231 N N . HIS D 1 77 ? -41.48077 28.04622 3.04419 1.000 32.74153 168 HIS D N 1
ATOM 5232 C CA . HIS D 1 77 ? -42.43753 27.07555 2.52525 1.000 31.13846 168 HIS D CA 1
ATOM 5233 C C . HIS D 1 77 ? -43.01283 26.15536 3.60687 1.000 33.62698 168 HIS D C 1
ATOM 5234 O O . HIS D 1 77 ? -43.67958 25.17237 3.26568 1.000 36.47962 168 HIS D O 1
ATOM 5241 N N . MET D 1 78 ? -42.79477 26.43866 4.89802 1.000 34.37799 169 MET D N 1
ATOM 5242 C CA . MET D 1 78 ? -43.05489 25.40289 5.90531 1.000 36.28940 169 MET D CA 1
ATOM 5243 C C . MET D 1 78 ? -44.53515 25.15736 6.13640 1.000 38.59317 169 MET D C 1
ATOM 5244 O O . MET D 1 78 ? -44.91102 24.04833 6.53532 1.000 35.93032 169 MET D O 1
ATOM 5249 N N . THR D 1 79 ? -45.37950 26.17462 5.92818 1.000 37.76397 170 THR D N 1
ATOM 5250 C CA . THR D 1 79 ? -46.81302 26.03346 6.15528 1.000 38.49109 170 THR D CA 1
ATOM 5251 C C . THR D 1 79 ? -47.47311 25.16587 5.10107 1.000 43.17578 170 THR D C 1
ATOM 5252 O O . THR D 1 79 ? -48.58425 24.66331 5.32124 1.000 44.92717 170 THR D O 1
ATOM 5256 N N . GLU D 1 80 ? -46.80871 24.99692 3.96521 1.000 41.41188 171 GLU D N 1
ATOM 5257 C CA . GLU D 1 80 ? -47.33891 24.24946 2.84506 1.000 36.56381 171 GLU D CA 1
ATOM 5258 C C . GLU D 1 80 ? -47.15653 22.75483 3.08978 1.000 37.25620 171 GLU D C 1
ATOM 5259 O O . GLU D 1 80 ? -46.09757 22.31112 3.54284 1.000 36.09693 171 GLU D O 1
ATOM 5265 N N . VAL D 1 81 ? -48.18915 21.96954 2.83001 1.000 34.03073 172 VAL D N 1
ATOM 5266 C CA . VAL D 1 81 ? -48.08476 20.54201 3.09880 1.000 35.06664 172 VAL D CA 1
ATOM 5267 C C . VAL D 1 81 ? -47.46107 19.86708 1.89024 1.000 34.75788 172 VAL D C 1
ATOM 5268 O O . VAL D 1 81 ? -47.77715 20.19617 0.74003 1.000 32.77537 172 VAL D O 1
ATOM 5272 N N . VAL D 1 82 ? -46.49307 18.99255 2.16108 1.000 35.63487 173 VAL D N 1
ATOM 5273 C CA . VAL D 1 82 ? -45.82339 18.23527 1.12069 1.000 25.46115 173 VAL D CA 1
ATOM 5274 C C . VAL D 1 82 ? -46.76550 17.14891 0.63399 1.000 32.39655 173 VAL D C 1
ATOM 5275 O O . VAL D 1 82 ? -47.40132 16.44547 1.43341 1.000 35.19930 173 VAL D O 1
ATOM 5279 N N . ARG D 1 83 ? -46.87871 17.02099 -0.67884 1.000 37.01500 174 ARG D N 1
ATOM 5280 C CA . ARG D 1 83 ? -47.81440 16.08628 -1.28220 1.000 35.95869 174 ARG D CA 1
ATOM 5281 C C . ARG D 1 83 ? -47.36355 15.82726 -2.71532 1.000 38.34830 174 ARG D C 1
ATOM 5282 O O . ARG D 1 83 ? -46.53759 16.55694 -3.27302 1.000 40.95023 174 ARG D O 1
ATOM 5290 N N . ARG D 1 84 ? -47.90996 14.77746 -3.30955 1.000 37.83042 175 ARG D N 1
ATOM 5291 C CA . ARG D 1 84 ? -47.44913 14.41064 -4.63621 1.000 43.06667 175 ARG D CA 1
ATOM 5292 C C . ARG D 1 84 ? -47.85463 15.45916 -5.67020 1.000 39.81232 175 ARG D C 1
ATOM 5293 O O . ARG D 1 84 ? -48.69977 16.32108 -5.42268 1.000 42.38330 175 ARG D O 1
ATOM 5301 N N . CYS D 1 85 ? -47.21676 15.37798 -6.83652 1.000 42.19925 176 CYS D N 1
ATOM 5302 C CA . CYS D 1 85 ? -47.52825 16.20627 -7.98104 1.000 40.82542 176 CYS D CA 1
ATOM 5303 C C . CYS D 1 85 ? -48.87104 15.76225 -8.55301 1.000 47.22670 176 CYS D C 1
ATOM 5304 O O . CYS D 1 85 ? -49.45150 14.77256 -8.11109 1.000 52.76686 176 CYS D O 1
ATOM 5307 N N . PRO D 1 86 ? -49.41421 16.48035 -9.53154 1.000 45.84666 177 PRO D N 1
ATOM 5308 C CA . PRO D 1 86 ? -50.65125 15.98112 -10.15231 1.000 52.19992 177 PRO D CA 1
ATOM 5309 C C . PRO D 1 86 ? -50.44015 14.73325 -10.98952 1.000 54.55971 177 PRO D C 1
ATOM 5310 O O . PRO D 1 86 ? -51.27614 13.81837 -10.94580 1.000 54.40340 177 PRO D O 1
ATOM 5314 N N . HIS D 1 87 ? -49.34764 14.66601 -11.75580 1.000 48.79953 178 HIS D N 1
ATOM 5315 C CA . HIS D 1 87 ? -49.08880 13.48447 -12.57430 1.000 49.92947 178 HIS D CA 1
ATOM 5316 C C . HIS D 1 87 ? -49.04752 12.22439 -11.71118 1.000 53.57310 178 HIS D C 1
ATOM 5317 O O . HIS D 1 87 ? -49.73117 11.23697 -11.99527 1.000 53.92129 178 HIS D O 1
ATOM 5324 N N . HIS D 1 88 ? -48.27432 12.25283 -10.62645 1.000 55.08526 179 HIS D N 1
ATOM 5325 C CA . HIS D 1 88 ? -48.12701 11.05153 -9.81216 1.000 56.39521 179 HIS D CA 1
ATOM 5326 C C . HIS D 1 88 ? -49.36142 10.76985 -8.96043 1.000 53.65382 179 HIS D C 1
ATOM 5327 O O . HIS D 1 88 ? -49.71236 9.60161 -8.76392 1.000 54.02120 179 HIS D O 1
ATOM 5334 N N . GLU D 1 89 ? -50.03656 11.81192 -8.46187 1.000 55.32063 180 GLU D N 1
ATOM 5335 C CA . GLU D 1 89 ? -51.28096 11.60802 -7.72399 1.000 52.87220 180 GLU D CA 1
ATOM 5336 C C . GLU D 1 89 ? -52.30839 10.86029 -8.56299 1.000 51.00817 180 GLU D C 1
ATOM 5337 O O . GLU D 1 89 ? -53.16290 10.15227 -8.01858 1.000 52.51483 180 GLU D O 1
ATOM 5343 N N . ARG D 1 90 ? -52.22857 10.97836 -9.88243 1.000 51.15144 181 ARG D N 1
ATOM 5344 C CA . ARG D 1 90 ? -53.28326 10.48679 -10.75215 1.000 52.55738 181 ARG D CA 1
ATOM 5345 C C . ARG D 1 90 ? -52.88058 9.27273 -11.56480 1.000 52.86421 181 ARG D C 1
ATOM 5346 O O . ARG D 1 90 ? -53.70399 8.76926 -12.33278 1.000 54.23002 181 ARG D O 1
ATOM 5354 N N . CYS D 1 91 ? -51.64445 8.79862 -11.43932 1.000 52.25186 182 CYS D N 1
ATOM 5355 C CA . CYS D 1 91 ? -51.25630 7.59675 -12.15561 1.000 52.86085 182 CYS D CA 1
ATOM 5356 C C . CYS D 1 91 ? -51.81177 6.36507 -11.44067 1.000 57.64740 182 CYS D C 1
ATOM 5357 O O . CYS D 1 91 ? -52.53972 6.45799 -10.44586 1.000 58.36491 182 CYS D O 1
ATOM 5360 N N . SER D 1 92 ? -51.48357 5.18916 -11.96056 1.000 57.22148 183 SER D N 1
ATOM 5361 C CA . SER D 1 92 ? -51.96670 3.93469 -11.39513 1.000 59.65110 183 SER D CA 1
ATOM 5362 C C . SER D 1 92 ? -50.78810 3.22504 -10.73793 1.000 63.09438 183 SER D C 1
ATOM 5363 O O . SER D 1 92 ? -50.15933 2.34561 -11.32630 1.000 67.65693 183 SER D O 1
ATOM 5366 N N . ASP D 1 93 ? -50.49772 3.61202 -9.49040 1.000 67.04651 184 ASP D N 1
ATOM 5367 C CA . ASP D 1 93 ? -49.42295 3.00428 -8.70997 1.000 65.43334 184 ASP D CA 1
ATOM 5368 C C . ASP D 1 93 ? -49.86480 2.62428 -7.29870 1.000 64.32362 184 ASP D C 1
ATOM 5369 O O . ASP D 1 93 ? -49.01366 2.26217 -6.47412 1.000 56.11812 184 ASP D O 1
ATOM 5374 N N . SER D 1 94 ? -51.16489 2.70587 -7.01121 1.000 62.65756 185 SER D N 1
ATOM 5375 C CA . SER D 1 94 ? -51.69595 2.59299 -5.65687 1.000 68.90708 185 SER D CA 1
ATOM 5376 C C . SER D 1 94 ? -51.09973 1.40946 -4.90199 1.000 72.33716 185 SER D C 1
ATOM 5377 O O . SER D 1 94 ? -51.24029 0.25378 -5.32175 1.000 68.59650 185 SER D O 1
ATOM 5380 N N . ASP D 1 95 ? -50.45626 1.70351 -3.76369 1.000 70.93593 186 ASP D N 1
ATOM 5381 C CA . ASP D 1 95 ? -49.86400 0.69785 -2.88063 1.000 65.59667 186 ASP D CA 1
ATOM 5382 C C . ASP D 1 95 ? -50.93757 -0.22000 -2.31331 1.000 68.28909 186 ASP D C 1
ATOM 5383 O O . ASP D 1 95 ? -50.86869 -0.60427 -1.14024 1.000 70.66046 186 ASP D O 1
ATOM 5388 N N . GLY D 1 96 ? -51.96621 -0.53059 -3.10214 1.000 67.48100 187 GLY D N 1
ATOM 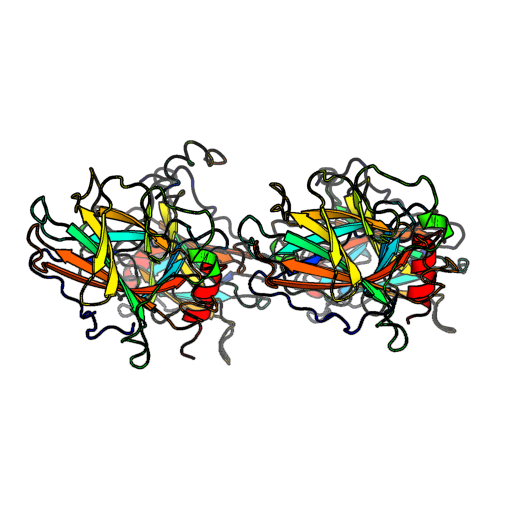5389 C CA . GLY D 1 96 ? -53.10778 -1.27592 -2.61169 1.000 64.57228 187 GLY D CA 1
ATOM 5390 C C . GLY D 1 96 ? -53.79447 -0.65044 -1.41348 1.000 67.14111 187 GLY D C 1
ATOM 5391 O O . GLY D 1 96 ? -54.98884 -0.88386 -1.20080 1.000 72.91095 187 GLY D O 1
ATOM 5392 N N . LEU D 1 97 ? -53.04713 0.13209 -0.61548 1.000 65.74049 188 LEU D N 1
ATOM 5393 C CA . LEU D 1 97 ? -53.53752 0.73299 0.61978 1.000 59.31711 188 LEU D CA 1
ATOM 5394 C C . LEU D 1 97 ? -53.19559 2.21184 0.76815 1.000 56.69123 188 LEU D C 1
ATOM 5395 O O . LEU D 1 97 ? -53.62141 2.82091 1.75676 1.000 56.43020 188 LEU D O 1
ATOM 5400 N N . ALA D 1 98 ? -52.40974 2.83113 -0.19266 1.000 56.70939 189 ALA D N 1
ATOM 5401 C CA . ALA D 1 98 ? -52.01112 4.18173 0.18566 1.000 46.81238 189 ALA D CA 1
ATOM 5402 C C . ALA D 1 98 ? -52.86517 5.23001 -0.51943 1.000 42.72960 189 ALA D C 1
ATOM 5403 O O . ALA D 1 98 ? -53.29353 5.03180 -1.65658 1.000 46.67065 189 ALA D O 1
ATOM 5405 N N . PRO D 1 99 ? -53.12969 6.36702 0.11535 1.000 44.19312 190 PRO D N 1
ATOM 5406 C CA . PRO D 1 99 ? -53.82508 7.44751 -0.58063 1.000 40.49888 190 PRO D CA 1
ATOM 5407 C C . PRO D 1 99 ? -53.00990 7.91836 -1.77069 1.000 41.76353 190 PRO D C 1
ATOM 5408 O O . PRO D 1 99 ? -51.77074 7.91731 -1.71738 1.000 44.42426 190 PRO D O 1
ATOM 5412 N N . PRO D 1 100 ? -53.66145 8.29639 -2.87584 1.000 41.68982 191 PRO D N 1
ATOM 5413 C CA . PRO D 1 100 ? -52.89937 8.69037 -4.06965 1.000 43.10316 191 PRO D CA 1
ATOM 5414 C C . PRO D 1 100 ? -52.05839 9.93650 -3.86657 1.000 41.01802 191 PRO D C 1
ATOM 5415 O O . PRO D 1 100 ? -51.15865 10.19711 -4.67028 1.000 40.26639 191 PRO D O 1
ATOM 5419 N N . GLN D 1 101 ? -52.31508 10.71917 -2.82285 1.000 39.67311 192 GLN D N 1
ATOM 5420 C CA . GLN D 1 101 ? -51.63423 11.99139 -2.67035 1.000 39.55901 192 GLN D CA 1
ATOM 5421 C C . GLN D 1 101 ? -50.43421 11.93132 -1.73288 1.000 38.58967 192 GLN D C 1
ATOM 5422 O O . GLN D 1 101 ? -49.61571 12.86238 -1.74110 1.000 35.20713 192 GLN D O 1
ATOM 5428 N N . HIS D 1 102 ? -50.30128 10.87157 -0.94049 1.000 35.97112 193 HIS D N 1
ATOM 5429 C CA . HIS D 1 102 ? -49.22684 10.81488 0.04108 1.000 36.50740 193 HIS D CA 1
ATOM 5430 C C . HIS D 1 102 ? -47.87960 10.66608 -0.65030 1.000 33.90713 193 HIS D C 1
ATOM 5431 O O . HIS D 1 102 ? -47.73091 9.89196 -1.59541 1.000 34.43963 193 HIS D O 1
ATOM 5438 N N . LEU D 1 103 ? -46.90002 11.43566 -0.18335 1.000 31.53356 194 LEU D N 1
ATOM 5439 C CA . LEU D 1 103 ? -45.54652 11.26812 -0.68419 1.000 30.70405 194 LEU D CA 1
ATOM 5440 C C . LEU D 1 103 ? -44.90529 10.02003 -0.09919 1.000 29.88274 194 LEU D C 1
ATOM 5441 O O . LEU D 1 103 ? -44.34983 9.20087 -0.83387 1.000 37.42383 194 LEU D O 1
ATOM 5446 N N . ILE D 1 104 ? -44.96599 9.85023 1.20653 1.000 27.86332 195 ILE D N 1
ATOM 5447 C CA . ILE D 1 104 ? -44.20651 8.79549 1.86285 1.000 34.79517 195 ILE D CA 1
ATOM 5448 C C . ILE D 1 104 ? -45.09945 7.58544 2.08521 1.000 36.83214 195 ILE D C 1
ATOM 5449 O O . ILE D 1 104 ? -46.28910 7.71015 2.38068 1.000 39.89643 195 ILE D O 1
ATOM 5454 N N . ARG D 1 105 ? -44.51814 6.40869 1.92352 1.000 40.64715 196 ARG D N 1
ATOM 5455 C CA . ARG D 1 105 ? -45.23973 5.15259 1.84982 1.000 40.95344 196 ARG D CA 1
ATOM 5456 C C . ARG D 1 105 ? -44.39196 4.10107 2.54857 1.000 42.77947 196 ARG D C 1
ATOM 5457 O O . ARG D 1 105 ? -43.16432 4.10771 2.40609 1.000 42.44661 196 ARG D O 1
ATOM 5465 N N . VAL D 1 106 ? -45.02037 3.23251 3.34388 1.000 41.41079 197 VAL D N 1
ATOM 5466 C CA . VAL D 1 106 ? -44.32331 2.04191 3.82215 1.000 38.25204 197 VAL D CA 1
ATOM 5467 C C . VAL D 1 106 ? -44.60191 0.93052 2.82774 1.000 39.84369 197 VAL D C 1
ATOM 5468 O O . VAL D 1 106 ? -45.72964 0.77285 2.33561 1.000 42.49459 197 VAL D O 1
ATOM 5472 N N . GLU D 1 107 ? -43.56932 0.18190 2.49703 1.000 40.36701 198 GLU D N 1
ATOM 5473 C CA . GLU D 1 107 ? -43.70183 -0.96719 1.61504 1.000 44.99712 198 GLU D CA 1
ATOM 5474 C C . GLU D 1 107 ? -43.68484 -2.23728 2.45358 1.000 41.30048 198 GLU D C 1
ATOM 5475 O O . GLU D 1 107 ? -42.96742 -2.31699 3.45533 1.000 37.32419 198 GLU D O 1
ATOM 5481 N N . GLY D 1 108 ? -44.53292 -3.19812 2.07703 1.000 46.16279 199 GLY D N 1
ATOM 5482 C CA . GLY D 1 108 ? -44.53365 -4.53652 2.65301 1.000 40.50672 199 GLY D CA 1
ATOM 5483 C C . GLY D 1 108 ? -44.81359 -4.61300 4.14304 1.000 46.65049 199 GLY D C 1
ATOM 5484 O O . GLY D 1 108 ? -44.06199 -5.23789 4.89888 1.000 44.85175 199 GLY D O 1
ATOM 5485 N N . ASN D 1 109 ? -45.90466 -3.97369 4.56975 1.000 48.22857 200 ASN D N 1
ATOM 5486 C CA . ASN D 1 109 ? -46.33503 -3.95561 5.96814 1.000 42.64798 200 ASN D CA 1
ATOM 5487 C C . ASN D 1 109 ? -47.84979 -3.79987 5.90878 1.000 45.11559 200 ASN D C 1
ATOM 5488 O O . ASN D 1 109 ? -48.35070 -2.71153 5.60140 1.000 44.48009 200 ASN D O 1
ATOM 5493 N N . LEU D 1 110 ? -48.56703 -4.89883 6.15061 1.000 46.74649 201 LEU D N 1
ATOM 5494 C CA . LEU D 1 110 ? -50.01764 -4.85721 6.09911 1.000 39.69596 201 LEU D CA 1
ATOM 5495 C C . LEU D 1 110 ? -50.60820 -4.10938 7.28008 1.000 40.71134 201 LEU D C 1
ATOM 5496 O O . LEU D 1 110 ? -51.80464 -3.80115 7.24421 1.000 42.92820 201 LEU D O 1
ATOM 5501 N N . ARG D 1 111 ? -49.80899 -3.80374 8.31116 1.000 34.39679 202 ARG D N 1
ATOM 5502 C CA . ARG D 1 111 ? -50.28072 -3.02074 9.45299 1.000 41.32260 202 ARG D CA 1
ATOM 5503 C C . ARG D 1 111 ? -50.08160 -1.50807 9.27187 1.000 36.06381 202 ARG D C 1
ATOM 5504 O O . ARG D 1 111 ? -50.31332 -0.74945 10.22032 1.000 29.44923 202 ARG D O 1
ATOM 5512 N N . VAL D 1 112 ? -49.68941 -1.06991 8.07007 1.000 27.36827 203 VAL D N 1
ATOM 5513 C CA . VAL D 1 112 ? -49.50819 0.34155 7.78218 1.000 31.39890 203 VAL D CA 1
ATOM 5514 C C . VAL D 1 112 ? -50.82829 1.11126 7.90289 1.000 27.15202 203 VAL D C 1
ATOM 5515 O O . VAL D 1 112 ? -51.91425 0.58867 7.63867 1.000 32.91855 203 VAL D O 1
ATOM 5519 N N . GLU D 1 113 ? -50.73861 2.35643 8.34329 1.000 25.11539 204 GLU D N 1
ATOM 5520 C CA . GLU D 1 113 ? -51.93065 3.17853 8.52586 1.000 29.66258 204 GLU D CA 1
ATOM 5521 C C . GLU D 1 113 ? -51.62740 4.58820 8.04130 1.000 26.65043 204 GLU D C 1
ATOM 5522 O O . GLU D 1 113 ? -50.55691 5.12920 8.33849 1.000 25.68473 204 GLU D O 1
ATOM 5528 N N . TYR D 1 114 ? -52.54505 5.16750 7.27584 1.000 23.26934 205 TYR D N 1
ATOM 5529 C CA . TYR D 1 114 ? -52.31323 6.47969 6.68566 1.000 32.78474 205 TYR D CA 1
ATOM 5530 C C . TYR D 1 114 ? -53.27041 7.49272 7.30004 1.000 25.77081 205 TYR D C 1
ATOM 5531 O O . TYR D 1 114 ? -54.40009 7.16126 7.66251 1.000 25.30455 205 TYR D O 1
ATOM 5540 N N . LEU D 1 115 ? -52.78768 8.71578 7.48107 1.000 26.75963 206 LEU D N 1
ATOM 5541 C CA . LEU D 1 115 ? -53.54706 9.74344 8.18804 1.000 26.34147 206 LEU D CA 1
ATOM 5542 C C . LEU D 1 115 ? -53.54109 11.03626 7.38775 1.000 27.87838 206 LEU D C 1
ATOM 5543 O O . LEU D 1 115 ? -52.47792 11.57267 7.06790 1.000 24.13497 206 LEU D O 1
ATOM 5548 N N . ASP D 1 116 ? -54.72683 11.49328 7.02496 1.000 29.76951 207 ASP D N 1
ATOM 5549 C CA . ASP D 1 116 ? -54.95343 12.84066 6.53018 1.000 30.28633 207 ASP D CA 1
ATOM 5550 C C . ASP D 1 116 ? -55.47136 13.61461 7.73888 1.000 34.08509 207 ASP D C 1
ATOM 5551 O O . ASP D 1 116 ? -56.63127 13.46990 8.13092 1.000 38.93425 207 ASP D O 1
ATOM 5556 N N . ASP D 1 117 ? -54.60016 14.40591 8.35591 1.000 38.27162 208 ASP D N 1
ATOM 5557 C CA . ASP D 1 117 ? -54.93338 15.07166 9.61633 1.000 45.35990 208 ASP D CA 1
ATOM 5558 C C . ASP D 1 117 ? -55.96879 16.17002 9.37759 1.000 44.81409 208 ASP D C 1
ATOM 5559 O O . ASP D 1 117 ? -55.67093 17.17496 8.73198 1.000 49.63302 208 ASP D O 1
ATOM 5564 N N . ARG D 1 118 ? -57.17902 15.99957 9.91576 1.000 45.37386 209 ARG D N 1
ATOM 5565 C CA . ARG D 1 118 ? -58.28426 16.89528 9.58132 1.000 45.53649 209 ARG D CA 1
ATOM 5566 C C . ARG D 1 118 ? -58.00850 18.35190 9.94712 1.000 45.38433 209 ARG D C 1
ATOM 5567 O O . ARG D 1 118 ? -58.58709 19.24340 9.33047 1.000 48.26970 209 ARG D O 1
ATOM 5569 N N . ASN D 1 119 ? -57.12580 18.61838 10.90720 1.000 50.12650 210 ASN D N 1
ATOM 5570 C CA . ASN D 1 119 ? -56.88913 19.97129 11.40624 1.000 53.53097 210 ASN D CA 1
ATOM 5571 C C . ASN D 1 119 ? -55.59713 20.58533 10.89671 1.000 53.51711 210 ASN D C 1
ATOM 5572 O O . ASN D 1 119 ? -55.58187 21.76431 10.51943 1.000 57.00424 210 ASN D O 1
ATOM 5577 N N . THR D 1 120 ? -54.51092 19.81926 10.89328 1.000 48.34290 211 THR D N 1
ATOM 5578 C CA . THR D 1 120 ? -53.23312 20.30007 10.38532 1.000 50.16409 211 THR D CA 1
ATOM 5579 C C . THR D 1 120 ? -53.08308 20.11814 8.87655 1.000 48.34217 211 THR D C 1
ATOM 5580 O O . THR D 1 120 ? -52.21903 20.76442 8.27509 1.000 48.35030 211 THR D O 1
ATOM 5584 N N . PHE D 1 121 ? -53.88808 19.25658 8.25112 1.000 45.37002 212 PHE D N 1
ATOM 5585 C CA . PHE D 1 121 ? -53.87672 18.94714 6.81427 1.000 42.46666 212 PHE D CA 1
ATOM 5586 C C . PHE D 1 121 ? -52.64687 18.16695 6.36194 1.000 33.05836 212 PHE D C 1
ATOM 5587 O O . PHE D 1 121 ? -52.50534 17.94632 5.17291 1.000 37.04777 212 PHE D O 1
ATOM 5595 N N . ARG D 1 122 ? -51.76443 17.74738 7.26103 1.000 36.14508 213 ARG D N 1
ATOM 5596 C CA . ARG D 1 122 ? -50.54384 17.03263 6.89095 1.000 37.52031 213 ARG D CA 1
ATOM 5597 C C . ARG D 1 122 ? -50.77788 15.53311 6.67569 1.000 31.89683 213 ARG D C 1
ATOM 5598 O O . ARG D 1 122 ? -51.63757 14.92040 7.31085 1.000 34.93111 213 ARG D O 1
ATOM 5606 N N . HIS D 1 123 ? -49.97706 14.94487 5.78123 1.000 31.04358 214 HIS D N 1
ATOM 5607 C CA . HIS D 1 123 ? -49.98114 13.51016 5.51631 1.000 28.08775 214 HIS D CA 1
ATOM 5608 C C . HIS D 1 123 ? -48.93347 12.79554 6.35788 1.000 28.59182 214 HIS D C 1
ATOM 5609 O O . HIS D 1 123 ? -47.79886 13.26630 6.49416 1.000 29.99793 214 HIS D O 1
ATOM 5616 N N . SER D 1 124 ? -49.30198 11.62743 6.87927 1.000 28.57220 215 SER D N 1
ATOM 5617 C CA . SER D 1 124 ? -48.37739 10.82324 7.66124 1.000 26.22520 215 SER D CA 1
ATOM 5618 C C . SER D 1 124 ? -48.71401 9.34758 7.48185 1.000 33.62835 215 SER D C 1
ATOM 5619 O O . SER D 1 124 ? -49.85589 8.98024 7.16575 1.000 29.96248 215 SER D O 1
ATOM 5622 N N . VAL D 1 125 ? -47.68692 8.51329 7.68623 1.000 33.14718 216 VAL D N 1
ATOM 5623 C CA . VAL D 1 125 ? -47.70756 7.06005 7.56759 1.000 31.32956 216 VAL D CA 1
ATOM 5624 C C . VAL D 1 125 ? -47.32081 6.50897 8.92086 1.000 32.14370 216 VAL D C 1
ATOM 5625 O O . VAL D 1 125 ? -46.47292 7.10485 9.58769 1.000 31.33969 216 VAL D O 1
ATOM 5629 N N . VAL D 1 126 ? -47.86707 5.34777 9.30027 1.000 30.06850 217 VAL D N 1
ATOM 5630 C CA . VAL D 1 126 ? -47.58773 4.77777 10.62468 1.000 32.06568 217 VAL D CA 1
ATOM 5631 C C . VAL D 1 126 ? -47.61884 3.25258 10.58099 1.000 33.59316 217 VAL D C 1
ATOM 5632 O O . VAL D 1 126 ? -48.54187 2.64657 10.02037 1.000 30.83848 217 VAL D O 1
ATOM 5636 N N . VAL D 1 127 ? -46.62837 2.64350 11.23494 1.000 32.27004 218 VAL D N 1
ATOM 5637 C CA . VAL D 1 127 ? -46.57588 1.19922 11.46292 1.000 33.86516 218 VAL D CA 1
ATOM 5638 C C . VAL D 1 127 ? -46.36240 0.97093 12.95092 1.000 34.21898 218 VAL D C 1
ATOM 5639 O O . VAL D 1 127 ? -45.90697 1.88204 13.65538 1.000 38.05560 218 VAL D O 1
ATOM 5643 N N . PRO D 1 128 ? -46.70526 -0.21171 13.46973 1.000 32.52387 219 PRO D N 1
ATOM 5644 C CA . PRO D 1 128 ? -46.32986 -0.53509 14.84914 1.000 27.03047 219 PRO D CA 1
ATOM 5645 C C . PRO D 1 128 ? -44.81962 -0.66129 14.95971 1.000 32.91708 219 PRO D C 1
ATOM 5646 O O . PRO D 1 128 ? -44.12002 -0.90596 13.97122 1.000 39.59276 219 PRO D O 1
ATOM 5650 N N . TYR D 1 129 ? -44.30739 -0.46061 16.17602 1.000 30.77823 220 TYR D N 1
ATOM 5651 C CA . TYR D 1 129 ? -42.90712 -0.74924 16.43906 1.000 32.50317 220 TYR D CA 1
ATOM 5652 C C . TYR D 1 129 ? -42.77304 -2.23660 16.73187 1.000 40.29717 220 TYR D C 1
ATOM 5653 O O . TYR D 1 129 ? -43.43972 -2.75210 17.63326 1.000 40.77339 220 TYR D O 1
ATOM 5662 N N . GLU D 1 130 ? -41.94541 -2.93967 15.93082 1.000 38.76257 221 GLU D N 1
ATOM 5663 C CA . GLU D 1 130 ? -41.51783 -4.30624 16.20685 1.000 41.12694 221 GLU D CA 1
ATOM 5664 C C . GLU D 1 130 ? -40.09532 -4.29222 16.74581 1.000 43.74537 221 GLU D C 1
ATOM 5665 O O . GLU D 1 130 ? -39.19752 -3.70374 16.11183 1.000 41.33455 221 GLU D O 1
ATOM 5671 N N . PRO D 1 131 ? -39.83859 -4.89326 17.90178 1.000 42.82010 222 PRO D N 1
ATOM 5672 C CA . PRO D 1 131 ? -38.48454 -4.87898 18.44648 1.000 40.73580 222 PRO D CA 1
ATOM 5673 C C . PRO D 1 131 ? -37.53214 -5.56039 17.48317 1.000 41.65845 222 PRO D C 1
ATOM 5674 O O . PRO D 1 131 ? -37.97237 -6.26457 16.56130 1.000 40.71138 222 PRO D O 1
ATOM 5678 N N . PRO D 1 132 ? -36.22827 -5.34647 17.63418 1.000 38.98635 223 PRO D N 1
ATOM 5679 C CA . PRO D 1 132 ? -35.28128 -5.95000 16.69577 1.000 41.38416 223 PRO D CA 1
ATOM 5680 C C . PRO D 1 132 ? -35.39826 -7.47046 16.67320 1.000 42.96531 223 PRO D C 1
ATOM 5681 O O . PRO D 1 132 ? -35.53539 -8.12834 17.70650 1.000 39.95722 223 PRO D O 1
ATOM 5685 N N . GLU D 1 133 ? -35.35997 -8.01736 15.47002 1.000 43.03746 224 GLU D N 1
ATOM 5686 C CA . GLU D 1 133 ? -35.45479 -9.44573 15.27544 1.000 43.18886 224 GLU D CA 1
ATOM 5687 C C . GLU D 1 133 ? -34.11537 -10.10924 15.62566 1.000 40.91947 224 GLU D C 1
ATOM 5688 O O . GLU D 1 133 ? -33.10568 -9.44144 15.86905 1.000 36.38192 224 GLU D O 1
ATOM 5694 N N . VAL D 1 134 ? -34.13084 -11.44860 15.65020 1.000 43.97000 225 VAL D N 1
ATOM 5695 C CA . VAL D 1 134 ? -33.03268 -12.25585 16.18771 1.000 44.08125 225 VAL D CA 1
ATOM 5696 C C . VAL D 1 134 ? -31.68980 -11.78727 15.65334 1.000 45.13596 225 VAL D C 1
ATOM 5697 O O . VAL D 1 134 ? -31.50424 -11.62319 14.44255 1.000 44.82413 225 VAL D O 1
ATOM 5701 N N . GLY D 1 135 ? -30.73775 -11.58762 16.55918 1.000 47.54327 226 GLY D N 1
ATOM 5702 C CA . GLY D 1 135 ? -29.39785 -11.21701 16.14166 1.000 51.29292 226 GLY D CA 1
ATOM 5703 C C . GLY D 1 135 ? -29.28397 -9.86265 15.47189 1.000 54.87794 226 GLY D C 1
ATOM 5704 O O . GLY D 1 135 ? -28.25622 -9.56680 14.85984 1.000 56.96274 226 GLY D O 1
ATOM 5705 N N . SER D 1 136 ? -30.30880 -9.02049 15.57074 1.000 52.85866 227 SER D N 1
ATOM 5706 C CA . SER D 1 136 ? -30.24817 -7.68445 15.00200 1.000 50.91394 227 SER D CA 1
ATOM 5707 C C . SER D 1 136 ? -30.33272 -6.63866 16.10773 1.000 45.15016 227 SER D C 1
ATOM 5708 O O . SER D 1 136 ? -30.99879 -6.84208 17.12754 1.000 44.20004 227 SER D O 1
ATOM 5711 N N . ASP D 1 137 ? -29.60428 -5.54795 15.91499 1.000 39.34719 228 ASP D N 1
ATOM 5712 C CA . ASP D 1 137 ? -29.52168 -4.46105 16.86510 1.000 36.59676 228 ASP D CA 1
ATOM 5713 C C . ASP D 1 137 ? -30.43471 -3.32057 16.48905 1.000 42.54779 228 ASP D C 1
ATOM 5714 O O . ASP D 1 137 ? -30.33404 -2.24394 17.07842 1.000 49.86223 228 ASP D O 1
ATOM 5719 N N . CYS D 1 138 ? -31.31488 -3.52518 15.51975 1.000 38.70862 229 CYS D N 1
ATOM 5720 C CA . CYS D 1 138 ? -32.09204 -2.42711 15.00065 1.000 37.26603 229 CYS D CA 1
ATOM 5721 C C . CYS D 1 138 ? -33.33411 -3.00351 14.33242 1.000 38.34815 229 CYS D C 1
ATOM 5722 O O . CYS D 1 138 ? -33.38543 -4.18531 13.99599 1.000 38.81380 229 CYS D O 1
ATOM 5725 N N . THR D 1 139 ? -34.36399 -2.16501 14.22425 1.000 39.50583 230 THR D N 1
ATOM 5726 C CA . THR D 1 139 ? -35.58573 -2.44315 13.47377 1.000 37.98326 230 THR D CA 1
ATOM 5727 C C . THR D 1 139 ? -35.50308 -1.71590 12.14255 1.000 39.77474 230 THR D C 1
ATOM 5728 O O . THR D 1 139 ? -35.04276 -0.57495 12.09217 1.000 40.67013 230 THR D O 1
ATOM 5732 N N . THR D 1 140 ? -35.95675 -2.34937 11.06408 1.000 36.80125 231 THR D N 1
ATOM 5733 C CA . THR D 1 140 ? -35.87077 -1.71322 9.75502 1.000 34.38660 231 THR D CA 1
ATOM 5734 C C . THR D 1 140 ? -37.25906 -1.50180 9.16069 1.000 40.12628 231 THR D C 1
ATOM 5735 O O . THR D 1 140 ? -38.09632 -2.41739 9.14219 1.000 39.55990 231 THR D O 1
ATOM 5739 N N . ILE D 1 141 ? -37.49908 -0.28700 8.68314 1.000 35.26519 232 ILE D N 1
ATOM 5740 C CA . ILE D 1 141 ? -38.69642 0.04551 7.93235 1.000 29.62742 232 ILE D CA 1
ATOM 5741 C C . ILE D 1 141 ? -38.28924 0.36852 6.50234 1.000 32.03178 232 ILE D C 1
ATOM 5742 O O . ILE D 1 141 ? -37.29818 1.06812 6.26509 1.000 35.60316 232 ILE D O 1
ATOM 5747 N N . HIS D 1 142 ? -39.03741 -0.15379 5.55598 1.000 29.62168 233 HIS D N 1
ATOM 5748 C CA . HIS D 1 142 ? -38.77395 0.06282 4.14763 1.000 28.38556 233 HIS D CA 1
ATOM 5749 C C . HIS D 1 142 ? -39.77219 1.09260 3.63616 1.000 31.09782 233 HIS D C 1
ATOM 5750 O O . HIS D 1 142 ? -40.96707 0.80710 3.51974 1.000 32.82457 233 HIS D O 1
ATOM 5757 N N . TYR D 1 143 ? -39.27360 2.28923 3.34302 1.000 36.69545 234 TYR D N 1
ATOM 5758 C CA . TYR D 1 143 ? -40.05278 3.42738 2.87993 1.000 31.79087 234 TYR D CA 1
ATOM 5759 C C . TYR D 1 143 ? -39.85209 3.63183 1.38099 1.000 33.23886 234 TYR D C 1
ATOM 5760 O O . TYR D 1 143 ? -38.80618 3.28951 0.82546 1.000 28.43144 234 TYR D O 1
ATOM 5769 N N . ASN D 1 144 ? -40.88156 4.18556 0.73275 1.000 35.10648 235 ASN D N 1
ATOM 5770 C CA . ASN D 1 144 ? -40.85202 4.59882 -0.66373 1.000 35.29303 235 ASN D CA 1
ATOM 5771 C C . ASN D 1 144 ? -41.31074 6.04617 -0.74499 1.000 37.97429 235 ASN D C 1
ATOM 5772 O O . ASN D 1 144 ? -42.24676 6.45644 -0.04917 1.000 35.16474 235 ASN D O 1
ATOM 5777 N N . TYR D 1 145 ? -40.66740 6.80631 -1.61299 1.000 35.34597 236 TYR D N 1
ATOM 5778 C CA . TYR D 1 145 ? -40.99817 8.20018 -1.84606 1.000 31.11887 236 TYR D CA 1
ATOM 5779 C C . TYR D 1 145 ? -41.57269 8.27896 -3.24319 1.000 34.30110 236 TYR D C 1
ATOM 5780 O O . TYR D 1 145 ? -40.92726 7.83980 -4.20026 1.000 35.06391 236 TYR D O 1
ATOM 5789 N N . MET D 1 146 ? -42.79268 8.80118 -3.36657 1.000 36.07876 237 MET D N 1
ATOM 5790 C CA . MET D 1 146 ? -43.56496 8.55237 -4.57433 1.000 36.61389 237 MET D CA 1
ATOM 5791 C C . MET D 1 146 ? -43.56398 9.74643 -5.52090 1.000 44.18666 237 MET D C 1
ATOM 5792 O O . MET D 1 146 ? -44.41240 9.83635 -6.42269 1.000 41.89806 237 MET D O 1
ATOM 5797 N N . CYS D 1 147 ? -42.59926 10.64853 -5.35846 1.000 39.74495 238 CYS D N 1
ATOM 5798 C CA . CYS D 1 147 ? -42.40885 11.68977 -6.35067 1.000 35.62789 238 CYS D CA 1
ATOM 5799 C C . CYS D 1 147 ? -41.03481 12.30732 -6.21736 1.000 37.93390 238 CYS D C 1
ATOM 5800 O O . CYS D 1 147 ? -40.42960 12.26585 -5.14273 1.000 34.86597 238 CYS D O 1
ATOM 5803 N N . ASN D 1 148 ? -40.54921 12.85257 -7.33774 1.000 36.78066 239 ASN D N 1
ATOM 5804 C CA . ASN D 1 148 ? -39.21686 13.43959 -7.41558 1.000 36.73400 239 ASN D CA 1
ATOM 5805 C C . ASN D 1 148 ? -39.20565 14.80831 -6.75482 1.000 41.53132 239 ASN D C 1
ATOM 5806 O O . ASN D 1 148 ? -40.16043 15.58642 -6.89050 1.000 41.76158 239 ASN D O 1
ATOM 5811 N N . SER D 1 149 ? -38.10746 15.09941 -6.04457 1.000 40.09631 240 SER D N 1
ATOM 5812 C CA . SER D 1 149 ? -37.86405 16.45022 -5.54994 1.000 40.43110 240 SER D CA 1
ATOM 5813 C C . SER D 1 149 ? -38.02667 17.47017 -6.66389 1.000 38.12015 240 SER D C 1
ATOM 5814 O O . SER D 1 149 ? -38.42399 18.61042 -6.40957 1.000 36.62673 240 SER D O 1
ATOM 5817 N N . SER D 1 150 ? -37.71862 17.08383 -7.89911 1.000 36.25982 241 SER D N 1
ATOM 5818 C CA . SER D 1 150 ? -37.69618 18.00985 -9.02014 1.000 41.82976 241 SER D CA 1
ATOM 5819 C C . SER D 1 150 ? -39.01089 18.07687 -9.78637 1.000 39.31567 241 SER D C 1
ATOM 5820 O O . SER D 1 150 ? -39.04728 18.67803 -10.86104 1.000 47.01428 241 SER D O 1
ATOM 5823 N N . CYS D 1 151 ? -40.08397 17.49849 -9.26643 1.000 37.86613 242 CYS D N 1
ATOM 5824 C CA . CYS D 1 151 ? -41.36036 17.54191 -9.97022 1.000 40.40334 242 CYS D CA 1
ATOM 5825 C C . CYS D 1 151 ? -41.99724 18.93073 -9.92040 1.000 45.97140 242 CYS D C 1
ATOM 5826 O O . CYS D 1 151 ? -42.20223 19.49672 -8.83717 1.000 43.23392 242 CYS D O 1
ATOM 5829 N N . MET D 1 152 ? -42.34077 19.46732 -11.09420 1.000 43.24368 243 MET D N 1
ATOM 5830 C CA . MET D 1 152 ? -43.28623 20.57777 -11.13658 1.000 49.37928 243 MET D CA 1
ATOM 5831 C C . MET D 1 152 ? -44.67195 20.08000 -10.73464 1.000 47.64197 243 MET D C 1
ATOM 5832 O O . MET D 1 152 ? -45.10384 18.99390 -11.14175 1.000 47.21120 243 MET D O 1
ATOM 5837 N N . GLY D 1 153 ? -45.37857 20.88812 -9.94894 1.000 42.65221 244 GLY D N 1
ATOM 5838 C CA . GLY D 1 153 ? -46.65914 20.48581 -9.41023 1.000 45.11680 244 GLY D CA 1
ATOM 5839 C C . GLY D 1 153 ? -46.59706 19.86125 -8.03448 1.000 52.48312 244 GLY D C 1
ATOM 5840 O O . GLY D 1 153 ? -47.63626 19.41738 -7.52564 1.000 53.30362 244 GLY D O 1
ATOM 5841 N N . GLY D 1 154 ? -45.41098 19.80007 -7.42589 1.000 49.04354 245 GLY D N 1
ATOM 5842 C CA . GLY D 1 154 ? -45.24213 19.31058 -6.07444 1.000 42.75613 245 GLY D CA 1
ATOM 5843 C C . GLY D 1 154 ? -44.05051 19.99464 -5.44836 1.000 41.74914 245 GLY D C 1
ATOM 5844 O O . GLY D 1 154 ? -43.93464 21.22277 -5.51419 1.000 39.25025 245 GLY D O 1
ATOM 5845 N N . MET D 1 155 ? -43.12270 19.20326 -4.90087 1.000 42.38410 246 MET D N 1
ATOM 5846 C CA . MET D 1 155 ? -41.98758 19.76158 -4.16121 1.000 39.42727 246 MET D CA 1
ATOM 5847 C C . MET D 1 155 ? -41.22358 20.82633 -4.95692 1.000 35.35747 246 MET D C 1
ATOM 5848 O O . MET D 1 155 ? -40.71664 21.79287 -4.37990 1.000 32.94178 246 MET D O 1
ATOM 5853 N N . ASN D 1 156 ? -41.12527 20.65865 -6.27685 1.000 40.80808 247 ASN D N 1
ATOM 5854 C CA . ASN D 1 156 ? -40.57555 21.67046 -7.19482 1.000 43.82111 247 ASN D CA 1
ATOM 5855 C C . ASN D 1 156 ? -39.19137 22.14735 -6.77429 1.000 42.94237 247 ASN D C 1
ATOM 5856 O O . ASN D 1 156 ? -38.91414 23.34953 -6.69476 1.000 41.65278 247 ASN D O 1
ATOM 5861 N N . ARG D 1 157 ? -38.31690 21.17433 -6.51358 1.000 42.03158 248 ARG D N 1
ATOM 5862 C CA . ARG D 1 157 ? -36.90297 21.38477 -6.22242 1.000 36.40206 248 ARG D CA 1
ATOM 5863 C C . ARG D 1 157 ? -36.68470 22.12948 -4.91641 1.000 35.78753 248 ARG D C 1
ATOM 5864 O O . ARG D 1 157 ? -35.59648 22.67240 -4.67410 1.000 43.82018 248 ARG D O 1
ATOM 5872 N N . ARG D 1 158 ? -37.70869 22.14416 -4.05838 1.000 35.12280 249 ARG D N 1
ATOM 5873 C CA . ARG D 1 158 ? -37.58557 22.63787 -2.69789 1.000 30.96078 249 ARG D CA 1
ATOM 5874 C C . ARG D 1 158 ? -37.24633 21.47376 -1.77733 1.000 29.69663 249 ARG D C 1
ATOM 5875 O O . ARG D 1 158 ? -37.94404 20.45570 -1.80986 1.000 30.37186 249 ARG D O 1
ATOM 5883 N N . PRO D 1 159 ? -36.20084 21.56605 -0.96462 1.000 26.72153 250 PRO D N 1
ATOM 5884 C CA . PRO D 1 159 ? -35.80817 20.42060 -0.13583 1.000 27.98522 250 PRO D CA 1
ATOM 5885 C C . PRO D 1 159 ? -36.85469 20.07718 0.91461 1.000 28.04866 250 PRO D C 1
ATOM 5886 O O . PRO D 1 159 ? -37.48534 20.95485 1.50777 1.000 27.65547 250 PRO D O 1
ATOM 5890 N N . ILE D 1 160 ? -37.02322 18.78493 1.16785 1.000 25.35448 251 ILE D N 1
ATOM 5891 C CA . ILE D 1 160 ? -37.89810 18.36618 2.25075 1.000 28.84106 251 ILE D CA 1
ATOM 5892 C C . ILE D 1 160 ? -37.09713 17.57842 3.27772 1.000 28.81286 251 ILE D C 1
ATOM 5893 O O . ILE D 1 160 ? -36.06551 16.97605 2.95930 1.000 26.83330 251 ILE D O 1
ATOM 5898 N N . LEU D 1 161 ? -37.55049 17.64694 4.53456 1.000 26.29921 252 LEU D N 1
ATOM 5899 C CA . LEU D 1 161 ? -37.12926 16.72799 5.57976 1.000 26.39086 252 LEU D CA 1
ATOM 5900 C C . LEU D 1 161 ? -38.21112 15.68808 5.80700 1.000 29.46546 252 LEU D C 1
ATOM 5901 O O . LEU D 1 161 ? -39.39345 15.92965 5.55010 1.000 30.77405 252 LEU D O 1
ATOM 5906 N N . THR D 1 162 ? -37.80194 14.52437 6.29844 1.000 30.78615 253 THR D N 1
ATOM 5907 C CA . THR D 1 162 ? -38.73516 13.52950 6.81241 1.000 29.12216 253 THR D CA 1
ATOM 5908 C C . THR D 1 162 ? -38.59553 13.51494 8.32678 1.000 23.16337 253 THR D C 1
ATOM 5909 O O . THR D 1 162 ? -37.48078 13.51665 8.84616 1.000 27.99391 253 THR D O 1
ATOM 5913 N N . ILE D 1 163 ? -39.70492 13.53125 9.03554 1.000 20.42239 254 ILE D N 1
ATOM 5914 C CA . ILE D 1 163 ? -39.67918 13.52649 10.48635 1.000 20.30394 254 ILE D CA 1
ATOM 5915 C C . ILE D 1 163 ? -40.20092 12.17967 10.94378 1.000 20.60169 254 ILE D C 1
ATOM 5916 O O . ILE D 1 163 ? -41.31944 11.78391 10.56706 1.000 19.67985 254 ILE D O 1
ATOM 5921 N N . ILE D 1 164 ? -39.38632 11.45919 11.71983 1.000 18.10186 255 ILE D N 1
ATOM 5922 C CA . ILE D 1 164 ? -39.78806 10.18383 12.31044 1.000 22.91539 255 ILE D CA 1
ATOM 5923 C C . ILE D 1 164 ? -40.00660 10.40307 13.79681 1.000 27.27320 255 ILE D C 1
ATOM 5924 O O . ILE D 1 164 ? -39.10396 10.86732 14.50785 1.000 29.17729 255 ILE D O 1
ATOM 5929 N N . THR D 1 165 ? -41.18728 10.05462 14.27666 1.000 24.74016 256 THR D N 1
ATOM 5930 C CA . THR D 1 165 ? -41.45271 10.14658 15.69806 1.000 32.73432 256 THR D CA 1
ATOM 5931 C C . THR D 1 165 ? -41.91384 8.79955 16.20955 1.000 37.31513 256 THR D C 1
ATOM 5932 O O . THR D 1 165 ? -42.47028 7.98555 15.46313 1.000 39.92570 256 THR D O 1
ATOM 5936 N N . LEU D 1 166 ? -41.67792 8.58620 17.49441 1.000 38.38505 257 LEU D N 1
ATOM 5937 C CA . LEU D 1 166 ? -42.11102 7.39690 18.20785 1.000 38.97198 257 LEU D CA 1
ATOM 5938 C C . LEU D 1 166 ? -43.17162 7.81146 19.22530 1.000 37.05473 257 LEU D C 1
ATOM 5939 O O . LEU D 1 166 ? -43.01399 8.81492 19.93066 1.000 33.58410 257 LEU D O 1
ATOM 5944 N N . GLU D 1 167 ? -44.25911 7.04198 19.28027 1.000 39.09525 258 GLU D N 1
ATOM 5945 C CA . GLU D 1 167 ? -45.42724 7.34743 20.09470 1.000 36.91936 258 GLU D CA 1
ATOM 5946 C C . GLU D 1 167 ? -45.86395 6.11150 20.87259 1.000 40.23250 258 GLU D C 1
ATOM 5947 O O . GLU D 1 167 ? -45.69418 4.98268 20.40772 1.000 43.21039 258 GLU D O 1
ATOM 5953 N N . ASP D 1 168 ? -46.45619 6.31524 22.04640 1.000 37.60961 259 ASP D N 1
ATOM 5954 C CA . ASP D 1 168 ? -47.11165 5.18787 22.68677 1.000 32.48659 259 ASP D CA 1
ATOM 5955 C C . ASP D 1 168 ? -48.46749 4.96205 22.02321 1.000 36.82950 259 ASP D C 1
ATOM 5956 O O . ASP D 1 168 ? -48.84433 5.64524 21.06045 1.000 37.53131 259 ASP D O 1
ATOM 5961 N N . SER D 1 169 ? -49.21295 3.97968 22.53012 1.000 37.17805 260 SER D N 1
ATOM 5962 C CA . SER D 1 169 ? -50.47955 3.61883 21.90527 1.000 33.45706 260 SER D CA 1
ATOM 5963 C C . SER D 1 169 ? -51.50474 4.74555 21.95894 1.000 35.02935 260 SER D C 1
ATOM 5964 O O . SER D 1 169 ? -52.44282 4.75419 21.15905 1.000 42.73231 260 SER D O 1
ATOM 5967 N N . SER D 1 170 ? -51.36092 5.68373 22.88555 1.000 35.52152 261 SER D N 1
ATOM 5968 C CA . SER D 1 170 ? -52.32739 6.75346 23.06802 1.000 35.15996 261 SER D CA 1
ATOM 5969 C C . SER D 1 170 ? -51.85678 8.07858 22.49617 1.000 32.83380 261 SER D C 1
ATOM 5970 O O . SER D 1 170 ? -52.42644 9.11053 22.83127 1.000 35.45729 261 SER D O 1
ATOM 5973 N N . GLY D 1 171 ? -50.81675 8.08544 21.67596 1.000 36.54492 262 GLY D N 1
ATOM 5974 C CA . GLY D 1 171 ? -50.40716 9.27962 20.96364 1.000 37.98284 262 GLY D CA 1
ATOM 5975 C C . GLY D 1 171 ? -49.19810 10.00757 21.52886 1.000 40.00661 262 GLY D C 1
ATOM 5976 O O . GLY D 1 171 ? -48.62513 10.83972 20.82439 1.000 40.01342 262 GLY D O 1
ATOM 5977 N N . ASN D 1 172 ? -48.79055 9.71695 22.76835 1.000 40.08031 263 ASN D N 1
ATOM 5978 C CA . ASN D 1 172 ? -47.72014 10.47744 23.41210 1.000 40.13386 263 ASN D CA 1
ATOM 5979 C C . ASN D 1 172 ? -46.39887 10.32838 22.66213 1.000 36.35611 263 ASN D C 1
ATOM 5980 O O . ASN D 1 172 ? -45.97745 9.21929 22.33294 1.000 41.90864 263 ASN D O 1
ATOM 5985 N N . LEU D 1 173 ? -45.73678 11.45129 22.42609 1.000 28.56265 264 LEU D N 1
ATOM 5986 C CA . LEU D 1 173 ? -44.37270 11.45259 21.91930 1.000 35.01460 264 LEU D CA 1
ATOM 5987 C C . LEU D 1 173 ? -43.42018 10.67901 22.83574 1.000 40.02516 264 LEU D C 1
ATOM 5988 O O . LEU D 1 173 ? -43.43867 10.84127 24.06433 1.000 42.06681 264 LEU D O 1
ATOM 5993 N N . LEU D 1 174 ? -42.56843 9.84405 22.22618 1.000 39.04166 265 LEU D N 1
ATOM 5994 C CA . LEU D 1 174 ? -41.48443 9.17309 22.92889 1.000 36.64398 265 LEU D CA 1
ATOM 5995 C C . LEU D 1 174 ? -40.11678 9.50458 22.36949 1.000 38.90028 265 LEU D C 1
ATOM 5996 O O . LEU D 1 174 ? -39.12332 9.38289 23.09605 1.000 40.42653 265 LEU D O 1
ATOM 6001 N N . GLY D 1 175 ? -40.03434 9.90963 21.10821 1.000 40.35091 266 GLY D N 1
ATOM 6002 C CA . GLY D 1 175 ? -38.76851 10.21940 20.47786 1.000 37.94711 266 GLY D CA 1
ATOM 6003 C C . GLY D 1 175 ? -39.00964 10.89608 19.15464 1.000 36.49665 266 GLY D C 1
ATOM 6004 O O . GLY D 1 175 ? -40.07924 10.71063 18.57717 1.000 38.32589 266 GLY D O 1
ATOM 6005 N N . ARG D 1 176 ? -38.05503 11.69690 18.67750 1.000 39.74679 267 ARG D N 1
ATOM 6006 C CA . ARG D 1 176 ? -38.16573 12.35017 17.37620 1.000 36.31801 267 ARG D CA 1
ATOM 6007 C C . ARG D 1 176 ? -36.76899 12.48425 16.77823 1.000 36.41816 267 ARG D C 1
ATOM 6008 O O . ARG D 1 176 ? -35.81844 12.83465 17.48698 1.000 35.13781 267 ARG D O 1
ATOM 6016 N N . ASN D 1 177 ? -36.64170 12.14185 15.49419 1.000 33.07653 268 ASN D N 1
ATOM 6017 C CA . ASN D 1 177 ? -35.44746 12.42057 14.70875 1.000 31.89755 268 ASN D CA 1
ATOM 6018 C C . ASN D 1 177 ? -35.89242 12.83283 13.32128 1.000 27.82498 268 ASN D C 1
ATOM 6019 O O . ASN D 1 177 ? -37.06152 12.69720 12.95737 1.000 30.82395 268 ASN D O 1
ATOM 6024 N N . SER D 1 178 ? -34.96750 13.36689 12.54119 1.000 25.39390 269 SER D N 1
ATOM 6025 C CA . SER D 1 178 ? -35.37716 13.84320 11.23166 1.000 31.38057 269 SER D CA 1
ATOM 6026 C C . SER D 1 178 ? -34.19790 13.71415 10.29324 1.000 26.66630 269 SER D C 1
ATOM 6027 O O . SER D 1 178 ? -33.05517 13.59448 10.72844 1.000 33.08717 269 SER D O 1
ATOM 6030 N N . PHE D 1 179 ? -34.47919 13.72413 8.99971 1.000 25.06919 270 PHE D N 1
ATOM 6031 C CA . PHE D 1 179 ? -33.40318 13.77530 8.02293 1.000 28.03859 270 PHE D CA 1
ATOM 6032 C C . PHE D 1 179 ? -33.91459 14.41976 6.74364 1.000 30.02593 270 PHE D C 1
ATOM 6033 O O . PHE D 1 179 ? -35.11464 14.39866 6.44874 1.000 29.56853 270 PHE D O 1
ATOM 6041 N N . GLU D 1 180 ? -32.98981 15.03764 6.01707 1.000 30.51704 271 GLU D N 1
ATOM 6042 C CA . GLU D 1 180 ? -33.28920 15.61332 4.72582 1.000 27.44830 271 GLU D CA 1
ATOM 6043 C C . GLU D 1 180 ? -33.32479 14.49803 3.69136 1.000 30.74391 271 GLU D C 1
ATOM 6044 O O . GLU D 1 180 ? -32.63334 13.47716 3.81662 1.000 30.36399 271 GLU D O 1
ATOM 6050 N N . VAL D 1 181 ? -34.16195 14.66913 2.67781 1.000 27.97831 272 VAL D N 1
ATOM 6051 C CA . VAL D 1 181 ? -34.26317 13.65994 1.63868 1.000 30.77175 272 VAL D CA 1
ATOM 6052 C C . VAL D 1 181 ? -34.26927 14.33456 0.28197 1.000 31.06844 272 VAL D C 1
ATOM 6053 O O . VAL D 1 181 ? -34.76657 15.45217 0.13267 1.000 31.42713 272 VAL D O 1
ATOM 6057 N N . ARG D 1 182 ? -33.63433 13.68533 -0.68404 1.000 30.05340 273 ARG D N 1
ATOM 6058 C CA . ARG D 1 182 ? -33.72178 14.05231 -2.08179 1.000 30.32594 273 ARG D CA 1
ATOM 6059 C C . ARG D 1 182 ? -34.13194 12.80756 -2.84627 1.000 37.99027 273 ARG D C 1
ATOM 6060 O O . ARG D 1 182 ? -33.46814 11.77081 -2.75364 1.000 40.04351 273 ARG D O 1
ATOM 6068 N N . VAL D 1 183 ? -35.23185 12.89476 -3.57443 1.000 39.03012 274 VAL D N 1
ATOM 6069 C CA . VAL D 1 183 ? -35.64135 11.82308 -4.45949 1.000 45.24574 274 VAL D CA 1
ATOM 6070 C C . VAL D 1 183 ? -35.14769 12.19196 -5.84945 1.000 43.27622 274 VAL D C 1
ATOM 6071 O O . VAL D 1 183 ? -35.59242 13.19179 -6.42378 1.000 44.31773 274 VAL D O 1
ATOM 6075 N N . CYS D 1 184 ? -34.18735 11.42559 -6.36720 1.000 38.11574 275 CYS D N 1
ATOM 6076 C CA . CYS D 1 184 ? -33.46434 11.85072 -7.55232 1.000 41.21640 275 CYS D CA 1
ATOM 6077 C C . CYS D 1 184 ? -33.33650 10.70057 -8.54004 1.000 45.90988 275 CYS D C 1
ATOM 6078 O O . CYS D 1 184 ? -33.72784 9.56106 -8.27486 1.000 48.82573 275 CYS D O 1
ATOM 6081 N N . ALA D 1 185 ? -32.72594 11.01434 -9.67766 1.000 46.09629 276 ALA D N 1
ATOM 6082 C CA . ALA D 1 185 ? -32.58373 10.03042 -10.73833 1.000 40.85940 276 ALA D CA 1
ATOM 6083 C C . ALA D 1 185 ? -31.48892 9.03711 -10.40260 1.000 45.33662 276 ALA D C 1
ATOM 6084 O O . ALA D 1 185 ? -31.69008 7.82523 -10.50011 1.000 45.31321 276 ALA D O 1
ATOM 6086 N N . CYS D 1 186 ? -30.31393 9.52862 -10.02197 1.000 48.87989 277 CYS D N 1
ATOM 6087 C CA . CYS D 1 186 ? -29.18916 8.66359 -9.66625 1.000 45.49044 277 CYS D CA 1
ATOM 6088 C C . CYS D 1 186 ? -28.63236 9.14802 -8.33897 1.000 44.84285 277 CYS D C 1
ATOM 6089 O O . CYS D 1 186 ? -27.85073 10.11293 -8.30946 1.000 43.68880 277 CYS D O 1
ATOM 6092 N N . PRO D 1 187 ? -28.99322 8.50478 -7.23011 1.000 50.66081 278 PRO D N 1
ATOM 6093 C CA . PRO D 1 187 ? -28.65884 9.04654 -5.89970 1.000 47.48510 278 PRO D CA 1
ATOM 6094 C C . PRO D 1 187 ? -27.20173 8.86824 -5.51681 1.000 44.25325 278 PRO D C 1
ATOM 6095 O O . PRO D 1 187 ? -26.66740 9.65388 -4.72838 1.000 48.63816 278 PRO D O 1
ATOM 6099 N N . GLY D 1 188 ? -26.54264 7.84246 -6.04595 1.000 44.36800 279 GLY D N 1
ATOM 6100 C CA . GLY D 1 188 ? -25.10455 7.76581 -5.85942 1.000 46.00911 279 GLY D CA 1
ATOM 6101 C C . GLY D 1 188 ? -24.39897 8.99832 -6.39328 1.000 44.86795 279 GLY D C 1
ATOM 6102 O O . GLY D 1 188 ? -23.52951 9.56507 -5.73029 1.000 46.06568 279 GLY D O 1
ATOM 6103 N N . ARG D 1 189 ? -24.78228 9.44249 -7.59253 1.000 45.71293 280 ARG D N 1
ATOM 6104 C CA . ARG D 1 189 ? -24.12023 10.58302 -8.21508 1.000 45.89889 280 ARG D CA 1
ATOM 6105 C C . ARG D 1 189 ? -24.48665 11.88599 -7.50474 1.000 47.18883 280 ARG D C 1
ATOM 6106 O O . ARG D 1 189 ? -23.60819 12.68589 -7.15297 1.000 48.13520 280 ARG D O 1
ATOM 6114 N N . ASP D 1 190 ? -25.77557 12.09705 -7.23955 1.000 45.58994 281 ASP D N 1
ATOM 6115 C CA . ASP D 1 190 ? -26.18861 13.32323 -6.56844 1.000 43.83063 281 ASP D CA 1
ATOM 6116 C C . ASP D 1 190 ? -25.55423 13.44584 -5.19061 1.000 45.77447 281 ASP D C 1
ATOM 6117 O O . ASP D 1 190 ? -25.22175 14.55300 -4.75378 1.000 45.44663 281 ASP D O 1
ATOM 6122 N N . ARG D 1 191 ? -25.38111 12.32598 -4.48536 1.000 45.51606 282 ARG D N 1
ATOM 6123 C CA . ARG D 1 191 ? -24.72214 12.38771 -3.18334 1.000 46.25392 282 ARG D CA 1
ATOM 6124 C C . ARG D 1 191 ? -23.29705 12.92061 -3.31997 1.000 43.92387 282 ARG D C 1
ATOM 6125 O O . ARG D 1 191 ? -22.91988 13.89070 -2.65289 1.000 48.73705 282 ARG D O 1
ATOM 6133 N N . ARG D 1 192 ? -22.50062 12.31429 -4.20232 1.000 43.36023 283 ARG D N 1
ATOM 6134 C CA . ARG D 1 192 ? -21.13117 12.76982 -4.41994 1.000 44.25980 283 ARG D CA 1
ATOM 6135 C C . ARG D 1 192 ? -21.08768 14.25347 -4.74164 1.000 42.44805 283 ARG D C 1
ATOM 6136 O O . ARG D 1 192 ? -20.28917 15.00149 -4.17346 1.000 45.84889 283 ARG D O 1
ATOM 6144 N N . THR D 1 193 ? -21.94250 14.69646 -5.66186 1.000 44.78394 284 THR D N 1
ATOM 6145 C CA . THR D 1 193 ? -21.92748 16.09880 -6.05983 1.000 41.85497 284 THR D CA 1
ATOM 6146 C C . THR D 1 193 ? -22.23614 17.01209 -4.88214 1.000 44.65981 284 THR D C 1
ATOM 6147 O O . THR D 1 193 ? -21.56532 18.03019 -4.68280 1.000 44.82683 284 THR D O 1
ATOM 6151 N N . GLU D 1 194 ? -23.23854 16.66591 -4.08044 1.000 41.27184 285 GLU D N 1
ATOM 6152 C CA . GLU D 1 194 ? -23.63685 17.59621 -3.04290 1.000 41.15136 285 GLU D CA 1
ATOM 6153 C C . GLU D 1 194 ? -22.66486 17.58481 -1.88179 1.000 42.74740 285 GLU D C 1
ATOM 6154 O O . GLU D 1 194 ? -22.58626 18.57991 -1.15826 1.000 45.51186 285 GLU D O 1
ATOM 6160 N N . GLU D 1 195 ? -21.89768 16.50438 -1.70839 1.000 43.47906 286 GLU D N 1
ATOM 6161 C CA . GLU D 1 195 ? -20.86838 16.49248 -0.66558 1.000 48.05020 286 GLU D CA 1
ATOM 6162 C C . GLU D 1 195 ? -19.59838 17.20121 -1.12187 1.000 45.08195 286 GLU D C 1
ATOM 6163 O O . GLU D 1 195 ? -18.83760 17.70485 -0.28964 1.000 42.93402 286 GLU D O 1
ATOM 6169 N N . GLU D 1 196 ? -19.34072 17.21712 -2.43253 1.000 47.97233 287 GLU D N 1
ATOM 6170 C CA . GLU D 1 196 ? -18.27591 18.05032 -2.97817 1.000 52.21448 287 GLU D CA 1
ATOM 6171 C C . GLU D 1 196 ? -18.48994 19.50719 -2.60180 1.000 50.47927 287 GLU D C 1
ATOM 6172 O O . GLU D 1 196 ? -17.56459 20.17465 -2.14670 1.000 48.58701 287 GLU D O 1
ATOM 6178 N N . ASN D 1 197 ? -19.71414 20.00875 -2.77360 1.000 52.49692 288 ASN D N 1
ATOM 6179 C CA . ASN D 1 197 ? -20.08391 21.38347 -2.46496 1.000 50.79275 288 ASN D CA 1
ATOM 6180 C C . ASN D 1 197 ? -19.72503 21.79426 -1.04852 1.000 59.12151 288 ASN D C 1
ATOM 6181 O O . ASN D 1 197 ? -19.00475 21.07242 -0.36121 1.000 65.34123 288 ASN D O 1
ATOM 6186 N N . LEU D 1 198 ? -20.21730 22.95826 -0.61867 1.000 61.02853 289 LEU D N 1
ATOM 6187 C CA . LEU D 1 198 ? -19.75909 23.69155 0.56146 1.000 66.54796 289 LEU D CA 1
ATOM 6188 C C . LEU D 1 198 ? -18.52272 24.54736 0.22350 1.000 68.86777 289 LEU D C 1
ATOM 6189 O O . LEU D 1 198 ? -18.20180 25.48864 0.96123 1.000 66.09661 289 LEU D O 1
ATOM 6194 N N . ARG D 1 199 ? -17.86263 24.27410 -0.91207 1.000 67.69640 290 ARG D N 1
ATOM 6195 C CA . ARG D 1 199 ? -16.73257 25.07787 -1.41881 1.000 61.21693 290 ARG D CA 1
ATOM 6196 C C . ARG D 1 199 ? -17.18481 26.51032 -1.72831 1.000 64.63039 290 ARG D C 1
ATOM 6197 O O . ARG D 1 199 ? -18.36424 26.75439 -2.02378 1.000 56.17188 290 ARG D O 1
ATOM 6205 N N . GLU E 2 1 ? -30.06349 -6.18040 4.23203 1.000 49.20027 5 GLU E N 1
ATOM 6206 C CA . GLU E 2 1 ? -30.98099 -5.73760 3.18800 1.000 55.00746 5 GLU E CA 1
ATOM 6207 C C . GLU E 2 1 ? -31.15628 -6.80385 2.11051 1.000 60.11865 5 GLU E C 1
ATOM 6208 O O . GLU E 2 1 ? -32.27525 -7.23552 1.82179 1.000 61.55721 5 GLU E O 1
ATOM 6214 N N . ILE E 2 2 ? -30.04023 -7.22113 1.51205 1.000 57.67480 6 ILE E N 1
ATOM 6215 C CA . ILE E 2 2 ? -30.04789 -8.25483 0.48173 1.000 57.56554 6 ILE E CA 1
ATOM 6216 C C . ILE E 2 2 ? -28.75973 -9.05547 0.59831 1.000 55.97914 6 ILE E C 1
ATOM 6217 O O . ILE E 2 2 ? -28.14457 -9.10504 1.66991 1.000 57.12835 6 ILE E O 1
ATOM 6222 N N . GLY E 2 3 ? -28.37629 -9.72077 -0.49266 1.000 51.23371 7 GLY E N 1
ATOM 6223 C CA . GLY E 2 3 ? -26.99122 -10.04459 -0.76546 1.000 48.98538 7 GLY E CA 1
ATOM 6224 C C . GLY E 2 3 ? -26.32321 -11.13018 0.04416 1.000 49.26846 7 GLY E C 1
ATOM 6225 O O . GLY E 2 3 ? -25.36007 -11.72995 -0.44283 1.000 46.30292 7 GLY E O 1
ATOM 6226 N N . ALA E 2 4 ? -26.77894 -11.35128 1.28398 1.000 42.84140 8 ALA E N 1
ATOM 6227 C CA . ALA E 2 4 ? -26.32858 -12.50614 2.05453 1.000 44.93763 8 ALA E CA 1
ATOM 6228 C C . ALA E 2 4 ? -26.45461 -13.78778 1.23481 1.000 52.17383 8 ALA E C 1
ATOM 6229 O O . ALA E 2 4 ? -25.50029 -14.57321 1.12270 1.000 44.81781 8 ALA E O 1
ATOM 6231 N N . GLN E 2 5 ? -27.63738 -13.99902 0.63480 1.000 53.54466 9 GLN E N 1
ATOM 6232 C CA . GLN E 2 5 ? -27.93552 -15.23996 -0.07554 1.000 53.75583 9 GLN E CA 1
ATOM 6233 C C . GLN E 2 5 ? -27.39199 -15.22463 -1.50307 1.000 55.88860 9 GLN E C 1
ATOM 6234 O O . GLN E 2 5 ? -26.99996 -16.27030 -2.03404 1.000 51.05356 9 GLN E O 1
ATOM 6240 N N . LEU E 2 6 ? -27.34506 -14.06280 -2.13558 1.000 54.27028 10 LEU E N 1
ATOM 6241 C CA . LEU E 2 6 ? -26.65128 -13.94860 -3.41101 1.000 54.30396 10 LEU E CA 1
ATOM 6242 C C . LEU E 2 6 ? -25.12486 -13.88600 -3.22022 1.000 56.67335 10 LEU E C 1
ATOM 6243 O O . LEU E 2 6 ? -24.41301 -13.11887 -3.87412 1.000 50.51602 10 LEU E O 1
ATOM 6248 N N . ARG E 2 7 ? -24.64693 -14.65651 -2.21764 1.000 56.66783 11 ARG E N 1
ATOM 6249 C CA . ARG E 2 7 ? -23.33650 -15.30833 -2.16158 1.000 57.82357 11 ARG E CA 1
ATOM 6250 C C . ARG E 2 7 ? -23.47751 -16.76004 -1.72695 1.000 52.98987 11 ARG E C 1
ATOM 6251 O O . ARG E 2 7 ? -22.50478 -17.35648 -1.25839 1.000 47.43821 11 ARG E O 1
ATOM 6259 N N . ARG E 2 8 ? -24.70247 -17.27637 -1.73148 1.000 55.55709 12 ARG E N 1
ATOM 6260 C CA . ARG E 2 8 ? -25.00421 -18.67074 -2.00076 1.000 56.34583 12 ARG E CA 1
ATOM 6261 C C . ARG E 2 8 ? -25.68669 -18.83303 -3.35694 1.000 61.22027 12 ARG E C 1
ATOM 6262 O O . ARG E 2 8 ? -25.70493 -19.94540 -3.89931 1.000 63.96786 12 ARG E O 1
ATOM 6270 N N . MET E 2 9 ? -26.20450 -17.73375 -3.92500 1.000 60.97098 13 MET E N 1
ATOM 6271 C CA . MET E 2 9 ? -27.03748 -17.69769 -5.12619 1.000 60.24657 13 MET E CA 1
ATOM 6272 C C . MET E 2 9 ? -26.33802 -17.07201 -6.32473 1.000 58.40893 13 MET E C 1
ATOM 6273 O O . MET E 2 9 ? -26.30448 -17.67766 -7.40268 1.000 62.85202 13 MET E O 1
ATOM 6278 N N . ALA E 2 10 ? -25.77561 -15.86856 -6.17976 1.000 59.39579 14 ALA E N 1
ATOM 6279 C CA . ALA E 2 10 ? -25.28615 -15.12813 -7.33616 1.000 69.78797 14 ALA E CA 1
ATOM 6280 C C . ALA E 2 10 ? -23.78271 -14.88213 -7.33104 1.000 69.00319 14 ALA E C 1
ATOM 6281 O O . ALA E 2 10 ? -23.25212 -14.45026 -8.36809 1.000 69.40457 14 ALA E O 1
ATOM 6283 N N . ASP E 2 11 ? -23.07713 -15.11476 -6.20486 1.000 66.63747 15 ASP E N 1
ATOM 6284 C CA . ASP E 2 11 ? -21.65133 -14.85362 -6.21427 1.000 71.57657 15 ASP E CA 1
ATOM 6285 C C . ASP E 2 11 ? -20.78282 -16.06361 -5.86015 1.000 72.89995 15 ASP E C 1
ATOM 6286 O O . ASP E 2 11 ? -19.55783 -15.92377 -5.76698 1.000 74.99344 15 ASP E O 1
ATOM 6291 N N . ASP E 2 12 ? -21.35778 -17.29627 -5.75932 1.000 66.91661 16 ASP E N 1
ATOM 6292 C CA . ASP E 2 12 ? -20.38862 -18.37714 -6.01483 1.000 62.67321 16 ASP E CA 1
ATOM 6293 C C . ASP E 2 12 ? -20.01898 -18.47991 -7.53480 1.000 63.26946 16 ASP E C 1
ATOM 6294 O O . ASP E 2 12 ? -19.51339 -19.50591 -8.00336 1.000 55.71482 16 ASP E O 1
ATOM 6299 N N . LEU E 2 13 ? -20.39543 -17.36545 -8.17165 1.000 63.41688 17 LEU E N 1
ATOM 6300 C CA . LEU E 2 13 ? -19.57322 -16.61617 -9.11394 1.000 62.05397 17 LEU E CA 1
ATOM 6301 C C . LEU E 2 13 ? -18.09353 -16.69667 -8.75964 1.000 66.44852 17 LEU E C 1
ATOM 6302 O O . LEU E 2 13 ? -17.23839 -16.67560 -9.65059 1.000 64.33745 17 LEU E O 1
ATOM 6307 N N . ASN E 2 14 ? -17.79810 -16.82105 -7.45807 1.000 68.06994 18 ASN E N 1
ATOM 6308 C CA . ASN E 2 14 ? -16.45123 -16.69118 -6.90016 1.000 67.94915 18 ASN E CA 1
ATOM 6309 C C . ASN E 2 14 ? -16.26958 -17.60374 -5.67510 1.000 68.55002 18 ASN E C 1
ATOM 6310 O O . ASN E 2 14 ? -17.22496 -18.18951 -5.15126 1.000 61.30763 18 ASN E O 1
ATOM 6315 N N . ALA E 2 15 ? -15.02260 -17.70166 -5.20125 1.000 71.09021 19 ALA E N 1
ATOM 6316 C CA . ALA E 2 15 ? -14.71474 -18.45460 -3.97956 1.000 60.06624 19 ALA E CA 1
ATOM 6317 C C . ALA E 2 15 ? -13.41119 -18.01578 -3.35266 1.000 56.27687 19 ALA E C 1
ATOM 6318 O O . ALA E 2 15 ? -13.10001 -18.42614 -2.23393 1.000 62.19139 19 ALA E O 1
#

Sequence (811 aa):
PLSSSVPSQKTYQGSYGFRLGFLHSGTAKSVTCTYSPALNKMFCQLAKTCPVQLWVDSTPPPGTRVRAMAIYKQSQHMTEVVRRCPHHERCSDSDGLAPPQHLIRVEGNLRVEYLDDRNTFRHSVVVPYEPPEVGSDCTTIHYNYMCNSSCMGGMNRRPILTIITLEDSSGNLLGRNSFEVRVCACPGRDRRTEEENLRPLSSSVPSQKTYQGSYGFRLGFLHSGTAKSVTCTYSPALNKMFCQLAKTCPVQLWVDSTPPPGTRVRAMAIYKQSQHMTEVVRRCPHHERCSDSDGLAPPQHLIRVEGNLRVEYLDDRNTFRHSVVVPYEPPEVGSDCTTIHYNYMCNSSCMGGMNRRPILTIITLEDSSGNLLGRNSFEVRVCACPGRDRRTEEENLRPLSSSVPSQKTYQGSYGFRLGFLHSGTAKSVTCTYSPALNKMFCQLAKTCPVQLWVDSTPPPGTRVRAMAIYKQSQHMTEVVRRCPHHERCSDSDGLAPPQHLIRVEGNLRVEYLDDRNTFRHSVVVPYEPPEVGSDCTTIHYNYMCNSSCMGGMNRRPILTIITLEDSSGNLLGRNSFEVRVCACPGRDRRTEEENLRPLSSSVPSQKTYQGSYGFRLGFLHSGTAKSVTCTYSPALNKMFCQLAKTCPVQLWVDSTPPPGTRVRAMAIYKQSQHMTEVVRRCPHHERCSDSDGLAPPQHLIRVEGNLRVEYLDDRNTFRHSVVVPYEPPEVGSDCTTIHYNYMCNSSCMGGMNRRPILTIITLEDSSGNLLGRNSFEVRVCACPGRDRRTEEENLREIGAQLRRMADDLNA

GO terms:
  GO:0000981 DNA-binding transcription factor activity, RNA polymerase II-specific (F, IDA)
  GO:2000774 positive regulation of cellular senescence (P, IDA)
  GO:0030330 DNA damage response, signal transduction by p53 class mediator (P, IDA)
  GO:0072331 signal transduction by p53 class mediator (P, IDA)
  GO:1990841 promoter-specific chromatin binding (F, IDA)
  GO:0045893 positive regulation of DNA-templated transcription (P, IDA)
  GO:0008285 negative regulation of cell population proliferation (P, IDA)
  GO:0043066 negative regulation of apoptotic process (P, IMP)
  GO:1905856 negative regulation of pentose-phosphate shunt (P, IMP)
  GO:0016032 viral process (P, IMP)
  GO:0000785 chromatin (C, IDA)
  GO:0000978 RNA polymerase II cis-regulatory region sequence-specific DNA binding (F, IDA)
  GO:0000987 cis-regulatory region sequence-specific DNA binding (F, IDA)
  GO:0001227 DNA-binding transcription repressor activity, RNA polymerase II-specific (F, IDA)
  GO:0001228 DNA-binding transcription activator activity, RNA polymerase II-specific (F, IDA)
  GO:0045944 positive regulation of transcription by RNA polymerase II (P, IDA)
  GO:0006357 regulation of transcription by RNA polymerase II (P, IDA)
  GO:0006974 DNA damage response (P, IDA)
  GO:0000122 negative regulation of transcri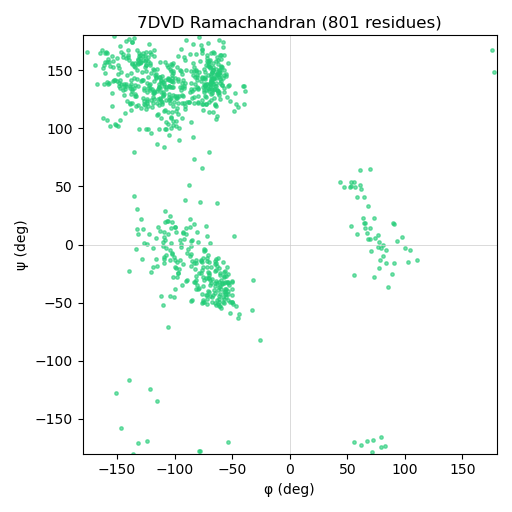ption by RNA polymerase II (P, IDA)
  GO:0005667 transcription regulator complex (C, IGI)

Organism: Homo sapiens (NCBI:txid9606)

Foldseek 3Di:
DFFPDFDDADFFLFDFRKDKDADQDALPQPDAWHADPVQLEIEHAAFDWGKMKIFTNHDDDFLKKKKKFKAFDDPVGRRPAAWAAPVQLPDPDDPVADRSIDQKDWPDAPQKDWDQDPRGRHTMIMDTDDDDDPVDRIDITTMHGNHFCCDPNGVNVTKMKMKMFMAHNVGDTRTIHMGIYGHDHGRSVVVVVVVVVPD/DFFPDFDDQDFDCFPFNWDKDADCPAQDQVDAWHADPVQLEIEHAAFFWGKIWIATPHDDDFQKKKKKFKAFDDPVGRRPAAWAAPVQLPDPPDPPADRSIDQKDWPPAPQKDWDCDPHRRYIMIMHTDDQDDPPDRTDITTMGGHHACCDPNGVNVTKMKMKMFIAHNVGHTGTIHMGIYGHDDRSSVVVCVVVVVVD/DFFPDFDDQDFFCFPFRKDKDADCDAQPQPDQWHADPVQLEIEHAAFDWGKMWIATPHDDDFLKKKKKFKAFPDPVGRRPAAWAAPVQLPDPPDDVADRSTHQKDWPDDPQKDWDQPPRRRYIMIMDTDDQDDPPDRTDMITMGGHHFCCDPSGVNVTKMKMKMFIAHNVGDTRGIHMGIYGHDDGRSVVVVVVVVVVD/DFFPDFDDQDWFCFPFNWDKDADCDAQDQPDAWHADPVQLEIEHAAFDWHKMWIATPHDDDWLKKKKKFKAFDDPVRRRPEFWAAPVQLPDPDPLVDDRSIHFKDWHDAPQKDWDCDPRRRYIMIMHTDDQDDPPDRTDMTIMGGHHFCCDDRGVNVGKMKMKMFMAHNVGDTRTIHMGIYGHDDRRSVVSVVVVVPVD/DDCPCCVVVVVVCDD

Secondary structure (DSSP, 8-state):
-B-SS------B-TTTT-EEE-------TT-SEEEETTTTEEEEETTS-EEEEEE-SS---TT-EEEEEEEESSGGGTTBPP---HHHHSSS---SSS-TT-SEEEES-TT-EEEE-TTT--EEEEEE--PPPBTBS-EEEEEEE-S-TT-TTTTTT--EEEEEEEE-TT--EEEEEEEEEEEES-HHHHHHHHHHH--/---S-------B-TTTT-EEE-------TT-SEEEETTTTEEEEETTS-EEEEEE-SSPPPTT-EEEEEEEESSGGGTTSPP---HHHHTSS---SSS-TT-SEEE-S-TT-EEEE-TTT--EEEEEE-----TT-SSEEEEEEE-S-TT-TTTTTT--EEEEEEEE-TT--EEEEEEEEEEEES-HHHHHHHHHHH--/-B-S-------B-TTTT-EEE---B---TT-SEEEETTTTEEEE-TTS-EEEEEE-SSPPPTT-EEEEEEEESSGGGTTB-----HHHHTSS---SSS-TT-SEEEES-TT-EEEE-TTT--EEEEEE--PPPTT-S-EEEEEEE-S-TT-TTTTTT--EEEEEEEE-TTS-EEEEEEEEEEE-S-HHHHHHHHHHH--/---S-------B-TTTT-EEE---B---TT-SEEEETTTTEEEE-TTS-EEEEEE-SSPPPTT-EEEEEEEESSGGGTTSPP---HHHHHSS---SSS-TT-SEEE-S-TT-EEEE-TTT--EEEEEEPPPPPTT-SSEEEEEEE-S-TT-TTTTTT--EEEEEEEE-TTS-EEEEEEEEEEE-S-HHHHHHHHHH---/---SGGGTSS-TT--

Radius of gyration: 31.88 Å; Cα contacts (8 Å, |Δi|>4): 1999; chains: 5; bounding box: 80×50×86 Å

Solvent-accessible surface area: 37847 Å² total; per-residue (Å²): 84,123,6,105,50,64,32,62,74,106,74,99,72,31,100,44,15,0,101,33,13,20,99,172,42,39,23,57,130,96,29,51,17,1,30,0,86,65,45,67,24,1,0,0,39,50,34,95,48,0,20,0,25,2,88,30,137,52,88,6,62,130,46,3,18,1,30,0,32,9,0,2,92,62,97,137,38,40,51,54,6,6,82,7,4,48,8,7,56,136,35,132,41,89,69,56,33,8,3,66,38,2,5,9,6,9,66,62,21,82,71,4,14,11,34,39,38,94,126,35,90,5,20,3,1,2,3,26,22,73,80,42,124,152,78,43,98,21,11,64,14,75,2,19,0,13,2,8,15,42,2,61,59,9,2,73,194,34,44,0,14,0,6,0,19,0,14,33,45,90,39,89,74,28,0,27,14,24,0,15,1,69,1,12,46,51,1,0,79,33,31,115,65,22,49,127,112,82,279,96,123,2,35,15,39,34,56,68,85,87,27,94,11,15,19,6,0,87,33,12,21,99,184,45,37,31,55,150,100,22,45,17,1,37,0,89,78,33,62,23,0,0,0,28,49,48,92,47,0,18,0,22,2,76,28,89,46,84,4,39,132,39,1,17,1,33,0,36,10,0,1,100,69,89,134,57,47,60,31,3,5,62,4,5,64,120,25,59,192,54,118,46,84,63,57,43,11,4,65,65,3,5,9,8,6,61,88,41,114,61,6,9,11,37,53,38,46,39,46,56,3,27,4,1,2,3,28,16,87,74,43,132,157,78,48,112,16,17,63,12,81,2,20,0,10,0,41,13,65,20,140,52,5,2,61,181,34,42,0,22,1,6,0,20,0,19,10,54,51,48,32,47,7,0,22,18,24,1,28,3,83,0,8,86,59,0,2,137,18,36,148,50,41,56,121,122,106,261,88,127,8,106,51,62,39,57,79,109,88,99,70,23,70,28,9,0,116,33,13,15,84,62,26,2,3,50,135,100,24,49,10,1,38,0,37,30,42,64,25,1,0,0,35,39,41,92,43,0,13,0,24,3,84,32,94,19,74,7,51,132,43,2,69,1,34,0,32,9,0,3,93,75,92,157,58,44,51,62,4,6,76,6,3,68,127,25,59,208,46,120,44,84,72,72,81,14,39,79,61,2,4,9,6,6,74,82,48,161,139,18,77,37,65,92,44,94,128,37,85,6,17,2,2,2,3,26,19,74,74,42,144,153,94,53,100,20,21,65,14,77,2,17,0,4,0,42,16,65,17,156,58,8,0,61,156,27,44,0,12,0,5,0,21,0,19,15,71,81,46,86,78,32,0,26,15,25,4,19,1,79,2,13,90,56,1,1,112,24,5,50,63,42,10,87,121,76,162,127,117,4,109,55,72,29,52,65,111,89,99,92,22,99,45,8,0,83,31,11,26,58,54,29,2,6,52,117,100,27,42,19,1,36,0,46,39,46,63,19,0,0,0,35,45,46,92,38,0,7,2,17,2,71,26,102,53,85,1,63,130,39,1,64,1,29,0,32,10,0,3,80,60,92,131,50,35,63,57,10,6,86,8,3,72,48,24,54,173,52,125,50,79,51,65,94,9,35,72,64,1,4,7,1,3,69,79,52,151,153,18,77,42,63,85,41,88,121,30,76,4,21,1,3,2,2,29,12,83,71,47,125,159,85,54,105,18,17,68,10,59,4,10,1,11,2,29,8,52,21,148,51,13,1,56,176,37,37,2,18,1,5,0,17,0,22,34,85,98,48,90,75,27,0,38,19,18,1,25,2,70,2,6,20,19,0,0,117,15,6,61,72,40,12,66,65,127,186,129,103,3,65,115,67,19,207,142,44,41,106,145,71,107

InterPro domains:
  IPR002117 p53 tumour suppressor family [PR00386] (116-142)
  IPR002117 p53 tumour suppressor family [PR00386] (158-179)
  IPR002117 p53 tumour suppressor family [PR00386] (213-234)
  IPR002117 p53 tumour suppressor family [PR00386] (236-258)
  IPR002117 p53 tumour suppressor family [PR00386] (264-286)
  IPR002117 p53 tumour suppressor family [PR00386] (326-350)
  IPR002117 p53 tumour suppressor family [PTHR11447] (3-369)
  IPR008967 p53-like transcription factor, DNA-binding domain superfamily [SSF49417] (97-287)
  IPR010991 p53, tetramerisation domain [PF07710] (319-357)
  IPR011615 p53, DNA-binding domain [PF00870] (100-288)
  IPR011615 p53, DNA-binding domain [cd08367] (109-288)
  IPR012346 p53/RUNT-type transcription factor, DNA-binding domain superfamily [G3DSA:2.60.40.720] (95-294)
  IPR013872 p53, transactivation domain [PF08563] (6-30)
  IPR036674 p53-like tetramerisation domain superfamily [G3DSA:4.10.170.10] (319-360)
  IPR036674 p53-like tetramerisation domain superfamily [SSF47719] (319-357)
  IPR040926 Cellular tumor antigen p53, transactivation domain 2 [PF18521] (35-59)
  IPR057064 p53, central conserved site [PS00348] (237-249)

Nearest PDB structures (foldseek):
  5xzc-assembly2_E  TM=9.934E-01  e=2.978E-40  Homo sapiens
  6sl6-assembly1_A  TM=9.935E-01  e=9.879E-40  Homo sapiens
  7eax-assembly1_A  TM=9.997E-01  e=2.923E-39  Homo sapiens
  2pcx-assembly1_A  TM=9.922E-01  e=1.241E-39  Homo sapiens
  4lo9-assembly4_D  TM=9.955E-01  e=7.717E-39  Homo sapiens

B-factor: mean 39.84, std 10.09, range [12.36, 79.81]